Protein 6XTT (pdb70)

Radius of gyration: 22.56 Å; Cα contacts (8 Å, |Δi|>4): 82; chains: 1; bounding box: 80×26×20 Å

Nearest PDB structures (foldseek):
  6xtt-assembly1_B  TM=8.346E-01  e=5.991E-15  Legionella pneumophila
  6xtt-assembly1_B  TM=8.276E-01  e=1.558E-14  Legionella pneumophila
  6xtt-assembly1_B  TM=8.396E-01  e=5.559E-15  Legionella pneumophila
  6xtt-assembly1_B  TM=8.335E-01  e=3.339E-15  Legionella pneumophila
  6xtt-assembly1_B  TM=8.314E-01  e=2.428E-15  Legionella pneumophila

Secondary structure (DSSP, 8-state):
---SS----SS--SSS-----SSEEHHHHHHHHGGGHHHHHHHHHHH-HHHHHHHHHTT--HHHHHHHHHHHHHHHHHHHHTTS-SEE-HHHHHHHHHHHHHHHHHHHIIIIIS--

Foldseek 3Di:
DDDDCPVVCPPVDPPPPPPAPQWAFLVVLLVVLQLVLLQVQVVVLCVDPVSVVLVVVLPHDSVNSSVVSSVLSVVLSVVCSVVDDGIAHPVNSVVSSVVSNVRSNVVSCVVRSDPD

Sequence (116 aa):
MAHHHHHHVDDDDKMEDTANPNEMTKDAWLNSMTPLLPDLICKGFIQDPDLKKRFDEIKMTYEQCVTLIPESTKKCQDELYASMPDKINSETAGTWGRSLGECIGKDFAEKHLIPKMAHHHHHHVDDDDKMEDTANPNEMTKDAWLNSMTPLLPDLICKGFIQDPDLKKRFDEIKMTYEQCVTLIPESTKKCQDELYASMPDKINSETAGTWGRSLGECIGKDFAEKHLIPKMAHHHHHHVDDDDKMEDTANPNEMTKDAWLNSMTPLLPDLICKGFIQDPDLKKRFDEIKMTYEQCVTLIPESTKKCQDELYASMPDKINSETAGTWGRSLGECIGKDFAEKHLIPKMAHHHHHHVDDDDKMEDTANPNEMTKDAWLNSMTPLLPDLICKGFIQDPDLKKRFDEIKMTYEQCVTLIPESTKKCQDELYASMPDKINSETAGTWGRSLGECIGKDFAEKHLIPKMAHHHHHHVDDDDKMEDTANPNEMTKDAWLNSMTPLLPDLICKGFIQDPDLKKRFDEIKMTYEQCVTLIPESTKKCQDELYASMPDKINSETAGTWGRSLGECIGKDFAEKHLIPKMAHHHHHHVDDDDKMEDTANPNEMTKDAWLNSMTPLLPDLICKGFIQDPDLKKRFDEIKMTYEQCVTLIPESTKKCQDELYASMPDKINSETAGTWGRSLGECIGKDFAEKHLIPKMAHHHHHHVDDDDKMEDTANPNEMTKDAWLNSMTPLLPDLICKGFIQDPDLKKRFDEIKMTYEQCVTLIPESTKKCQDELYASMPDKINSETAGTWGRSLGECIGKDFAEKHLIPKMAHHHHHHVDDDDKMEDTANPNEMTKDAWLNSMTPLLPDLICKGFIQDPDLKKRFDEIKMTYEQCVTLIPESTKKCQDELYASMPDKINSETAGTWGRSLGECIGKDFAEKHLIPKMAHHHHHHVDDDDKMEDTANPNEMTKDAWLNSMTPLLPDLICKGFIQDPDLKKRFDEIKMTYEQCVTLIPESTKKCQDELYASMPDKINSETAGTWGRSLGECIGKDFAEKHLIPKMAHHHHHHVDDDDKMEDTANPNEMTKDAWLNSMTPLLPDLICKGFIQDPDLKKRFDEIKMTYEQCVTLIPESTKKCQDELYASMPDKINSETAGTWGRSLGECIGKDFAEKHLIPK

Structure (mmCIF, N/CA/C/O backbone):
data_6XTT
#
_entry.id   6XTT
#
loop_
_atom_site.group_PDB
_atom_site.id
_atom_site.type_symbol
_atom_site.label_atom_id
_atom_site.label_alt_id
_atom_site.label_comp_id
_atom_site.label_asym_id
_atom_site.label_entity_id
_atom_site.label_seq_id
_atom_site.pdbx_PDB_ins_code
_atom_site.Cartn_x
_atom_site.Cartn_y
_atom_site.Cartn_z
_atom_site.occupancy
_atom_site.B_iso_or_equiv
_atom_site.auth_seq_id
_atom_site.auth_comp_id
_atom_site.auth_asym_id
_atom_site.auth_atom_id
_atom_site.pdbx_PDB_model_num
ATOM 1 N N . MET A 1 1 ? 41.145 -8.659 2.207 1.00 0.00 -14 MET B N 1
ATOM 2 C CA . MET A 1 1 ? 41.959 -8.771 3.439 1.00 0.00 -14 MET B CA 1
ATOM 3 C C . MET A 1 1 ? 43.150 -9.692 3.211 1.00 0.00 -14 MET B C 1
ATOM 4 O O . MET A 1 1 ? 43.085 -10.889 3.489 1.00 0.00 -14 MET B O 1
ATOM 20 N N . ALA A 1 2 ? 44.229 -9.127 2.687 1.00 0.00 -13 ALA B N 1
ATOM 21 C CA . ALA A 1 2 ? 45.449 -9.880 2.436 1.00 0.00 -13 ALA B CA 1
ATOM 22 C C . ALA A 1 2 ? 46.672 -8.977 2.563 1.00 0.00 -13 ALA B C 1
ATOM 23 O O . ALA A 1 2 ? 47.780 -9.354 2.184 1.00 0.00 -13 ALA B O 1
ATOM 30 N N . HIS A 1 3 ? 46.457 -7.780 3.093 1.00 0.00 -12 HIS B N 1
ATOM 31 C CA . HIS A 1 3 ? 47.525 -6.802 3.260 1.00 0.00 -12 HIS B CA 1
ATOM 32 C C . HIS A 1 3 ? 47.369 -6.091 4.597 1.00 0.00 -12 HIS B C 1
ATOM 33 O O . HIS A 1 3 ? 46.363 -5.427 4.840 1.00 0.00 -12 HIS B O 1
ATOM 48 N N . HIS A 1 4 ? 48.356 -6.235 5.466 1.00 0.00 -11 HIS B N 1
ATOM 49 C CA . HIS A 1 4 ? 48.290 -5.626 6.791 1.00 0.00 -11 HIS B CA 1
ATOM 50 C C . HIS A 1 4 ? 49.246 -4.447 6.914 1.00 0.00 -11 HIS B C 1
ATOM 51 O O . HIS A 1 4 ? 48.872 -3.382 7.405 1.00 0.00 -11 HIS B O 1
ATOM 66 N N . HIS A 1 5 ? 50.479 -4.634 6.471 1.00 0.00 -10 HIS B N 1
ATOM 67 C CA . HIS A 1 5 ? 51.494 -3.595 6.595 1.00 0.00 -10 HIS B CA 1
ATOM 68 C C . HIS A 1 5 ? 51.608 -2.789 5.303 1.00 0.00 -10 HIS B C 1
ATOM 69 O O . HIS A 1 5 ? 51.843 -1.582 5.328 1.00 0.00 -10 HIS B O 1
ATOM 84 N N . HIS A 1 6 ? 51.435 -3.460 4.177 1.00 0.00 -9 HIS B N 1
ATOM 85 C CA . HIS A 1 6 ? 51.594 -2.826 2.876 1.00 0.00 -9 HIS B CA 1
ATOM 86 C C . HIS A 1 6 ? 50.234 -2.555 2.252 1.00 0.00 -9 HIS B C 1
ATOM 87 O O . HIS A 1 6 ? 49.589 -3.469 1.749 1.00 0.00 -9 HIS B O 1
ATOM 102 N N . HIS A 1 7 ? 49.793 -1.307 2.293 1.00 0.00 -8 HIS B N 1
ATOM 103 C CA . HIS A 1 7 ? 48.517 -0.938 1.697 1.00 0.00 -8 HIS B CA 1
ATOM 104 C C . HIS A 1 7 ? 48.732 -0.085 0.459 1.00 0.00 -8 HIS B C 1
ATOM 105 O O . HIS A 1 7 ? 48.913 1.128 0.547 1.00 0.00 -8 HIS B O 1
ATOM 120 N N . HIS A 1 8 ? 48.722 -0.734 -0.692 1.00 0.00 -7 HIS B N 1
ATOM 121 C CA . HIS A 1 8 ? 48.909 -0.056 -1.967 1.00 0.00 -7 HIS B CA 1
ATOM 122 C C . HIS A 1 8 ? 47.710 -0.318 -2.865 1.00 0.00 -7 HIS B C 1
ATOM 123 O O . HIS A 1 8 ? 47.845 -0.823 -3.981 1.00 0.00 -7 HIS B O 1
ATOM 138 N N . VAL A 1 9 ? 46.535 0.021 -2.369 1.00 0.00 -6 VAL B N 1
ATOM 139 C CA . VAL A 1 9 ? 45.300 -0.252 -3.082 1.00 0.00 -6 VAL B CA 1
ATOM 140 C C . VAL A 1 9 ? 44.813 0.976 -3.847 1.00 0.00 -6 VAL B C 1
ATOM 141 O O . VAL A 1 9 ? 44.172 1.865 -3.288 1.00 0.00 -6 VAL B O 1
ATOM 154 N N . ASP A 1 10 ? 45.131 1.022 -5.134 1.00 0.00 -5 ASP B N 1
ATOM 155 C CA . ASP A 1 10 ? 44.674 2.111 -5.993 1.00 0.00 -5 ASP B CA 1
ATOM 156 C C . ASP A 1 10 ? 43.207 1.915 -6.322 1.00 0.00 -5 ASP B C 1
ATOM 157 O O . ASP A 1 10 ? 42.485 2.869 -6.614 1.00 0.00 -5 ASP B O 1
ATOM 166 N N . ASP A 1 11 ? 42.779 0.664 -6.274 1.00 0.00 -4 ASP B N 1
ATOM 167 C CA . ASP A 1 11 ? 41.397 0.312 -6.539 1.00 0.00 -4 ASP B CA 1
ATOM 168 C C . ASP A 1 11 ? 40.944 -0.770 -5.572 1.00 0.00 -4 ASP B C 1
ATOM 169 O O . ASP A 1 11 ? 41.704 -1.688 -5.254 1.00 0.00 -4 ASP B O 1
ATOM 178 N N . ASP A 1 12 ? 39.722 -0.634 -5.083 1.00 0.00 -3 ASP B N 1
ATOM 179 C CA . ASP A 1 12 ? 39.111 -1.630 -4.208 1.00 0.00 -3 ASP B CA 1
ATOM 180 C C . ASP A 1 12 ? 37.628 -1.311 -4.068 1.00 0.00 -3 ASP B C 1
ATOM 181 O O . ASP A 1 12 ? 37.195 -0.228 -4.469 1.00 0.00 -3 ASP B O 1
ATOM 190 N N . ASP A 1 13 ? 36.860 -2.245 -3.514 1.00 0.00 -2 ASP B N 1
ATOM 191 C CA . ASP A 1 13 ? 35.408 -2.093 -3.388 1.00 0.00 -2 ASP B CA 1
ATOM 192 C C . ASP A 1 13 ? 34.770 -1.862 -4.751 1.00 0.00 -2 ASP B C 1
ATOM 193 O O . ASP A 1 13 ? 33.954 -0.957 -4.929 1.00 0.00 -2 ASP B O 1
ATOM 202 N N . LYS A 1 14 ? 35.146 -2.693 -5.707 1.00 0.00 -1 LYS B N 1
ATOM 203 C CA . LYS A 1 14 ? 34.667 -2.561 -7.072 1.00 0.00 -1 LYS B CA 1
ATOM 204 C C . LYS A 1 14 ? 33.376 -3.345 -7.249 1.00 0.00 -1 LYS B C 1
ATOM 205 O O . LYS A 1 14 ? 32.376 -2.819 -7.724 1.00 0.00 -1 LYS B O 1
ATOM 224 N N . MET A 1 15 ? 33.407 -4.604 -6.846 1.00 0.00 0 MET B N 1
ATOM 225 C CA . MET A 1 15 ? 32.241 -5.471 -6.947 1.00 0.00 0 MET B CA 1
ATOM 226 C C . MET A 1 15 ? 31.571 -5.600 -5.582 1.00 0.00 0 MET B C 1
ATOM 227 O O . MET A 1 15 ? 30.518 -6.223 -5.435 1.00 0.00 0 MET B O 1
ATOM 241 N N . GLU A 1 16 ? 32.180 -4.974 -4.585 1.00 0.00 1 GLU B N 1
ATOM 242 C CA . GLU A 1 16 ? 31.726 -5.090 -3.203 1.00 0.00 1 GLU B CA 1
ATOM 243 C C . GLU A 1 16 ? 30.658 -4.048 -2.871 1.00 0.00 1 GLU B C 1
ATOM 244 O O . GLU A 1 16 ? 30.654 -3.479 -1.780 1.00 0.00 1 GLU B O 1
ATOM 256 N N . ASP A 1 17 ? 29.757 -3.795 -3.812 1.00 0.00 2 ASP B N 1
ATOM 257 C CA . ASP A 1 17 ? 28.673 -2.843 -3.594 1.00 0.00 2 ASP B CA 1
ATOM 258 C C . ASP A 1 17 ? 27.509 -3.114 -4.535 1.00 0.00 2 ASP B C 1
ATOM 259 O O . ASP A 1 17 ? 27.702 -3.324 -5.733 1.00 0.00 2 ASP B O 1
ATOM 268 N N . THR A 1 18 ? 26.308 -3.129 -3.979 1.00 0.00 3 THR B N 1
ATOM 269 C CA . THR A 1 18 ? 25.087 -3.276 -4.757 1.00 0.00 3 THR B CA 1
ATOM 270 C C . THR A 1 18 ? 23.917 -2.680 -3.982 1.00 0.00 3 THR B C 1
ATOM 271 O O . THR A 1 18 ? 23.592 -3.141 -2.889 1.00 0.00 3 THR B O 1
ATOM 282 N N . ALA A 1 19 ? 23.308 -1.641 -4.532 1.00 0.00 4 ALA B N 1
ATOM 283 C CA . ALA A 1 19 ? 22.203 -0.966 -3.868 1.00 0.00 4 ALA B CA 1
ATOM 284 C C . ALA A 1 19 ? 20.896 -1.723 -4.071 1.00 0.00 4 ALA B C 1
ATOM 285 O O . ALA A 1 19 ? 20.267 -1.628 -5.125 1.00 0.00 4 ALA B O 1
ATOM 292 N N . ASN A 1 20 ? 20.502 -2.486 -3.065 1.00 0.00 5 ASN B N 1
ATOM 293 C CA . ASN A 1 20 ? 19.242 -3.211 -3.110 1.00 0.00 5 ASN B CA 1
ATOM 294 C C . ASN A 1 20 ? 18.181 -2.455 -2.328 1.00 0.00 5 ASN B C 1
ATOM 295 O O . ASN A 1 20 ? 18.473 -1.878 -1.280 1.00 0.00 5 ASN B O 1
ATOM 306 N N . PRO A 1 21 ? 16.942 -2.415 -2.839 1.00 0.00 6 PRO B N 1
ATOM 307 C CA . PRO A 1 21 ? 15.823 -1.784 -2.138 1.00 0.00 6 PRO B CA 1
ATOM 308 C C . PRO A 1 21 ? 15.464 -2.537 -0.860 1.00 0.00 6 PRO B C 1
ATOM 309 O O . PRO A 1 21 ? 14.786 -3.569 -0.903 1.00 0.00 6 PRO B O 1
ATOM 320 N N . ASN A 1 22 ? 15.955 -2.033 0.267 1.00 0.00 7 ASN B N 1
ATOM 321 C CA . ASN A 1 22 ? 15.654 -2.609 1.572 1.00 0.00 7 ASN B CA 1
ATOM 322 C C . ASN A 1 22 ? 14.158 -2.511 1.835 1.00 0.00 7 ASN B C 1
ATOM 323 O O . ASN A 1 22 ? 13.493 -3.510 2.108 1.00 0.00 7 ASN B O 1
ATOM 334 N N . GLU A 1 23 ? 13.638 -1.301 1.742 1.00 0.00 8 GLU B N 1
ATOM 335 C CA . GLU A 1 23 ? 12.206 -1.075 1.800 1.00 0.00 8 GLU B CA 1
ATOM 336 C C . GLU A 1 23 ? 11.764 -0.317 0.554 1.00 0.00 8 GLU B C 1
ATOM 337 O O . GLU A 1 23 ? 12.571 -0.046 -0.339 1.00 0.00 8 GLU B O 1
ATOM 349 N N . MET A 1 24 ? 10.495 0.028 0.500 1.00 0.00 9 MET B N 1
ATOM 350 C CA . MET A 1 24 ? 9.931 0.683 -0.667 1.00 0.00 9 MET B CA 1
ATOM 351 C C . MET A 1 24 ? 9.706 2.162 -0.400 1.00 0.00 9 MET B C 1
ATOM 352 O O . MET A 1 24 ? 9.307 2.549 0.695 1.00 0.00 9 MET B O 1
ATOM 366 N N . THR A 1 25 ? 9.992 2.987 -1.398 1.00 0.00 10 THR B N 1
ATOM 367 C CA . THR A 1 25 ? 9.780 4.421 -1.287 1.00 0.00 10 THR B CA 1
ATOM 368 C C . THR A 1 25 ? 8.292 4.731 -1.209 1.00 0.00 10 THR B C 1
ATOM 369 O O . THR A 1 25 ? 7.475 3.863 -1.513 1.00 0.00 10 THR B O 1
ATOM 380 N N . LYS A 1 26 ? 7.932 5.943 -0.812 1.00 0.00 11 LYS B N 1
ATOM 381 C CA . LYS A 1 26 ? 6.524 6.299 -0.676 1.00 0.00 11 LYS B CA 1
ATOM 382 C C . LYS A 1 26 ? 5.768 6.067 -1.986 1.00 0.00 11 LYS B C 1
ATOM 383 O O . LYS A 1 26 ? 4.616 5.636 -1.978 1.00 0.00 11 LYS B O 1
ATOM 402 N N . ASP A 1 27 ? 6.438 6.307 -3.109 1.00 0.00 12 ASP B N 1
ATOM 403 C CA . ASP A 1 27 ? 5.821 6.136 -4.420 1.00 0.00 12 ASP B CA 1
ATOM 404 C C . ASP A 1 27 ? 5.715 4.662 -4.781 1.00 0.00 12 ASP B C 1
ATOM 405 O O . ASP A 1 27 ? 4.660 4.191 -5.212 1.00 0.00 12 ASP B O 1
ATOM 414 N N . ALA A 1 28 ? 6.809 3.937 -4.584 1.00 0.00 13 ALA B N 1
ATOM 415 C CA . ALA A 1 28 ? 6.859 2.519 -4.905 1.00 0.00 13 ALA B CA 1
ATOM 416 C C . ALA A 1 28 ? 5.902 1.734 -4.022 1.00 0.00 13 ALA B C 1
ATOM 417 O O . ALA A 1 28 ? 5.273 0.773 -4.467 1.00 0.00 13 ALA B O 1
ATOM 424 N N . TRP A 1 29 ? 5.795 2.157 -2.770 1.00 0.00 14 TRP B N 1
ATOM 425 C CA . TRP A 1 29 ? 4.876 1.541 -1.834 1.00 0.00 14 TRP B CA 1
ATOM 426 C C . TRP A 1 29 ? 3.454 1.662 -2.342 1.00 0.00 14 TRP B C 1
ATOM 427 O O . TRP A 1 29 ? 2.745 0.667 -2.446 1.00 0.00 14 TRP B O 1
ATOM 448 N N . LEU A 1 30 ? 3.054 2.886 -2.667 1.00 0.00 15 LEU B N 1
ATOM 449 C CA . LEU A 1 30 ? 1.727 3.147 -3.208 1.00 0.00 15 LEU B CA 1
ATOM 450 C C . LEU A 1 30 ? 1.476 2.295 -4.440 1.00 0.00 15 LEU B C 1
ATOM 451 O O . LEU A 1 30 ? 0.417 1.685 -4.582 1.00 0.00 15 LEU B O 1
ATOM 467 N N . ASN A 1 31 ? 2.473 2.244 -5.314 1.00 0.00 16 ASN B N 1
ATOM 468 C CA . ASN A 1 31 ? 2.381 1.492 -6.558 1.00 0.00 16 ASN B CA 1
ATOM 469 C C . ASN A 1 31 ? 2.094 0.016 -6.291 1.00 0.00 16 ASN B C 1
ATOM 470 O O . ASN A 1 31 ? 1.256 -0.592 -6.953 1.00 0.00 16 ASN B O 1
ATOM 481 N N . SER A 1 32 ? 2.780 -0.549 -5.312 1.00 0.00 17 SER B N 1
ATOM 482 C CA . SER A 1 32 ? 2.620 -1.958 -4.984 1.00 0.00 17 SER B CA 1
ATOM 483 C C . SER A 1 32 ? 1.535 -2.186 -3.928 1.00 0.00 17 SER B C 1
ATOM 484 O O . SER A 1 32 ? 1.314 -3.315 -3.496 1.00 0.00 17 SER B O 1
ATOM 492 N N . MET A 1 33 ? 0.854 -1.124 -3.517 1.00 0.00 18 MET B N 1
ATOM 493 C CA . MET A 1 33 ? -0.151 -1.235 -2.463 1.00 0.00 18 MET B CA 1
ATOM 494 C C . MET A 1 33 ? -1.557 -1.009 -3.005 1.00 0.00 18 MET B C 1
ATOM 495 O O . MET A 1 33 ? -2.482 -1.749 -2.671 1.00 0.00 18 MET B O 1
ATOM 509 N N . THR A 1 34 ? -1.704 0.004 -3.853 1.00 0.00 19 THR B N 1
ATOM 510 C CA . THR A 1 34 ? -3.014 0.427 -4.340 1.00 0.00 19 THR B CA 1
ATOM 511 C C . THR A 1 34 ? -3.858 -0.717 -4.927 1.00 0.00 19 THR B C 1
ATOM 512 O O . THR A 1 34 ? -5.007 -0.886 -4.528 1.00 0.00 19 THR B O 1
ATOM 523 N N . PRO A 1 35 ? -3.325 -1.542 -5.852 1.00 0.00 20 PRO B N 1
ATOM 524 C CA . PRO A 1 35 ? -4.132 -2.561 -6.519 1.00 0.00 20 PRO B CA 1
ATOM 525 C C . PRO A 1 35 ? -4.327 -3.816 -5.672 1.00 0.00 20 PRO B C 1
ATOM 526 O O . PRO A 1 35 ? -5.055 -4.731 -6.059 1.00 0.00 20 PRO B O 1
ATOM 537 N N . LEU A 1 36 ? -3.691 -3.852 -4.510 1.00 0.00 21 LEU B N 1
ATOM 538 C CA . LEU A 1 36 ? -3.853 -4.972 -3.593 1.00 0.00 21 LEU B CA 1
ATOM 539 C C . LEU A 1 36 ? -4.917 -4.648 -2.556 1.00 0.00 21 LEU B C 1
ATOM 540 O O . LEU A 1 36 ? -5.406 -5.530 -1.850 1.00 0.00 21 LEU B O 1
ATOM 556 N N . LEU A 1 37 ? -5.286 -3.377 -2.488 1.00 0.00 22 LEU B N 1
ATOM 557 C CA . LEU A 1 37 ? -6.309 -2.924 -1.558 1.00 0.00 22 LEU B CA 1
ATOM 558 C C . LEU A 1 37 ? -7.689 -3.490 -1.914 1.00 0.00 22 LEU B C 1
ATOM 559 O O . LEU A 1 37 ? -8.374 -4.004 -1.035 1.00 0.00 22 LEU B O 1
ATOM 575 N N . PRO A 1 38 ? -8.121 -3.424 -3.201 1.00 0.00 23 PRO B N 1
ATOM 576 C CA . PRO A 1 38 ? -9.419 -3.966 -3.631 1.00 0.00 23 PRO B CA 1
ATOM 577 C C . PRO A 1 38 ? -9.661 -5.387 -3.141 1.00 0.00 23 PRO B C 1
ATOM 578 O O . PRO A 1 38 ? -10.785 -5.753 -2.786 1.00 0.00 23 PRO B O 1
ATOM 589 N N . ASP A 1 39 ? -8.593 -6.170 -3.114 1.00 0.00 24 ASP B N 1
ATOM 590 C CA . ASP A 1 39 ? -8.656 -7.556 -2.679 1.00 0.00 24 ASP B CA 1
ATOM 591 C C . ASP A 1 39 ? -9.082 -7.644 -1.217 1.00 0.00 24 ASP B C 1
ATOM 592 O O . ASP A 1 39 ? -10.015 -8.367 -0.873 1.00 0.00 24 ASP B O 1
ATOM 601 N N . LEU A 1 40 ? -8.419 -6.868 -0.372 1.00 0.00 25 LEU B N 1
ATOM 602 C CA . LEU A 1 40 ? -8.658 -6.916 1.064 1.00 0.00 25 LEU B CA 1
ATOM 603 C C . LEU A 1 40 ? -9.920 -6.151 1.455 1.00 0.00 25 LEU B C 1
ATOM 604 O O . LEU A 1 40 ? -10.633 -6.554 2.375 1.00 0.00 25 LEU B O 1
ATOM 620 N N . ILE A 1 41 ? -10.197 -5.054 0.758 1.00 0.00 26 ILE B N 1
ATOM 621 C CA . ILE A 1 41 ? -11.342 -4.212 1.094 1.00 0.00 26 ILE B CA 1
ATOM 622 C C . ILE A 1 41 ? -12.655 -4.977 0.950 1.00 0.00 26 ILE B C 1
ATOM 623 O O . ILE A 1 41 ? -13.485 -4.955 1.857 1.00 0.00 26 ILE B O 1
ATOM 639 N N . CYS A 1 42 ? -12.837 -5.672 -0.174 1.00 0.00 27 CYS B N 1
ATOM 640 C CA . CYS A 1 42 ? -14.073 -6.420 -0.397 1.00 0.00 27 CYS B CA 1
ATOM 641 C C . CYS A 1 42 ? -14.227 -7.495 0.668 1.00 0.00 27 CYS B C 1
ATOM 642 O O . CYS A 1 42 ? -15.309 -7.689 1.217 1.00 0.00 27 CYS B O 1
ATOM 649 N N . LYS A 1 43 ? -13.122 -8.167 0.980 1.00 0.00 28 LYS B N 1
ATOM 650 C CA . LYS A 1 43 ? -13.122 -9.222 1.982 1.00 0.00 28 LYS B CA 1
ATOM 651 C C . LYS A 1 43 ? -13.506 -8.672 3.349 1.00 0.00 28 LYS B C 1
ATOM 652 O O . LYS A 1 43 ? -14.102 -9.373 4.155 1.00 0.00 28 LYS B O 1
ATOM 671 N N . GLY A 1 44 ? -13.185 -7.406 3.592 1.00 0.00 29 GLY B N 1
ATOM 672 C CA . GLY A 1 44 ? -13.549 -6.773 4.846 1.00 0.00 29 GLY B CA 1
ATOM 673 C C . GLY A 1 44 ? -15.053 -6.697 5.039 1.00 0.00 29 GLY B C 1
ATOM 674 O O . GLY A 1 44 ? -15.549 -6.770 6.162 1.00 0.00 29 GLY B O 1
ATOM 678 N N . PHE A 1 45 ? -15.781 -6.567 3.938 1.00 0.00 30 PHE B N 1
ATOM 679 C CA . PHE A 1 45 ? -17.237 -6.501 3.987 1.00 0.00 30 PHE B CA 1
ATOM 680 C C . PHE A 1 45 ? -17.841 -7.900 3.969 1.00 0.00 30 PHE B C 1
ATOM 681 O O . PHE A 1 45 ? -19.032 -8.078 4.211 1.00 0.00 30 PHE B O 1
ATOM 698 N N . ILE A 1 46 ? -17.013 -8.890 3.677 1.00 0.00 31 ILE B N 1
ATOM 699 C CA . ILE A 1 46 ? -17.466 -10.270 3.606 1.00 0.00 31 ILE B CA 1
ATOM 700 C C . ILE A 1 46 ? -17.150 -11.019 4.903 1.00 0.00 31 ILE B C 1
ATOM 701 O O . ILE A 1 46 ? -17.971 -11.791 5.404 1.00 0.00 31 ILE B O 1
ATOM 717 N N . GLN A 1 47 ? -15.955 -10.790 5.435 1.00 0.00 32 GLN B N 1
ATOM 718 C CA . GLN A 1 47 ? -15.510 -11.447 6.659 1.00 0.00 32 GLN B CA 1
ATOM 719 C C . GLN A 1 47 ? -16.346 -11.023 7.861 1.00 0.00 32 GLN B C 1
ATOM 720 O O . GLN A 1 47 ? -16.695 -11.852 8.704 1.00 0.00 32 GLN B O 1
ATOM 734 N N . ASP A 1 48 ? -16.671 -9.738 7.937 1.00 0.00 33 ASP B N 1
ATOM 735 C CA . ASP A 1 48 ? -17.508 -9.227 9.003 1.00 0.00 33 ASP B CA 1
ATOM 736 C C . ASP A 1 48 ? -18.974 -9.497 8.705 1.00 0.00 33 ASP B C 1
ATOM 737 O O . ASP A 1 48 ? -19.520 -8.971 7.737 1.00 0.00 33 ASP B O 1
ATOM 746 N N . PRO A 1 49 ? -19.635 -10.320 9.539 1.00 0.00 34 PRO B N 1
ATOM 747 C CA . PRO A 1 49 ? -21.060 -10.631 9.379 1.00 0.00 34 PRO B CA 1
ATOM 748 C C . PRO A 1 49 ? -21.914 -9.377 9.487 1.00 0.00 34 PRO B C 1
ATOM 749 O O . PRO A 1 49 ? -22.991 -9.287 8.902 1.00 0.00 34 PRO B O 1
ATOM 760 N N . ASP A 1 50 ? -21.407 -8.414 10.246 1.00 0.00 35 ASP B N 1
ATOM 761 C CA . ASP A 1 50 ? -22.052 -7.117 10.399 1.00 0.00 35 ASP B CA 1
ATOM 762 C C . ASP A 1 50 ? -22.133 -6.415 9.056 1.00 0.00 35 ASP B C 1
ATOM 763 O O . ASP A 1 50 ? -23.193 -5.984 8.617 1.00 0.00 35 ASP B O 1
ATOM 772 N N . LEU A 1 51 ? -20.983 -6.298 8.422 1.00 0.00 36 LEU B N 1
ATOM 773 C CA . LEU A 1 51 ? -20.837 -5.580 7.178 1.00 0.00 36 LEU B CA 1
ATOM 774 C C . LEU A 1 51 ? -21.466 -6.342 6.018 1.00 0.00 36 LEU B C 1
ATOM 775 O O . LEU A 1 51 ? -22.005 -5.741 5.084 1.00 0.00 36 LEU B O 1
ATOM 791 N N . LYS A 1 52 ? -21.397 -7.669 6.093 1.00 0.00 37 LYS B N 1
ATOM 792 C CA . LYS A 1 52 ? -21.949 -8.539 5.059 1.00 0.00 37 LYS B CA 1
ATOM 793 C C . LYS A 1 52 ? -23.433 -8.268 4.866 1.00 0.00 37 LYS B C 1
ATOM 794 O O . LYS A 1 52 ? -23.981 -8.478 3.781 1.00 0.00 37 LYS B O 1
ATOM 813 N N . LYS A 1 53 ? -24.069 -7.790 5.928 1.00 0.00 38 LYS B N 1
ATOM 814 C CA . LYS A 1 53 ? -25.472 -7.423 5.889 1.00 0.00 38 LYS B CA 1
ATOM 815 C C . LYS A 1 53 ? -25.753 -6.480 4.727 1.00 0.00 38 LYS B C 1
ATOM 816 O O . LYS A 1 53 ? -26.591 -6.767 3.875 1.00 0.00 38 LYS B O 1
ATOM 835 N N . ARG A 1 54 ? -25.003 -5.388 4.665 1.00 0.00 39 ARG B N 1
ATOM 836 C CA . ARG A 1 54 ? -25.244 -4.353 3.669 1.00 0.00 39 ARG B CA 1
ATOM 837 C C . ARG A 1 54 ? -24.694 -4.785 2.319 1.00 0.00 39 ARG B C 1
ATOM 838 O O . ARG A 1 54 ? -25.225 -4.420 1.268 1.00 0.00 39 ARG B O 1
ATOM 859 N N . PHE A 1 55 ? -23.638 -5.579 2.366 1.00 0.00 40 PHE B N 1
ATOM 860 C CA . PHE A 1 55 ? -23.011 -6.110 1.167 1.00 0.00 40 PHE B CA 1
ATOM 861 C C . PHE A 1 55 ? -24.027 -6.902 0.344 1.00 0.00 40 PHE B C 1
ATOM 862 O O . PHE A 1 55 ? -24.120 -6.747 -0.877 1.00 0.00 40 PHE B O 1
ATOM 879 N N . ASP A 1 56 ? -24.812 -7.725 1.028 1.00 0.00 41 ASP B N 1
ATOM 880 C CA . ASP A 1 56 ? -25.824 -8.542 0.367 1.00 0.00 41 ASP B CA 1
ATOM 881 C C . ASP A 1 56 ? -27.095 -7.740 0.093 1.00 0.00 41 ASP B C 1
ATOM 882 O O . ASP A 1 56 ? -27.839 -8.048 -0.833 1.00 0.00 41 ASP B O 1
ATOM 891 N N . GLU A 1 57 ? -27.340 -6.703 0.887 1.00 0.00 42 GLU B N 1
ATOM 892 C CA . GLU A 1 57 ? -28.521 -5.862 0.691 1.00 0.00 42 GLU B CA 1
ATOM 893 C C . GLU A 1 57 ? -28.502 -5.186 -0.672 1.00 0.00 42 GLU B C 1
ATOM 894 O O . GLU A 1 57 ? -29.534 -5.074 -1.333 1.00 0.00 42 GLU B O 1
ATOM 906 N N . ILE A 1 58 ? -27.326 -4.747 -1.094 1.00 0.00 43 ILE B N 1
ATOM 907 C CA . ILE A 1 58 ? -27.183 -4.074 -2.378 1.00 0.00 43 ILE B CA 1
ATOM 908 C C . ILE A 1 58 ? -26.864 -5.097 -3.472 1.00 0.00 43 ILE B C 1
ATOM 909 O O . ILE A 1 58 ? -26.676 -4.755 -4.642 1.00 0.00 43 ILE B O 1
ATOM 925 N N . LYS A 1 59 ? -26.831 -6.368 -3.061 1.00 0.00 44 LYS B N 1
ATOM 926 C CA . LYS A 1 59 ? -26.474 -7.486 -3.935 1.00 0.00 44 LYS B CA 1
ATOM 927 C C . LYS A 1 59 ? -25.149 -7.220 -4.627 1.00 0.00 44 LYS B C 1
ATOM 928 O O . LYS A 1 59 ? -25.012 -7.397 -5.838 1.00 0.00 44 LYS B O 1
ATOM 947 N N . MET A 1 60 ? -24.177 -6.791 -3.847 1.00 0.00 45 MET B N 1
ATOM 948 C CA . MET A 1 60 ? -22.880 -6.435 -4.378 1.00 0.00 45 MET B CA 1
ATOM 949 C C . MET A 1 60 ? -21.979 -7.655 -4.384 1.00 0.00 45 MET B C 1
ATOM 950 O O . MET A 1 60 ? -22.105 -8.527 -3.526 1.00 0.00 45 MET B O 1
ATOM 964 N N . THR A 1 61 ? -21.092 -7.734 -5.359 1.00 0.00 46 THR B N 1
ATOM 965 C CA . THR A 1 61 ? -20.244 -8.898 -5.503 1.00 0.00 46 THR B CA 1
ATOM 966 C C . THR A 1 61 ? -18.767 -8.544 -5.396 1.00 0.00 46 THR B C 1
ATOM 967 O O . THR A 1 61 ? -18.393 -7.383 -5.565 1.00 0.00 46 THR B O 1
ATOM 978 N N . TYR A 1 62 ? -17.945 -9.546 -5.117 1.00 0.00 47 TYR B N 1
ATOM 979 C CA . TYR A 1 62 ? -16.497 -9.375 -4.987 1.00 0.00 47 TYR B CA 1
ATOM 980 C C . TYR A 1 62 ? -15.918 -8.612 -6.180 1.00 0.00 47 TYR B C 1
ATOM 981 O O . TYR A 1 62 ? -15.158 -7.650 -6.014 1.00 0.00 47 TYR B O 1
ATOM 999 N N . GLU A 1 63 ? -16.301 -9.034 -7.380 1.00 0.00 48 GLU B N 1
ATOM 1000 C CA . GLU A 1 63 ? -15.805 -8.424 -8.607 1.00 0.00 48 GLU B CA 1
ATOM 1001 C C . GLU A 1 63 ? -16.264 -6.971 -8.716 1.00 0.00 48 GLU B C 1
ATOM 1002 O O . GLU A 1 63 ? -15.522 -6.106 -9.182 1.00 0.00 48 GLU B O 1
ATOM 1014 N N . GLN A 1 64 ? -17.482 -6.708 -8.257 1.00 0.00 49 GLN B N 1
ATOM 1015 C CA . GLN A 1 64 ? -18.029 -5.358 -8.265 1.00 0.00 49 GLN B CA 1
ATOM 1016 C C . GLN A 1 64 ? -17.204 -4.445 -7.360 1.00 0.00 49 GLN B C 1
ATOM 1017 O O . GLN A 1 64 ? -17.026 -3.266 -7.647 1.00 0.00 49 GLN B O 1
ATOM 1031 N N . CYS A 1 65 ? -16.705 -5.003 -6.269 1.00 0.00 50 CYS B N 1
ATOM 1032 C CA . CYS A 1 65 ? -15.868 -4.258 -5.340 1.00 0.00 50 CYS B CA 1
ATOM 1033 C C . CYS A 1 65 ? -14.571 -3.835 -6.011 1.00 0.00 50 CYS B C 1
ATOM 1034 O O . CYS A 1 65 ? -14.251 -2.650 -6.076 1.00 0.00 50 CYS B O 1
ATOM 1041 N N . VAL A 1 66 ? -13.837 -4.813 -6.536 1.00 0.00 51 VAL B N 1
ATOM 1042 C CA . VAL A 1 66 ? -12.489 -4.574 -7.038 1.00 0.00 51 VAL B CA 1
ATOM 1043 C C . VAL A 1 66 ? -12.468 -3.690 -8.278 1.00 0.00 51 VAL B C 1
ATOM 1044 O O . VAL A 1 66 ? -11.407 -3.229 -8.689 1.00 0.00 51 VAL B O 1
ATOM 1057 N N . THR A 1 67 ? -13.621 -3.461 -8.886 1.00 0.00 52 THR B N 1
ATOM 1058 C CA . THR A 1 67 ? -13.690 -2.545 -10.008 1.00 0.00 52 THR B CA 1
ATOM 1059 C C . THR A 1 67 ? -13.995 -1.124 -9.522 1.00 0.00 52 THR B C 1
ATOM 1060 O O . THR A 1 67 ? -13.787 -0.150 -10.245 1.00 0.00 52 THR B O 1
ATOM 1071 N N . LEU A 1 68 ? -14.454 -1.002 -8.276 1.00 0.00 53 LEU B N 1
ATOM 1072 C CA . LEU A 1 68 ? -14.781 0.305 -7.720 1.00 0.00 53 LEU B CA 1
ATOM 1073 C C . LEU A 1 68 ? -13.661 0.811 -6.830 1.00 0.00 53 LEU B C 1
ATOM 1074 O O . LEU A 1 68 ? -13.370 2.002 -6.798 1.00 0.00 53 LEU B O 1
ATOM 1090 N N . ILE A 1 69 ? -13.041 -0.107 -6.102 1.00 0.00 54 ILE B N 1
ATOM 1091 C CA . ILE A 1 69 ? -11.994 0.239 -5.145 1.00 0.00 54 ILE B CA 1
ATOM 1092 C C . ILE A 1 69 ? -10.865 1.088 -5.765 1.00 0.00 54 ILE B C 1
ATOM 1093 O O . ILE A 1 69 ? -10.396 2.028 -5.125 1.00 0.00 54 ILE B O 1
ATOM 1109 N N . PRO A 1 70 ? -10.403 0.778 -7.004 1.00 0.00 55 PRO B N 1
ATOM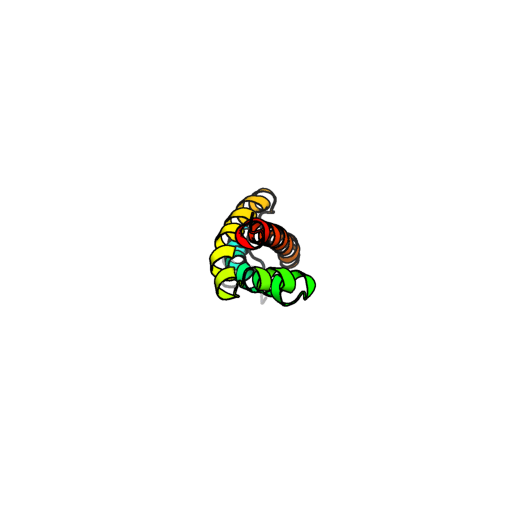 1110 C CA . PRO A 1 70 ? -9.408 1.603 -7.719 1.00 0.00 55 PRO B CA 1
ATOM 1111 C C . PRO A 1 70 ? -9.761 3.097 -7.767 1.00 0.00 55 PRO B C 1
ATOM 1112 O O . PRO A 1 70 ? -8.902 3.937 -8.052 1.00 0.00 55 PRO B O 1
ATOM 1123 N N . GLU A 1 71 ? -11.023 3.427 -7.518 1.00 0.00 56 GLU B N 1
ATOM 1124 C CA . GLU A 1 71 ? -11.441 4.822 -7.436 1.00 0.00 56 GLU B CA 1
ATOM 1125 C C . GLU A 1 71 ? -10.944 5.450 -6.135 1.00 0.00 56 GLU B C 1
ATOM 1126 O O . GLU A 1 71 ? -10.470 6.585 -6.119 1.00 0.00 56 GLU B O 1
ATOM 1138 N N . SER A 1 72 ? -11.044 4.698 -5.048 1.00 0.00 57 SER B N 1
ATOM 1139 C CA . SER A 1 72 ? -10.687 5.207 -3.734 1.00 0.00 57 SER B CA 1
ATOM 1140 C C . SER A 1 72 ? -9.198 5.014 -3.464 1.00 0.00 57 SER B C 1
ATOM 1141 O O . SER A 1 72 ? -8.599 5.773 -2.699 1.00 0.00 57 SER B O 1
ATOM 1149 N N . THR A 1 73 ? -8.603 4.001 -4.090 1.00 0.00 58 THR B N 1
ATOM 1150 C CA . THR A 1 73 ? -7.177 3.739 -3.927 1.00 0.00 58 THR B CA 1
ATOM 1151 C C . THR A 1 73 ? -6.368 4.966 -4.320 1.00 0.00 58 THR B C 1
ATOM 1152 O O . THR A 1 73 ? -5.456 5.381 -3.607 1.00 0.00 58 THR B O 1
ATOM 1163 N N . LYS A 1 74 ? -6.736 5.550 -5.452 1.00 0.00 59 LYS B N 1
ATOM 1164 C CA . LYS A 1 74 ? -6.074 6.738 -5.957 1.00 0.00 59 LYS B CA 1
ATOM 1165 C C . LYS A 1 74 ? -6.421 7.943 -5.086 1.00 0.00 59 LYS B C 1
ATOM 1166 O O . LYS A 1 74 ? -5.585 8.820 -4.858 1.00 0.00 59 LYS B O 1
ATOM 1185 N N . LYS A 1 75 ? -7.655 7.960 -4.587 1.00 0.00 60 LYS B N 1
ATOM 1186 C CA . LYS A 1 75 ? -8.129 9.041 -3.730 1.00 0.00 60 LYS B CA 1
ATOM 1187 C C . LYS A 1 75 ? -7.319 9.117 -2.438 1.00 0.00 60 LYS B C 1
ATOM 1188 O O . LYS A 1 75 ? -6.667 10.127 -2.166 1.00 0.00 60 LYS B O 1
ATOM 1207 N N . CYS A 1 76 ? -7.345 8.043 -1.655 1.00 0.00 61 CYS B N 1
ATOM 1208 C CA . CYS A 1 76 ? -6.675 8.038 -0.362 1.00 0.00 61 CYS B CA 1
ATOM 1209 C C . CYS A 1 76 ? -5.162 8.093 -0.546 1.00 0.00 61 CYS B C 1
ATOM 1210 O O . CYS A 1 76 ? -4.432 8.529 0.347 1.00 0.00 61 CYS B O 1
ATOM 1217 N N . GLN A 1 77 ? -4.697 7.662 -1.718 1.00 0.00 62 GLN B N 1
ATOM 1218 C CA . GLN A 1 77 ? -3.286 7.756 -2.062 1.00 0.00 62 GLN B CA 1
ATOM 1219 C C . GLN A 1 77 ? -2.823 9.201 -1.952 1.00 0.00 62 GLN B C 1
ATOM 1220 O O . GLN A 1 77 ? -1.898 9.504 -1.205 1.00 0.00 62 GLN B O 1
ATOM 1234 N N . ASP A 1 78 ? -3.506 10.090 -2.666 1.00 0.00 63 ASP B N 1
ATOM 1235 C CA . ASP A 1 78 ? -3.133 11.501 -2.697 1.00 0.00 63 ASP B CA 1
ATOM 1236 C C . ASP A 1 78 ? -3.321 12.142 -1.326 1.00 0.00 63 ASP B C 1
ATOM 1237 O O . ASP A 1 78 ? -2.635 13.103 -0.978 1.00 0.00 63 ASP B O 1
ATOM 1246 N N . GLU A 1 79 ? -4.240 11.586 -0.546 1.00 0.00 64 GLU B N 1
ATOM 1247 C CA . GLU A 1 79 ? -4.514 12.083 0.796 1.00 0.00 64 GLU B CA 1
ATOM 1248 C C . GLU A 1 79 ? -3.292 11.947 1.687 1.00 0.00 64 GLU B C 1
ATOM 1249 O O . GLU A 1 79 ? -2.758 12.928 2.205 1.00 0.00 64 GLU B O 1
ATOM 1261 N N . LEU A 1 80 ? -2.858 10.716 1.848 1.00 0.00 65 LEU B N 1
ATOM 1262 C CA . LEU A 1 80 ? -1.797 10.384 2.780 1.00 0.00 65 LEU B CA 1
ATOM 1263 C C . LEU A 1 80 ? -0.418 10.630 2.180 1.00 0.00 65 LEU B C 1
ATOM 1264 O O . LEU A 1 80 ? 0.537 10.871 2.910 1.00 0.00 65 LEU B O 1
ATOM 1280 N N . TYR A 1 81 ? -0.319 10.557 0.855 1.00 0.00 66 TYR B N 1
ATOM 1281 C CA . TYR A 1 81 ? 0.940 10.806 0.140 1.00 0.00 66 TYR B CA 1
ATOM 1282 C C . TYR A 1 81 ? 1.610 12.096 0.608 1.00 0.00 66 TYR B C 1
ATOM 1283 O O . TYR A 1 81 ? 2.835 12.162 0.718 1.00 0.00 66 TYR B O 1
ATOM 1301 N N . ALA A 1 82 ? 0.801 13.102 0.910 1.00 0.00 67 ALA B N 1
ATOM 1302 C CA . ALA A 1 82 ? 1.314 14.397 1.339 1.00 0.00 67 ALA B CA 1
ATOM 1303 C C . ALA A 1 82 ? 1.854 14.344 2.771 1.00 0.00 67 ALA B C 1
ATOM 1304 O O . ALA A 1 82 ? 2.662 15.181 3.169 1.00 0.00 67 ALA B O 1
ATOM 1311 N N . SER A 1 83 ? 1.416 13.353 3.535 1.00 0.00 68 SER B N 1
ATOM 1312 C CA . SER A 1 83 ? 1.808 13.234 4.934 1.00 0.00 68 SER B CA 1
ATOM 1313 C C . SER A 1 83 ? 2.848 12.129 5.128 1.00 0.00 68 SER B C 1
ATOM 1314 O O . SER A 1 83 ? 3.487 12.041 6.178 1.00 0.00 68 SER B O 1
ATOM 1322 N N . MET A 1 84 ? 3.008 11.285 4.115 1.00 0.00 69 MET B N 1
ATOM 1323 C CA . MET A 1 84 ? 3.924 10.156 4.196 1.00 0.00 69 MET B CA 1
ATOM 1324 C C . MET A 1 84 ? 5.373 10.609 4.092 1.00 0.00 69 MET B C 1
ATOM 1325 O O . MET A 1 84 ? 5.680 11.598 3.421 1.00 0.00 69 MET B O 1
ATOM 1339 N N . PRO A 1 85 ? 6.281 9.882 4.762 1.00 0.00 70 PRO B N 1
ATOM 1340 C CA . PRO A 1 85 ? 7.719 10.147 4.697 1.00 0.00 70 PRO B CA 1
ATOM 1341 C C . PRO A 1 85 ? 8.301 9.762 3.341 1.00 0.00 70 PRO B C 1
ATOM 1342 O O . PRO A 1 85 ? 7.586 9.229 2.493 1.00 0.00 70 PRO B O 1
ATOM 1353 N N . ASP A 1 86 ? 9.585 10.022 3.137 1.00 0.00 71 ASP B N 1
ATOM 1354 C CA . ASP A 1 86 ? 10.224 9.732 1.856 1.00 0.00 71 ASP B CA 1
ATOM 1355 C C . ASP A 1 86 ? 10.157 8.244 1.537 1.00 0.00 71 ASP B C 1
ATOM 1356 O O . ASP A 1 86 ? 9.760 7.845 0.438 1.00 0.00 71 ASP B O 1
ATOM 1365 N N . LYS A 1 87 ? 10.528 7.423 2.507 1.00 0.00 72 LYS B N 1
ATOM 1366 C CA . LYS A 1 87 ? 10.564 5.987 2.305 1.00 0.00 72 LYS B CA 1
ATOM 1367 C C . LYS A 1 87 ? 9.651 5.280 3.294 1.00 0.00 72 LYS B C 1
ATOM 1368 O O . LYS A 1 87 ? 9.521 5.697 4.446 1.00 0.00 72 LYS B O 1
ATOM 1387 N N . ILE A 1 88 ? 9.040 4.199 2.845 1.00 0.00 73 ILE B N 1
ATOM 1388 C CA . ILE A 1 88 ? 8.090 3.464 3.660 1.00 0.00 73 ILE B CA 1
ATOM 1389 C C . ILE A 1 88 ? 8.694 2.150 4.144 1.00 0.00 73 ILE B C 1
ATOM 1390 O O . ILE A 1 88 ? 8.905 1.223 3.360 1.00 0.00 73 ILE B O 1
ATOM 1406 N N . ASN A 1 89 ? 8.976 2.082 5.438 1.00 0.00 74 ASN B N 1
ATOM 1407 C CA . AS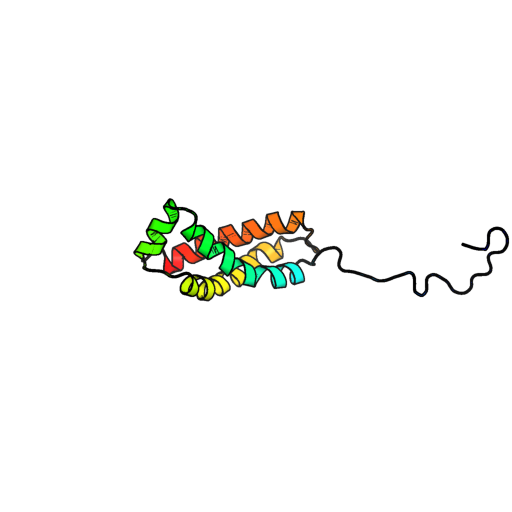N A 1 89 ? 9.483 0.861 6.055 1.00 0.00 74 ASN B CA 1
ATOM 1408 C C . ASN A 1 89 ? 8.354 -0.163 6.171 1.00 0.00 74 ASN B C 1
ATOM 1409 O O . ASN A 1 89 ? 7.187 0.200 6.033 1.00 0.00 74 ASN B O 1
ATOM 1420 N N . SER A 1 90 ? 8.683 -1.427 6.411 1.00 0.00 75 SER B N 1
ATOM 1421 C CA . SER A 1 90 ? 7.664 -2.463 6.549 1.00 0.00 75 SER B CA 1
ATOM 1422 C C . SER A 1 90 ? 6.640 -2.070 7.622 1.00 0.00 75 SER B C 1
ATOM 1423 O O . SER A 1 90 ? 5.432 -2.204 7.417 1.00 0.00 75 SER B O 1
ATOM 1431 N N . GLU A 1 91 ? 7.125 -1.550 8.748 1.00 0.00 76 GLU B N 1
ATOM 1432 C CA . GLU A 1 91 ? 6.249 -1.091 9.822 1.00 0.00 76 GLU B CA 1
ATOM 1433 C C . GLU A 1 91 ? 5.421 0.105 9.358 1.00 0.00 76 GLU B C 1
ATOM 1434 O O . GLU A 1 91 ? 4.219 0.188 9.619 1.00 0.00 76 GLU B O 1
ATOM 1446 N N . THR A 1 92 ? 6.079 1.011 8.647 1.00 0.00 77 THR B N 1
ATOM 1447 C CA . THR A 1 92 ? 5.447 2.220 8.140 1.00 0.00 77 THR B CA 1
ATOM 1448 C C . THR A 1 92 ? 4.316 1.861 7.179 1.00 0.00 77 THR B C 1
ATOM 1449 O O . THR A 1 92 ? 3.264 2.503 7.156 1.00 0.00 77 THR B O 1
ATOM 1460 N N . ALA A 1 93 ? 4.547 0.804 6.414 1.00 0.00 78 ALA B N 1
ATOM 1461 C CA . ALA A 1 93 ? 3.593 0.310 5.436 1.00 0.00 78 ALA B CA 1
ATOM 1462 C C . ALA A 1 93 ? 2.261 -0.042 6.082 1.00 0.00 78 ALA B C 1
ATOM 1463 O O . ALA A 1 93 ? 1.208 0.344 5.586 1.00 0.00 78 ALA B O 1
ATOM 1470 N N . GLY A 1 94 ? 2.315 -0.758 7.196 1.00 0.00 79 GLY B N 1
ATOM 1471 C CA . GLY A 1 94 ? 1.099 -1.160 7.878 1.00 0.00 79 GLY B CA 1
ATOM 1472 C C . GLY A 1 94 ? 0.313 0.029 8.391 1.00 0.00 79 GLY B C 1
ATOM 1473 O O . GLY A 1 94 ? -0.918 0.053 8.319 1.00 0.00 79 GLY B O 1
ATOM 1477 N N . THR A 1 95 ? 1.033 1.026 8.885 1.00 0.00 80 THR B N 1
ATOM 1478 C CA . THR A 1 95 ? 0.421 2.221 9.442 1.00 0.00 80 THR B CA 1
ATOM 1479 C C . THR A 1 95 ? -0.367 2.989 8.380 1.00 0.00 80 THR B C 1
ATOM 1480 O O . THR A 1 95 ? -1.525 3.357 8.588 1.00 0.00 80 THR B O 1
ATOM 1491 N N . TRP A 1 96 ? 0.253 3.208 7.234 1.00 0.00 81 TRP B N 1
ATOM 1492 C CA . TRP A 1 96 ? -0.385 3.960 6.166 1.00 0.00 81 TRP B CA 1
ATOM 1493 C C . TRP A 1 96 ? -1.318 3.068 5.355 1.00 0.00 81 TRP B C 1
ATOM 1494 O O . TRP A 1 96 ? -2.299 3.539 4.780 1.00 0.00 81 TRP B O 1
ATOM 1515 N N . GLY A 1 97 ? -1.020 1.776 5.334 1.00 0.00 82 GLY B N 1
ATOM 1516 C CA . GLY A 1 97 ? -1.861 0.822 4.640 1.00 0.00 82 GLY B CA 1
ATOM 1517 C C . GLY A 1 97 ? -3.249 0.748 5.237 1.00 0.00 82 GLY B C 1
ATOM 1518 O O . GLY A 1 97 ? -4.246 0.780 4.514 1.00 0.00 82 GLY B O 1
ATOM 1522 N N . ARG A 1 98 ? -3.317 0.666 6.563 1.00 0.00 83 ARG B N 1
ATOM 1523 C CA . ARG A 1 98 ? -4.599 0.639 7.255 1.00 0.00 83 ARG B CA 1
ATOM 1524 C C . ARG A 1 98 ? -5.318 1.974 7.078 1.00 0.00 83 ARG B C 1
ATOM 1525 O O . ARG A 1 98 ? -6.548 2.036 7.097 1.00 0.00 83 ARG B O 1
ATOM 1546 N N . SER A 1 99 ? -4.536 3.036 6.893 1.00 0.00 84 SER B N 1
ATOM 1547 C CA . SER A 1 99 ? -5.085 4.363 6.658 1.00 0.00 84 SER B CA 1
ATOM 1548 C C . SER A 1 99 ? -5.810 4.399 5.312 1.00 0.00 84 SER B C 1
ATOM 1549 O O . SER A 1 99 ? -6.929 4.892 5.216 1.00 0.00 84 SER B O 1
ATOM 1557 N N . LEU A 1 100 ? -5.172 3.857 4.279 1.00 0.00 85 LEU B N 1
ATOM 1558 C CA . LEU A 1 100 ? -5.810 3.714 2.975 1.00 0.00 85 LEU B CA 1
ATOM 1559 C C . LEU A 1 100 ? -7.085 2.891 3.107 1.00 0.00 85 LEU B C 1
ATOM 1560 O O . LEU A 1 100 ? -8.133 3.255 2.573 1.00 0.00 85 LEU B O 1
ATOM 1576 N N . GLY A 1 101 ? -6.982 1.791 3.845 1.00 0.00 86 GLY B N 1
ATOM 1577 C CA . GLY A 1 101 ? -8.105 0.892 4.023 1.00 0.00 86 GLY B CA 1
ATOM 1578 C C . GLY A 1 101 ? -9.313 1.556 4.660 1.00 0.00 86 GLY B C 1
ATOM 1579 O O . GLY A 1 101 ? -10.437 1.376 4.189 1.00 0.00 86 GLY B O 1
ATOM 1583 N N . GLU A 1 102 ? -9.094 2.333 5.721 1.00 0.00 87 GLU B N 1
ATOM 1584 C CA . GLU A 1 102 ? -10.202 2.987 6.410 1.00 0.00 87 GLU B CA 1
ATOM 1585 C C . GLU A 1 102 ? -10.872 4.009 5.497 1.00 0.00 87 GLU B C 1
ATOM 1586 O O . GLU A 1 102 ? -12.098 4.110 5.473 1.00 0.00 87 GLU B O 1
ATOM 1598 N N . CYS A 1 103 ? -10.066 4.748 4.735 1.00 0.00 88 CYS B N 1
ATOM 1599 C CA . CYS A 1 103 ? -10.589 5.708 3.769 1.00 0.00 88 CYS B CA 1
ATOM 1600 C C . CYS A 1 103 ? -11.489 5.005 2.770 1.00 0.00 88 CYS B C 1
ATOM 1601 O O . CYS A 1 103 ? -12.663 5.339 2.615 1.00 0.00 88 CYS B O 1
ATOM 1608 N N . ILE A 1 104 ? -10.915 4.011 2.112 1.00 0.00 89 ILE B N 1
ATOM 1609 C CA . ILE A 1 104 ? -11.586 3.287 1.051 1.00 0.00 89 ILE B CA 1
ATOM 1610 C C . ILE A 1 104 ? -12.850 2.599 1.553 1.00 0.00 89 ILE B C 1
ATOM 1611 O O . ILE A 1 104 ? -13.889 2.647 0.898 1.00 0.00 89 ILE B O 1
ATOM 1627 N N . GLY A 1 105 ? -12.761 1.974 2.722 1.00 0.00 90 GLY B N 1
ATOM 1628 C CA . GLY A 1 105 ? -13.913 1.299 3.294 1.00 0.00 90 GLY B CA 1
ATOM 1629 C C . GLY A 1 105 ? -15.068 2.248 3.551 1.00 0.00 90 GLY B C 1
ATOM 1630 O O . GLY A 1 105 ? -16.230 1.843 3.555 1.00 0.00 90 GLY B O 1
ATOM 1634 N N . LYS A 1 106 ? -14.745 3.515 3.760 1.00 0.00 91 LYS B N 1
ATOM 1635 C CA . LYS A 1 106 ? -15.756 4.542 3.966 1.00 0.00 91 LYS B CA 1
ATOM 1636 C C . LYS A 1 106 ? -16.253 5.071 2.627 1.00 0.00 91 LYS B C 1
ATOM 1637 O O . LYS A 1 106 ? -17.452 5.268 2.430 1.00 0.00 91 LYS B O 1
ATOM 1656 N N . ASP A 1 107 ? -15.320 5.261 1.701 1.00 0.00 92 ASP B N 1
ATOM 1657 C CA . ASP A 1 107 ? -15.632 5.805 0.381 1.00 0.00 92 ASP B CA 1
ATOM 1658 C C . ASP A 1 107 ? -16.508 4.835 -0.400 1.00 0.00 92 ASP B C 1
ATOM 1659 O O . ASP A 1 107 ? -17.543 5.211 -0.950 1.00 0.00 92 ASP B O 1
ATOM 1668 N N . PHE A 1 108 ? -16.094 3.576 -0.405 1.00 0.00 93 PHE B N 1
ATOM 1669 C CA . PHE A 1 108 ? -16.809 2.516 -1.104 1.00 0.00 93 PHE B CA 1
ATOM 1670 C C . PHE A 1 108 ? -18.224 2.364 -0.552 1.00 0.00 93 PHE B C 1
ATOM 1671 O O . PHE A 1 108 ? -19.183 2.157 -1.304 1.00 0.00 93 PHE B O 1
ATOM 1688 N N . ALA A 1 109 ? -18.345 2.494 0.763 1.00 0.00 94 ALA B N 1
ATOM 1689 C CA . ALA A 1 109 ? -19.622 2.325 1.436 1.00 0.00 94 ALA B CA 1
ATOM 1690 C C . ALA A 1 109 ? -20.599 3.429 1.057 1.00 0.00 94 ALA B C 1
ATOM 1691 O O . ALA A 1 109 ? -21.697 3.152 0.579 1.00 0.00 94 ALA B O 1
ATOM 1698 N N . GLU A 1 110 ? -20.190 4.676 1.252 1.00 0.00 95 GLU B N 1
ATOM 1699 C CA . GLU A 1 110 ? -21.057 5.819 0.986 1.00 0.00 95 GLU B CA 1
ATOM 1700 C C . GLU A 1 110 ? -21.457 5.898 -0.485 1.00 0.00 95 GLU B C 1
ATOM 1701 O O . GLU A 1 110 ? -22.500 6.460 -0.824 1.00 0.00 95 GLU B O 1
ATOM 1713 N N . LYS A 1 111 ? -20.632 5.330 -1.348 1.00 0.00 96 LYS B N 1
ATOM 1714 C CA . LYS A 1 111 ? -20.905 5.330 -2.775 1.00 0.00 96 LYS B CA 1
ATOM 1715 C C . LYS A 1 111 ? -22.000 4.339 -3.148 1.00 0.00 96 LYS B C 1
ATOM 1716 O O . LYS A 1 111 ? -23.083 4.731 -3.576 1.00 0.00 96 LYS B O 1
ATOM 1735 N N . HIS A 1 112 ? -21.723 3.052 -2.985 1.00 0.00 97 HIS B N 1
ATOM 1736 C CA . HIS A 1 112 ? -22.617 2.028 -3.511 1.00 0.00 97 HIS B CA 1
ATOM 1737 C C . HIS A 1 112 ? -23.354 1.255 -2.423 1.00 0.00 97 HIS B C 1
ATOM 1738 O O . HIS A 1 112 ? -24.450 0.756 -2.661 1.00 0.00 97 HIS B O 1
ATOM 1753 N N . LEU A 1 113 ? -22.768 1.143 -1.237 1.00 0.00 98 LEU B N 1
ATOM 1754 C CA . LEU A 1 113 ? -23.429 0.426 -0.149 1.00 0.00 98 LEU B CA 1
ATOM 1755 C C . LEU A 1 113 ? -24.561 1.267 0.431 1.00 0.00 98 LEU B C 1
ATOM 1756 O O . LEU A 1 113 ? -25.559 0.736 0.921 1.00 0.00 98 LEU B O 1
ATOM 1772 N N . ILE A 1 114 ? -24.398 2.579 0.385 1.00 0.00 99 ILE B N 1
ATOM 1773 C CA . ILE A 1 114 ? -25.472 3.489 0.743 1.00 0.00 99 ILE B CA 1
ATOM 1774 C C . ILE A 1 114 ? -26.288 3.831 -0.503 1.00 0.00 99 ILE B C 1
ATOM 1775 O O . ILE A 1 114 ? -25.783 4.479 -1.421 1.00 0.00 99 ILE B O 1
ATOM 1791 N N . PRO A 1 115 ? -27.556 3.388 -0.557 1.00 0.00 100 PRO B N 1
ATOM 1792 C CA . PRO A 1 115 ? -28.420 3.570 -1.736 1.00 0.00 100 PRO B CA 1
ATOM 1793 C C . PRO A 1 115 ? -28.857 5.019 -1.939 1.00 0.00 100 PRO B C 1
ATOM 1794 O O . PRO A 1 115 ? -29.479 5.358 -2.943 1.00 0.00 100 PRO B O 1
ATOM 1805 N N . LYS A 1 116 ? -28.530 5.865 -0.980 1.00 0.00 101 LYS B N 1
ATOM 1806 C CA . LYS A 1 116 ? -28.893 7.271 -1.041 1.00 0.00 101 LYS B CA 1
ATOM 1807 C C . LYS A 1 116 ? -27.920 8.027 -1.937 1.00 0.00 101 LYS B C 1
ATOM 1808 O O . LYS A 1 116 ? -28.305 8.399 -3.065 1.00 0.00 101 LYS B O 1
ATOM 1828 N N . MET A 1 1 ? 31.959 15.169 7.052 1.00 0.00 -14 MET B N 2
ATOM 1829 C CA . MET A 1 1 ? 33.044 16.094 6.644 1.00 0.00 -14 MET B CA 2
ATOM 1830 C C . MET A 1 1 ? 34.253 15.931 7.557 1.00 0.00 -14 MET B C 2
ATOM 1831 O O . MET A 1 1 ? 34.333 16.563 8.611 1.00 0.00 -14 MET B O 2
ATOM 1847 N N . ALA A 1 2 ? 35.190 15.082 7.157 1.00 0.00 -13 ALA B N 2
ATOM 1848 C CA . ALA A 1 2 ? 36.380 14.830 7.958 1.00 0.00 -13 ALA B CA 2
ATOM 1849 C C . ALA A 1 2 ? 37.557 14.416 7.083 1.00 0.00 -13 ALA B C 2
ATOM 1850 O O . ALA A 1 2 ? 38.305 13.503 7.423 1.00 0.00 -13 ALA B O 2
ATOM 1857 N N . HIS A 1 3 ? 37.721 15.095 5.957 1.00 0.00 -12 HIS B N 2
ATOM 1858 C CA . HIS A 1 3 ? 38.819 14.796 5.044 1.00 0.00 -12 HIS B CA 2
ATOM 1859 C C . HIS A 1 3 ? 40.090 15.519 5.466 1.00 0.00 -12 HIS B C 2
ATOM 1860 O O . HIS A 1 3 ? 40.305 16.676 5.106 1.00 0.00 -12 HIS B O 2
ATOM 1875 N N . HIS A 1 4 ? 40.928 14.837 6.229 1.00 0.00 -11 HIS B N 2
ATOM 1876 C CA . HIS A 1 4 ? 42.200 15.405 6.658 1.00 0.00 -11 HIS B CA 2
ATOM 1877 C C . HIS A 1 4 ? 43.350 14.738 5.917 1.00 0.00 -11 HIS B C 2
ATOM 1878 O O . HIS A 1 4 ? 44.456 14.609 6.440 1.00 0.00 -11 HIS B O 2
ATOM 1893 N N . HIS A 1 5 ? 43.072 14.295 4.700 1.00 0.00 -10 HIS B N 2
ATOM 1894 C CA . HIS A 1 5 ? 44.080 13.670 3.852 1.00 0.00 -10 HIS B CA 2
ATOM 1895 C C . HIS A 1 5 ? 43.954 14.202 2.432 1.00 0.00 -10 HIS B C 2
ATOM 1896 O O . HIS A 1 5 ? 42.854 14.253 1.882 1.00 0.00 -10 HIS B O 2
ATOM 1911 N N . HIS A 1 6 ? 45.070 14.595 1.837 1.00 0.00 -9 HIS B N 2
ATOM 1912 C CA . HIS A 1 6 ? 45.063 15.125 0.475 1.00 0.00 -9 HIS B CA 2
ATOM 1913 C C . HIS A 1 6 ? 45.175 14.007 -0.554 1.00 0.00 -9 HIS B C 2
ATOM 1914 O O . HIS A 1 6 ? 45.979 14.077 -1.484 1.00 0.00 -9 HIS B O 2
ATOM 1929 N N . HIS A 1 7 ? 44.369 12.976 -0.378 1.00 0.00 -8 HIS B N 2
ATOM 1930 C CA . HIS A 1 7 ? 44.316 11.867 -1.318 1.00 0.00 -8 HIS B CA 2
ATOM 1931 C C . HIS A 1 7 ? 42.886 11.377 -1.450 1.00 0.00 -8 HIS B C 2
ATOM 1932 O O . HIS A 1 7 ? 42.094 11.491 -0.513 1.00 0.00 -8 HIS B O 2
ATOM 1947 N N . HIS A 1 8 ? 42.552 10.853 -2.617 1.00 0.00 -7 HIS B N 2
ATOM 1948 C CA . HIS A 1 8 ? 41.222 10.316 -2.862 1.00 0.00 -7 HIS B CA 2
ATOM 1949 C C . HIS A 1 8 ? 41.319 9.004 -3.617 1.00 0.00 -7 HIS B C 2
ATOM 1950 O O . HIS A 1 8 ? 42.210 8.821 -4.444 1.00 0.00 -7 HIS B O 2
ATOM 1965 N N . VAL A 1 9 ? 40.396 8.100 -3.334 1.00 0.00 -6 VAL B N 2
ATOM 1966 C CA . VAL A 1 9 ? 40.312 6.833 -4.049 1.00 0.00 -6 VAL B CA 2
ATOM 1967 C C . VAL A 1 9 ? 39.627 7.025 -5.403 1.00 0.00 -6 VAL B C 2
ATOM 1968 O O . VAL A 1 9 ? 38.682 6.309 -5.745 1.00 0.00 -6 VAL B O 2
ATOM 1981 N N . ASP A 1 10 ? 40.138 7.998 -6.163 1.00 0.00 -5 ASP B N 2
ATOM 1982 C CA . ASP A 1 10 ? 39.565 8.427 -7.443 1.00 0.00 -5 ASP B CA 2
ATOM 1983 C C . ASP A 1 10 ? 38.200 9.082 -7.241 1.00 0.00 -5 ASP B C 2
ATOM 1984 O O . ASP A 1 10 ? 38.065 10.300 -7.355 1.00 0.00 -5 ASP B O 2
ATOM 1993 N N . ASP A 1 11 ? 37.198 8.278 -6.928 1.00 0.00 -4 ASP B N 2
ATOM 1994 C CA . ASP A 1 11 ? 35.865 8.792 -6.648 1.00 0.00 -4 ASP B CA 2
ATOM 1995 C C . ASP A 1 11 ? 35.571 8.659 -5.161 1.00 0.00 -4 ASP B C 2
ATOM 1996 O O . ASP A 1 11 ? 35.490 7.552 -4.635 1.00 0.00 -4 ASP B O 2
ATOM 2005 N N . ASP A 1 12 ? 35.436 9.788 -4.482 1.00 0.00 -3 ASP B N 2
ATOM 2006 C CA . ASP A 1 12 ? 35.245 9.788 -3.037 1.00 0.00 -3 ASP B CA 2
ATOM 2007 C C . ASP A 1 12 ? 33.777 9.607 -2.677 1.00 0.00 -3 ASP B C 2
ATOM 2008 O O . ASP A 1 12 ? 32.906 10.310 -3.196 1.00 0.00 -3 ASP B O 2
ATOM 2017 N N . ASP A 1 13 ? 33.512 8.654 -1.796 1.00 0.00 -2 ASP B N 2
ATOM 2018 C CA . ASP A 1 13 ? 32.159 8.400 -1.323 1.00 0.00 -2 ASP B CA 2
ATOM 2019 C C . ASP A 1 13 ? 32.164 8.220 0.191 1.00 0.00 -2 ASP B C 2
ATOM 2020 O O . ASP A 1 13 ? 33.223 8.044 0.799 1.00 0.00 -2 ASP B O 2
ATOM 2029 N N . LYS A 1 14 ? 30.989 8.296 0.792 1.00 0.00 -1 LYS B N 2
ATOM 2030 C CA . LYS A 1 14 ? 30.836 8.077 2.223 1.00 0.00 -1 LYS B CA 2
ATOM 2031 C C . LYS A 1 14 ? 29.427 7.587 2.527 1.00 0.00 -1 LYS B C 2
ATOM 2032 O O . LYS A 1 14 ? 28.885 7.819 3.609 1.00 0.00 -1 LYS B O 2
ATOM 2051 N N . MET A 1 15 ? 28.840 6.905 1.555 1.00 0.00 0 MET B N 2
ATOM 2052 C CA . MET A 1 15 ? 27.496 6.370 1.698 1.00 0.00 0 MET B CA 2
ATOM 2053 C C . MET A 1 15 ? 27.549 4.938 2.205 1.00 0.00 0 MET B C 2
ATOM 2054 O O . MET A 1 15 ? 27.374 3.983 1.443 1.00 0.00 0 MET B O 2
ATOM 2068 N N . GLU A 1 16 ? 27.812 4.795 3.492 1.00 0.00 1 GLU B N 2
ATOM 2069 C CA . GLU A 1 16 ? 27.853 3.487 4.119 1.00 0.00 1 GLU B CA 2
ATOM 2070 C C . GLU A 1 16 ? 26.451 3.060 4.518 1.00 0.00 1 GLU B C 2
ATOM 2071 O O . GLU A 1 16 ? 26.106 1.880 4.460 1.00 0.00 1 GLU B O 2
ATOM 2083 N N . ASP A 1 17 ? 25.643 4.031 4.910 1.00 0.00 2 ASP B N 2
ATOM 2084 C CA . ASP A 1 17 ? 24.267 3.773 5.299 1.00 0.00 2 ASP B CA 2
ATOM 2085 C C . ASP A 1 17 ? 23.322 4.489 4.345 1.00 0.00 2 ASP B C 2
ATOM 2086 O O . ASP A 1 17 ? 23.679 5.521 3.775 1.00 0.00 2 ASP B O 2
ATOM 2095 N N . THR A 1 18 ? 22.123 3.931 4.181 1.00 0.00 3 THR B N 2
ATOM 2096 C CA . THR A 1 18 ? 21.085 4.494 3.308 1.00 0.00 3 THR B CA 2
ATOM 2097 C C . THR A 1 18 ? 21.611 4.799 1.901 1.00 0.00 3 THR B C 2
ATOM 2098 O O . THR A 1 18 ? 21.292 5.831 1.310 1.00 0.00 3 THR B O 2
ATOM 2109 N N . ALA A 1 19 ? 22.419 3.889 1.376 1.00 0.00 4 ALA B N 2
ATOM 2110 C CA . ALA A 1 19 ? 22.948 4.019 0.028 1.00 0.00 4 ALA B CA 2
ATOM 2111 C C . ALA A 1 19 ? 22.020 3.335 -0.963 1.00 0.00 4 ALA B C 2
ATOM 2112 O O . ALA A 1 19 ? 21.876 3.768 -2.108 1.00 0.00 4 ALA B O 2
ATOM 2119 N N . ASN A 1 20 ? 21.387 2.267 -0.507 1.00 0.00 5 ASN B N 2
ATOM 2120 C CA . ASN A 1 20 ? 20.440 1.525 -1.325 1.00 0.00 5 ASN B CA 2
ATOM 2121 C C . ASN A 1 20 ? 19.077 1.515 -0.648 1.00 0.00 5 ASN B C 2
ATOM 2122 O O . ASN A 1 20 ? 18.991 1.441 0.577 1.00 0.00 5 ASN B O 2
ATOM 2133 N N . PRO A 1 21 ? 17.995 1.630 -1.428 1.00 0.00 6 PRO B N 2
ATOM 2134 C CA . PRO A 1 21 ? 16.638 1.532 -0.896 1.00 0.00 6 PRO B CA 2
ATOM 2135 C C . PRO A 1 21 ? 16.328 0.120 -0.410 1.00 0.00 6 PRO B C 2
ATOM 2136 O O . PRO A 1 21 ? 15.943 -0.752 -1.192 1.00 0.00 6 PRO B O 2
ATOM 2147 N N . ASN A 1 22 ? 16.537 -0.109 0.881 1.00 0.00 7 ASN B N 2
ATOM 2148 C CA . ASN A 1 22 ? 16.216 -1.392 1.492 1.00 0.00 7 ASN B CA 2
ATOM 2149 C C . ASN A 1 22 ? 14.717 -1.614 1.443 1.00 0.00 7 ASN B C 2
ATOM 2150 O O . ASN A 1 22 ? 14.235 -2.711 1.150 1.00 0.00 7 ASN B O 2
ATOM 2161 N N . GLU A 1 23 ? 13.992 -0.549 1.711 1.00 0.00 8 GLU B N 2
ATOM 2162 C CA . GLU A 1 23 ? 12.548 -0.574 1.719 1.00 0.00 8 GLU B CA 2
ATOM 2163 C C . GLU A 1 23 ? 12.016 0.011 0.416 1.00 0.00 8 GLU B C 2
ATOM 2164 O O . GLU A 1 23 ? 12.785 0.323 -0.495 1.00 0.00 8 GLU B O 2
ATOM 2176 N N . MET A 1 24 ? 10.709 0.161 0.333 1.00 0.00 9 MET B N 2
ATOM 2177 C CA . MET A 1 24 ? 10.078 0.684 -0.866 1.00 0.00 9 MET B CA 2
ATOM 2178 C C . MET A 1 24 ? 9.728 2.143 -0.667 1.00 0.00 9 MET B C 2
ATOM 2179 O O . MET A 1 24 ? 9.245 2.531 0.395 1.00 0.00 9 MET B O 2
ATOM 2193 N N . THR A 1 25 ? 9.994 2.956 -1.672 1.00 0.00 10 THR B N 2
ATOM 2194 C CA . THR A 1 25 ? 9.696 4.372 -1.590 1.00 0.00 10 THR B CA 2
ATOM 2195 C C . THR A 1 25 ? 8.198 4.603 -1.527 1.00 0.00 10 THR B C 2
ATOM 2196 O O . THR A 1 25 ? 7.425 3.726 -1.914 1.00 0.00 10 THR B O 2
ATOM 2207 N N . LYS A 1 26 ? 7.788 5.766 -1.045 1.00 0.00 11 LYS B N 2
ATOM 2208 C CA . LYS A 1 26 ? 6.369 6.080 -0.919 1.00 0.00 11 LYS B CA 2
ATOM 2209 C C . LYS A 1 26 ? 5.635 5.848 -2.241 1.00 0.00 11 LYS B C 2
ATOM 2210 O O . LYS A 1 26 ? 4.512 5.346 -2.259 1.00 0.00 11 LYS B O 2
ATOM 2229 N N . ASP A 1 27 ? 6.303 6.159 -3.346 1.00 0.00 12 ASP B N 2
ATOM 2230 C CA . ASP A 1 27 ? 5.703 6.038 -4.667 1.00 0.00 12 ASP B CA 2
ATOM 2231 C C . ASP A 1 27 ? 5.567 4.577 -5.069 1.00 0.00 12 ASP B C 2
ATOM 2232 O O . ASP A 1 27 ? 4.496 4.138 -5.497 1.00 0.00 12 ASP B O 2
ATOM 2241 N N . ALA A 1 28 ? 6.649 3.823 -4.909 1.00 0.00 13 ALA B N 2
ATOM 2242 C CA . ALA A 1 28 ? 6.667 2.415 -5.275 1.00 0.00 13 ALA B CA 2
ATOM 2243 C C . ALA A 1 28 ? 5.737 1.620 -4.375 1.00 0.00 13 ALA B C 2
ATOM 2244 O O . ALA A 1 28 ? 5.098 0.656 -4.810 1.00 0.00 13 ALA B O 2
ATOM 2251 N N . TRP A 1 29 ? 5.666 2.033 -3.118 1.00 0.00 14 TRP B N 2
ATOM 2252 C CA . TRP A 1 29 ? 4.760 1.426 -2.167 1.00 0.00 14 TRP B CA 2
ATOM 2253 C C . TRP A 1 29 ? 3.326 1.634 -2.616 1.00 0.00 14 TRP B C 2
ATOM 2254 O O . TRP A 1 29 ? 2.578 0.676 -2.757 1.00 0.00 14 TRP B O 2
ATOM 2275 N N . LEU A 1 30 ? 2.957 2.886 -2.873 1.00 0.00 15 LEU B N 2
ATOM 2276 C CA . LEU A 1 30 ? 1.618 3.208 -3.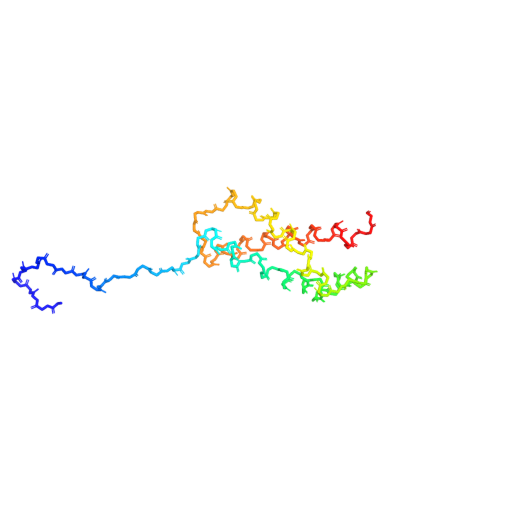356 1.00 0.00 15 LEU B CA 2
ATOM 2277 C C . LEU A 1 30 ? 1.306 2.425 -4.623 1.00 0.00 15 LEU B C 2
ATOM 2278 O O . LEU A 1 30 ? 0.228 1.852 -4.759 1.00 0.00 15 LEU B O 2
ATOM 2294 N N . ASN A 1 31 ? 2.271 2.393 -5.535 1.00 0.00 16 ASN B N 2
ATOM 2295 C CA . ASN A 1 31 ? 2.114 1.711 -6.816 1.00 0.00 16 ASN B CA 2
ATOM 2296 C C . ASN A 1 31 ? 1.797 0.231 -6.621 1.00 0.00 16 ASN B C 2
ATOM 2297 O O . ASN A 1 31 ? 0.981 -0.342 -7.341 1.00 0.00 16 ASN B O 2
ATOM 2308 N N . SER A 1 32 ? 2.427 -0.372 -5.630 1.00 0.00 17 SER B N 2
ATOM 2309 C CA . SER A 1 32 ? 2.263 -1.794 -5.370 1.00 0.00 17 SER B CA 2
ATOM 2310 C C . SER A 1 32 ? 1.082 -2.054 -4.429 1.00 0.00 17 SER B C 2
ATOM 2311 O O . SER A 1 32 ? 0.437 -3.100 -4.498 1.00 0.00 17 SER B O 2
ATOM 2319 N N . MET A 1 33 ? 0.790 -1.077 -3.582 1.00 0.00 18 MET B N 2
ATOM 2320 C CA . MET A 1 33 ? -0.189 -1.237 -2.512 1.00 0.00 18 MET B CA 2
ATOM 2321 C C . MET A 1 33 ? -1.607 -0.961 -2.997 1.00 0.00 18 MET B C 2
ATOM 2322 O O . MET A 1 33 ? -2.548 -1.643 -2.591 1.00 0.00 18 MET B O 2
ATOM 2336 N N . THR A 1 34 ? -1.751 0.036 -3.865 1.00 0.00 19 THR B N 2
ATOM 2337 C CA . THR A 1 34 ? -3.067 0.472 -4.331 1.00 0.00 19 THR B CA 2
ATOM 2338 C C . THR A 1 34 ? -3.956 -0.679 -4.824 1.00 0.00 19 THR B C 2
ATOM 2339 O O . THR A 1 34 ? -5.100 -0.789 -4.387 1.00 0.00 19 THR B O 2
ATOM 2350 N N . PRO A 1 35 ? -3.469 -1.572 -5.712 1.00 0.00 20 PRO B N 2
ATOM 2351 C CA . PRO A 1 35 ? -4.303 -2.638 -6.261 1.00 0.00 20 PRO B CA 2
ATOM 2352 C C . PRO A 1 35 ? -4.454 -3.829 -5.315 1.00 0.00 20 PRO B C 2
ATOM 2353 O O . PRO A 1 35 ? -5.230 -4.747 -5.583 1.00 0.00 20 PRO B O 2
ATOM 2364 N N . LEU A 1 36 ? -3.730 -3.802 -4.202 1.00 0.00 21 LEU B N 2
ATOM 2365 C CA . LEU A 1 36 ? -3.852 -4.843 -3.186 1.00 0.00 21 LEU B CA 2
ATOM 2366 C C . LEU A 1 36 ? -4.954 -4.483 -2.201 1.00 0.00 21 LEU B C 2
ATOM 2367 O O . LEU A 1 36 ? -5.451 -5.331 -1.462 1.00 0.00 21 LEU B O 2
ATOM 2383 N N . LEU A 1 37 ? -5.337 -3.215 -2.212 1.00 0.00 22 LEU B N 2
ATOM 2384 C CA . LEU A 1 37 ? -6.351 -2.717 -1.300 1.00 0.00 22 LEU B CA 2
ATOM 2385 C C . LEU A 1 37 ? -7.740 -3.278 -1.636 1.00 0.00 22 LEU B C 2
ATOM 2386 O O . LEU A 1 37 ? -8.408 -3.797 -0.747 1.00 0.00 22 LEU B O 2
ATOM 2402 N N . PRO A 1 38 ? -8.193 -3.216 -2.916 1.00 0.00 23 PRO B N 2
ATOM 2403 C CA . PRO A 1 38 ? -9.492 -3.775 -3.321 1.00 0.00 23 PRO B CA 2
ATOM 2404 C C . PRO A 1 38 ? -9.701 -5.204 -2.834 1.00 0.00 23 PRO B C 2
ATOM 2405 O O . PRO A 1 38 ? -10.814 -5.597 -2.472 1.00 0.00 23 PRO B O 2
ATOM 2416 N N . ASP A 1 39 ? -8.614 -5.960 -2.822 1.00 0.00 24 ASP B N 2
ATOM 2417 C CA . ASP A 1 39 ? -8.625 -7.348 -2.385 1.00 0.00 24 ASP B CA 2
ATOM 2418 C C . ASP A 1 39 ? -9.034 -7.445 -0.916 1.00 0.00 24 ASP B C 2
ATOM 2419 O O . ASP A 1 39 ? -9.999 -8.126 -0.570 1.00 0.00 24 ASP B O 2
ATOM 2428 N N . LEU A 1 40 ? -8.319 -6.717 -0.068 1.00 0.00 25 LEU B N 2
ATOM 2429 C CA . LEU A 1 40 ? -8.528 -6.785 1.372 1.00 0.00 25 LEU B CA 2
ATOM 2430 C C . LEU A 1 40 ? -9.822 -6.084 1.781 1.00 0.00 25 LEU B C 2
ATOM 2431 O O . LEU A 1 40 ? -10.516 -6.528 2.700 1.00 0.00 25 LEU B O 2
ATOM 2447 N N . ILE A 1 41 ? -10.142 -4.994 1.091 1.00 0.00 26 ILE B N 2
ATOM 2448 C CA . ILE A 1 41 ? -11.317 -4.195 1.422 1.00 0.00 26 ILE B CA 2
ATOM 2449 C C . ILE A 1 41 ? -12.601 -5.003 1.278 1.00 0.00 26 ILE B C 2
ATOM 2450 O O . ILE A 1 41 ? -13.391 -5.085 2.216 1.00 0.00 26 ILE B O 2
ATOM 2466 N N . CYS A 1 42 ? -12.796 -5.620 0.116 1.00 0.00 27 CYS B N 2
ATOM 2467 C CA . CYS A 1 42 ? -14.031 -6.353 -0.147 1.00 0.00 27 CYS B CA 2
ATOM 2468 C C . CYS A 1 42 ? -14.192 -7.508 0.834 1.00 0.00 27 CYS B C 2
ATOM 2469 O O . CYS A 1 42 ? -15.291 -7.773 1.321 1.00 0.00 27 CYS B O 2
ATOM 2476 N N . LYS A 1 43 ? -13.085 -8.178 1.137 1.00 0.00 28 LYS B N 2
ATOM 2477 C CA . LYS A 1 43 ? -13.102 -9.304 2.058 1.00 0.00 28 LYS B CA 2
ATOM 2478 C C . LYS A 1 43 ? -13.581 -8.871 3.438 1.00 0.00 28 LYS B C 2
ATOM 2479 O O . LYS A 1 43 ? -14.282 -9.614 4.115 1.00 0.00 28 LYS B O 2
ATOM 2498 N N . GLY A 1 44 ? -13.219 -7.656 3.832 1.00 0.00 29 GLY B N 2
ATOM 2499 C CA . GLY A 1 44 ? -13.622 -7.135 5.124 1.00 0.00 29 GLY B CA 2
ATOM 2500 C C . GLY A 1 44 ? -15.129 -7.049 5.272 1.00 0.00 29 GLY B C 2
ATOM 2501 O O . GLY A 1 44 ? -15.666 -7.291 6.352 1.00 0.00 29 GLY B O 2
ATOM 2505 N N . PHE A 1 45 ? -15.811 -6.724 4.178 1.00 0.00 30 PHE B N 2
ATOM 2506 C CA . PHE A 1 45 ? -17.265 -6.596 4.189 1.00 0.00 30 PHE B CA 2
ATOM 2507 C C . PHE A 1 45 ? -17.939 -7.961 4.079 1.00 0.00 30 PHE B C 2
ATOM 2508 O O . PHE A 1 45 ? -19.097 -8.122 4.454 1.00 0.00 30 PHE B O 2
ATOM 2525 N N . ILE A 1 46 ? -17.212 -8.940 3.561 1.00 0.00 31 ILE B N 2
ATOM 2526 C CA . ILE A 1 46 ? -17.758 -10.281 3.384 1.00 0.00 31 ILE B CA 2
ATOM 2527 C C . ILE A 1 46 ? -17.536 -11.130 4.633 1.00 0.00 31 ILE B C 2
ATOM 2528 O O . ILE A 1 46 ? -18.425 -11.864 5.066 1.00 0.00 31 ILE B O 2
ATOM 2544 N N . GLN A 1 47 ? -16.345 -11.017 5.208 1.00 0.00 32 GLN B N 2
ATOM 2545 C CA . GLN A 1 47 ? -15.974 -11.781 6.394 1.00 0.00 32 GLN B CA 2
ATOM 2546 C C . GLN A 1 47 ? -16.749 -11.319 7.625 1.00 0.00 32 GLN B C 2
ATOM 2547 O O . GLN A 1 47 ? -16.951 -12.085 8.569 1.00 0.00 32 GLN B O 2
ATOM 2561 N N . ASP A 1 48 ? -17.180 -10.067 7.609 1.00 0.00 33 ASP B N 2
ATOM 2562 C CA . ASP A 1 48 ? -17.923 -9.501 8.730 1.00 0.00 33 ASP B CA 2
ATOM 2563 C C . ASP A 1 48 ? -19.426 -9.630 8.497 1.00 0.00 33 ASP B C 2
ATOM 2564 O O . ASP A 1 48 ? -19.955 -9.099 7.525 1.00 0.00 33 ASP B O 2
ATOM 2573 N N . PRO A 1 49 ? -20.132 -10.341 9.396 1.00 0.00 34 PRO B N 2
ATOM 2574 C CA . PRO A 1 49 ? -21.581 -10.560 9.281 1.00 0.00 34 PRO B CA 2
ATOM 2575 C C . PRO A 1 49 ? -22.377 -9.260 9.316 1.00 0.00 34 PRO B C 2
ATOM 2576 O O . PRO A 1 49 ? -23.401 -9.135 8.645 1.00 0.00 34 PRO B O 2
ATOM 2587 N N . ASP A 1 50 ? -21.900 -8.300 10.102 1.00 0.00 35 ASP B N 2
ATOM 2588 C CA . ASP A 1 50 ? -22.554 -6.998 10.220 1.00 0.00 35 ASP B CA 2
ATOM 2589 C C . ASP A 1 50 ? -22.468 -6.235 8.908 1.00 0.00 35 ASP B C 2
ATOM 2590 O O . ASP A 1 50 ? -23.439 -5.623 8.463 1.00 0.00 35 ASP B O 2
ATOM 2599 N N . LEU A 1 51 ? -21.298 -6.276 8.298 1.00 0.00 36 LEU B N 2
ATOM 2600 C CA . LEU A 1 51 ? -21.061 -5.577 7.046 1.00 0.00 36 LEU B CA 2
ATOM 2601 C C . LEU A 1 51 ? -21.688 -6.322 5.876 1.00 0.00 36 LEU B C 2
ATOM 2602 O O . LEU A 1 51 ? -22.172 -5.706 4.921 1.00 0.00 36 LEU B O 2
ATOM 2618 N N . LYS A 1 52 ? -21.693 -7.646 5.965 1.00 0.00 37 LYS B N 2
ATOM 2619 C CA . LYS A 1 52 ? -22.253 -8.483 4.912 1.00 0.00 37 LYS B CA 2
ATOM 2620 C C . LYS A 1 52 ? -23.731 -8.182 4.718 1.00 0.00 37 LYS B C 2
ATOM 2621 O O . LYS A 1 52 ? -24.283 -8.402 3.641 1.00 0.00 37 LYS B O 2
ATOM 2640 N N . LYS A 1 53 ? -24.359 -7.661 5.763 1.00 0.00 38 LYS B N 2
ATOM 2641 C CA . LYS A 1 53 ? -25.758 -7.275 5.702 1.00 0.00 38 LYS B CA 2
ATOM 2642 C C . LYS A 1 53 ? -25.996 -6.300 4.559 1.00 0.00 38 LYS B C 2
ATOM 2643 O O . LYS A 1 53 ? -26.843 -6.532 3.700 1.00 0.00 38 LYS B O 2
ATOM 2662 N N . ARG A 1 54 ? -25.203 -5.238 4.524 1.00 0.00 39 ARG B N 2
ATOM 2663 C CA . ARG A 1 54 ? -25.379 -4.192 3.530 1.00 0.00 39 ARG B CA 2
ATOM 2664 C C . ARG A 1 54 ? -24.815 -4.644 2.191 1.00 0.00 39 ARG B C 2
ATOM 2665 O O . ARG A 1 54 ? -25.326 -4.287 1.127 1.00 0.00 39 ARG B O 2
ATOM 2686 N N . PHE A 1 55 ? -23.767 -5.450 2.261 1.00 0.00 40 PHE B N 2
ATOM 2687 C CA . PHE A 1 55 ? -23.129 -6.001 1.077 1.00 0.00 40 PHE B CA 2
ATOM 2688 C C . PHE A 1 55 ? -24.125 -6.856 0.293 1.00 0.00 40 PHE B C 2
ATOM 2689 O O . PHE A 1 55 ? -24.145 -6.844 -0.940 1.00 0.00 40 PHE B O 2
ATOM 2706 N N . ASP A 1 56 ? -24.970 -7.576 1.025 1.00 0.00 41 ASP B N 2
ATOM 2707 C CA . ASP A 1 56 ? -25.983 -8.429 0.415 1.00 0.00 41 ASP B CA 2
ATOM 2708 C C . ASP A 1 56 ? -27.188 -7.612 -0.046 1.00 0.00 41 ASP B C 2
ATOM 2709 O O . ASP A 1 56 ? -27.831 -7.954 -1.038 1.00 0.00 41 ASP B O 2
ATOM 2718 N N . GLU A 1 57 ? -27.490 -6.528 0.668 1.00 0.00 42 GLU B N 2
ATOM 2719 C CA . GLU A 1 57 ? -28.600 -5.648 0.300 1.00 0.00 42 GLU B CA 2
ATOM 2720 C C . GLU A 1 57 ? -28.412 -5.095 -1.107 1.00 0.00 42 GLU B C 2
ATOM 2721 O O . GLU A 1 57 ? -29.365 -4.979 -1.880 1.00 0.00 42 GLU B O 2
ATOM 2733 N N . ILE A 1 58 ? -27.175 -4.752 -1.431 1.00 0.00 43 ILE B N 2
ATOM 2734 C CA . ILE A 1 58 ? -26.849 -4.210 -2.742 1.00 0.00 43 ILE B CA 2
ATOM 2735 C C . ILE A 1 58 ? -26.551 -5.351 -3.717 1.00 0.00 43 ILE B C 2
ATOM 2736 O O . ILE A 1 58 ? -26.382 -5.148 -4.920 1.00 0.00 43 ILE B O 2
ATOM 2752 N N . LYS A 1 59 ? -26.522 -6.562 -3.155 1.00 0.00 44 LYS B N 2
ATOM 2753 C CA . LYS A 1 59 ? -26.207 -7.785 -3.889 1.00 0.00 44 LYS B CA 2
ATOM 2754 C C . LYS A 1 59 ? -24.887 -7.628 -4.634 1.00 0.00 44 LYS B C 2
ATOM 2755 O O . LYS A 1 59 ? -24.756 -8.004 -5.798 1.00 0.00 44 LYS B O 2
ATOM 2774 N N . MET A 1 60 ? -23.907 -7.072 -3.941 1.00 0.00 45 MET B N 2
ATOM 2775 C CA . MET A 1 60 ? -22.611 -6.797 -4.536 1.00 0.00 45 MET B CA 2
ATOM 2776 C C . MET A 1 60 ? -21.723 -8.031 -4.444 1.00 0.00 45 MET B C 2
ATOM 2777 O O . MET A 1 60 ? -21.920 -8.879 -3.573 1.00 0.00 45 MET B O 2
ATOM 2791 N N . THR A 1 61 ? -20.775 -8.145 -5.359 1.00 0.00 46 THR B N 2
ATOM 2792 C CA . THR A 1 61 ? -19.864 -9.273 -5.369 1.00 0.00 46 THR B CA 2
ATOM 2793 C C . THR A 1 61 ? -18.418 -8.808 -5.222 1.00 0.00 46 THR B C 2
ATOM 2794 O O . THR A 1 61 ? -18.127 -7.621 -5.403 1.00 0.00 46 THR B O 2
ATOM 2805 N N . TYR A 1 62 ? -17.517 -9.729 -4.906 1.00 0.00 47 TYR B N 2
ATOM 2806 C CA . TYR A 1 62 ? -16.102 -9.399 -4.727 1.00 0.00 47 TYR B CA 2
ATOM 2807 C C . TYR A 1 62 ? -15.531 -8.742 -5.984 1.00 0.00 47 TYR B C 2
ATOM 2808 O O . TYR A 1 62 ? -14.841 -7.718 -5.908 1.00 0.00 47 TYR B O 2
ATOM 2826 N N . GLU A 1 63 ? -15.841 -9.327 -7.137 1.00 0.00 48 GLU B N 2
ATOM 2827 C CA . GLU A 1 63 ? -15.351 -8.822 -8.415 1.00 0.00 48 GLU B CA 2
ATOM 2828 C C . GLU A 1 63 ? -15.892 -7.426 -8.703 1.00 0.00 48 GLU B C 2
ATOM 2829 O O . GLU A 1 63 ? -15.299 -6.664 -9.467 1.00 0.00 48 GLU B O 2
ATOM 2841 N N . GLN A 1 64 ? -17.016 -7.092 -8.090 1.00 0.00 49 GLN B N 2
ATOM 2842 C CA . GLN A 1 64 ? -17.600 -5.773 -8.251 1.00 0.00 49 GLN B CA 2
ATOM 2843 C C . GLN A 1 64 ? -16.814 -4.756 -7.431 1.00 0.00 49 GLN B C 2
ATOM 2844 O O . GLN A 1 64 ? -16.501 -3.671 -7.906 1.00 0.00 49 GLN B O 2
ATOM 2858 N N . CYS A 1 65 ? -16.489 -5.130 -6.203 1.00 0.00 50 CYS B N 2
ATOM 2859 C CA . CYS A 1 65 ? -15.735 -4.266 -5.305 1.00 0.00 50 CYS B CA 2
ATOM 2860 C C . CYS A 1 65 ? -14.432 -3.806 -5.946 1.00 0.00 50 CYS B C 2
ATOM 2861 O O . CYS A 1 65 ? -14.110 -2.622 -5.934 1.00 0.00 50 CYS B O 2
ATOM 2868 N N . VAL A 1 66 ? -13.695 -4.744 -6.530 1.00 0.00 51 VAL B N 2
ATOM 2869 C CA . VAL A 1 66 ? -12.357 -4.454 -7.028 1.00 0.00 51 VAL B CA 2
ATOM 2870 C C . VAL A 1 66 ? -12.367 -3.538 -8.246 1.00 0.00 51 VAL B C 2
ATOM 2871 O O . VAL A 1 66 ? -11.326 -3.025 -8.638 1.00 0.00 51 VAL B O 2
ATOM 2884 N N . THR A 1 67 ? -13.527 -3.339 -8.854 1.00 0.00 52 THR B N 2
ATOM 2885 C CA . THR A 1 67 ? -13.638 -2.391 -9.951 1.00 0.00 52 THR B CA 2
ATOM 2886 C C . THR A 1 67 ? -14.045 -1.009 -9.422 1.00 0.00 52 THR B C 2
ATOM 2887 O O . THR A 1 67 ? -13.945 -0.001 -10.127 1.00 0.00 52 THR B O 2
ATOM 2898 N N . LEU A 1 68 ? -14.490 -0.972 -8.165 1.00 0.00 53 LEU B N 2
ATOM 2899 C CA . LEU A 1 68 ? -14.953 0.268 -7.545 1.00 0.00 53 LEU B CA 2
ATOM 2900 C C . LEU A 1 68 ? -13.878 0.862 -6.640 1.00 0.00 53 LEU B C 2
ATOM 2901 O O . LEU A 1 68 ? -13.675 2.074 -6.610 1.00 0.00 53 LEU B O 2
ATOM 2917 N N . ILE A 1 69 ? -13.194 -0.010 -5.906 1.00 0.00 54 ILE B N 2
ATOM 2918 C CA . ILE A 1 69 ? -12.163 0.399 -4.949 1.00 0.00 54 ILE B CA 2
ATOM 2919 C C . ILE A 1 69 ? -11.063 1.281 -5.577 1.00 0.00 54 ILE B C 2
ATOM 2920 O O . ILE A 1 69 ? -10.627 2.243 -4.941 1.00 0.00 54 ILE B O 2
ATOM 2936 N N . PRO A 1 70 ? -10.583 0.970 -6.811 1.00 0.00 55 PRO B N 2
ATOM 2937 C CA . PRO A 1 70 ? -9.594 1.801 -7.529 1.00 0.00 55 PRO B CA 2
ATOM 2938 C C . PRO A 1 70 ? -9.923 3.299 -7.541 1.00 0.00 55 PRO B C 2
ATOM 2939 O O . PRO A 1 70 ? -9.050 4.129 -7.801 1.00 0.00 55 PRO B O 2
ATOM 2950 N N . GLU A 1 71 ? -11.173 3.645 -7.280 1.00 0.00 56 GLU B N 2
ATOM 2951 C CA . GLU A 1 71 ? -11.555 5.044 -7.170 1.00 0.00 56 GLU B CA 2
ATOM 2952 C C . GLU A 1 71 ? -10.983 5.644 -5.889 1.00 0.00 56 GLU B C 2
ATOM 2953 O O . GLU A 1 71 ? -10.301 6.670 -5.915 1.00 0.00 56 GLU B O 2
ATOM 2965 N N . SER A 1 72 ? -11.230 4.971 -4.775 1.00 0.00 57 SER B N 2
ATOM 2966 C CA . SER A 1 72 ? -10.825 5.476 -3.474 1.00 0.00 57 SER B CA 2
ATOM 2967 C C . SER A 1 72 ? -9.331 5.277 -3.251 1.00 0.00 57 SER B C 2
ATOM 2968 O O . SER A 1 72 ? -8.709 6.041 -2.515 1.00 0.00 57 SER B O 2
ATOM 2976 N N . THR A 1 73 ? -8.754 4.259 -3.882 1.00 0.00 58 THR B N 2
ATOM 2977 C CA . THR A 1 73 ? -7.324 3.996 -3.748 1.00 0.00 58 THR B CA 2
ATOM 2978 C C . THR A 1 73 ? -6.516 5.226 -4.144 1.00 0.00 58 THR B C 2
ATOM 2979 O O . THR A 1 73 ? -5.597 5.636 -3.438 1.00 0.00 58 THR B O 2
ATOM 2990 N N . LYS A 1 74 ? -6.891 5.822 -5.269 1.00 0.00 59 LYS B N 2
ATOM 2991 C CA . LYS A 1 74 ? -6.200 6.991 -5.786 1.00 0.00 59 LYS B CA 2
ATOM 2992 C C . LYS A 1 74 ? -6.485 8.209 -4.908 1.00 0.00 59 LYS B C 2
ATOM 2993 O O . LYS A 1 74 ? -5.606 9.041 -4.674 1.00 0.00 59 LYS B O 2
ATOM 3012 N N . LYS A 1 75 ? -7.718 8.289 -4.415 1.00 0.00 60 LYS B N 2
ATOM 3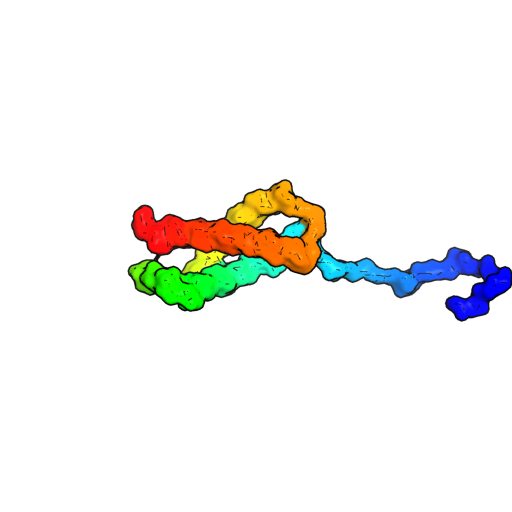013 C CA . LYS A 1 75 ? -8.132 9.371 -3.528 1.00 0.00 60 LYS B CA 2
ATOM 3014 C C . LYS A 1 75 ? -7.341 9.336 -2.226 1.00 0.00 60 LYS B C 2
ATOM 3015 O O . LYS A 1 75 ? -6.686 10.309 -1.858 1.00 0.00 60 LYS B O 2
ATOM 3034 N N . CYS A 1 76 ? -7.398 8.201 -1.546 1.00 0.00 61 CYS B N 2
ATOM 3035 C CA . CYS A 1 76 ? -6.730 8.033 -0.266 1.00 0.00 61 CYS B CA 2
ATOM 3036 C C . CYS A 1 76 ? -5.217 8.125 -0.429 1.00 0.00 61 CYS B C 2
ATOM 3037 O O . CYS A 1 76 ? -4.502 8.500 0.503 1.00 0.00 61 CYS B O 2
ATOM 3044 N N . GLN A 1 77 ? -4.739 7.788 -1.620 1.00 0.00 62 GLN B N 2
ATOM 3045 C CA . GLN A 1 77 ? -3.338 7.966 -1.962 1.00 0.00 62 GLN B CA 2
ATOM 3046 C C . GLN A 1 77 ? -2.968 9.438 -1.839 1.00 0.00 62 GLN B C 2
ATOM 3047 O O . GLN A 1 77 ? -2.057 9.796 -1.100 1.00 0.00 62 GLN B O 2
ATOM 3061 N N . ASP A 1 78 ? -3.719 10.282 -2.538 1.00 0.00 63 ASP B N 2
ATOM 3062 C CA . ASP A 1 78 ? -3.482 11.725 -2.543 1.00 0.00 63 ASP B CA 2
ATOM 3063 C C . ASP A 1 78 ? -3.580 12.299 -1.133 1.00 0.00 63 ASP B C 2
ATOM 3064 O O . ASP A 1 78 ? -2.867 13.241 -0.779 1.00 0.00 63 ASP B O 2
ATOM 3073 N N . GLU A 1 79 ? -4.461 11.712 -0.335 1.00 0.00 64 GLU B N 2
ATOM 3074 C CA . GLU A 1 79 ? -4.676 12.145 1.038 1.00 0.00 64 GLU B CA 2
ATOM 3075 C C . GLU A 1 79 ? -3.405 12.036 1.864 1.00 0.00 64 GLU B C 2
ATOM 3076 O O . GLU A 1 79 ? -2.927 13.016 2.440 1.00 0.00 64 GLU B O 2
ATOM 3088 N N . LEU A 1 80 ? -2.871 10.834 1.909 1.00 0.00 65 LEU B N 2
ATOM 3089 C CA . LEU A 1 80 ? -1.780 10.502 2.808 1.00 0.00 65 LEU B CA 2
ATOM 3090 C C . LEU A 1 80 ? -0.412 10.750 2.174 1.00 0.00 65 LEU B C 2
ATOM 3091 O O . LEU A 1 80 ? 0.560 10.985 2.884 1.00 0.00 65 LEU B O 2
ATOM 3107 N N . TYR A 1 81 ? -0.343 10.678 0.843 1.00 0.00 66 TYR B N 2
ATOM 3108 C CA . TYR A 1 81 ? 0.912 10.875 0.098 1.00 0.00 66 TYR B CA 2
ATOM 3109 C C . TYR A 1 81 ? 1.703 12.082 0.601 1.00 0.00 66 TYR B C 2
ATOM 3110 O O . TYR A 1 81 ? 2.918 12.000 0.790 1.00 0.00 66 TYR B O 2
ATOM 3128 N N . ALA A 1 82 ? 1.011 13.187 0.834 1.00 0.00 67 ALA B N 2
ATOM 3129 C CA . ALA A 1 82 ? 1.661 14.422 1.254 1.00 0.00 67 ALA B CA 2
ATOM 3130 C C . ALA A 1 82 ? 2.224 14.313 2.671 1.00 0.00 67 ALA B C 2
ATOM 3131 O O . ALA A 1 82 ? 3.152 15.035 3.039 1.00 0.00 67 ALA B O 2
ATOM 3138 N N . SER A 1 83 ? 1.672 13.402 3.456 1.00 0.00 68 SER B N 2
ATOM 3139 C CA . SER A 1 83 ? 2.069 13.246 4.847 1.00 0.00 68 SER B CA 2
ATOM 3140 C C . SER A 1 83 ? 3.063 12.097 5.018 1.00 0.00 68 SER B C 2
ATOM 3141 O O . SER A 1 83 ? 3.740 11.997 6.042 1.00 0.00 68 SER B O 2
ATOM 3149 N N . MET A 1 84 ? 3.139 11.229 4.017 1.00 0.00 69 MET B N 2
ATOM 3150 C CA . MET A 1 84 ? 4.016 10.068 4.069 1.00 0.00 69 MET B CA 2
ATOM 3151 C C . MET A 1 84 ? 5.472 10.468 3.874 1.00 0.00 69 MET B C 2
ATOM 3152 O O . MET A 1 84 ? 5.775 11.412 3.140 1.00 0.00 69 MET B O 2
ATOM 3166 N N . PRO A 1 85 ? 6.390 9.742 4.531 1.00 0.00 70 PRO B N 2
ATOM 3167 C CA . PRO A 1 85 ? 7.830 9.990 4.420 1.00 0.00 70 PRO B CA 2
ATOM 3168 C C . PRO A 1 85 ? 8.384 9.600 3.054 1.00 0.00 70 PRO B C 2
ATOM 3169 O O . PRO A 1 85 ? 7.644 9.105 2.203 1.00 0.00 70 PRO B O 2
ATOM 3180 N N . ASP A 1 86 ? 9.678 9.817 2.852 1.00 0.00 71 ASP B N 2
ATOM 3181 C CA . ASP A 1 86 ? 10.322 9.487 1.582 1.00 0.00 71 ASP B CA 2
ATOM 3182 C C . ASP A 1 86 ? 10.152 8.008 1.264 1.00 0.00 71 ASP B C 2
ATOM 3183 O O . ASP A 1 86 ? 9.714 7.635 0.169 1.00 0.00 71 ASP B O 2
ATOM 3192 N N . LYS A 1 87 ? 10.478 7.170 2.237 1.00 0.00 72 LYS B N 2
ATOM 3193 C CA . LYS A 1 87 ? 10.449 5.737 2.036 1.00 0.00 72 LYS B CA 2
ATOM 3194 C C . LYS A 1 87 ? 9.552 5.064 3.057 1.00 0.00 72 LYS B C 2
ATOM 3195 O O . LYS A 1 87 ? 9.374 5.556 4.172 1.00 0.00 72 LYS B O 2
ATOM 3214 N N . ILE A 1 88 ? 8.988 3.940 2.659 1.00 0.00 73 ILE B N 2
ATOM 3215 C CA . ILE A 1 88 ? 8.022 3.230 3.471 1.00 0.00 73 ILE B CA 2
ATOM 3216 C C . ILE A 1 88 ? 8.594 1.893 3.936 1.00 0.00 73 ILE B C 2
ATOM 3217 O O . ILE A 1 88 ? 8.775 0.969 3.138 1.00 0.00 73 ILE B O 2
ATOM 3233 N N . ASN A 1 89 ? 8.877 1.798 5.226 1.00 0.00 74 ASN B N 2
ATOM 3234 C CA . ASN A 1 89 ? 9.441 0.587 5.803 1.00 0.00 74 ASN B CA 2
ATOM 3235 C C . ASN A 1 89 ? 8.333 -0.397 6.154 1.00 0.00 74 ASN B C 2
ATOM 3236 O O . ASN A 1 89 ? 7.156 -0.098 5.950 1.00 0.00 74 ASN B O 2
ATOM 3247 N N . SER A 1 90 ? 8.698 -1.562 6.678 1.00 0.00 75 SER B N 2
ATOM 3248 C CA . SER A 1 90 ? 7.723 -2.605 6.988 1.00 0.00 75 SER B CA 2
ATOM 3249 C C . SER A 1 90 ? 6.649 -2.098 7.954 1.00 0.00 75 SER B C 2
ATOM 3250 O O . SER A 1 90 ? 5.450 -2.265 7.712 1.00 0.00 75 SER B O 2
ATOM 3258 N N . GLU A 1 91 ? 7.082 -1.461 9.037 1.00 0.00 76 GLU B N 2
ATOM 3259 C CA . GLU A 1 91 ? 6.158 -0.894 10.014 1.00 0.00 76 GLU B CA 2
ATOM 3260 C C . GLU A 1 91 ? 5.363 0.250 9.396 1.00 0.00 76 GLU B C 2
ATOM 3261 O O . GLU A 1 91 ? 4.158 0.383 9.622 1.00 0.00 76 GLU B O 2
ATOM 3273 N N . THR A 1 92 ? 6.042 1.052 8.588 1.00 0.00 77 THR B N 2
ATOM 3274 C CA . THR A 1 92 ? 5.440 2.222 7.974 1.00 0.00 77 THR B CA 2
ATOM 3275 C C . THR A 1 92 ? 4.318 1.802 7.028 1.00 0.00 77 THR B C 2
ATOM 3276 O O . THR A 1 92 ? 3.268 2.443 6.953 1.00 0.00 77 THR B O 2
ATOM 3287 N N . ALA A 1 93 ? 4.553 0.694 6.335 1.00 0.00 78 ALA B N 2
ATOM 3288 C CA . ALA A 1 93 ? 3.599 0.139 5.388 1.00 0.00 78 ALA B CA 2
ATOM 3289 C C . ALA A 1 93 ? 2.281 -0.215 6.065 1.00 0.00 78 ALA B C 2
ATOM 3290 O O . ALA A 1 93 ? 1.211 0.137 5.576 1.00 0.00 78 ALA B O 2
ATOM 3297 N N . GLY A 1 94 ? 2.366 -0.897 7.197 1.00 0.00 79 GLY B N 2
ATOM 3298 C CA . GLY A 1 94 ? 1.168 -1.304 7.905 1.00 0.00 79 GLY B CA 2
ATOM 3299 C C . GLY A 1 94 ? 0.411 -0.125 8.484 1.00 0.00 79 GLY B C 2
ATOM 3300 O O . GLY A 1 94 ? -0.810 -0.176 8.643 1.00 0.00 79 GLY B O 2
ATOM 3304 N N . THR A 1 95 ? 1.137 0.941 8.789 1.00 0.00 80 THR B N 2
ATOM 3305 C CA . THR A 1 95 ? 0.543 2.130 9.375 1.00 0.00 80 THR B CA 2
ATOM 3306 C C . THR A 1 95 ? -0.260 2.919 8.338 1.00 0.00 80 THR B C 2
ATOM 3307 O O . THR A 1 95 ? -1.431 3.219 8.549 1.00 0.00 80 THR B O 2
ATOM 3318 N N . TRP A 1 96 ? 0.363 3.234 7.213 1.00 0.00 81 TRP B N 2
ATOM 3319 C CA . TRP A 1 96 ? -0.307 4.008 6.175 1.00 0.00 81 TRP B CA 2
ATOM 3320 C C . TRP A 1 96 ? -1.243 3.128 5.362 1.00 0.00 81 TRP B C 2
ATOM 3321 O O . TRP A 1 96 ? -2.242 3.600 4.813 1.00 0.00 81 TRP B O 2
ATOM 3342 N N . GLY A 1 97 ? -0.925 1.842 5.304 1.00 0.00 82 GLY B N 2
ATOM 3343 C CA . GLY A 1 97 ? -1.765 0.899 4.601 1.00 0.00 82 GLY B CA 2
ATOM 3344 C C . GLY A 1 97 ? -3.138 0.779 5.225 1.00 0.00 82 GLY B C 2
ATOM 3345 O O . GLY A 1 97 ? -4.138 0.644 4.518 1.00 0.00 82 GLY B O 2
ATOM 3349 N N . ARG A 1 98 ? -3.197 0.836 6.552 1.00 0.00 83 ARG B N 2
ATOM 3350 C CA . ARG A 1 98 ? -4.470 0.751 7.247 1.00 0.00 83 ARG B CA 2
ATOM 3351 C C . ARG A 1 98 ? -5.228 2.068 7.116 1.00 0.00 83 ARG B C 2
ATOM 3352 O O . ARG A 1 98 ? -6.458 2.087 7.107 1.00 0.00 83 ARG B O 2
ATOM 3373 N N . SER A 1 99 ? -4.484 3.166 6.996 1.00 0.00 84 SER B N 2
ATOM 3374 C CA . SER A 1 99 ? -5.079 4.472 6.763 1.00 0.00 84 SER B CA 2
ATOM 3375 C C . SER A 1 99 ? -5.795 4.480 5.417 1.00 0.00 84 SER B C 2
ATOM 3376 O O . SER A 1 99 ? -6.919 4.965 5.301 1.00 0.00 84 SER B O 2
ATOM 3384 N N . LEU A 1 100 ? -5.135 3.925 4.403 1.00 0.00 85 LEU B N 2
ATOM 3385 C CA . LEU A 1 100 ? -5.752 3.754 3.095 1.00 0.00 85 LEU B CA 2
ATOM 3386 C C . LEU A 1 100 ? -6.994 2.883 3.217 1.00 0.00 85 LEU B C 2
ATOM 3387 O O . LEU A 1 100 ? -8.058 3.230 2.710 1.00 0.00 85 LEU B O 2
ATOM 3403 N N . GLY A 1 101 ? -6.847 1.764 3.919 1.00 0.00 86 GLY B N 2
ATOM 3404 C CA . GLY A 1 101 ? -7.934 0.813 4.060 1.00 0.00 86 GLY B CA 2
ATOM 3405 C C . GLY A 1 101 ? -9.186 1.414 4.671 1.00 0.00 86 GLY B C 2
ATOM 3406 O O . GLY A 1 101 ? -10.273 1.305 4.099 1.00 0.00 86 GLY B O 2
ATOM 3410 N N . GLU A 1 102 ? -9.038 2.057 5.823 1.00 0.00 87 GLU B N 2
ATOM 3411 C CA . GLU A 1 102 ? -10.178 2.649 6.513 1.00 0.00 87 GLU B CA 2
ATOM 3412 C C . GLU A 1 102 ? -10.796 3.768 5.680 1.00 0.00 87 GLU B C 2
ATOM 3413 O O . GLU A 1 102 ? -12.018 3.893 5.601 1.00 0.00 87 GLU B O 2
ATOM 3425 N N . CYS A 1 103 ? -9.942 4.561 5.044 1.00 0.00 88 CYS B N 2
ATOM 3426 C CA . CYS A 1 103 ? -10.381 5.656 4.189 1.00 0.00 88 CYS B CA 2
ATOM 3427 C C . CYS A 1 103 ? -11.204 5.131 3.020 1.00 0.00 88 CYS B C 2
ATOM 3428 O O . CYS A 1 103 ? -12.293 5.633 2.731 1.00 0.00 88 CYS B O 2
ATOM 3435 N N . ILE A 1 104 ? -10.676 4.110 2.363 1.00 0.00 89 ILE B N 2
ATOM 3436 C CA . ILE A 1 104 ? -11.333 3.494 1.222 1.00 0.00 89 ILE B CA 2
ATOM 3437 C C . ILE A 1 104 ? -12.667 2.882 1.621 1.00 0.00 89 ILE B C 2
ATOM 3438 O O . ILE A 1 104 ? -13.666 3.054 0.926 1.00 0.00 89 ILE B O 2
ATOM 3454 N N . GLY A 1 105 ? -12.681 2.178 2.747 1.00 0.00 90 GLY B N 2
ATOM 3455 C CA . GLY A 1 105 ? -13.911 1.583 3.230 1.00 0.00 90 GLY B CA 2
ATOM 3456 C C . GLY A 1 105 ? -14.990 2.622 3.465 1.00 0.00 90 GLY B C 2
ATOM 3457 O O . GLY A 1 105 ? -16.178 2.344 3.302 1.00 0.00 90 GLY B O 2
ATOM 3461 N N . LYS A 1 106 ? -14.568 3.826 3.837 1.00 0.00 91 LYS B N 2
ATOM 3462 C CA . LYS A 1 106 ? -15.490 4.928 4.077 1.00 0.00 91 LYS B CA 2
ATOM 3463 C C . LYS A 1 106 ? -16.077 5.439 2.767 1.00 0.00 91 LYS B C 2
ATOM 3464 O O . LYS A 1 106 ? -17.266 5.749 2.685 1.00 0.00 91 LYS B O 2
ATOM 3483 N N . ASP A 1 107 ? -15.241 5.521 1.740 1.00 0.00 92 ASP B N 2
ATOM 3484 C CA . ASP A 1 107 ? -15.676 6.039 0.449 1.00 0.00 92 ASP B CA 2
ATOM 3485 C C . ASP A 1 107 ? -16.488 4.989 -0.291 1.00 0.00 92 ASP B C 2
ATOM 3486 O O . ASP A 1 107 ? -17.545 5.282 -0.846 1.00 0.00 92 ASP B O 2
ATOM 3495 N N . PHE A 1 108 ? -15.994 3.759 -0.260 1.00 0.00 93 PHE B N 2
ATOM 3496 C CA . PHE A 1 108 ? -16.649 2.630 -0.911 1.00 0.00 93 PHE B CA 2
ATOM 3497 C C . PHE A 1 108 ? -18.069 2.436 -0.388 1.00 0.00 93 PHE B C 2
ATOM 3498 O O . PHE A 1 108 ? -19.004 2.216 -1.166 1.00 0.00 93 PHE B O 2
ATOM 3515 N N . ALA A 1 109 ? -18.224 2.525 0.928 1.00 0.00 94 ALA B N 2
ATOM 3516 C CA . ALA A 1 109 ? -19.522 2.332 1.554 1.00 0.00 94 ALA B CA 2
ATOM 3517 C C . ALA A 1 109 ? -20.516 3.381 1.082 1.00 0.00 94 ALA B C 2
ATOM 3518 O O . ALA A 1 109 ? -21.587 3.049 0.577 1.00 0.00 94 ALA B O 2
ATOM 3525 N N . GLU A 1 110 ? -20.146 4.647 1.218 1.00 0.00 95 GLU B N 2
ATOM 3526 C CA . GLU A 1 110 ? -21.046 5.731 0.858 1.00 0.00 95 GLU B CA 2
ATOM 3527 C C . GLU A 1 110 ? -21.234 5.820 -0.655 1.00 0.00 95 GLU B C 2
ATOM 3528 O O . GLU A 1 110 ? -22.192 6.425 -1.132 1.00 0.00 95 GLU B O 2
ATOM 3540 N N . LYS A 1 111 ? -20.320 5.208 -1.402 1.00 0.00 96 LYS B N 2
ATOM 3541 C CA . LYS A 1 111 ? -20.450 5.129 -2.852 1.00 0.00 96 LYS B CA 2
ATOM 3542 C C . LYS A 1 111 ? -21.607 4.224 -3.251 1.00 0.00 96 LYS B C 2
ATOM 3543 O O . LYS A 1 111 ? -22.638 4.684 -3.737 1.00 0.00 96 LYS B O 2
ATOM 3562 N N . HIS A 1 112 ? -21.422 2.927 -3.041 1.00 0.00 97 HIS B N 2
ATOM 3563 C CA . HIS A 1 112 ? -22.346 1.939 -3.574 1.00 0.00 97 HIS B CA 2
ATOM 3564 C C . HIS A 1 112 ? -23.137 1.224 -2.487 1.00 0.00 97 HIS B C 2
ATOM 3565 O O . HIS A 1 112 ? -24.289 0.861 -2.707 1.00 0.00 97 HIS B O 2
ATOM 3580 N N . LEU A 1 113 ? -22.531 1.012 -1.322 1.00 0.00 98 LEU B N 2
ATOM 3581 C CA . LEU A 1 113 ? -23.209 0.282 -0.253 1.00 0.00 98 LEU B CA 2
ATOM 3582 C C . LEU A 1 113 ? -24.410 1.065 0.259 1.00 0.00 98 LEU B C 2
ATOM 3583 O O . LEU A 1 113 ? -25.414 0.482 0.653 1.00 0.00 98 LEU B O 2
ATOM 3599 N N . ILE A 1 114 ? -24.314 2.386 0.235 1.00 0.00 99 ILE B N 2
ATOM 3600 C CA . ILE A 1 114 ? -25.460 3.222 0.553 1.00 0.00 99 ILE B CA 2
ATOM 3601 C C . ILE A 1 114 ? -26.247 3.525 -0.721 1.00 0.00 99 ILE B C 2
ATOM 3602 O O . ILE A 1 114 ? -25.790 4.284 -1.578 1.00 0.00 99 ILE B O 2
ATOM 3618 N N . PRO A 1 115 ? -27.444 2.935 -0.858 1.00 0.00 100 PRO B N 2
ATOM 3619 C CA . PRO A 1 115 ? -28.264 3.066 -2.063 1.00 0.00 100 PRO B CA 2
ATOM 3620 C C . PRO A 1 115 ? -29.100 4.340 -2.071 1.00 0.00 100 PRO B C 2
ATOM 3621 O O . PRO A 1 115 ? -29.851 4.596 -3.011 1.00 0.00 100 PRO B O 2
ATOM 3632 N N . LYS A 1 116 ? -28.964 5.127 -1.017 1.00 0.00 101 LYS B N 2
ATOM 3633 C CA . LYS A 1 116 ? -29.722 6.360 -0.875 1.00 0.00 101 LYS B CA 2
ATOM 3634 C C . LYS A 1 116 ? -28.933 7.533 -1.435 1.00 0.00 101 LYS B C 2
ATOM 3635 O O . LYS A 1 116 ? -29.326 8.062 -2.494 1.00 0.00 101 LYS B O 2
ATOM 3655 N N . MET A 1 1 ? 34.580 -25.783 27.890 1.00 0.00 -14 MET B N 3
ATOM 3656 C CA . MET A 1 1 ? 34.583 -24.304 27.878 1.00 0.00 -14 MET B CA 3
ATOM 3657 C C . MET A 1 1 ? 34.194 -23.764 29.246 1.00 0.00 -14 MET B C 3
ATOM 3658 O O . MET A 1 1 ? 33.420 -24.390 29.974 1.00 0.00 -14 MET B O 3
ATOM 3674 N N . ALA A 1 2 ? 34.730 -22.606 29.592 1.00 0.00 -13 ALA B N 3
ATOM 3675 C CA . ALA A 1 2 ? 34.449 -21.987 30.873 1.00 0.00 -13 ALA B CA 3
ATOM 3676 C C . ALA A 1 2 ? 34.164 -20.504 30.692 1.00 0.00 -13 ALA B C 3
ATOM 3677 O O . ALA A 1 2 ? 35.013 -19.765 30.192 1.00 0.00 -13 ALA B O 3
ATOM 3684 N N . HIS A 1 3 ? 32.964 -20.083 31.085 1.00 0.00 -12 HIS B N 3
ATOM 3685 C CA . HIS A 1 3 ? 32.532 -18.689 30.947 1.00 0.00 -12 HIS B CA 3
ATOM 3686 C C . HIS A 1 3 ? 32.643 -18.213 29.502 1.00 0.00 -12 HIS B C 3
ATOM 3687 O O . HIS A 1 3 ? 33.065 -17.086 29.235 1.00 0.00 -12 HIS B O 3
ATOM 3702 N N . HIS A 1 4 ? 32.269 -19.080 28.573 1.00 0.00 -11 HIS B N 3
ATOM 3703 C CA . HIS A 1 4 ? 32.300 -18.737 27.160 1.00 0.00 -11 HIS B CA 3
ATOM 3704 C C . HIS A 1 4 ? 31.095 -17.870 26.815 1.00 0.00 -11 HIS B C 3
ATOM 3705 O O . HIS A 1 4 ? 31.250 -16.738 26.358 1.00 0.00 -11 HIS B O 3
ATOM 3720 N N . HIS A 1 5 ? 29.902 -18.414 27.052 1.00 0.00 -10 HIS B N 3
ATOM 3721 C CA . HIS A 1 5 ? 28.645 -17.687 26.872 1.00 0.00 -10 HIS B CA 3
ATOM 3722 C C . HIS A 1 5 ? 28.537 -17.093 25.466 1.00 0.00 -10 HIS B C 3
ATOM 3723 O O . HIS A 1 5 ? 28.732 -15.892 25.266 1.00 0.00 -10 HIS B O 3
ATOM 3738 N N . HIS A 1 6 ? 28.238 -17.940 24.494 1.00 0.00 -9 HIS B N 3
ATOM 3739 C CA . HIS A 1 6 ? 28.026 -17.494 23.126 1.00 0.00 -9 HIS B CA 3
ATOM 3740 C C . HIS A 1 6 ? 27.163 -18.495 22.373 1.00 0.00 -9 HIS B C 3
ATOM 3741 O O . HIS A 1 6 ? 27.417 -19.697 22.409 1.00 0.00 -9 HIS B O 3
ATOM 3756 N N . HIS A 1 7 ? 26.138 -17.999 21.702 1.00 0.00 -8 HIS B N 3
ATOM 3757 C CA . HIS A 1 7 ? 25.278 -18.841 20.882 1.00 0.00 -8 HIS B CA 3
ATOM 3758 C C . HIS A 1 7 ? 25.191 -18.272 19.478 1.00 0.00 -8 HIS B C 3
ATOM 3759 O O . HIS A 1 7 ? 25.632 -17.151 19.233 1.00 0.00 -8 HIS B O 3
ATOM 3774 N N . HIS A 1 8 ? 24.627 -19.041 18.558 1.00 0.00 -7 HIS B N 3
ATOM 3775 C CA . HIS A 1 8 ? 24.475 -18.598 17.177 1.00 0.00 -7 HIS B CA 3
ATOM 3776 C C . HIS A 1 8 ? 23.221 -17.748 17.024 1.00 0.00 -7 HIS B C 3
ATOM 3777 O O . HIS A 1 8 ? 22.315 -18.088 16.262 1.00 0.00 -7 HIS B O 3
ATOM 3792 N N . VAL A 1 9 ? 23.176 -16.649 17.760 1.00 0.00 -6 VAL B N 3
ATOM 3793 C CA . VAL A 1 9 ? 22.056 -15.727 17.690 1.00 0.00 -6 VAL B CA 3
ATOM 3794 C C . VAL A 1 9 ? 22.220 -14.820 16.480 1.00 0.00 -6 VAL B C 3
ATOM 3795 O O . VAL A 1 9 ? 21.354 -14.764 15.603 1.00 0.00 -6 VAL B O 3
ATOM 3808 N N . ASP A 1 10 ? 23.357 -14.143 16.422 1.00 0.00 -5 ASP B N 3
ATOM 3809 C CA . ASP A 1 10 ? 23.702 -13.295 15.286 1.00 0.00 -5 ASP B CA 3
ATOM 3810 C C . ASP A 1 10 ? 24.284 -14.163 14.172 1.00 0.00 -5 ASP B C 3
ATOM 3811 O O . ASP A 1 10 ? 25.420 -13.979 13.733 1.00 0.00 -5 ASP B O 3
ATOM 3820 N N . ASP A 1 11 ? 23.496 -15.135 13.736 1.00 0.00 -4 ASP B N 3
ATOM 3821 C CA . ASP A 1 11 ? 23.954 -16.110 12.759 1.00 0.00 -4 ASP B CA 3
ATOM 3822 C C . ASP A 1 11 ? 23.205 -15.944 11.441 1.00 0.00 -4 ASP B C 3
ATOM 3823 O O . ASP A 1 11 ? 23.391 -16.718 10.501 1.00 0.00 -4 ASP B O 3
ATOM 3832 N N . ASP A 1 12 ? 22.366 -14.919 11.367 1.00 0.00 -3 ASP B N 3
ATOM 3833 C CA . ASP A 1 12 ? 21.641 -14.626 10.138 1.00 0.00 -3 ASP B CA 3
ATOM 3834 C C . ASP A 1 12 ? 22.518 -13.796 9.214 1.00 0.00 -3 ASP B C 3
ATOM 3835 O O . ASP A 1 12 ? 23.242 -14.338 8.381 1.00 0.00 -3 ASP B O 3
ATOM 3844 N N . ASP A 1 13 ? 22.481 -12.485 9.393 1.00 0.00 -2 ASP B N 3
ATOM 3845 C CA . ASP A 1 13 ? 23.325 -11.589 8.620 1.00 0.00 -2 ASP B CA 3
ATOM 3846 C C . ASP A 1 13 ? 24.672 -11.454 9.311 1.00 0.00 -2 ASP B C 3
ATOM 3847 O O . ASP A 1 13 ? 24.850 -10.596 10.172 1.00 0.00 -2 ASP B O 3
ATOM 3856 N N . LYS A 1 14 ? 25.611 -12.317 8.954 1.00 0.00 -1 LYS B N 3
ATOM 3857 C CA . LYS A 1 14 ? 26.896 -12.347 9.634 1.00 0.00 -1 LYS B CA 3
ATOM 3858 C C . LYS A 1 14 ? 27.999 -11.774 8.753 1.00 0.00 -1 LYS B C 3
ATOM 3859 O O . LYS A 1 14 ? 29.107 -11.515 9.224 1.00 0.00 -1 LYS B O 3
ATOM 3878 N N . MET A 1 15 ? 27.700 -11.571 7.478 1.00 0.00 0 MET B N 3
ATOM 3879 C CA . MET A 1 15 ? 28.713 -11.102 6.540 1.00 0.00 0 MET B CA 3
ATOM 3880 C C . MET A 1 15 ? 28.202 -9.959 5.670 1.00 0.00 0 MET B C 3
ATOM 3881 O O . MET A 1 15 ? 28.994 -9.215 5.096 1.00 0.00 0 MET B O 3
ATOM 3895 N N . GLU A 1 16 ? 26.886 -9.824 5.566 1.00 0.00 1 GLU B N 3
ATOM 3896 C CA . GLU A 1 16 ? 26.301 -8.803 4.708 1.00 0.00 1 GLU B CA 3
ATOM 3897 C C . GLU A 1 16 ? 24.925 -8.387 5.221 1.00 0.00 1 GLU B C 3
ATOM 3898 O O . GLU A 1 16 ? 23.899 -8.876 4.745 1.00 0.00 1 GLU B O 3
ATOM 3910 N N . ASP A 1 17 ? 24.905 -7.499 6.203 1.00 0.00 2 ASP B N 3
ATOM 3911 C CA . ASP A 1 17 ? 23.646 -6.966 6.713 1.00 0.00 2 ASP B CA 3
ATOM 3912 C C . ASP A 1 17 ? 23.099 -5.933 5.736 1.00 0.00 2 ASP B C 3
ATOM 3913 O O . ASP A 1 17 ? 23.869 -5.283 5.024 1.00 0.00 2 ASP B O 3
ATOM 3922 N N . THR A 1 18 ? 21.773 -5.784 5.714 1.00 0.00 3 THR B N 3
ATOM 3923 C CA . THR A 1 18 ? 21.080 -4.952 4.726 1.00 0.00 3 THR B CA 3
ATOM 3924 C C . THR A 1 18 ? 21.594 -5.232 3.314 1.00 0.00 3 THR B C 3
ATOM 3925 O O . THR A 1 18 ? 21.954 -4.312 2.577 1.00 0.00 3 THR B O 3
ATOM 3936 N N . ALA A 1 19 ? 21.635 -6.513 2.956 1.00 0.00 4 ALA B N 3
ATOM 3937 C CA . ALA A 1 19 ? 22.132 -6.935 1.652 1.00 0.00 4 ALA B CA 3
ATOM 3938 C C . ALA A 1 19 ? 21.268 -6.373 0.531 1.00 0.00 4 ALA B C 3
ATOM 3939 O O . ALA A 1 19 ? 21.778 -5.905 -0.486 1.00 0.00 4 ALA B O 3
ATOM 3946 N N . ASN A 1 20 ? 19.959 -6.420 0.723 1.00 0.00 5 ASN B N 3
ATOM 3947 C CA . ASN A 1 20 ? 19.024 -5.866 -0.245 1.00 0.00 5 ASN B CA 3
ATOM 3948 C C . ASN A 1 20 ? 18.124 -4.842 0.426 1.00 0.00 5 ASN B C 3
ATOM 3949 O O . ASN A 1 20 ? 17.692 -5.045 1.561 1.00 0.00 5 ASN B O 3
ATOM 3960 N N . PRO A 1 21 ? 17.843 -3.718 -0.251 1.00 0.00 6 PRO B N 3
ATOM 3961 C CA . PRO A 1 21 ? 16.949 -2.687 0.273 1.00 0.00 6 PRO B CA 3
ATOM 3962 C C . PRO A 1 21 ? 15.497 -3.152 0.269 1.00 0.00 6 PRO B C 3
ATOM 3963 O O . PRO A 1 21 ? 14.796 -3.028 -0.737 1.00 0.00 6 PRO B O 3
ATOM 3974 N N . ASN A 1 22 ? 15.059 -3.711 1.389 1.00 0.00 7 ASN B N 3
ATOM 3975 C CA . ASN A 1 22 ? 13.685 -4.187 1.518 1.00 0.00 7 ASN B CA 3
ATOM 3976 C C . ASN A 1 22 ? 12.723 -3.022 1.660 1.00 0.00 7 ASN B C 3
ATOM 3977 O O . ASN A 1 22 ? 11.539 -3.146 1.347 1.00 0.00 7 ASN B O 3
ATOM 3988 N N . GLU A 1 23 ? 13.236 -1.888 2.121 1.00 0.00 8 GLU B N 3
ATOM 3989 C CA . GLU A 1 23 ? 12.419 -0.699 2.267 1.00 0.00 8 GLU B CA 3
ATOM 3990 C C . GLU A 1 23 ? 12.130 -0.096 0.901 1.00 0.00 8 GLU B C 3
ATOM 3991 O O . GLU A 1 23 ? 13.037 0.125 0.095 1.00 0.00 8 GLU B O 3
ATOM 4003 N N . MET A 1 24 ? 10.863 0.156 0.652 1.00 0.00 9 MET B N 3
ATOM 4004 C CA . MET A 1 24 ? 10.419 0.716 -0.609 1.00 0.00 9 MET B CA 3
ATOM 4005 C C . MET A 1 24 ? 10.156 2.203 -0.451 1.00 0.00 9 MET B C 3
ATOM 4006 O O . MET A 1 24 ? 9.973 2.689 0.661 1.00 0.00 9 MET B O 3
ATOM 4020 N N . THR A 1 25 ? 10.156 2.928 -1.556 1.00 0.00 10 THR B N 3
ATOM 4021 C CA . THR A 1 25 ? 9.852 4.345 -1.522 1.00 0.00 10 THR B CA 3
ATOM 4022 C C . THR A 1 25 ? 8.353 4.567 -1.400 1.00 0.00 10 THR B C 3
ATOM 4023 O O . THR A 1 25 ? 7.572 3.651 -1.664 1.00 0.00 10 THR B O 3
ATOM 4034 N N . LYS A 1 26 ? 7.954 5.766 -1.004 1.00 0.00 11 LYS B N 3
ATOM 4035 C CA . LYS A 1 26 ? 6.540 6.079 -0.832 1.00 0.00 11 LYS B CA 3
ATOM 4036 C C . LYS A 1 26 ? 5.752 5.790 -2.112 1.00 0.00 11 LYS B C 3
ATOM 4037 O O . LYS A 1 26 ? 4.675 5.193 -2.065 1.00 0.00 11 LYS B O 3
ATOM 4056 N N . ASP A 1 27 ? 6.321 6.164 -3.255 1.00 0.00 12 ASP B N 3
ATOM 4057 C CA . ASP A 1 27 ? 5.640 6.011 -4.534 1.00 0.00 12 ASP B CA 3
ATOM 4058 C C . ASP A 1 27 ? 5.563 4.546 -4.928 1.00 0.00 12 ASP B C 3
ATOM 4059 O O . ASP A 1 27 ? 4.512 4.058 -5.336 1.00 0.00 12 ASP B O 3
ATOM 4068 N N . ALA A 1 28 ? 6.678 3.845 -4.775 1.00 0.00 13 ALA B N 3
ATOM 4069 C CA . ALA A 1 28 ? 6.759 2.441 -5.142 1.00 0.00 13 ALA B CA 3
ATOM 4070 C C . ALA A 1 28 ? 5.841 1.602 -4.267 1.00 0.00 13 ALA B C 3
ATOM 4071 O O . ALA A 1 28 ? 5.227 0.639 -4.735 1.00 0.00 13 ALA B O 3
ATOM 4078 N N . TRP A 1 29 ? 5.754 1.973 -2.996 1.00 0.00 14 TRP B N 3
ATOM 4079 C CA . TRP A 1 29 ? 4.857 1.310 -2.070 1.00 0.00 14 TRP B CA 3
ATOM 4080 C C . TRP A 1 29 ? 3.418 1.501 -2.521 1.00 0.00 14 TRP B C 3
ATOM 4081 O O . TRP A 1 29 ? 2.701 0.533 -2.740 1.00 0.00 14 TRP B O 3
ATOM 4102 N N . LEU A 1 30 ? 3.019 2.759 -2.684 1.00 0.00 15 LEU B N 3
ATOM 4103 C CA . LEU A 1 30 ? 1.675 3.097 -3.145 1.00 0.00 15 LEU B CA 3
ATOM 4104 C C . LEU A 1 30 ? 1.352 2.384 -4.449 1.00 0.00 15 LEU B C 3
ATOM 4105 O O . LEU A 1 30 ? 0.263 1.840 -4.621 1.00 0.00 15 LEU B O 3
ATOM 4121 N N . ASN A 1 31 ? 2.318 2.392 -5.352 1.00 0.00 16 ASN B N 3
ATOM 4122 C CA . ASN A 1 31 ? 2.178 1.769 -6.661 1.00 0.00 16 ASN B CA 3
ATOM 4123 C C . ASN A 1 31 ? 1.872 0.279 -6.539 1.00 0.00 16 ASN B C 3
ATOM 4124 O O . ASN A 1 31 ? 1.073 -0.269 -7.295 1.00 0.00 16 ASN B O 3
ATOM 4135 N N . SER A 1 32 ? 2.500 -0.365 -5.572 1.00 0.00 17 SER B N 3
ATOM 4136 C CA . SER A 1 32 ? 2.365 -1.802 -5.390 1.00 0.00 17 SER B CA 3
ATOM 4137 C C . SER A 1 32 ? 1.210 -2.146 -4.445 1.00 0.00 17 SER B C 3
ATOM 4138 O O . SER A 1 32 ? 0.667 -3.250 -4.488 1.00 0.00 17 SER B O 3
ATOM 4146 N N . MET A 1 33 ? 0.830 -1.184 -3.618 1.00 0.00 18 MET B N 3
ATOM 4147 C CA . MET A 1 33 ? -0.134 -1.416 -2.546 1.00 0.00 18 MET B CA 3
ATOM 4148 C C . MET A 1 33 ? -1.562 -1.116 -2.988 1.00 0.00 18 MET B C 3
ATOM 4149 O O . MET A 1 33 ? -2.502 -1.775 -2.547 1.00 0.00 18 MET B O 3
ATOM 4163 N N . THR A 1 34 ? -1.720 -0.126 -3.862 1.00 0.00 19 THR B N 3
ATOM 4164 C CA . THR A 1 34 ? -3.044 0.328 -4.284 1.00 0.00 19 THR B CA 3
ATOM 4165 C C . THR A 1 34 ? -3.955 -0.811 -4.770 1.00 0.00 19 THR B C 3
ATOM 4166 O O . THR A 1 34 ? -5.088 -0.920 -4.305 1.00 0.00 19 THR B O 3
ATOM 4177 N N . PRO A 1 35 ? -3.496 -1.689 -5.686 1.00 0.00 20 PRO B N 3
ATOM 4178 C CA . PRO A 1 35 ? -4.347 -2.752 -6.224 1.00 0.00 20 PRO B CA 3
ATOM 4179 C C . PRO A 1 35 ? -4.490 -3.945 -5.275 1.00 0.00 20 PRO B C 3
ATOM 4180 O O . PRO A 1 35 ? -5.232 -4.886 -5.553 1.00 0.00 20 PRO B O 3
ATOM 4191 N N . LEU A 1 36 ? -3.789 -3.891 -4.150 1.00 0.00 21 LEU B N 3
ATOM 4192 C CA . LEU A 1 36 ? -3.914 -4.916 -3.120 1.00 0.00 21 LEU B CA 3
ATOM 4193 C C . LEU A 1 36 ? -5.031 -4.544 -2.161 1.00 0.00 21 LEU B C 3
ATOM 4194 O O . LEU A 1 36 ? -5.593 -5.396 -1.473 1.00 0.00 21 LEU B O 3
ATOM 4210 N N . LEU A 1 37 ? -5.357 -3.259 -2.141 1.00 0.00 22 LEU B N 3
ATOM 4211 C CA . LEU A 1 37 ? -6.358 -2.732 -1.228 1.00 0.00 22 LEU B CA 3
ATOM 4212 C C . LEU A 1 37 ? -7.755 -3.290 -1.520 1.00 0.00 22 LEU B C 3
ATOM 4213 O O . LEU A 1 37 ? -8.436 -3.712 -0.592 1.00 0.00 22 LEU B O 3
ATOM 4229 N N . PRO A 1 38 ? -8.209 -3.318 -2.797 1.00 0.00 23 PRO B N 3
ATOM 4230 C CA . PRO A 1 38 ? -9.517 -3.882 -3.151 1.00 0.00 23 PRO B CA 3
ATOM 4231 C C . PRO A 1 38 ? -9.741 -5.270 -2.563 1.00 0.00 23 PRO B C 3
ATOM 4232 O O . PRO A 1 38 ? -10.795 -5.543 -1.997 1.00 0.00 23 PRO B O 3
ATOM 4243 N N . ASP A 1 39 ? -8.738 -6.132 -2.667 1.00 0.00 24 ASP B N 3
ATOM 4244 C CA . ASP A 1 39 ? -8.858 -7.491 -2.152 1.00 0.00 24 ASP B CA 3
ATOM 4245 C C . ASP A 1 39 ? -9.109 -7.469 -0.648 1.00 0.00 24 ASP B C 3
ATOM 4246 O O . ASP A 1 39 ? -9.947 -8.206 -0.138 1.00 0.00 24 ASP B O 3
ATOM 4255 N N . LEU A 1 40 ? -8.407 -6.587 0.049 1.00 0.00 25 LEU B N 3
ATOM 4256 C CA . LEU A 1 40 ? -8.532 -6.475 1.493 1.00 0.00 25 LEU B CA 3
ATOM 4257 C C . LEU A 1 40 ? -9.873 -5.848 1.867 1.00 0.00 25 LEU B C 3
ATOM 4258 O O . LEU A 1 40 ? -10.583 -6.344 2.746 1.00 0.00 25 LEU B O 3
ATOM 4274 N N . ILE A 1 41 ? -10.212 -4.767 1.179 1.00 0.00 26 ILE B N 3
ATOM 4275 C CA . ILE A 1 41 ? -11.422 -4.005 1.463 1.00 0.00 26 ILE B CA 3
ATOM 4276 C C . ILE A 1 41 ? -12.674 -4.821 1.178 1.00 0.00 26 ILE B C 3
ATOM 4277 O O . ILE A 1 41 ? -13.551 -4.951 2.033 1.00 0.00 26 ILE B O 3
ATOM 4293 N N . CYS A 1 42 ? -12.738 -5.382 -0.019 1.00 0.00 27 CYS B N 3
ATOM 4294 C CA . CYS A 1 42 ? -13.911 -6.119 -0.461 1.00 0.00 27 CYS B CA 3
ATOM 4295 C C . CYS A 1 42 ? -14.133 -7.361 0.387 1.00 0.00 27 CYS B C 3
ATOM 4296 O O . CYS A 1 42 ? -15.267 -7.675 0.748 1.00 0.00 27 CYS B O 3
ATOM 4303 N N . LYS A 1 43 ? -13.053 -8.058 0.727 1.00 0.00 28 LYS B N 3
ATOM 4304 C CA . LYS A 1 43 ? -13.163 -9.225 1.588 1.00 0.00 28 LYS B CA 3
ATOM 4305 C C . LYS A 1 43 ? -13.572 -8.809 2.990 1.00 0.00 28 LYS B C 3
ATOM 4306 O O . LYS A 1 43 ? -14.291 -9.532 3.665 1.00 0.00 28 LYS B O 3
ATOM 4325 N N . GLY A 1 44 ? -13.128 -7.631 3.414 1.00 0.00 29 GLY B N 3
ATOM 4326 C CA . GLY A 1 44 ? -13.475 -7.134 4.732 1.00 0.00 29 GLY B CA 3
ATOM 4327 C C . GLY A 1 44 ? -14.974 -7.055 4.944 1.00 0.00 29 GLY B C 3
ATOM 4328 O O . GLY A 1 44 ? -15.472 -7.373 6.025 1.00 0.00 29 GLY B O 3
ATOM 4332 N N . PHE A 1 45 ? -15.696 -6.657 3.901 1.00 0.00 30 PHE B N 3
ATOM 4333 C CA . PHE A 1 45 ? -17.147 -6.548 3.972 1.00 0.00 30 PHE B CA 3
ATOM 4334 C C . PHE A 1 45 ? -17.797 -7.926 3.942 1.00 0.00 30 PHE B C 3
ATOM 4335 O O . PHE A 1 45 ? -18.860 -8.133 4.517 1.00 0.00 30 PHE B O 3
ATOM 4352 N N . ILE A 1 46 ? -17.151 -8.865 3.269 1.00 0.00 31 ILE B N 3
ATOM 4353 C CA . ILE A 1 46 ? -17.689 -10.213 3.139 1.00 0.00 31 ILE B CA 3
ATOM 4354 C C . ILE A 1 46 ? -17.414 -11.032 4.398 1.00 0.00 31 ILE B C 3
ATOM 4355 O O . ILE A 1 46 ? -18.278 -11.766 4.883 1.00 0.00 31 ILE B O 3
ATOM 4371 N N . GLN A 1 47 ? -16.206 -10.889 4.922 1.00 0.00 32 GLN B N 3
ATOM 4372 C CA . GLN A 1 47 ? -15.760 -11.650 6.081 1.00 0.00 32 GLN B CA 3
ATOM 4373 C C . GLN A 1 47 ? -16.408 -11.148 7.366 1.00 0.00 32 GLN B C 3
ATOM 4374 O O . GLN A 1 47 ? -16.496 -11.885 8.351 1.00 0.00 32 GLN B O 3
ATOM 4388 N N . ASP A 1 48 ? -16.853 -9.900 7.363 1.00 0.00 33 ASP B N 3
ATOM 4389 C CA . ASP A 1 48 ? -17.547 -9.345 8.520 1.00 0.00 33 ASP B CA 3
ATOM 4390 C C . ASP A 1 48 ? -19.047 -9.556 8.370 1.00 0.00 33 ASP B C 3
ATOM 4391 O O . ASP A 1 48 ? -19.665 -9.023 7.451 1.00 0.00 33 ASP B O 3
ATOM 4400 N N . PRO A 1 49 ? -19.649 -10.342 9.279 1.00 0.00 34 PRO B N 3
ATOM 4401 C CA . PRO A 1 49 ? -21.081 -10.654 9.246 1.00 0.00 34 PRO B CA 3
ATOM 4402 C C . PRO A 1 49 ? -21.961 -9.411 9.214 1.00 0.00 34 PRO B C 3
ATOM 4403 O O . PRO A 1 49 ? -23.021 -9.416 8.594 1.00 0.00 34 PRO B O 3
ATOM 4414 N N . ASP A 1 50 ? -21.519 -8.352 9.885 1.00 0.00 35 ASP B N 3
ATOM 4415 C CA . ASP A 1 50 ? -22.268 -7.097 9.914 1.00 0.00 35 ASP B CA 3
ATOM 4416 C C . ASP A 1 50 ? -22.360 -6.508 8.525 1.00 0.00 35 ASP B C 3
ATOM 4417 O O . ASP A 1 50 ? -23.432 -6.183 8.028 1.00 0.00 35 ASP B O 3
ATOM 4426 N N . LEU A 1 51 ? -21.208 -6.363 7.923 1.00 0.00 36 LEU B N 3
ATOM 4427 C CA . LEU A 1 51 ? -21.063 -5.707 6.658 1.00 0.00 36 LEU B CA 3
ATOM 4428 C C . LEU A 1 51 ? -21.588 -6.580 5.526 1.00 0.00 36 LEU B C 3
ATOM 4429 O O . LEU A 1 51 ? -22.057 -6.077 4.503 1.00 0.00 36 LEU B O 3
ATOM 4445 N N . LYS A 1 52 ? -21.514 -7.892 5.729 1.00 0.00 37 LYS B N 3
ATOM 4446 C CA . LYS A 1 52 ? -21.995 -8.853 4.747 1.00 0.00 37 LYS B CA 3
ATOM 4447 C C . LYS A 1 52 ? -23.494 -8.682 4.535 1.00 0.00 37 LYS B C 3
ATOM 4448 O O . LYS A 1 52 ? -24.025 -9.007 3.471 1.00 0.00 37 LYS B O 3
ATOM 4467 N N . LYS A 1 53 ? -24.161 -8.153 5.552 1.00 0.00 38 LYS B N 3
ATOM 4468 C CA . LYS A 1 53 ? -25.580 -7.855 5.467 1.00 0.00 38 LYS B CA 3
ATOM 4469 C C . LYS A 1 53 ? -25.832 -6.836 4.362 1.00 0.00 38 LYS B C 3
ATOM 4470 O O . LYS A 1 53 ? -26.666 -7.044 3.484 1.00 0.00 38 LYS B O 3
ATOM 4489 N N . ARG A 1 54 ? -25.058 -5.757 4.386 1.00 0.00 39 ARG B N 3
ATOM 4490 C CA . ARG A 1 54 ? -25.232 -4.665 3.440 1.00 0.00 39 ARG B CA 3
ATOM 4491 C C . ARG A 1 54 ? -24.755 -5.091 2.059 1.00 0.00 39 ARG B C 3
ATOM 4492 O O . ARG A 1 54 ? -25.332 -4.710 1.041 1.00 0.00 39 ARG B O 3
ATOM 4513 N N . PHE A 1 55 ? -23.703 -5.898 2.048 1.00 0.00 40 PHE B N 3
ATOM 4514 C CA . PHE A 1 55 ? -23.149 -6.455 0.821 1.00 0.00 40 PHE B CA 3
ATOM 4515 C C . PHE A 1 55 ? -24.217 -7.244 0.061 1.00 0.00 40 PHE B C 3
ATOM 4516 O O . PHE A 1 55 ? -24.315 -7.162 -1.166 1.00 0.00 40 PHE B O 3
ATOM 4533 N N . ASP A 1 56 ? -25.031 -7.986 0.805 1.00 0.00 41 ASP B N 3
ATOM 4534 C CA . ASP A 1 56 ? -26.123 -8.761 0.221 1.00 0.00 41 ASP B CA 3
ATOM 4535 C C . ASP A 1 56 ? -27.283 -7.851 -0.184 1.00 0.00 41 ASP B C 3
ATOM 4536 O O . ASP A 1 56 ? -27.899 -8.049 -1.231 1.00 0.00 41 ASP B O 3
ATOM 4545 N N . GLU A 1 57 ? -27.562 -6.843 0.641 1.00 0.00 42 GLU B N 3
ATOM 4546 C CA . GLU A 1 57 ? -28.645 -5.891 0.372 1.00 0.00 42 GLU B CA 3
ATOM 4547 C C . GLU A 1 57 ? -28.439 -5.164 -0.954 1.00 0.00 42 GLU B C 3
ATOM 4548 O O . GLU A 1 57 ? -29.399 -4.842 -1.655 1.00 0.00 42 GLU B O 3
ATOM 4560 N N . ILE A 1 58 ? -27.184 -4.900 -1.293 1.00 0.00 43 ILE B N 3
ATOM 4561 C CA . ILE A 1 58 ? -26.865 -4.192 -2.526 1.00 0.00 43 ILE B CA 3
ATOM 4562 C C . ILE A 1 58 ? -26.606 -5.194 -3.659 1.00 0.00 43 ILE B C 3
ATOM 4563 O O . ILE A 1 58 ? -26.346 -4.815 -4.805 1.00 0.00 43 ILE B O 3
ATOM 4579 N N . LYS A 1 59 ? -26.712 -6.484 -3.318 1.00 0.00 44 LYS B N 3
ATOM 4580 C CA . LYS A 1 59 ? -26.445 -7.583 -4.255 1.00 0.00 44 LYS B CA 3
ATOM 4581 C C . LYS A 1 59 ? -25.064 -7.435 -4.867 1.00 0.00 44 LYS B C 3
ATOM 4582 O O . LYS A 1 59 ? -24.855 -7.692 -6.054 1.00 0.00 44 LYS B O 3
ATOM 4601 N N . MET A 1 60 ? -24.123 -7.036 -4.036 1.00 0.00 45 MET B N 3
ATOM 4602 C CA . MET A 1 60 ? -22.784 -6.720 -4.484 1.00 0.00 45 MET B CA 3
ATOM 4603 C C . MET A 1 60 ? -21.933 -7.980 -4.554 1.00 0.00 45 MET B C 3
ATOM 4604 O O . MET A 1 60 ? -22.161 -8.930 -3.809 1.00 0.00 45 MET B O 3
ATOM 4618 N N . THR A 1 61 ? -20.970 -7.996 -5.463 1.00 0.00 46 THR B N 3
ATOM 4619 C CA . THR A 1 61 ? -20.041 -9.106 -5.567 1.00 0.00 46 THR B CA 3
ATOM 4620 C C . THR A 1 61 ? -18.611 -8.625 -5.361 1.00 0.00 46 THR B C 3
ATOM 4621 O O . THR A 1 61 ? -18.344 -7.422 -5.451 1.00 0.00 46 THR B O 3
ATOM 4632 N N . TYR A 1 62 ? -17.702 -9.547 -5.077 1.00 0.00 47 TYR B N 3
ATOM 4633 C CA . TYR A 1 62 ? -16.289 -9.215 -4.950 1.00 0.00 47 TYR B CA 3
ATOM 4634 C C . TYR A 1 62 ? -15.805 -8.522 -6.220 1.00 0.00 47 TYR B C 3
ATOM 4635 O O . TYR A 1 62 ? -15.166 -7.470 -6.163 1.00 0.00 47 TYR B O 3
ATOM 4653 N N . GLU A 1 63 ? -16.158 -9.110 -7.361 1.00 0.00 48 GLU B N 3
ATOM 4654 C CA . GLU A 1 63 ? -15.775 -8.585 -8.668 1.00 0.00 48 GLU B CA 3
ATOM 4655 C C . GLU A 1 63 ? -16.252 -7.147 -8.850 1.00 0.00 48 GLU B C 3
ATOM 4656 O O . GLU A 1 63 ? -15.508 -6.289 -9.328 1.00 0.00 48 GLU B O 3
ATOM 4668 N N . GLN A 1 64 ? -17.499 -6.898 -8.474 1.00 0.00 49 GLN B N 3
ATOM 4669 C CA . GLN A 1 64 ? -18.074 -5.566 -8.569 1.00 0.00 49 GLN B CA 3
ATOM 4670 C C . GLN A 1 64 ? -17.309 -4.585 -7.689 1.00 0.00 49 GLN B C 3
ATOM 4671 O O . GLN A 1 64 ? -16.994 -3.478 -8.100 1.00 0.00 49 GLN B O 3
ATOM 4685 N N . CYS A 1 65 ? -17.000 -5.013 -6.485 1.00 0.00 50 CYS B N 3
ATOM 4686 C CA . CYS A 1 65 ? -16.343 -4.156 -5.517 1.00 0.00 50 CYS B CA 3
ATOM 4687 C C . CYS A 1 65 ? -14.910 -3.813 -5.937 1.00 0.00 50 CYS B C 3
ATOM 4688 O O . CYS A 1 65 ? -14.520 -2.645 -5.907 1.00 0.00 50 CYS B O 3
ATOM 4695 N N . VAL A 1 66 ? -14.133 -4.808 -6.366 1.00 0.00 51 VAL B N 3
ATOM 4696 C CA . VAL A 1 66 ? -12.719 -4.578 -6.681 1.00 0.00 51 VAL B CA 3
ATOM 4697 C C . VAL A 1 66 ? -12.520 -3.714 -7.921 1.00 0.00 51 VAL B C 3
ATOM 4698 O O . VAL A 1 66 ? -11.412 -3.250 -8.173 1.00 0.00 51 VAL B O 3
ATOM 4711 N N . THR A 1 67 ? -13.570 -3.504 -8.705 1.00 0.00 52 THR B N 3
ATOM 4712 C CA . THR A 1 67 ? -13.467 -2.616 -9.851 1.00 0.00 52 THR B CA 3
ATOM 4713 C C . THR A 1 67 ? -13.843 -1.196 -9.442 1.00 0.00 52 THR B C 3
ATOM 4714 O O . THR A 1 67 ? -13.615 -0.240 -10.184 1.00 0.00 52 THR B O 3
ATOM 4725 N N . LEU A 1 68 ? -14.410 -1.067 -8.249 1.00 0.00 53 LEU B N 3
ATOM 4726 C CA . LEU A 1 68 ? -14.835 0.228 -7.742 1.00 0.00 53 LEU B CA 3
ATOM 4727 C C . LEU A 1 68 ? -13.811 0.791 -6.774 1.00 0.00 53 LEU B C 3
ATOM 4728 O O . LEU A 1 68 ? -13.590 1.997 -6.720 1.00 0.00 53 LEU B O 3
ATOM 4744 N N . ILE A 1 69 ? -13.195 -0.096 -6.003 1.00 0.00 54 ILE B N 3
ATOM 4745 C CA . ILE A 1 69 ? -12.201 0.300 -5.011 1.00 0.00 54 ILE B CA 3
ATOM 4746 C C . ILE A 1 69 ? -11.068 1.167 -5.604 1.00 0.00 54 ILE B C 3
ATOM 4747 O O . ILE A 1 69 ? -10.627 2.113 -4.955 1.00 0.00 54 ILE B O 3
ATOM 4763 N N . PRO A 1 70 ? -10.562 0.859 -6.827 1.00 0.00 55 PRO B N 3
ATOM 4764 C CA . PRO A 1 70 ? -9.556 1.695 -7.514 1.00 0.00 55 PRO B CA 3
ATOM 4765 C C . PRO A 1 70 ? -9.933 3.182 -7.594 1.00 0.00 55 PRO B C 3
ATOM 4766 O O . PRO A 1 70 ? -9.074 4.036 -7.827 1.00 0.00 55 PRO B O 3
ATOM 4777 N N . GLU A 1 71 ? -11.211 3.489 -7.412 1.00 0.00 56 GLU B N 3
ATOM 4778 C CA . GLU A 1 71 ? -11.663 4.874 -7.385 1.00 0.00 56 GLU B CA 3
ATOM 4779 C C . GLU A 1 71 ? -11.266 5.527 -6.068 1.00 0.00 56 GLU B C 3
ATOM 4780 O O . GLU A 1 71 ? -10.980 6.724 -6.007 1.00 0.00 56 GLU B O 3
ATOM 4792 N N . SER A 1 72 ? -11.249 4.730 -5.016 1.00 0.00 57 SER B N 3
ATOM 4793 C CA . SER A 1 72 ? -10.930 5.213 -3.690 1.00 0.00 57 SER B CA 3
ATOM 4794 C C . SER A 1 72 ? -9.428 5.111 -3.420 1.00 0.00 57 SER B C 3
ATOM 4795 O O . SER A 1 72 ? -8.870 5.915 -2.668 1.00 0.00 57 SER B O 3
ATOM 4803 N N . THR A 1 73 ? -8.783 4.126 -4.041 1.00 0.00 58 THR B N 3
ATOM 4804 C CA . THR A 1 73 ? -7.354 3.893 -3.845 1.00 0.00 58 THR B CA 3
ATOM 4805 C C . THR A 1 73 ? -6.533 5.114 -4.243 1.00 0.00 58 THR B C 3
ATOM 4806 O O . THR A 1 73 ? -5.788 5.659 -3.431 1.00 0.00 58 THR B O 3
ATOM 4817 N N . LYS A 1 74 ? -6.694 5.547 -5.489 1.00 0.00 59 LYS B N 3
ATOM 4818 C CA . LYS A 1 74 ? -5.941 6.680 -6.017 1.00 0.00 59 LYS B CA 3
ATOM 4819 C C . LYS A 1 74 ? -6.271 7.953 -5.239 1.00 0.00 59 LYS B C 3
ATOM 4820 O O . LYS A 1 74 ? -5.419 8.823 -5.049 1.00 0.00 59 LYS B O 3
ATOM 4839 N N . LYS A 1 75 ? -7.514 8.035 -4.787 1.00 0.00 60 LYS B N 3
ATOM 4840 C CA . LYS A 1 75 ? -7.990 9.158 -3.988 1.00 0.00 60 LYS B CA 3
ATOM 4841 C C . LYS A 1 75 ? -7.234 9.241 -2.664 1.00 0.00 60 LYS B C 3
ATOM 4842 O O . LYS A 1 75 ? -6.502 10.197 -2.408 1.00 0.00 60 LYS B O 3
ATOM 4861 N N . CYS A 1 76 ? -7.413 8.219 -1.836 1.00 0.00 61 CYS B N 3
ATOM 4862 C CA . CYS A 1 76 ? -6.769 8.155 -0.527 1.00 0.00 61 CYS B CA 3
ATOM 4863 C C . CYS A 1 76 ? -5.250 8.124 -0.652 1.00 0.00 61 CYS B C 3
ATOM 4864 O O . CYS A 1 76 ? -4.538 8.528 0.267 1.00 0.00 61 CYS B O 3
ATOM 4871 N N . GLN A 1 77 ? -4.757 7.639 -1.786 1.00 0.00 62 GLN B N 3
ATOM 4872 C CA . GLN A 1 77 ? -3.329 7.647 -2.060 1.00 0.00 62 GLN B CA 3
ATOM 4873 C C . GLN A 1 77 ? -2.785 9.064 -1.987 1.00 0.00 62 GLN B C 3
ATOM 4874 O O . GLN A 1 77 ? -1.945 9.364 -1.148 1.00 0.00 62 GLN B O 3
ATOM 4888 N N . ASP A 1 78 ? -3.295 9.935 -2.854 1.00 0.00 63 ASP B N 3
ATOM 4889 C CA . ASP A 1 78 ? -2.833 11.319 -2.916 1.00 0.00 63 ASP B CA 3
ATOM 4890 C C . ASP A 1 78 ? -3.066 12.027 -1.588 1.00 0.00 63 ASP B C 3
ATOM 4891 O O . ASP A 1 78 ? -2.277 12.887 -1.183 1.00 0.00 63 ASP B O 3
ATOM 4900 N N . GLU A 1 79 ? -4.145 11.641 -0.913 1.00 0.00 64 GLU B N 3
ATOM 4901 C CA . GLU A 1 79 ? -4.500 12.175 0.370 1.00 0.00 64 GLU B CA 3
ATOM 4902 C C . GLU A 1 79 ? -3.351 12.038 1.356 1.00 0.00 64 GLU B C 3
ATOM 4903 O O . GLU A 1 79 ? -2.879 13.014 1.939 1.00 0.00 64 GLU B O 3
ATOM 4915 N N . LEU A 1 80 ? -2.897 10.816 1.519 1.00 0.00 65 LEU B N 3
ATOM 4916 C CA . LEU A 1 80 ? -1.922 10.490 2.538 1.00 0.00 65 LEU B CA 3
ATOM 4917 C C . LEU A 1 80 ? -0.495 10.613 2.012 1.00 0.00 65 LEU B C 3
ATOM 4918 O O . LEU A 1 80 ? 0.424 10.882 2.778 1.00 0.00 65 LEU B O 3
ATOM 4934 N N . TYR A 1 81 ? -0.325 10.421 0.703 1.00 0.00 66 TYR B N 3
ATOM 4935 C CA . TYR A 1 81 ? 0.974 10.575 0.032 1.00 0.00 66 TYR B CA 3
ATOM 4936 C C . TYR A 1 81 ? 1.671 11.868 0.451 1.00 0.00 66 TYR B C 3
ATOM 4937 O O . TYR A 1 81 ? 2.889 11.892 0.645 1.00 0.00 66 TYR B O 3
ATOM 4955 N N . ALA A 1 82 ? 0.894 12.929 0.612 1.00 0.00 67 ALA B N 3
ATOM 4956 C CA . ALA A 1 82 ? 1.437 14.228 0.989 1.00 0.00 67 ALA B CA 3
ATOM 4957 C C . ALA A 1 82 ? 2.036 14.198 2.396 1.00 0.00 67 ALA B C 3
ATOM 4958 O O . ALA A 1 82 ? 2.976 14.930 2.694 1.00 0.00 67 ALA B O 3
ATOM 4965 N N . SER A 1 83 ? 1.503 13.335 3.248 1.00 0.00 68 SER B N 3
ATOM 4966 C CA . SER A 1 83 ? 1.952 13.251 4.629 1.00 0.00 68 SER B CA 3
ATOM 4967 C C . SER A 1 83 ? 2.912 12.071 4.810 1.00 0.00 68 SER B C 3
ATOM 4968 O O . SER A 1 83 ? 3.519 11.902 5.871 1.00 0.00 68 SER B O 3
ATOM 4976 N N . MET A 1 84 ? 3.046 11.262 3.769 1.00 0.00 69 MET B N 3
ATOM 4977 C CA . MET A 1 84 ? 3.929 10.106 3.801 1.00 0.00 69 MET B CA 3
ATOM 4978 C C . MET A 1 84 ? 5.386 10.540 3.697 1.00 0.00 69 MET B C 3
ATOM 4979 O O . MET A 1 84 ? 5.706 11.506 2.999 1.00 0.00 69 MET B O 3
ATOM 4993 N N . PRO A 1 85 ? 6.282 9.833 4.401 1.00 0.00 70 PRO B N 3
ATOM 4994 C CA . PRO A 1 85 ? 7.722 10.096 4.348 1.00 0.00 70 PRO B CA 3
ATOM 4995 C C . PRO A 1 85 ? 8.328 9.670 3.014 1.00 0.00 70 PRO B C 3
ATOM 4996 O O . PRO A 1 85 ? 7.620 9.140 2.156 1.00 0.00 70 PRO B O 3
ATOM 5007 N N . ASP A 1 86 ? 9.626 9.887 2.841 1.00 0.00 71 ASP B N 3
ATOM 5008 C CA . ASP A 1 86 ? 10.289 9.574 1.577 1.00 0.00 71 ASP B CA 3
ATOM 5009 C C . ASP A 1 86 ? 10.202 8.084 1.278 1.00 0.00 71 ASP B C 3
ATOM 5010 O O . ASP A 1 86 ? 9.795 7.673 0.187 1.00 0.00 71 ASP B O 3
ATOM 5019 N N . LYS A 1 87 ? 10.564 7.280 2.264 1.00 0.00 72 LYS B N 3
ATOM 5020 C CA . LYS A 1 87 ? 10.579 5.842 2.101 1.00 0.00 72 LYS B CA 3
ATOM 5021 C C . LYS A 1 87 ? 9.678 5.185 3.133 1.00 0.00 72 LYS B C 3
ATOM 5022 O O . LYS A 1 87 ? 9.340 5.789 4.151 1.00 0.00 72 LYS B O 3
ATOM 5041 N N . ILE A 1 88 ? 9.305 3.944 2.871 1.00 0.00 73 ILE B N 3
ATOM 5042 C CA . ILE A 1 88 ? 8.323 3.240 3.676 1.00 0.00 73 ILE B CA 3
ATOM 5043 C C . ILE A 1 88 ? 8.855 1.877 4.118 1.00 0.00 73 ILE B C 3
ATOM 5044 O O . ILE A 1 88 ? 9.047 0.982 3.294 1.00 0.00 73 ILE B O 3
ATOM 5060 N N . ASN A 1 89 ? 9.112 1.727 5.413 1.00 0.00 74 ASN B N 3
ATOM 5061 C CA . ASN A 1 89 ? 9.549 0.446 5.958 1.00 0.00 74 ASN B CA 3
ATOM 5062 C C . ASN A 1 89 ? 8.343 -0.399 6.362 1.00 0.00 74 ASN B C 3
ATOM 5063 O O . ASN A 1 89 ? 7.202 0.045 6.229 1.00 0.00 74 ASN B O 3
ATOM 5074 N N . SER A 1 90 ? 8.606 -1.600 6.876 1.00 0.00 75 SER B N 3
ATOM 5075 C CA . SER A 1 90 ? 7.555 -2.558 7.211 1.00 0.00 75 SER B CA 3
ATOM 5076 C C . SER A 1 90 ? 6.494 -1.954 8.139 1.00 0.00 75 SER B C 3
ATOM 5077 O O . SER A 1 90 ? 5.293 -2.072 7.880 1.00 0.00 75 SER B O 3
ATOM 5085 N N . GLU A 1 91 ? 6.938 -1.290 9.199 1.00 0.00 76 GLU B N 3
ATOM 5086 C CA . GLU A 1 91 ? 6.018 -0.730 10.182 1.00 0.00 76 GLU B CA 3
ATOM 5087 C C . GLU A 1 91 ? 5.245 0.446 9.595 1.00 0.00 76 GLU B C 3
ATOM 5088 O O . GLU A 1 91 ? 4.029 0.550 9.770 1.00 0.00 76 GLU B O 3
ATOM 5100 N N . THR A 1 92 ? 5.949 1.313 8.882 1.00 0.00 77 THR B N 3
ATOM 5101 C CA . THR A 1 92 ? 5.335 2.493 8.292 1.00 0.00 77 THR B CA 3
ATOM 5102 C C . THR A 1 92 ? 4.326 2.082 7.219 1.00 0.00 77 THR B C 3
ATOM 5103 O O . THR A 1 92 ? 3.329 2.770 6.983 1.00 0.00 77 THR B O 3
ATOM 5114 N N . ALA A 1 93 ? 4.585 0.940 6.594 1.00 0.00 78 ALA B N 3
ATOM 5115 C CA . ALA A 1 93 ? 3.679 0.372 5.610 1.00 0.00 78 ALA B CA 3
ATOM 5116 C C . ALA A 1 93 ? 2.314 0.095 6.229 1.00 0.00 78 ALA B C 3
ATOM 5117 O O . ALA A 1 93 ? 1.286 0.478 5.677 1.00 0.00 78 ALA B O 3
ATOM 5124 N N . GLY A 1 94 ? 2.317 -0.553 7.390 1.00 0.00 79 GLY B N 3
ATOM 5125 C CA . GLY A 1 94 ? 1.074 -0.843 8.081 1.00 0.00 79 GLY B CA 3
ATOM 5126 C C . GLY A 1 94 ? 0.345 0.419 8.492 1.00 0.00 79 GLY B C 3
ATOM 5127 O O . GLY A 1 94 ? -0.883 0.492 8.407 1.00 0.00 79 GLY B O 3
ATOM 5131 N N . THR A 1 95 ? 1.111 1.418 8.921 1.00 0.00 80 THR B N 3
ATOM 5132 C CA . THR A 1 95 ? 0.558 2.700 9.336 1.00 0.00 80 THR B CA 3
ATOM 5133 C C . THR A 1 95 ? -0.311 3.316 8.236 1.00 0.00 80 THR B C 3
ATOM 5134 O O . THR A 1 95 ? -1.491 3.608 8.448 1.00 0.00 80 THR B O 3
ATOM 5145 N N . TRP A 1 96 ? 0.263 3.487 7.054 1.00 0.00 81 TRP B N 3
ATOM 5146 C CA . TRP A 1 96 ? -0.454 4.116 5.955 1.00 0.00 81 TRP B CA 3
ATOM 5147 C C . TRP A 1 96 ? -1.389 3.126 5.278 1.00 0.00 81 TRP B C 3
ATOM 5148 O O . TRP A 1 96 ? -2.417 3.516 4.725 1.00 0.00 81 TRP B O 3
ATOM 5169 N N . GLY A 1 97 ? -1.040 1.848 5.343 1.00 0.00 82 GLY B N 3
ATOM 5170 C CA . GLY A 1 97 ? -1.881 0.816 4.774 1.00 0.00 82 GLY B CA 3
ATOM 5171 C C . GLY A 1 97 ? -3.255 0.788 5.406 1.00 0.00 82 GLY B C 3
ATOM 5172 O O . GLY A 1 97 ? -4.267 0.796 4.706 1.00 0.00 82 GLY B O 3
ATOM 5176 N N . ARG A 1 98 ? -3.295 0.781 6.735 1.00 0.00 83 ARG B N 3
ATOM 5177 C CA . ARG A 1 98 ? -4.567 0.784 7.445 1.00 0.00 83 ARG B CA 3
ATOM 5178 C C . ARG A 1 98 ? -5.285 2.117 7.243 1.00 0.00 83 ARG B C 3
ATOM 5179 O O . ARG A 1 98 ? -6.515 2.170 7.213 1.00 0.00 83 ARG B O 3
ATOM 5200 N N . SER A 1 99 ? -4.508 3.188 7.090 1.00 0.00 84 SER B N 3
ATOM 5201 C CA . SER A 1 99 ? -5.070 4.512 6.855 1.00 0.00 84 SER B CA 3
ATOM 5202 C C . SER A 1 99 ? -5.783 4.552 5.505 1.00 0.00 84 SER B C 3
ATOM 5203 O O . SER A 1 99 ? -6.896 5.066 5.395 1.00 0.00 84 SER B O 3
ATOM 5211 N N . LEU A 1 100 ? -5.137 3.994 4.483 1.00 0.00 85 LEU B N 3
ATOM 5212 C CA . LEU A 1 100 ? -5.755 3.862 3.170 1.00 0.00 85 LEU B CA 3
ATOM 5213 C C . LEU A 1 100 ? -6.995 2.989 3.270 1.00 0.00 85 LEU B C 3
ATOM 5214 O O . LEU A 1 100 ? -8.051 3.328 2.738 1.00 0.00 85 LEU B O 3
ATOM 5230 N N . GLY A 1 101 ? -6.851 1.875 3.979 1.00 0.00 86 GLY B N 3
ATOM 5231 C CA . GLY A 1 101 ? -7.928 0.918 4.113 1.00 0.00 86 GLY B CA 3
ATOM 5232 C C . GLY A 1 101 ? -9.198 1.517 4.686 1.00 0.00 86 GLY B C 3
ATOM 5233 O O . GLY A 1 101 ? -10.263 1.418 4.074 1.00 0.00 86 GLY B O 3
ATOM 5237 N N . GLU A 1 102 ? -9.096 2.149 5.852 1.00 0.00 87 GLU B N 3
ATOM 5238 C CA . GLU A 1 102 ? -10.269 2.723 6.502 1.00 0.00 87 GLU B CA 3
ATOM 5239 C C . GLU A 1 102 ? -10.876 3.829 5.644 1.00 0.00 87 GLU B C 3
ATOM 5240 O O . GLU A 1 102 ? -12.096 3.906 5.497 1.00 0.00 87 GLU B O 3
ATOM 5252 N N . CYS A 1 103 ? -10.015 4.658 5.063 1.00 0.00 88 CYS B N 3
ATOM 5253 C CA . CYS A 1 103 ? -10.450 5.748 4.201 1.00 0.00 88 CYS B CA 3
ATOM 5254 C C . CYS A 1 103 ? -11.278 5.212 3.039 1.00 0.00 88 CYS B C 3
ATOM 5255 O O . CYS A 1 103 ? -12.364 5.717 2.746 1.00 0.00 88 CYS B O 3
ATOM 5262 N N . ILE A 1 104 ? -10.764 4.171 2.399 1.00 0.00 89 ILE B N 3
ATOM 5263 C CA . ILE A 1 104 ? -11.447 3.540 1.282 1.00 0.00 89 ILE B CA 3
ATOM 5264 C C . ILE A 1 104 ? -12.741 2.881 1.736 1.00 0.00 89 ILE B C 3
ATOM 5265 O O . ILE A 1 104 ? -13.781 3.033 1.097 1.00 0.00 89 ILE B O 3
ATOM 5281 N N . GLY A 1 105 ? -12.668 2.162 2.851 1.00 0.00 90 GLY B N 3
ATOM 5282 C CA . GLY A 1 105 ? -13.836 1.496 3.390 1.00 0.00 90 GLY B CA 3
ATOM 5283 C C . GLY A 1 105 ? -14.970 2.458 3.683 1.00 0.00 90 GLY B C 3
ATOM 5284 O O . GLY A 1 105 ? -16.140 2.087 3.626 1.00 0.00 90 GLY B O 3
ATOM 5288 N N . LYS A 1 106 ? -14.621 3.697 4.002 1.00 0.00 91 LYS B N 3
ATOM 5289 C CA . LYS A 1 106 ? -15.617 4.732 4.247 1.00 0.00 91 LYS B CA 3
ATOM 5290 C C . LYS A 1 106 ? -16.161 5.270 2.932 1.00 0.00 91 LYS B C 3
ATOM 5291 O O . LYS A 1 106 ? -17.368 5.451 2.774 1.00 0.00 91 LYS B O 3
ATOM 5310 N N . ASP A 1 107 ? -15.262 5.491 1.981 1.00 0.00 92 ASP B N 3
ATOM 5311 C CA . ASP A 1 107 ? -15.629 6.082 0.699 1.00 0.00 92 ASP B CA 3
ATOM 5312 C C . ASP A 1 107 ? -16.501 5.130 -0.096 1.00 0.00 92 ASP B C 3
ATOM 5313 O O . ASP A 1 107 ? -17.530 5.519 -0.642 1.00 0.00 92 ASP B O 3
ATOM 5322 N N . PHE A 1 108 ? -16.087 3.872 -0.139 1.00 0.00 93 PHE B N 3
ATOM 5323 C CA . PHE A 1 108 ? -16.823 2.847 -0.857 1.00 0.00 93 PHE B CA 3
ATOM 5324 C C . PHE A 1 108 ? -18.181 2.601 -0.204 1.00 0.00 93 PHE B C 3
ATOM 5325 O O . PHE A 1 108 ? -19.180 2.351 -0.889 1.00 0.00 93 PHE B O 3
ATOM 5342 N N . ALA A 1 109 ? -18.211 2.679 1.121 1.00 0.00 94 ALA B N 3
ATOM 5343 C CA . ALA A 1 109 ? -19.443 2.491 1.868 1.00 0.00 94 ALA B CA 3
ATOM 5344 C C . ALA A 1 109 ? -20.461 3.552 1.490 1.00 0.00 94 ALA B C 3
ATOM 5345 O O . ALA A 1 109 ? -21.584 3.233 1.105 1.00 0.00 94 ALA B O 3
ATOM 5352 N N . GLU A 1 110 ? -20.058 4.811 1.571 1.00 0.00 95 GLU B N 3
ATOM 5353 C CA . GLU A 1 110 ? -20.947 5.910 1.234 1.00 0.00 95 GLU B CA 3
ATOM 5354 C C . GLU A 1 110 ? -21.276 5.911 -0.255 1.00 0.00 95 GLU B C 3
ATOM 5355 O O . GLU A 1 110 ? -22.334 6.389 -0.664 1.00 0.00 95 GLU B O 3
ATOM 5367 N N . LYS A 1 111 ? -20.365 5.371 -1.058 1.00 0.00 96 LYS B N 3
ATOM 5368 C CA . LYS A 1 111 ? -20.578 5.251 -2.496 1.00 0.00 96 LYS B CA 3
ATOM 5369 C C . LYS A 1 111 ? -21.719 4.293 -2.825 1.00 0.00 96 LYS B C 3
ATOM 5370 O O . LYS A 1 111 ? -22.758 4.706 -3.338 1.00 0.00 96 LYS B O 3
ATOM 5389 N N . HIS A 1 112 ? -21.514 3.009 -2.550 1.00 0.00 97 HIS B N 3
ATOM 5390 C CA . HIS A 1 112 ? -22.446 1.985 -3.014 1.00 0.00 97 HIS B CA 3
ATOM 5391 C C . HIS A 1 112 ? -23.225 1.317 -1.887 1.00 0.00 97 HIS B C 3
ATOM 5392 O O . HIS A 1 112 ? -24.370 0.917 -2.085 1.00 0.00 97 HIS B O 3
ATOM 5407 N N . LEU A 1 113 ? -22.620 1.184 -0.714 1.00 0.00 98 LEU B N 3
ATOM 5408 C CA . LEU A 1 113 ? -23.282 0.487 0.385 1.00 0.00 98 LEU B CA 3
ATOM 5409 C C . LEU A 1 113 ? -24.418 1.330 0.959 1.00 0.00 98 LEU B C 3
ATOM 5410 O O . LEU A 1 113 ? -25.419 0.792 1.430 1.00 0.00 98 LEU B O 3
ATOM 5426 N N . ILE A 1 114 ? -24.257 2.645 0.933 1.00 0.00 99 ILE B N 3
ATOM 5427 C CA . ILE A 1 114 ? -25.351 3.541 1.270 1.00 0.00 99 ILE B CA 3
ATOM 5428 C C . ILE A 1 114 ? -26.102 3.942 0.001 1.00 0.00 99 ILE B C 3
ATOM 5429 O O . ILE A 1 114 ? -25.593 4.721 -0.807 1.00 0.00 99 ILE B O 3
ATOM 5445 N N . PRO A 1 115 ? -27.321 3.420 -0.196 1.00 0.00 100 PRO B N 3
ATOM 5446 C CA . PRO A 1 115 ? -28.135 3.744 -1.366 1.00 0.00 100 PRO B CA 3
ATOM 5447 C C . PRO A 1 115 ? -28.900 5.053 -1.194 1.00 0.00 100 PRO B C 3
ATOM 5448 O O . PRO A 1 115 ? -29.342 5.664 -2.167 1.00 0.00 100 PRO B O 3
ATOM 5459 N N . LYS A 1 116 ? -29.043 5.477 0.049 1.00 0.00 101 LYS B N 3
ATOM 5460 C CA . LYS A 1 116 ? -29.762 6.694 0.371 1.00 0.00 101 LYS B CA 3
ATOM 5461 C C . LYS A 1 116 ? -28.796 7.774 0.851 1.00 0.00 101 LYS B C 3
ATOM 5462 O O . LYS A 1 116 ? -28.821 8.123 2.050 1.00 0.00 101 LYS B O 3
ATOM 5482 N N . MET A 1 1 ? -5.838 5.512 -20.302 1.00 0.00 -14 MET B N 4
ATOM 5483 C CA . MET A 1 1 ? -5.665 6.574 -21.318 1.00 0.00 -14 MET B CA 4
ATOM 5484 C C . MET A 1 1 ? -4.246 7.138 -21.294 1.00 0.00 -14 MET B C 4
ATOM 5485 O O . MET A 1 1 ? -3.547 7.115 -22.307 1.00 0.00 -14 MET B O 4
ATOM 5501 N N . ALA A 1 2 ? -3.814 7.636 -20.142 1.00 0.00 -13 ALA B N 4
ATOM 5502 C CA . ALA A 1 2 ? -2.495 8.251 -20.031 1.00 0.00 -13 ALA B CA 4
ATOM 5503 C C . ALA A 1 2 ? -1.397 7.207 -19.858 1.00 0.00 -13 ALA B C 4
ATOM 5504 O O . ALA A 1 2 ? -0.279 7.383 -20.341 1.00 0.00 -13 ALA B O 4
ATOM 5511 N N . HIS A 1 3 ? -1.715 6.114 -19.182 1.00 0.00 -12 HIS B N 4
ATOM 5512 C CA . HIS A 1 3 ? -0.721 5.089 -18.890 1.00 0.00 -12 HIS B CA 4
ATOM 5513 C C . HIS A 1 3 ? -0.702 4.011 -19.969 1.00 0.00 -12 HIS B C 4
ATOM 5514 O O . HIS A 1 3 ? -1.013 2.852 -19.702 1.00 0.00 -12 HIS B O 4
ATOM 5529 N N . HIS A 1 4 ? -0.339 4.385 -21.187 1.00 0.00 -11 HIS B N 4
ATOM 5530 C CA . HIS A 1 4 ? -0.236 3.411 -22.269 1.00 0.00 -11 HIS B CA 4
ATOM 5531 C C . HIS A 1 4 ? 1.107 2.704 -22.213 1.00 0.00 -11 HIS B C 4
ATOM 5532 O O . HIS A 1 4 ? 1.181 1.476 -22.267 1.00 0.00 -11 HIS B O 4
ATOM 5547 N N . HIS A 1 5 ? 2.164 3.486 -22.084 1.00 0.00 -10 HIS B N 4
ATOM 5548 C CA . HIS A 1 5 ? 3.506 2.943 -21.973 1.00 0.00 -10 HIS B CA 4
ATOM 5549 C C . HIS A 1 5 ? 3.841 2.718 -20.505 1.00 0.00 -10 HIS B C 4
ATOM 5550 O O . HIS A 1 5 ? 4.385 3.598 -19.840 1.00 0.00 -10 HIS B O 4
ATOM 5565 N N . HIS A 1 6 ? 3.494 1.541 -19.999 1.00 0.00 -9 HIS B N 4
ATOM 5566 C CA . HIS A 1 6 ? 3.746 1.204 -18.604 1.00 0.00 -9 HIS B CA 4
ATOM 5567 C C . HIS A 1 6 ? 5.234 0.952 -18.383 1.00 0.00 -9 HIS B C 4
ATOM 5568 O O . HIS A 1 6 ? 5.942 1.794 -17.834 1.00 0.00 -9 HIS B O 4
ATOM 5583 N N . HIS A 1 7 ? 5.701 -0.210 -18.822 1.00 0.00 -8 HIS B N 4
ATOM 5584 C CA . HIS A 1 7 ? 7.102 -0.591 -18.676 1.00 0.00 -8 HIS B CA 4
ATOM 5585 C C . HIS A 1 7 ? 7.537 -1.463 -19.850 1.00 0.00 -8 HIS B C 4
ATOM 5586 O O . HIS A 1 7 ? 8.116 -0.965 -20.814 1.00 0.00 -8 HIS B O 4
ATOM 5601 N N . HIS A 1 8 ? 7.243 -2.764 -19.760 1.00 0.00 -7 HIS B N 4
ATOM 5602 C CA . HIS A 1 8 ? 7.657 -3.748 -20.773 1.00 0.00 -7 HIS B CA 4
ATOM 5603 C C . HIS A 1 8 ? 9.182 -3.838 -20.877 1.00 0.00 -7 HIS B C 4
ATOM 5604 O O . HIS A 1 8 ? 9.723 -4.396 -21.834 1.00 0.00 -7 HIS B O 4
ATOM 5619 N N . VAL A 1 9 ? 9.862 -3.285 -19.885 1.00 0.00 -6 VAL B N 4
ATOM 5620 C CA . VAL A 1 9 ? 11.312 -3.344 -19.804 1.00 0.00 -6 VAL B CA 4
ATOM 5621 C C . VAL A 1 9 ? 11.725 -3.591 -18.362 1.00 0.00 -6 VAL B C 4
ATOM 5622 O O . VAL A 1 9 ? 11.096 -3.075 -17.433 1.00 0.00 -6 VAL B O 4
ATOM 5635 N N . ASP A 1 10 ? 12.759 -4.389 -18.172 1.00 0.00 -5 ASP B N 4
ATOM 5636 C CA . ASP A 1 10 ? 13.208 -4.731 -16.834 1.00 0.00 -5 ASP B CA 4
ATOM 5637 C C . ASP A 1 10 ? 14.725 -4.776 -16.781 1.00 0.00 -5 ASP B C 4
ATOM 5638 O O . ASP A 1 10 ? 15.355 -5.618 -17.422 1.00 0.00 -5 ASP B O 4
ATOM 5647 N N . ASP A 1 11 ? 15.306 -3.852 -16.033 1.00 0.00 -4 ASP B N 4
ATOM 5648 C CA . ASP A 1 11 ? 16.753 -3.763 -15.916 1.00 0.00 -4 ASP B CA 4
ATOM 5649 C C . ASP A 1 11 ? 17.278 -4.779 -14.915 1.00 0.00 -4 ASP B C 4
ATOM 5650 O O . ASP A 1 11 ? 16.985 -4.704 -13.718 1.00 0.00 -4 ASP B O 4
ATOM 5659 N N . ASP A 1 12 ? 18.049 -5.729 -15.416 1.00 0.00 -3 ASP B N 4
ATOM 5660 C CA . ASP A 1 12 ? 18.596 -6.800 -14.597 1.00 0.00 -3 ASP B CA 4
ATOM 5661 C C . ASP A 1 12 ? 20.027 -7.102 -15.015 1.00 0.00 -3 ASP B C 4
ATOM 5662 O O . ASP A 1 12 ? 20.370 -6.987 -16.194 1.00 0.00 -3 ASP B O 4
ATOM 5671 N N . ASP A 1 13 ? 20.864 -7.458 -14.050 1.00 0.00 -2 ASP B N 4
ATOM 5672 C CA . ASP A 1 13 ? 22.237 -7.866 -14.332 1.00 0.00 -2 ASP B CA 4
ATOM 5673 C C . ASP A 1 13 ? 22.822 -8.578 -13.121 1.00 0.00 -2 ASP B C 4
ATOM 5674 O O . ASP A 1 13 ? 22.572 -8.187 -11.980 1.00 0.00 -2 ASP B O 4
ATOM 5683 N N . LYS A 1 14 ? 23.586 -9.631 -13.368 1.00 0.00 -1 LYS B N 4
ATOM 5684 C CA . LYS A 1 14 ? 24.122 -10.452 -12.291 1.00 0.00 -1 LYS B CA 4
ATOM 5685 C C . LYS A 1 14 ? 25.483 -9.949 -11.816 1.00 0.00 -1 LYS B C 4
ATOM 5686 O O . LYS A 1 14 ? 25.942 -10.317 -10.737 1.00 0.00 -1 LYS B O 4
ATOM 5705 N N . MET A 1 15 ? 26.125 -9.107 -12.610 1.00 0.00 0 MET B N 4
ATOM 5706 C CA . MET A 1 15 ? 27.442 -8.603 -12.249 1.00 0.00 0 MET B CA 4
ATOM 5707 C C . MET A 1 15 ? 27.325 -7.218 -11.627 1.00 0.00 0 MET B C 4
ATOM 5708 O O . MET A 1 15 ? 27.804 -6.980 -10.518 1.00 0.00 0 MET B O 4
ATOM 5722 N N . GLU A 1 16 ? 26.675 -6.313 -12.339 1.00 0.00 1 GLU B N 4
ATOM 5723 C CA . GLU A 1 16 ? 26.463 -4.965 -11.845 1.00 0.00 1 GLU B CA 4
ATOM 5724 C C . GLU A 1 16 ? 24.980 -4.726 -11.615 1.00 0.00 1 GLU B C 4
ATOM 5725 O O . GLU A 1 16 ? 24.203 -4.605 -12.563 1.00 0.00 1 GLU B O 4
ATOM 5737 N N . ASP A 1 17 ? 24.594 -4.672 -10.356 1.00 0.00 2 ASP B N 4
ATOM 5738 C CA . ASP A 1 17 ? 23.203 -4.462 -9.992 1.00 0.00 2 ASP B CA 4
ATOM 5739 C C . ASP A 1 17 ? 23.031 -3.098 -9.350 1.00 0.00 2 ASP B C 4
ATOM 5740 O O . ASP A 1 17 ? 23.980 -2.527 -8.813 1.00 0.00 2 ASP B O 4
ATOM 5749 N N . THR A 1 18 ? 21.819 -2.579 -9.410 1.00 0.00 3 THR B N 4
ATOM 5750 C CA . THR A 1 18 ? 21.506 -1.290 -8.822 1.00 0.00 3 THR B CA 4
ATOM 5751 C C . THR A 1 18 ? 20.943 -1.458 -7.417 1.00 0.00 3 THR B C 4
ATOM 5752 O O . THR A 1 18 ? 20.026 -0.734 -7.011 1.00 0.00 3 THR B O 4
ATOM 5763 N N . ALA A 1 19 ? 21.495 -2.434 -6.689 1.00 0.00 4 ALA B N 4
ATOM 5764 C CA . ALA A 1 19 ? 21.082 -2.740 -5.323 1.00 0.00 4 ALA B CA 4
ATOM 5765 C C . ALA A 1 19 ? 19.669 -3.313 -5.288 1.00 0.00 4 ALA B C 4
ATOM 5766 O O . ALA A 1 19 ? 18.973 -3.363 -6.306 1.00 0.00 4 ALA B O 4
ATOM 5773 N N . ASN A 1 20 ? 19.259 -3.772 -4.118 1.00 0.00 5 ASN B N 4
ATOM 5774 C CA . ASN A 1 20 ? 17.907 -4.266 -3.925 1.00 0.00 5 ASN B CA 4
ATOM 5775 C C . ASN A 1 20 ? 17.225 -3.421 -2.860 1.00 0.00 5 ASN B C 4
ATOM 5776 O O . ASN A 1 20 ? 17.816 -3.128 -1.820 1.00 0.00 5 ASN B O 4
ATOM 5787 N N . PRO A 1 21 ? 15.990 -2.981 -3.117 1.00 0.00 6 PRO B N 4
ATOM 5788 C CA . PRO A 1 21 ? 15.259 -2.121 -2.189 1.00 0.00 6 PRO B CA 4
ATOM 5789 C C . PRO A 1 21 ? 14.889 -2.847 -0.900 1.00 0.00 6 PRO B C 4
ATOM 5790 O O . PRO A 1 21 ? 14.030 -3.732 -0.897 1.00 0.00 6 PRO B O 4
ATOM 5801 N N . ASN A 1 22 ? 15.556 -2.483 0.194 1.00 0.00 7 ASN B N 4
ATOM 5802 C CA . ASN A 1 22 ? 15.241 -3.046 1.505 1.00 0.00 7 ASN B CA 4
ATOM 5803 C C . ASN A 1 22 ? 13.833 -2.634 1.903 1.00 0.00 7 ASN B C 4
ATOM 5804 O O . ASN A 1 22 ? 13.111 -3.376 2.571 1.00 0.00 7 ASN B O 4
ATOM 5815 N N . GLU A 1 23 ? 13.451 -1.443 1.471 1.00 0.00 8 GLU B N 4
ATOM 5816 C CA . GLU A 1 23 ? 12.104 -0.945 1.654 1.00 0.00 8 GLU B CA 4
ATOM 5817 C C . GLU A 1 23 ? 11.707 -0.176 0.401 1.00 0.00 8 GLU B C 4
ATOM 5818 O O . GLU A 1 23 ? 12.550 0.101 -0.457 1.00 0.00 8 GLU B O 4
ATOM 5830 N N . MET A 1 24 ? 10.443 0.165 0.296 1.00 0.00 9 MET B N 4
ATOM 5831 C CA . MET A 1 24 ? 9.926 0.819 -0.895 1.00 0.00 9 MET B CA 4
ATOM 5832 C C . MET A 1 24 ? 9.662 2.288 -0.621 1.00 0.00 9 MET B C 4
ATOM 5833 O O . MET A 1 24 ? 9.406 2.671 0.513 1.00 0.00 9 MET B O 4
ATOM 5847 N N . THR A 1 25 ? 9.747 3.109 -1.657 1.00 0.00 10 THR B N 4
ATOM 5848 C CA . THR A 1 25 ? 9.513 4.537 -1.512 1.00 0.00 10 THR B CA 4
ATOM 5849 C C . THR A 1 25 ? 8.028 4.817 -1.344 1.00 0.00 10 THR B C 4
ATOM 5850 O O . THR A 1 25 ? 7.210 3.922 -1.560 1.00 0.00 10 THR B O 4
ATOM 5861 N N . LYS A 1 26 ? 7.669 6.038 -0.969 1.00 0.00 11 LYS B N 4
ATOM 5862 C CA . LYS A 1 26 ? 6.263 6.385 -0.800 1.00 0.00 11 LYS B CA 4
ATOM 5863 C C . LYS A 1 26 ? 5.486 6.119 -2.089 1.00 0.00 11 LYS B C 4
ATOM 5864 O O . LYS A 1 26 ? 4.334 5.690 -2.055 1.00 0.00 11 LYS B O 4
ATOM 5883 N N . ASP A 1 27 ? 6.143 6.325 -3.224 1.00 0.00 12 ASP B N 4
ATOM 5884 C CA . ASP A 1 27 ? 5.511 6.120 -4.520 1.00 0.00 12 ASP B CA 4
ATOM 5885 C C . ASP A 1 27 ? 5.468 4.640 -4.879 1.00 0.00 12 ASP B C 4
ATOM 5886 O O . ASP A 1 27 ? 4.428 4.124 -5.287 1.00 0.00 12 ASP B O 4
ATOM 5895 N N . ALA A 1 28 ? 6.598 3.962 -4.710 1.00 0.00 13 ALA B N 4
ATOM 5896 C CA . ALA A 1 28 ? 6.701 2.547 -5.047 1.00 0.00 13 ALA B CA 4
ATOM 5897 C C . ALA A 1 28 ? 5.782 1.705 -4.173 1.00 0.00 13 ALA B C 4
ATOM 5898 O O . ALA A 1 28 ? 5.192 0.727 -4.640 1.00 0.00 13 ALA B O 4
ATOM 5905 N N . TRP A 1 29 ? 5.662 2.088 -2.910 1.00 0.00 14 TRP B N 4
ATOM 5906 C CA . TRP A 1 29 ? 4.766 1.403 -1.993 1.00 0.00 14 TRP B CA 4
ATOM 5907 C C . TRP A 1 29 ? 3.337 1.503 -2.496 1.00 0.00 14 TRP B C 4
ATOM 5908 O O . TRP A 1 29 ? 2.665 0.492 -2.677 1.00 0.00 14 TRP B O 4
ATOM 5929 N N . LEU A 1 30 ? 2.892 2.728 -2.749 1.00 0.00 15 LEU B N 4
ATOM 5930 C CA . LEU A 1 30 ? 1.553 2.967 -3.268 1.00 0.00 15 LEU B CA 4
ATOM 5931 C C . LEU A 1 30 ? 1.331 2.196 -4.559 1.00 0.00 15 LEU B C 4
ATOM 5932 O O . LEU A 1 30 ? 0.273 1.610 -4.765 1.00 0.00 15 LEU B O 4
ATOM 5948 N N . ASN A 1 31 ? 2.350 2.187 -5.412 1.00 0.00 16 ASN B N 4
ATOM 5949 C CA . ASN A 1 31 ? 2.270 1.533 -6.715 1.00 0.00 16 ASN B CA 4
ATOM 5950 C C . ASN A 1 31 ? 1.907 0.057 -6.570 1.00 0.00 16 ASN B C 4
ATOM 5951 O O . ASN A 1 31 ? 1.102 -0.473 -7.337 1.00 0.00 16 ASN B O 4
ATOM 5962 N N . SER A 1 32 ? 2.483 -0.590 -5.569 1.00 0.00 17 SER B N 4
ATOM 5963 C CA . SER A 1 32 ? 2.269 -2.013 -5.354 1.00 0.00 17 SER B CA 4
ATOM 5964 C C . SER A 1 32 ? 1.071 -2.255 -4.435 1.00 0.00 17 SER B C 4
ATOM 5965 O O . SER A 1 32 ? 0.370 -3.258 -4.566 1.00 0.00 17 SER B O 4
ATOM 5973 N N . MET A 1 33 ? 0.823 -1.312 -3.538 1.00 0.00 18 MET B N 4
ATOM 5974 C CA . MET A 1 33 ? -0.160 -1.493 -2.474 1.00 0.00 18 MET B CA 4
ATOM 5975 C C . MET A 1 33 ? -1.578 -1.208 -2.955 1.00 0.00 18 MET B C 4
ATOM 5976 O O . MET A 1 33 ? -2.521 -1.886 -2.551 1.00 0.00 18 MET B O 4
ATOM 5990 N N . THR A 1 34 ? -1.722 -0.213 -3.823 1.00 0.00 19 THR B N 4
ATOM 5991 C CA . THR A 1 34 ? -3.040 0.232 -4.275 1.00 0.00 19 THR B CA 4
ATOM 5992 C C . THR A 1 34 ? -3.919 -0.900 -4.824 1.00 0.00 19 THR B C 4
ATOM 5993 O O . THR A 1 34 ? -5.067 -1.030 -4.409 1.00 0.00 19 THR B O 4
ATOM 6004 N N . PRO A 1 35 ? -3.418 -1.746 -5.748 1.00 0.00 20 PRO B N 4
ATOM 6005 C CA . PRO A 1 35 ? -4.239 -2.791 -6.357 1.00 0.00 20 PRO B CA 4
ATOM 6006 C C . PRO A 1 35 ? -4.387 -4.020 -5.463 1.00 0.00 20 PRO B C 4
ATOM 6007 O O . PRO A 1 35 ? -5.148 -4.938 -5.773 1.00 0.00 20 PRO B O 4
ATOM 6018 N N . LEU A 1 36 ? -3.667 -4.028 -4.349 1.00 0.00 21 LEU B N 4
ATOM 6019 C CA . LEU A 1 36 ? -3.794 -5.093 -3.364 1.00 0.00 21 LEU B CA 4
ATOM 6020 C C . LEU A 1 36 ? -4.937 -4.776 -2.413 1.00 0.00 21 LEU B C 4
ATOM 6021 O O . LEU A 1 36 ? -5.483 -5.663 -1.755 1.00 0.00 21 LEU B O 4
ATOM 6037 N N . LEU A 1 37 ? -5.300 -3.502 -2.363 1.00 0.00 22 LEU B N 4
ATOM 6038 C CA . LEU A 1 37 ? -6.342 -3.036 -1.464 1.00 0.00 22 LEU B CA 4
ATOM 6039 C C . LEU A 1 37 ? -7.713 -3.611 -1.837 1.00 0.00 22 LEU B C 4
ATOM 6040 O O . LEU A 1 37 ? -8.384 -4.161 -0.972 1.00 0.00 22 LEU B O 4
ATOM 6056 N N . PRO A 1 38 ? -8.150 -3.520 -3.118 1.00 0.00 23 PRO B N 4
ATOM 6057 C CA . PRO A 1 38 ? -9.458 -4.037 -3.549 1.00 0.00 23 PRO B CA 4
ATOM 6058 C C . PRO A 1 38 ? -9.739 -5.453 -3.063 1.00 0.00 23 PRO B C 4
ATOM 6059 O O . PRO A 1 38 ? -10.865 -5.771 -2.670 1.00 0.00 23 PRO B O 4
ATOM 6070 N N . ASP A 1 39 ? -8.711 -6.289 -3.080 1.00 0.00 24 ASP B N 4
ATOM 6071 C CA . ASP A 1 39 ? -8.833 -7.668 -2.637 1.00 0.00 24 ASP B CA 4
ATOM 6072 C C . ASP A 1 39 ? -9.198 -7.719 -1.159 1.00 0.00 24 ASP B C 4
ATOM 6073 O O . ASP A 1 39 ? -10.189 -8.335 -0.771 1.00 0.00 24 ASP B O 4
ATOM 6082 N N . LEU A 1 40 ? -8.410 -7.028 -0.346 1.00 0.00 25 LEU B N 4
ATOM 6083 C CA . LEU A 1 40 ? -8.595 -7.025 1.09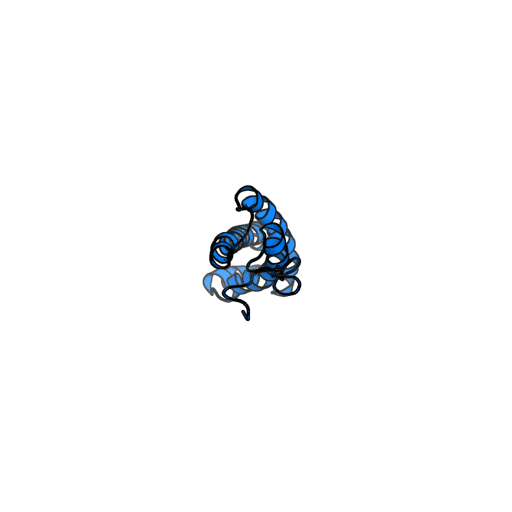6 1.00 0.00 25 LEU B CA 4
ATOM 6084 C C . LEU A 1 40 ? -9.876 -6.294 1.486 1.00 0.00 25 LEU B C 4
ATOM 6085 O O . LEU A 1 40 ? -10.632 -6.757 2.345 1.00 0.00 25 LEU B O 4
ATOM 6101 N N . ILE A 1 41 ? -10.115 -5.159 0.839 1.00 0.00 26 ILE B N 4
ATOM 6102 C CA . ILE A 1 41 ? -11.247 -4.303 1.168 1.00 0.00 26 ILE B CA 4
ATOM 6103 C C . ILE A 1 41 ? -12.574 -5.025 0.962 1.00 0.00 26 ILE B C 4
ATOM 6104 O O . ILE A 1 41 ? -13.411 -5.053 1.863 1.00 0.00 26 ILE B O 4
ATOM 6120 N N . CYS A 1 42 ? -12.760 -5.624 -0.211 1.00 0.00 27 CYS B N 4
ATOM 6121 C CA . CYS A 1 42 ? -14.018 -6.292 -0.516 1.00 0.00 27 CYS B CA 4
ATOM 6122 C C . CYS A 1 42 ? -14.238 -7.464 0.424 1.00 0.00 27 CYS B C 4
ATOM 6123 O O . CYS A 1 42 ? -15.344 -7.677 0.915 1.00 0.00 27 CYS B O 4
ATOM 6130 N N . LYS A 1 43 ? -13.169 -8.209 0.695 1.00 0.00 28 LYS B N 4
ATOM 6131 C CA . LYS A 1 43 ? -13.244 -9.336 1.609 1.00 0.00 28 LYS B CA 4
ATOM 6132 C C . LYS A 1 43 ? -13.673 -8.871 2.998 1.00 0.00 28 LYS B C 4
ATOM 6133 O O . LYS A 1 43 ? -14.368 -9.586 3.712 1.00 0.00 28 LYS B O 4
ATOM 6152 N N . GLY A 1 44 ? -13.269 -7.657 3.360 1.00 0.00 29 GLY B N 4
ATOM 6153 C CA . GLY A 1 44 ? -13.612 -7.104 4.658 1.00 0.00 29 GLY B CA 4
ATOM 6154 C C . GLY A 1 44 ? -15.101 -6.870 4.816 1.00 0.00 29 GLY B C 4
ATOM 6155 O O . GLY A 1 44 ? -15.628 -6.910 5.926 1.00 0.00 29 GLY B O 4
ATOM 6159 N N . PHE A 1 45 ? -15.784 -6.637 3.703 1.00 0.00 30 PHE B N 4
ATOM 6160 C CA . PHE A 1 45 ? -17.228 -6.440 3.724 1.00 0.00 30 PHE B CA 4
ATOM 6161 C C . PHE A 1 45 ? -17.947 -7.782 3.744 1.00 0.00 30 PHE B C 4
ATOM 6162 O O . PHE A 1 45 ? -19.148 -7.852 3.975 1.00 0.00 30 PHE B O 4
ATOM 6179 N N . ILE A 1 46 ? -17.199 -8.844 3.496 1.00 0.00 31 ILE B N 4
ATOM 6180 C CA . ILE A 1 46 ? -17.756 -10.185 3.477 1.00 0.00 31 ILE B CA 4
ATOM 6181 C C . ILE A 1 46 ? -17.485 -10.898 4.799 1.00 0.00 31 ILE B C 4
ATOM 6182 O O . ILE A 1 46 ? -18.363 -11.548 5.366 1.00 0.00 31 ILE B O 4
ATOM 6198 N N . GLN A 1 47 ? -16.260 -10.761 5.281 1.00 0.00 32 GLN B N 4
ATOM 6199 C CA . GLN A 1 47 ? -15.822 -11.430 6.496 1.00 0.00 32 GLN B CA 4
ATOM 6200 C C . GLN A 1 47 ? -16.475 -10.833 7.737 1.00 0.00 32 GLN B C 4
ATOM 6201 O O . GLN A 1 47 ? -16.671 -11.526 8.738 1.00 0.00 32 GLN B O 4
ATOM 6215 N N . ASP A 1 48 ? -16.799 -9.553 7.678 1.00 0.00 33 ASP B N 4
ATOM 6216 C CA . ASP A 1 48 ? -17.510 -8.897 8.754 1.00 0.00 33 ASP B CA 4
ATOM 6217 C C . ASP A 1 48 ? -19.008 -9.044 8.555 1.00 0.00 33 ASP B C 4
ATOM 6218 O O . ASP A 1 48 ? -19.567 -8.477 7.621 1.00 0.00 33 ASP B O 4
ATOM 6227 N N . PRO A 1 49 ? -19.685 -9.805 9.435 1.00 0.00 34 PRO B N 4
ATOM 6228 C CA . PRO A 1 49 ? -21.132 -10.031 9.335 1.00 0.00 34 PRO B CA 4
ATOM 6229 C C . PRO A 1 49 ? -21.911 -8.725 9.400 1.00 0.00 34 PRO B C 4
ATOM 6230 O O . PRO A 1 49 ? -22.992 -8.602 8.825 1.00 0.00 34 PRO B O 4
ATOM 6241 N N . ASP A 1 50 ? -21.347 -7.756 10.110 1.00 0.00 35 ASP B N 4
ATOM 6242 C CA . ASP A 1 50 ? -21.925 -6.419 10.198 1.00 0.00 35 ASP B CA 4
ATOM 6243 C C . ASP A 1 50 ? -21.980 -5.783 8.822 1.00 0.00 35 ASP B C 4
ATOM 6244 O O . ASP A 1 50 ? -23.013 -5.290 8.377 1.00 0.00 35 ASP B O 4
ATOM 6253 N N . LEU A 1 51 ? -20.838 -5.783 8.170 1.00 0.00 36 LEU B N 4
ATOM 6254 C CA . LEU A 1 51 ? -20.664 -5.147 6.890 1.00 0.00 36 LEU B CA 4
ATOM 6255 C C . LEU A 1 51 ? -21.328 -5.957 5.782 1.00 0.00 36 LEU B C 4
ATOM 6256 O O . LEU A 1 51 ? -21.837 -5.396 4.808 1.00 0.00 36 LEU B O 4
ATOM 6272 N N . LYS A 1 52 ? -21.330 -7.277 5.952 1.00 0.00 37 LYS B N 4
ATOM 6273 C CA . LYS A 1 52 ? -21.935 -8.190 4.984 1.00 0.00 37 LYS B CA 4
ATOM 6274 C C . LYS A 1 52 ? -23.406 -7.857 4.780 1.00 0.00 37 LYS B C 4
ATOM 6275 O O . LYS A 1 52 ? -23.964 -8.094 3.709 1.00 0.00 37 LYS B O 4
ATOM 6294 N N . LYS A 1 53 ? -24.014 -7.293 5.815 1.00 0.00 38 LYS B N 4
ATOM 6295 C CA . LYS A 1 53 ? -25.394 -6.843 5.749 1.00 0.00 38 LYS B CA 4
ATOM 6296 C C . LYS A 1 53 ? -25.602 -5.925 4.554 1.00 0.00 38 LYS B C 4
ATOM 6297 O O . LYS A 1 53 ? -26.459 -6.168 3.710 1.00 0.00 38 LYS B O 4
ATOM 6316 N N . ARG A 1 54 ? -24.766 -4.898 4.467 1.00 0.00 39 ARG B N 4
ATOM 6317 C CA . ARG A 1 54 ? -24.919 -3.868 3.453 1.00 0.00 39 ARG B CA 4
ATOM 6318 C C . ARG A 1 54 ? -24.363 -4.358 2.122 1.00 0.00 39 ARG B C 4
ATOM 6319 O O . ARG A 1 54 ? -24.794 -3.928 1.053 1.00 0.00 39 ARG B O 4
ATOM 6340 N N . PHE A 1 55 ? -23.412 -5.274 2.208 1.00 0.00 40 PHE B N 4
ATOM 6341 C CA . PHE A 1 55 ? -22.803 -5.876 1.036 1.00 0.00 40 PHE B CA 4
ATOM 6342 C C . PHE A 1 55 ? -23.837 -6.695 0.265 1.00 0.00 40 PHE B C 4
ATOM 6343 O O . PHE A 1 55 ? -23.921 -6.616 -0.964 1.00 0.00 40 PHE B O 4
ATOM 6360 N N . ASP A 1 56 ? -24.640 -7.457 0.999 1.00 0.00 41 ASP B N 4
ATOM 6361 C CA . ASP A 1 56 ? -25.679 -8.283 0.393 1.00 0.00 41 ASP B CA 4
ATOM 6362 C C . ASP A 1 56 ? -26.883 -7.432 -0.006 1.00 0.00 41 ASP B C 4
ATOM 6363 O O . ASP A 1 56 ? -27.605 -7.766 -0.945 1.00 0.00 41 ASP B O 4
ATOM 6372 N N . GLU A 1 57 ? -27.089 -6.326 0.704 1.00 0.00 42 GLU B N 4
ATOM 6373 C CA . GLU A 1 57 ? -28.168 -5.393 0.382 1.00 0.00 42 GLU B CA 4
ATOM 6374 C C . GLU A 1 57 ? -28.030 -4.859 -1.039 1.00 0.00 42 GLU B C 4
ATOM 6375 O O . GLU A 1 57 ? -29.009 -4.764 -1.776 1.00 0.00 42 GLU B O 4
ATOM 6387 N N . ILE A 1 58 ? -26.809 -4.516 -1.418 1.00 0.00 43 ILE B N 4
ATOM 6388 C CA . ILE A 1 58 ? -26.552 -3.951 -2.736 1.00 0.00 43 ILE B CA 4
ATOM 6389 C C . ILE A 1 58 ? -26.310 -5.071 -3.753 1.00 0.00 43 ILE B C 4
ATOM 6390 O O . ILE A 1 58 ? -26.097 -4.826 -4.947 1.00 0.00 43 ILE B O 4
ATOM 6406 N N . LYS A 1 59 ? -26.368 -6.312 -3.255 1.00 0.00 44 LYS B N 4
ATOM 6407 C CA . LYS A 1 59 ? -26.176 -7.508 -4.075 1.00 0.00 44 LYS B CA 4
ATOM 6408 C C . LYS A 1 59 ? -24.844 -7.451 -4.805 1.00 0.00 44 LYS B C 4
ATOM 6409 O O . LYS A 1 59 ? -24.717 -7.898 -5.946 1.00 0.00 44 LYS B O 4
ATOM 6428 N N . MET A 1 60 ? -23.849 -6.903 -4.128 1.00 0.00 45 MET B N 4
ATOM 6429 C CA . MET A 1 60 ? -22.546 -6.687 -4.722 1.00 0.00 45 MET B CA 4
ATOM 6430 C C . MET A 1 60 ? -21.645 -7.883 -4.459 1.00 0.00 45 MET B C 4
ATOM 6431 O O . MET A 1 60 ? -21.782 -8.556 -3.441 1.00 0.00 45 MET B O 4
ATOM 6445 N N . THR A 1 61 ? -20.754 -8.165 -5.395 1.00 0.00 46 THR B N 4
ATOM 6446 C CA . THR A 1 61 ? -19.843 -9.287 -5.265 1.00 0.00 46 THR B CA 4
ATOM 6447 C C . THR A 1 61 ? -18.394 -8.815 -5.276 1.00 0.00 46 THR B C 4
ATOM 6448 O O . THR A 1 61 ? -18.122 -7.662 -5.616 1.00 0.00 46 THR B O 4
ATOM 6459 N N . TYR A 1 62 ? -17.480 -9.708 -4.916 1.00 0.00 47 TYR B N 4
ATOM 6460 C CA . TYR A 1 62 ? -16.055 -9.390 -4.845 1.00 0.00 47 TYR B CA 4
ATOM 6461 C C . TYR A 1 62 ? -15.565 -8.708 -6.124 1.00 0.00 47 TYR B C 4
ATOM 6462 O O . TYR A 1 62 ? -14.937 -7.645 -6.075 1.00 0.00 47 TYR B O 4
ATOM 6480 N N . GLU A 1 63 ? -15.877 -9.311 -7.263 1.00 0.00 48 GLU B N 4
ATOM 6481 C CA . GLU A 1 63 ? -15.396 -8.816 -8.547 1.00 0.00 48 GLU B CA 4
ATOM 6482 C C . GLU A 1 63 ? -16.005 -7.460 -8.890 1.00 0.00 48 GLU B C 4
ATOM 6483 O O . GLU A 1 63 ? -15.438 -6.696 -9.671 1.00 0.00 48 GLU B O 4
ATOM 6495 N N . GLN A 1 64 ? -17.153 -7.162 -8.302 1.00 0.00 49 GLN B N 4
ATOM 6496 C CA . GLN A 1 64 ? -17.796 -5.874 -8.503 1.00 0.00 49 GLN B CA 4
ATOM 6497 C C . GLN A 1 64 ? -17.074 -4.797 -7.700 1.00 0.00 49 GLN B C 4
ATOM 6498 O O . GLN A 1 64 ? -16.950 -3.656 -8.143 1.00 0.00 49 GLN B O 4
ATOM 6512 N N . CYS A 1 65 ? -16.594 -5.166 -6.519 1.00 0.00 50 CYS B N 4
ATOM 6513 C CA . CYS A 1 65 ? -15.900 -4.222 -5.655 1.00 0.00 50 CYS B CA 4
ATOM 6514 C C . CYS A 1 65 ? -14.567 -3.816 -6.257 1.00 0.00 50 CYS B C 4
ATOM 6515 O O . CYS A 1 65 ? -14.228 -2.640 -6.292 1.00 0.00 50 CYS B O 4
ATOM 6522 N N . VAL A 1 66 ? -13.817 -4.797 -6.745 1.00 0.00 51 VAL B N 4
ATOM 6523 C CA . VAL A 1 66 ? -12.434 -4.566 -7.148 1.00 0.00 51 VAL B CA 4
ATOM 6524 C C . VAL A 1 66 ? -12.304 -3.659 -8.365 1.00 0.00 51 VAL B C 4
ATOM 6525 O O . VAL A 1 66 ? -11.213 -3.189 -8.665 1.00 0.00 51 VAL B O 4
ATOM 6538 N N . THR A 1 67 ? -13.396 -3.420 -9.074 1.00 0.00 52 THR B N 4
ATOM 6539 C CA . THR A 1 67 ? -13.366 -2.462 -10.169 1.00 0.00 52 THR B CA 4
ATOM 6540 C C . THR A 1 67 ? -13.774 -1.068 -9.674 1.00 0.00 52 THR B C 4
ATOM 6541 O O . THR A 1 67 ? -13.561 -0.061 -10.349 1.00 0.00 52 THR B O 4
ATOM 6552 N N . LEU A 1 68 ? -14.339 -1.021 -8.470 1.00 0.00 53 LEU B N 4
ATOM 6553 C CA . LEU A 1 68 ? -14.790 0.233 -7.866 1.00 0.00 53 LEU B CA 4
ATOM 6554 C C . LEU A 1 68 ? -13.778 0.751 -6.848 1.00 0.00 53 LEU B C 4
ATOM 6555 O O . LEU A 1 68 ? -13.619 1.956 -6.681 1.00 0.00 53 LEU B O 4
ATOM 6571 N N . ILE A 1 69 ? -13.105 -0.167 -6.164 1.00 0.00 54 ILE B N 4
ATOM 6572 C CA . ILE A 1 69 ? -12.093 0.194 -5.169 1.00 0.00 54 ILE B CA 4
ATOM 6573 C C . ILE A 1 69 ? -10.978 1.084 -5.754 1.00 0.00 54 ILE B C 4
ATOM 6574 O O . ILE A 1 69 ? -10.555 2.036 -5.100 1.00 0.00 54 ILE B O 4
ATOM 6590 N N . PRO A 1 70 ? -10.468 0.792 -6.980 1.00 0.00 55 PRO B N 4
ATOM 6591 C CA . PRO A 1 70 ? -9.469 1.644 -7.658 1.00 0.00 55 PRO B CA 4
ATOM 6592 C C . PRO A 1 70 ? -9.870 3.120 -7.726 1.00 0.00 55 PRO B C 4
ATOM 6593 O O . PRO A 1 70 ? -9.027 3.993 -7.940 1.00 0.00 55 PRO B O 4
ATOM 6604 N N . GLU A 1 71 ? -11.155 3.399 -7.550 1.00 0.00 56 GLU B N 4
ATOM 6605 C CA . GLU A 1 71 ? -11.636 4.772 -7.533 1.00 0.00 56 GLU B CA 4
ATOM 6606 C C . GLU A 1 71 ? -11.270 5.434 -6.209 1.00 0.00 56 GLU B C 4
ATOM 6607 O O . GLU A 1 71 ? -10.902 6.609 -6.161 1.00 0.00 56 GLU B O 4
ATOM 6619 N N . SER A 1 72 ? -11.349 4.660 -5.138 1.00 0.00 57 SER B N 4
ATOM 6620 C CA . SER A 1 72 ? -11.090 5.167 -3.804 1.00 0.00 57 SER B CA 4
ATOM 6621 C C . SER A 1 72 ? -9.613 5.027 -3.433 1.00 0.00 57 SER B C 4
ATOM 6622 O O . SER A 1 72 ? -9.109 5.783 -2.599 1.00 0.00 57 SER B O 4
ATOM 6630 N N . THR A 1 73 ? -8.920 4.071 -4.054 1.00 0.00 58 THR B N 4
ATOM 6631 C CA . THR A 1 73 ? -7.492 3.877 -3.806 1.00 0.00 58 THR B CA 4
ATOM 6632 C C . THR A 1 73 ? -6.722 5.151 -4.123 1.00 0.00 58 THR B C 4
ATOM 6633 O O . THR A 1 73 ? -6.020 5.693 -3.273 1.00 0.00 58 THR B O 4
ATOM 6644 N N . LYS A 1 74 ? -6.887 5.631 -5.349 1.00 0.00 59 LYS B N 4
ATOM 6645 C CA . LYS A 1 74 ? -6.235 6.850 -5.804 1.00 0.00 59 LYS B CA 4
ATOM 6646 C C . LYS A 1 74 ? -6.713 8.051 -4.993 1.00 0.00 59 LYS B C 4
ATOM 6647 O O . LYS A 1 74 ? -5.937 8.955 -4.679 1.00 0.00 59 LYS B O 4
ATOM 6666 N N . LYS A 1 75 ? -7.990 8.037 -4.641 1.00 0.00 60 LYS B N 4
ATOM 6667 C CA . LYS A 1 75 ? -8.585 9.115 -3.868 1.00 0.00 60 LYS B CA 4
ATOM 6668 C C . LYS A 1 75 ? -7.910 9.239 -2.504 1.00 0.00 60 LYS B C 4
ATOM 6669 O O . LYS A 1 75 ? -7.401 10.301 -2.149 1.00 0.00 60 LYS B O 4
ATOM 6688 N N . CYS A 1 76 ? -7.890 8.143 -1.756 1.00 0.00 61 CYS B N 4
ATOM 6689 C CA . CYS A 1 76 ? -7.306 8.138 -0.422 1.00 0.00 61 CYS B CA 4
ATOM 6690 C C . CYS A 1 76 ? -5.783 8.170 -0.481 1.00 0.00 61 CYS B C 4
ATOM 6691 O O . CYS A 1 76 ? -5.124 8.515 0.501 1.00 0.00 61 CYS B O 4
ATOM 6698 N N . GLN A 1 77 ? -5.230 7.813 -1.634 1.00 0.00 62 GLN B N 4
ATOM 6699 C CA . GLN A 1 77 ? -3.793 7.871 -1.842 1.00 0.00 62 GLN B CA 4
ATOM 6700 C C . GLN A 1 77 ? -3.290 9.299 -1.679 1.00 0.00 62 GLN B C 4
ATOM 6701 O O . GLN A 1 77 ? -2.477 9.576 -0.802 1.00 0.00 62 GLN B O 4
ATOM 6715 N N . ASP A 1 78 ? -3.811 10.206 -2.500 1.00 0.00 63 ASP B N 4
ATOM 6716 C CA . ASP A 1 78 ? -3.376 11.604 -2.479 1.00 0.00 63 ASP B CA 4
ATOM 6717 C C . ASP A 1 78 ? -3.704 12.275 -1.148 1.00 0.00 63 ASP B C 4
ATOM 6718 O O . ASP A 1 78 ? -3.142 13.321 -0.818 1.00 0.00 63 ASP B O 4
ATOM 6727 N N . GLU A 1 79 ? -4.610 11.670 -0.388 1.00 0.00 64 GLU B N 4
ATOM 6728 C CA . GLU A 1 79 ? -4.923 12.143 0.955 1.00 0.00 64 GLU B CA 4
ATOM 6729 C C . GLU A 1 79 ? -3.705 12.013 1.858 1.00 0.00 64 GLU B C 4
ATOM 6730 O O . GLU A 1 79 ? -3.144 13.002 2.329 1.00 0.00 64 GLU B O 4
ATOM 6742 N N . LEU A 1 80 ? -3.291 10.777 2.063 1.00 0.00 65 LEU B N 4
ATOM 6743 C CA . LEU A 1 80 ? -2.241 10.453 3.015 1.00 0.00 65 LEU B CA 4
ATOM 6744 C C . LEU A 1 80 ? -0.850 10.650 2.416 1.00 0.00 65 LEU B C 4
ATOM 6745 O O . LEU A 1 80 ? 0.107 10.893 3.148 1.00 0.00 65 LEU B O 4
ATOM 6761 N N . TYR A 1 81 ? -0.747 10.529 1.091 1.00 0.00 66 TYR B N 4
ATOM 6762 C CA . TYR A 1 81 ? 0.517 10.727 0.366 1.00 0.00 66 TYR B CA 4
ATOM 6763 C C . TYR A 1 81 ? 1.232 12.003 0.814 1.00 0.00 66 TYR B C 4
ATOM 6764 O O . TYR A 1 81 ? 2.461 12.034 0.907 1.00 0.00 66 TYR B O 4
ATOM 6782 N N . ALA A 1 82 ? 0.456 13.038 1.108 1.00 0.00 67 ALA B N 4
ATOM 6783 C CA . ALA A 1 82 ? 1.007 14.315 1.548 1.00 0.00 67 ALA B CA 4
ATOM 6784 C C . ALA A 1 82 ? 1.745 14.179 2.878 1.00 0.00 67 ALA B C 4
ATOM 6785 O O . ALA A 1 82 ? 2.759 14.834 3.109 1.00 0.00 67 ALA B O 4
ATOM 6792 N N . SER A 1 83 ? 1.238 13.313 3.741 1.00 0.00 68 SER B N 4
ATOM 6793 C CA . SER A 1 83 ? 1.806 13.124 5.067 1.00 0.00 68 SER B CA 4
ATOM 6794 C C . SER A 1 83 ? 2.869 12.021 5.057 1.00 0.00 68 SER B C 4
ATOM 6795 O O . SER A 1 83 ? 3.732 11.970 5.934 1.00 0.00 68 SER B O 4
ATOM 6803 N N . MET A 1 84 ? 2.793 11.147 4.057 1.00 0.00 69 MET B N 4
ATOM 6804 C CA . MET A 1 84 ? 3.721 10.027 3.921 1.00 0.00 69 MET B CA 4
ATOM 6805 C C . MET A 1 84 ? 5.160 10.507 3.762 1.00 0.00 69 MET B C 4
ATOM 6806 O O . MET A 1 84 ? 5.425 11.493 3.066 1.00 0.00 69 MET B O 4
ATOM 6820 N N . PRO A 1 85 ? 6.104 9.812 4.418 1.00 0.00 70 PRO B N 4
ATOM 6821 C CA . PRO A 1 85 ? 7.536 10.121 4.336 1.00 0.00 70 PRO B CA 4
ATOM 6822 C C . PRO A 1 85 ? 8.139 9.704 2.997 1.00 0.00 70 PRO B C 4
ATOM 6823 O O . PRO A 1 85 ? 7.433 9.165 2.145 1.00 0.00 70 PRO B O 4
ATOM 6834 N N . ASP A 1 86 ? 9.432 9.950 2.814 1.00 0.00 71 ASP B N 4
ATOM 6835 C CA . ASP A 1 86 ? 10.106 9.626 1.554 1.00 0.00 71 ASP B CA 4
ATOM 6836 C C . ASP A 1 86 ? 10.014 8.139 1.254 1.00 0.00 71 ASP B C 4
ATOM 6837 O O . ASP A 1 86 ? 9.553 7.733 0.184 1.00 0.00 71 ASP B O 4
ATOM 6846 N N . LYS A 1 87 ? 10.451 7.329 2.204 1.00 0.00 72 LYS B N 4
ATOM 6847 C CA . LYS A 1 87 ? 10.407 5.892 2.038 1.00 0.00 72 LYS B CA 4
ATOM 6848 C C . LYS A 1 87 ? 9.412 5.274 3.002 1.00 0.00 72 LYS B C 4
ATOM 6849 O O . LYS A 1 87 ? 9.067 5.867 4.024 1.00 0.00 72 LYS B O 4
ATOM 6868 N N . ILE A 1 88 ? 8.970 4.077 2.673 1.00 0.00 73 ILE B N 4
ATOM 6869 C CA . ILE A 1 88 ? 8.001 3.360 3.475 1.00 0.00 73 ILE B CA 4
ATOM 6870 C C . ILE A 1 88 ? 8.592 2.033 3.941 1.00 0.00 73 ILE B C 4
ATOM 6871 O O . ILE A 1 88 ? 8.805 1.120 3.140 1.00 0.00 73 ILE B O 4
ATOM 6887 N N . ASN A 1 89 ? 8.864 1.940 5.232 1.00 0.00 74 ASN B N 4
ATOM 6888 C CA . ASN A 1 89 ? 9.436 0.735 5.809 1.00 0.00 74 ASN B CA 4
ATOM 6889 C C . ASN A 1 89 ? 8.318 -0.237 6.187 1.00 0.00 74 ASN B C 4
ATOM 6890 O O . ASN A 1 89 ? 7.144 0.078 6.001 1.00 0.00 74 ASN B O 4
ATOM 6901 N N . SER A 1 90 ? 8.668 -1.400 6.723 1.00 0.00 75 SER B N 4
ATOM 6902 C CA . SER A 1 90 ? 7.675 -2.414 7.072 1.00 0.00 75 SER B CA 4
ATOM 6903 C C . SER A 1 90 ? 6.641 -1.862 8.056 1.00 0.00 75 SER B C 4
ATOM 6904 O O . SER A 1 90 ? 5.433 -1.993 7.845 1.00 0.00 75 SER B O 4
ATOM 6912 N N . GLU A 1 91 ? 7.126 -1.225 9.117 1.00 0.00 76 GLU B N 4
ATOM 6913 C CA . GLU A 1 91 ? 6.254 -0.605 10.111 1.00 0.00 76 GLU B CA 4
ATOM 6914 C C . GLU A 1 91 ? 5.435 0.514 9.473 1.00 0.00 76 GLU B C 4
ATOM 6915 O O . GLU A 1 91 ? 4.239 0.654 9.731 1.00 0.00 76 GLU B O 4
ATOM 6927 N N . THR A 1 92 ? 6.090 1.284 8.617 1.00 0.00 77 THR B N 4
ATOM 6928 C CA . THR A 1 92 ? 5.472 2.424 7.963 1.00 0.00 77 THR B CA 4
ATOM 6929 C C . THR A 1 92 ? 4.342 1.961 7.048 1.00 0.00 77 THR B C 4
ATOM 6930 O O . THR A 1 92 ? 3.295 2.602 6.951 1.00 0.00 77 THR B O 4
ATOM 6941 N N . ALA A 1 93 ? 4.575 0.830 6.395 1.00 0.00 78 ALA B N 4
ATOM 6942 C CA . ALA A 1 93 ? 3.595 0.219 5.513 1.00 0.00 78 ALA B CA 4
ATOM 6943 C C . ALA A 1 93 ? 2.306 -0.080 6.262 1.00 0.00 78 ALA B C 4
ATOM 6944 O O . ALA A 1 93 ? 1.214 0.179 5.761 1.00 0.00 78 ALA B O 4
ATOM 6951 N N . GLY A 1 94 ? 2.444 -0.607 7.473 1.00 0.00 79 GLY B N 4
ATOM 6952 C CA . GLY A 1 94 ? 1.284 -0.907 8.287 1.00 0.00 79 GLY B CA 4
ATOM 6953 C C . GLY A 1 94 ? 0.526 0.346 8.669 1.00 0.00 79 GLY B C 4
ATOM 6954 O O . GLY A 1 94 ? -0.703 0.376 8.618 1.00 0.00 79 GLY B O 4
ATOM 6958 N N . THR A 1 95 ? 1.271 1.389 9.026 1.00 0.00 80 THR B N 4
ATOM 6959 C CA . THR A 1 95 ? 0.691 2.659 9.444 1.00 0.00 80 THR B CA 4
ATOM 6960 C C . THR A 1 95 ? -0.220 3.250 8.364 1.00 0.00 80 THR B C 4
ATOM 6961 O O . THR A 1 95 ? -1.364 3.624 8.634 1.00 0.00 80 THR B O 4
ATOM 6972 N N . TRP A 1 96 ? 0.279 3.323 7.138 1.00 0.00 81 TRP B N 4
ATOM 6973 C CA . TRP A 1 96 ? -0.475 3.949 6.061 1.00 0.00 81 TRP B CA 4
ATOM 6974 C C . TRP A 1 96 ? -1.417 2.957 5.392 1.00 0.00 81 TRP B C 4
ATOM 6975 O O . TRP A 1 96 ? -2.457 3.344 4.861 1.00 0.00 81 TRP B O 4
ATOM 6996 N N . GLY A 1 97 ? -1.061 1.677 5.437 1.00 0.00 82 GLY B N 4
ATOM 6997 C CA . GLY A 1 97 ? -1.899 0.651 4.848 1.00 0.00 82 GLY B CA 4
ATOM 6998 C C . GLY A 1 97 ? -3.266 0.592 5.494 1.00 0.00 82 GLY B C 4
ATOM 6999 O O . GLY A 1 97 ? -4.286 0.595 4.805 1.00 0.00 82 GLY B O 4
ATOM 7003 N N . ARG A 1 98 ? -3.285 0.557 6.824 1.00 0.00 83 ARG B N 4
ATOM 7004 C CA . ARG A 1 98 ? -4.542 0.556 7.565 1.00 0.00 83 ARG B CA 4
ATOM 7005 C C . ARG A 1 98 ? -5.310 1.849 7.311 1.00 0.00 83 ARG B C 4
ATOM 7006 O O . ARG A 1 98 ? -6.534 1.839 7.207 1.00 0.00 83 ARG B O 4
ATOM 7027 N N . SER A 1 99 ? -4.575 2.952 7.193 1.00 0.00 84 SER B N 4
ATOM 7028 C CA . SER A 1 99 ? -5.175 4.258 6.962 1.00 0.00 84 SER B CA 4
ATOM 7029 C C . SER A 1 99 ? -5.873 4.300 5.603 1.00 0.00 84 SER B C 4
ATOM 7030 O O . SER A 1 99 ? -6.980 4.824 5.482 1.00 0.00 84 SER B O 4
ATOM 7038 N N . LEU A 1 100 ? -5.229 3.736 4.586 1.00 0.00 85 LEU B N 4
ATOM 7039 C CA . LEU A 1 100 ? -5.848 3.609 3.273 1.00 0.00 85 LEU B CA 4
ATOM 7040 C C . LEU A 1 100 ? -7.073 2.715 3.366 1.00 0.00 85 LEU B C 4
ATOM 7041 O O . LEU A 1 100 ? -8.148 3.066 2.886 1.00 0.00 85 LEU B O 4
ATOM 7057 N N . GLY A 1 101 ? -6.899 1.571 4.018 1.00 0.00 86 GLY B N 4
ATOM 7058 C CA . GLY A 1 101 ? -7.966 0.599 4.131 1.00 0.00 86 GLY B CA 4
ATOM 7059 C C . GLY A 1 101 ? -9.217 1.152 4.787 1.00 0.00 86 GLY B C 4
ATOM 7060 O O . GLY A 1 101 ? -10.314 1.004 4.253 1.00 0.00 86 GLY B O 4
ATOM 7064 N N . GLU A 1 102 ? -9.056 1.797 5.938 1.00 0.00 87 GLU B N 4
ATOM 7065 C CA . GLU A 1 102 ? -10.195 2.338 6.672 1.00 0.00 87 GLU B CA 4
ATOM 7066 C C . GLU A 1 102 ? -10.846 3.487 5.902 1.00 0.00 87 GLU B C 4
ATOM 7067 O O . GLU A 1 102 ? -12.070 3.609 5.872 1.00 0.00 87 GLU B O 4
ATOM 7079 N N . CYS A 1 103 ? -10.024 4.312 5.265 1.00 0.00 88 CYS B N 4
ATOM 7080 C CA . CYS A 1 103 ? -10.521 5.423 4.464 1.00 0.00 88 CYS B CA 4
ATOM 7081 C C . CYS A 1 103 ? -11.335 4.903 3.286 1.00 0.00 88 CYS B C 4
ATOM 7082 O O . CYS A 1 103 ? -12.472 5.324 3.066 1.00 0.00 88 CYS B O 4
ATOM 7089 N N . ILE A 1 104 ? -10.753 3.967 2.547 1.00 0.00 89 ILE B N 4
ATOM 7090 C CA . ILE A 1 104 ? -11.412 3.381 1.390 1.00 0.00 89 ILE B CA 4
ATOM 7091 C C . ILE A 1 104 ? -12.653 2.606 1.811 1.00 0.00 89 ILE B C 4
ATOM 7092 O O . ILE A 1 104 ? -13.694 2.689 1.163 1.00 0.00 89 ILE B O 4
ATOM 7108 N N . GLY A 1 105 ? -12.537 1.870 2.909 1.00 0.00 90 GLY B N 4
ATOM 7109 C CA . GLY A 1 105 ? -13.659 1.113 3.426 1.00 0.00 90 GLY B CA 4
ATOM 7110 C C . GLY A 1 105 ? -14.863 1.989 3.701 1.00 0.00 90 GLY B C 4
ATOM 7111 O O . GLY A 1 105 ? -16.007 1.551 3.581 1.00 0.00 90 GLY B O 4
ATOM 7115 N N . LYS A 1 106 ? -14.602 3.234 4.063 1.00 0.00 91 LYS B N 4
ATOM 7116 C CA . LYS A 1 106 ? -15.667 4.191 4.313 1.00 0.00 91 LYS B CA 4
ATOM 7117 C C . LYS A 1 106 ? -16.135 4.822 3.012 1.00 0.00 91 LYS B C 4
ATOM 7118 O O . LYS A 1 106 ? -17.333 4.940 2.765 1.00 0.00 91 LYS B O 4
ATOM 7137 N N . ASP A 1 107 ? -15.183 5.201 2.170 1.00 0.00 92 ASP B N 4
ATOM 7138 C CA . ASP A 1 107 ? -15.498 5.913 0.935 1.00 0.00 92 ASP B CA 4
ATOM 7139 C C . ASP A 1 107 ? -16.253 5.015 -0.032 1.00 0.00 92 ASP B C 4
ATOM 7140 O O . ASP A 1 107 ? -17.229 5.435 -0.655 1.00 0.00 92 ASP B O 4
ATOM 7149 N N . PHE A 1 108 ? -15.802 3.774 -0.141 1.00 0.00 93 PHE B N 4
ATOM 7150 C CA . PHE A 1 108 ? -16.464 2.788 -0.977 1.00 0.00 93 PHE B CA 4
ATOM 7151 C C . PHE A 1 108 ? -17.862 2.507 -0.446 1.00 0.00 93 PHE B C 4
ATOM 7152 O O . PHE A 1 108 ? -18.807 2.302 -1.214 1.00 0.00 93 PHE B O 4
ATOM 7169 N N . ALA A 1 109 ? -17.990 2.514 0.872 1.00 0.00 94 ALA B N 4
ATOM 7170 C CA . ALA A 1 109 ? -19.276 2.320 1.507 1.00 0.00 94 ALA B CA 4
ATOM 7171 C C . ALA A 1 109 ? -20.218 3.455 1.142 1.00 0.00 94 ALA B C 4
ATOM 7172 O O . ALA A 1 109 ? -21.313 3.224 0.638 1.00 0.00 94 ALA B O 4
ATOM 7179 N N . GLU A 1 110 ? -19.761 4.682 1.354 1.00 0.00 95 GLU B N 4
ATOM 7180 C CA . GLU A 1 110 ? -20.573 5.865 1.092 1.00 0.00 95 GLU B CA 4
ATOM 7181 C C . GLU A 1 110 ? -20.897 6.009 -0.393 1.00 0.00 95 GLU B C 4
ATOM 7182 O O . GLU A 1 110 ? -21.829 6.725 -0.765 1.00 0.00 95 GLU B O 4
ATOM 7194 N N . LYS A 1 111 ? -20.129 5.336 -1.244 1.00 0.00 96 LYS B N 4
ATOM 7195 C CA . LYS A 1 111 ? -20.331 5.451 -2.675 1.00 0.00 96 LYS B CA 4
ATOM 7196 C C . LYS A 1 111 ? -21.318 4.407 -3.178 1.00 0.00 96 LYS B C 4
ATOM 7197 O O . LYS A 1 111 ? -22.305 4.744 -3.828 1.00 0.00 96 LYS B O 4
ATOM 7216 N N . HIS A 1 112 ? -21.064 3.145 -2.875 1.00 0.00 97 HIS B N 4
ATOM 7217 C CA . HIS A 1 112 ? -21.873 2.083 -3.444 1.00 0.00 97 HIS B CA 4
ATOM 7218 C C . HIS A 1 112 ? -22.731 1.364 -2.404 1.00 0.00 97 HIS B C 4
ATOM 7219 O O . HIS A 1 112 ? -23.876 1.018 -2.686 1.00 0.00 97 HIS B O 4
ATOM 7234 N N . LEU A 1 113 ? -22.179 1.124 -1.217 1.00 0.00 98 LEU B N 4
ATOM 7235 C CA . LEU A 1 113 ? -22.914 0.401 -0.177 1.00 0.00 98 LEU B CA 4
ATOM 7236 C C . LEU A 1 113 ? -24.092 1.219 0.329 1.00 0.00 98 LEU B C 4
ATOM 7237 O O . LEU A 1 113 ? -25.116 0.666 0.718 1.00 0.00 98 LEU B O 4
ATOM 7253 N N . ILE A 1 114 ? -23.940 2.531 0.322 1.00 0.00 99 ILE B N 4
ATOM 7254 C CA . ILE A 1 114 ? -25.005 3.417 0.743 1.00 0.00 99 ILE B CA 4
ATOM 7255 C C . ILE A 1 114 ? -26.026 3.582 -0.380 1.00 0.00 99 ILE B C 4
ATOM 7256 O O . ILE A 1 114 ? -25.730 4.161 -1.426 1.00 0.00 99 ILE B O 4
ATOM 7272 N N . PRO A 1 115 ? -27.241 3.054 -0.174 1.00 0.00 100 PRO B N 4
ATOM 7273 C CA . PRO A 1 115 ? -28.320 3.107 -1.169 1.00 0.00 100 PRO B CA 4
ATOM 7274 C C . PRO A 1 115 ? -28.972 4.481 -1.232 1.00 0.00 100 PRO B C 4
ATOM 7275 O O . PRO A 1 115 ? -29.896 4.716 -2.009 1.00 0.00 100 PRO B O 4
ATOM 7286 N N . LYS A 1 116 ? -28.488 5.376 -0.389 1.00 0.00 101 LYS B N 4
ATOM 7287 C CA . LYS A 1 116 ? -29.023 6.718 -0.295 1.00 0.00 101 LYS B CA 4
ATOM 7288 C C . LYS A 1 116 ? -28.151 7.678 -1.090 1.00 0.00 101 LYS B C 4
ATOM 7289 O O . LYS A 1 116 ? -28.498 7.972 -2.252 1.00 0.00 101 LYS B O 4
ATOM 7309 N N . MET A 1 1 ? 7.765 1.436 -25.464 1.00 0.00 -14 MET B N 5
ATOM 7310 C CA . MET A 1 1 ? 9.015 0.892 -24.883 1.00 0.00 -14 MET B CA 5
ATOM 7311 C C . MET A 1 1 ? 8.797 0.459 -23.436 1.00 0.00 -14 MET B C 5
ATOM 7312 O O . MET A 1 1 ? 9.509 0.896 -22.531 1.00 0.00 -14 MET B O 5
ATOM 7328 N N . ALA A 1 2 ? 7.807 -0.396 -23.220 1.00 0.00 -13 ALA B N 5
ATOM 7329 C CA . ALA A 1 2 ? 7.539 -0.929 -21.897 1.00 0.00 -13 ALA B CA 5
ATOM 7330 C C . ALA A 1 2 ? 8.368 -2.181 -21.667 1.00 0.00 -13 ALA B C 5
ATOM 7331 O O . ALA A 1 2 ? 8.535 -2.998 -22.574 1.00 0.00 -13 ALA B O 5
ATOM 7338 N N . HIS A 1 3 ? 8.896 -2.325 -20.464 1.00 0.00 -12 HIS B N 5
ATOM 7339 C CA . HIS A 1 3 ? 9.761 -3.449 -20.146 1.00 0.00 -12 HIS B CA 5
ATOM 7340 C C . HIS A 1 3 ? 9.703 -3.766 -18.658 1.00 0.00 -12 HIS B C 5
ATOM 7341 O O . HIS A 1 3 ? 9.683 -2.865 -17.822 1.00 0.00 -12 HIS B O 5
ATOM 7356 N N . HIS A 1 4 ? 9.674 -5.046 -18.337 1.00 0.00 -11 HIS B N 5
ATOM 7357 C CA . HIS A 1 4 ? 9.632 -5.486 -16.953 1.00 0.00 -11 HIS B CA 5
ATOM 7358 C C . HIS A 1 4 ? 10.600 -6.646 -16.756 1.00 0.00 -11 HIS B C 5
ATOM 7359 O O . HIS A 1 4 ? 10.194 -7.801 -16.639 1.00 0.00 -11 HIS B O 5
ATOM 7374 N N . HIS A 1 5 ? 11.886 -6.328 -16.730 1.00 0.00 -10 HIS B N 5
ATOM 7375 C CA . HIS A 1 5 ? 12.929 -7.335 -16.585 1.00 0.00 -10 HIS B CA 5
ATOM 7376 C C . HIS A 1 5 ? 13.033 -7.792 -15.132 1.00 0.00 -10 HIS B C 5
ATOM 7377 O O . HIS A 1 5 ? 13.986 -7.467 -14.432 1.00 0.00 -10 HIS B O 5
ATOM 7392 N N . HIS A 1 6 ? 12.036 -8.533 -14.679 1.00 0.00 -9 HIS B N 5
ATOM 7393 C CA . HIS A 1 6 ? 12.025 -9.053 -13.321 1.00 0.00 -9 HIS B CA 5
ATOM 7394 C C . HIS A 1 6 ? 11.537 -10.491 -13.305 1.00 0.00 -9 HIS B C 5
ATOM 7395 O O . HIS A 1 6 ? 10.399 -10.772 -12.939 1.00 0.00 -9 HIS B O 5
ATOM 7410 N N . HIS A 1 7 ? 12.406 -11.397 -13.721 1.00 0.00 -8 HIS B N 5
ATOM 7411 C CA . HIS A 1 7 ? 12.100 -12.819 -13.697 1.00 0.00 -8 HIS B CA 5
ATOM 7412 C C . HIS A 1 7 ? 12.738 -13.463 -12.477 1.00 0.00 -8 HIS B C 5
ATOM 7413 O O . HIS A 1 7 ? 13.649 -12.888 -11.877 1.00 0.00 -8 HIS B O 5
ATOM 7428 N N . HIS A 1 8 ? 12.262 -14.655 -12.126 1.00 0.00 -7 HIS B N 5
ATOM 7429 C CA . HIS A 1 8 ? 12.769 -15.399 -10.969 1.00 0.00 -7 HIS B CA 5
ATOM 7430 C C . HIS A 1 8 ? 12.517 -14.620 -9.683 1.00 0.00 -7 HIS B C 5
ATOM 7431 O O . HIS A 1 8 ? 13.279 -14.722 -8.723 1.00 0.00 -7 HIS B O 5
ATOM 7446 N N . VAL A 1 9 ? 11.441 -13.847 -9.672 1.00 0.00 -6 VAL B N 5
ATOM 7447 C CA . VAL A 1 9 ? 11.106 -13.021 -8.524 1.00 0.00 -6 VAL B CA 5
ATOM 7448 C C . VAL A 1 9 ? 10.054 -13.702 -7.661 1.00 0.00 -6 VAL B C 5
ATOM 7449 O O . VAL A 1 9 ? 9.385 -14.637 -8.107 1.00 0.00 -6 VAL B O 5
ATOM 7462 N N . ASP A 1 10 ? 9.918 -13.242 -6.425 1.00 0.00 -5 ASP B N 5
ATOM 7463 C CA . ASP A 1 10 ? 8.990 -13.851 -5.481 1.00 0.00 -5 ASP B CA 5
ATOM 7464 C C . ASP A 1 10 ? 8.131 -12.780 -4.826 1.00 0.00 -5 ASP B C 5
ATOM 7465 O O . ASP A 1 10 ? 8.645 -11.898 -4.139 1.00 0.00 -5 ASP B O 5
ATOM 7474 N N . ASP A 1 11 ? 6.825 -12.866 -5.032 1.00 0.00 -4 ASP B N 5
ATOM 7475 C CA . ASP A 1 11 ? 5.895 -11.872 -4.498 1.00 0.00 -4 ASP B CA 5
ATOM 7476 C C . ASP A 1 11 ? 5.646 -12.094 -3.010 1.00 0.00 -4 ASP B C 5
ATOM 7477 O O . ASP A 1 11 ? 5.392 -11.147 -2.272 1.00 0.00 -4 ASP B O 5
ATOM 7486 N N . ASP A 1 12 ? 5.714 -13.344 -2.568 1.00 0.00 -3 ASP B N 5
ATOM 7487 C CA . ASP A 1 12 ? 5.538 -13.645 -1.151 1.00 0.00 -3 ASP B CA 5
ATOM 7488 C C . ASP A 1 12 ? 6.877 -13.981 -0.513 1.00 0.00 -3 ASP B C 5
ATOM 7489 O O . ASP A 1 12 ? 6.950 -14.298 0.674 1.00 0.00 -3 ASP B O 5
ATOM 7498 N N . ASP A 1 13 ? 7.931 -13.880 -1.328 1.00 0.00 -2 ASP B N 5
ATOM 7499 C CA . ASP A 1 13 ? 9.307 -14.155 -0.906 1.00 0.00 -2 ASP B CA 5
ATOM 7500 C C . ASP A 1 13 ? 9.507 -15.619 -0.540 1.00 0.00 -2 ASP B C 5
ATOM 7501 O O . ASP A 1 13 ? 9.058 -16.082 0.503 1.00 0.00 -2 ASP B O 5
ATOM 7510 N N . LYS A 1 14 ? 10.207 -16.340 -1.405 1.00 0.00 -1 LYS B N 5
ATOM 7511 C CA . LYS A 1 14 ? 10.441 -17.764 -1.203 1.00 0.00 -1 LYS B CA 5
ATOM 7512 C C . LYS A 1 14 ? 11.851 -17.991 -0.658 1.00 0.00 -1 LYS B C 5
ATOM 7513 O O . LYS A 1 14 ? 12.420 -19.075 -0.779 1.00 0.00 -1 LYS B O 5
ATOM 7532 N N . MET A 1 15 ? 12.409 -16.953 -0.056 1.00 0.00 0 MET B N 5
ATOM 7533 C CA . MET A 1 15 ? 13.742 -17.023 0.530 1.00 0.00 0 MET B CA 5
ATOM 7534 C C . MET A 1 15 ? 13.769 -16.281 1.856 1.00 0.00 0 MET B C 5
ATOM 7535 O O . MET A 1 15 ? 12.868 -15.499 2.155 1.00 0.00 0 MET B O 5
ATOM 7549 N N . GLU A 1 16 ? 14.800 -16.532 2.649 1.00 0.00 1 GLU B N 5
ATOM 7550 C CA . GLU A 1 16 ? 15.010 -15.790 3.883 1.00 0.00 1 GLU B CA 5
ATOM 7551 C C . GLU A 1 16 ? 16.036 -14.692 3.636 1.00 0.00 1 GLU B C 5
ATOM 7552 O O . GLU A 1 16 ? 16.977 -14.509 4.411 1.00 0.00 1 GLU B O 5
ATOM 7564 N N . ASP A 1 17 ? 15.839 -13.962 2.548 1.00 0.00 2 ASP B N 5
ATOM 7565 C CA . ASP A 1 17 ? 16.808 -12.972 2.103 1.00 0.00 2 ASP B CA 5
ATOM 7566 C C . ASP A 1 17 ? 16.744 -11.726 2.971 1.00 0.00 2 ASP B C 5
ATOM 7567 O O . ASP A 1 17 ? 15.662 -11.246 3.308 1.00 0.00 2 ASP B O 5
ATOM 7576 N N . THR A 1 18 ? 17.904 -11.226 3.353 1.00 0.00 3 THR B N 5
ATOM 7577 C CA . THR A 1 18 ? 17.987 -10.014 4.147 1.00 0.00 3 THR B CA 5
ATOM 7578 C C . THR A 1 18 ? 19.035 -9.076 3.546 1.00 0.00 3 THR B C 5
ATOM 7579 O O . THR A 1 18 ? 19.719 -8.337 4.253 1.00 0.00 3 THR B O 5
ATOM 7590 N N . ALA A 1 19 ? 19.155 -9.115 2.226 1.00 0.00 4 ALA B N 5
ATOM 7591 C CA . ALA A 1 19 ? 20.132 -8.302 1.525 1.00 0.00 4 ALA B CA 5
ATOM 7592 C C . ALA A 1 19 ? 19.440 -7.271 0.650 1.00 0.00 4 ALA B C 5
ATOM 7593 O O . ALA A 1 19 ? 18.304 -7.485 0.217 1.00 0.00 4 ALA B O 5
ATOM 7600 N N . ASN A 1 20 ? 20.128 -6.152 0.402 1.00 0.00 5 ASN B N 5
ATOM 7601 C CA . ASN A 1 20 ? 19.595 -5.057 -0.414 1.00 0.00 5 ASN B CA 5
ATOM 7602 C C . ASN A 1 20 ? 18.460 -4.342 0.312 1.00 0.00 5 ASN B C 5
ATOM 7603 O O . ASN A 1 20 ? 17.776 -4.927 1.150 1.00 0.00 5 ASN B O 5
ATOM 7614 N N . PRO A 1 21 ? 18.266 -3.047 0.021 1.00 0.00 6 PRO B N 5
ATOM 7615 C CA . PRO A 1 21 ? 17.210 -2.245 0.648 1.00 0.00 6 PRO B CA 5
ATOM 7616 C C . PRO A 1 21 ? 15.816 -2.801 0.368 1.00 0.00 6 PRO B C 5
ATOM 7617 O O . PRO A 1 21 ? 15.250 -2.576 -0.702 1.00 0.00 6 PRO B O 5
ATOM 7628 N N . ASN A 1 22 ? 15.268 -3.525 1.338 1.00 0.00 7 ASN B N 5
ATOM 7629 C CA . ASN A 1 22 ? 13.924 -4.085 1.223 1.00 0.00 7 ASN B CA 5
ATOM 7630 C C . ASN A 1 22 ? 12.888 -2.992 1.415 1.00 0.00 7 ASN B C 5
ATOM 7631 O O . ASN A 1 22 ? 11.719 -3.150 1.053 1.00 0.00 7 ASN B O 5
ATOM 7642 N N . GLU A 1 23 ? 13.339 -1.879 1.977 1.00 0.00 8 GLU B N 5
ATOM 7643 C CA . GLU A 1 23 ? 12.479 -0.740 2.225 1.00 0.00 8 GLU B CA 5
ATOM 7644 C C . GLU A 1 23 ? 12.151 -0.046 0.911 1.00 0.00 8 GLU B C 5
ATOM 7645 O O . GLU A 1 23 ? 13.043 0.298 0.130 1.00 0.00 8 GLU B O 5
ATOM 7657 N N . MET A 1 24 ? 10.871 0.156 0.684 1.00 0.00 9 MET B N 5
ATOM 7658 C CA . MET A 1 24 ? 10.382 0.709 -0.567 1.00 0.00 9 MET B CA 5
ATOM 7659 C C . MET A 1 24 ? 10.064 2.181 -0.391 1.00 0.00 9 MET B C 5
ATOM 7660 O O . MET A 1 24 ? 9.893 2.645 0.729 1.00 0.00 9 MET B O 5
ATOM 7674 N N . THR A 1 25 ? 10.009 2.919 -1.484 1.00 0.00 10 THR B N 5
ATOM 7675 C CA . THR A 1 25 ? 9.702 4.334 -1.410 1.00 0.00 10 THR B CA 5
ATOM 7676 C C . THR A 1 25 ? 8.204 4.545 -1.272 1.00 0.00 10 THR B C 5
ATOM 7677 O O . THR A 1 25 ? 7.426 3.635 -1.569 1.00 0.00 10 THR B O 5
ATOM 7688 N N . LYS A 1 26 ? 7.798 5.724 -0.823 1.00 0.00 11 LYS B N 5
ATOM 7689 C CA . LYS A 1 26 ? 6.381 6.033 -0.674 1.00 0.00 11 LYS B CA 5
ATOM 7690 C C . LYS A 1 26 ? 5.638 5.793 -1.986 1.00 0.00 11 LYS B C 5
ATOM 7691 O O . LYS A 1 26 ? 4.551 5.220 -2.002 1.00 0.00 11 LYS B O 5
ATOM 7710 N N . ASP A 1 27 ? 6.269 6.179 -3.086 1.00 0.00 12 ASP B N 5
ATOM 7711 C CA . ASP A 1 27 ? 5.654 6.090 -4.399 1.00 0.00 12 ASP B CA 5
ATOM 7712 C C . ASP A 1 27 ? 5.540 4.644 -4.855 1.00 0.00 12 ASP B C 5
ATOM 7713 O O . ASP A 1 27 ? 4.481 4.207 -5.305 1.00 0.00 12 ASP B O 5
ATOM 7722 N N . ALA A 1 28 ? 6.627 3.902 -4.716 1.00 0.00 13 ALA B N 5
ATOM 7723 C CA . ALA A 1 28 ? 6.662 2.517 -5.150 1.00 0.00 13 ALA B CA 5
ATOM 7724 C C . ALA A 1 28 ? 5.733 1.665 -4.302 1.00 0.00 13 ALA B C 5
ATOM 7725 O O . ALA A 1 28 ? 5.081 0.752 -4.809 1.00 0.00 13 ALA B O 5
ATOM 7732 N N . TRP A 1 29 ? 5.670 1.969 -3.011 1.00 0.00 14 TRP B N 5
ATOM 7733 C CA . TRP A 1 29 ? 4.759 1.275 -2.121 1.00 0.00 14 TRP B CA 5
ATOM 7734 C C . TRP A 1 29 ? 3.326 1.527 -2.554 1.00 0.00 14 TRP B C 5
ATOM 7735 O O . TRP A 1 29 ? 2.553 0.592 -2.715 1.00 0.00 14 TRP B O 5
ATOM 7756 N N . LEU A 1 30 ? 2.988 2.794 -2.768 1.00 0.00 15 LEU B N 5
ATOM 7757 C CA . LEU A 1 30 ? 1.658 3.166 -3.238 1.00 0.00 15 LEU B CA 5
ATOM 7758 C C . LEU A 1 30 ? 1.328 2.446 -4.537 1.00 0.00 15 LEU B C 5
ATOM 7759 O O . LEU A 1 30 ? 0.237 1.902 -4.695 1.00 0.00 15 LEU B O 5
ATOM 7775 N N . ASN A 1 31 ? 2.289 2.431 -5.449 1.00 0.00 16 ASN B N 5
ATOM 7776 C CA . ASN A 1 31 ? 2.112 1.811 -6.759 1.00 0.00 16 ASN B CA 5
ATOM 7777 C C . ASN A 1 31 ? 1.853 0.313 -6.626 1.00 0.00 16 ASN B C 5
ATOM 7778 O O . ASN A 1 31 ? 1.070 -0.265 -7.379 1.00 0.00 16 ASN B O 5
ATOM 7789 N N . SER A 1 32 ? 2.502 -0.307 -5.654 1.00 0.00 17 SER B N 5
ATOM 7790 C CA . SER A 1 32 ? 2.363 -1.738 -5.431 1.00 0.00 17 SER B CA 5
ATOM 7791 C C . SER A 1 32 ? 1.147 -2.055 -4.560 1.00 0.00 17 SER B C 5
ATOM 7792 O O . SER A 1 32 ? 0.589 -3.148 -4.628 1.00 0.00 17 SER B O 5
ATOM 7800 N N . MET A 1 33 ? 0.728 -1.081 -3.768 1.00 0.00 18 MET B N 5
ATOM 7801 C CA . MET A 1 33 ? -0.301 -1.294 -2.757 1.00 0.00 18 MET B CA 5
ATOM 7802 C C . MET A 1 33 ? -1.690 -0.996 -3.303 1.00 0.00 18 MET B C 5
ATOM 7803 O O . MET A 1 33 ? -2.660 -1.656 -2.939 1.00 0.00 18 MET B O 5
ATOM 7817 N N . THR A 1 34 ? -1.774 -0.006 -4.184 1.00 0.00 19 THR B N 5
ATOM 7818 C CA . THR A 1 34 ? -3.058 0.464 -4.698 1.00 0.00 19 THR B CA 5
ATOM 7819 C C . THR A 1 34 ? -3.936 -0.657 -5.275 1.00 0.00 19 THR B C 5
ATOM 7820 O O . THR A 1 34 ? -5.098 -0.771 -4.893 1.00 0.00 19 THR B O 5
ATOM 7831 N N . PRO A 1 35 ? -3.422 -1.510 -6.181 1.00 0.00 20 PRO B N 5
ATOM 7832 C CA . PRO A 1 35 ? -4.234 -2.562 -6.790 1.00 0.00 20 PRO B CA 5
ATOM 7833 C C . PRO A 1 35 ? -4.406 -3.780 -5.882 1.00 0.00 20 PRO B C 5
ATOM 7834 O O . PRO A 1 35 ? -5.153 -4.710 -6.197 1.00 0.00 20 PRO B O 5
ATOM 7845 N N . LEU A 1 36 ? -3.721 -3.762 -4.746 1.00 0.00 21 LEU B N 5
ATOM 7846 C CA . LEU A 1 36 ? -3.863 -4.815 -3.749 1.00 0.00 21 LEU B CA 5
ATOM 7847 C C . LEU A 1 36 ? -4.932 -4.430 -2.739 1.00 0.00 21 LEU B C 5
ATOM 7848 O O . LEU A 1 36 ? -5.491 -5.282 -2.051 1.00 0.00 21 LEU B O 5
ATOM 7864 N N . LEU A 1 37 ? -5.225 -3.135 -2.679 1.00 0.00 22 LEU B N 5
ATOM 7865 C CA . LEU A 1 37 ? -6.207 -2.609 -1.742 1.00 0.00 22 LEU B CA 5
ATOM 7866 C C . LEU A 1 37 ? -7.590 -3.223 -1.963 1.00 0.00 22 LEU B C 5
ATOM 7867 O O . LEU A 1 37 ? -8.213 -3.662 -1.001 1.00 0.00 22 LEU B O 5
ATOM 7883 N N . PRO A 1 38 ? -8.093 -3.288 -3.223 1.00 0.00 23 PRO B N 5
ATOM 7884 C CA . PRO A 1 38 ? -9.403 -3.882 -3.520 1.00 0.00 23 PRO B CA 5
ATOM 7885 C C . PRO A 1 38 ? -9.601 -5.242 -2.862 1.00 0.00 23 PRO B C 5
ATOM 7886 O O . PRO A 1 38 ? -10.685 -5.546 -2.369 1.00 0.00 23 PRO B O 5
ATOM 7897 N N . ASP A 1 39 ? -8.546 -6.040 -2.824 1.00 0.00 24 ASP B N 5
ATOM 7898 C CA . ASP A 1 39 ? -8.628 -7.367 -2.234 1.00 0.00 24 ASP B CA 5
ATOM 7899 C C . ASP A 1 39 ? -8.898 -7.273 -0.735 1.00 0.00 24 ASP B C 5
ATOM 7900 O O . ASP A 1 39 ? -9.791 -7.937 -0.217 1.00 0.00 24 ASP B O 5
ATOM 7909 N N . LEU A 1 40 ? -8.149 -6.416 -0.051 1.00 0.00 25 LEU B N 5
ATOM 7910 C CA . LEU A 1 40 ? -8.283 -6.268 1.395 1.00 0.00 25 LEU B CA 5
ATOM 7911 C C . LEU A 1 40 ? -9.572 -5.535 1.760 1.00 0.00 25 LEU B C 5
ATOM 7912 O O . LEU A 1 40 ? -10.234 -5.877 2.744 1.00 0.00 25 LEU B O 5
ATOM 7928 N N . ILE A 1 41 ? -9.925 -4.533 0.964 1.00 0.00 26 ILE B N 5
ATOM 7929 C CA . ILE A 1 41 ? -11.105 -3.721 1.236 1.00 0.00 26 ILE B CA 5
ATOM 7930 C C . ILE A 1 41 ? -12.377 -4.551 1.117 1.00 0.00 26 ILE B C 5
ATOM 7931 O O . ILE A 1 41 ? -13.161 -4.641 2.061 1.00 0.00 26 ILE B O 5
ATOM 7947 N N . CYS A 1 42 ? -12.562 -5.173 -0.041 1.00 0.00 27 CYS B N 5
ATOM 7948 C CA . CYS A 1 42 ? -13.767 -5.939 -0.312 1.00 0.00 27 CYS B CA 5
ATOM 7949 C C . CYS A 1 42 ? -13.909 -7.103 0.658 1.00 0.00 27 CYS B C 5
ATOM 7950 O O . CYS A 1 42 ? -15.008 -7.400 1.123 1.00 0.00 27 CYS B O 5
ATOM 7957 N N . LYS A 1 43 ? -12.794 -7.746 0.986 1.00 0.00 28 LYS B N 5
ATOM 7958 C CA . LYS A 1 43 ? -12.814 -8.857 1.928 1.00 0.00 28 LYS B CA 5
ATOM 7959 C C . LYS A 1 43 ? -13.193 -8.388 3.324 1.00 0.00 28 LYS B C 5
ATOM 7960 O O . LYS A 1 43 ? -13.780 -9.141 4.089 1.00 0.00 28 LYS B O 5
ATOM 7979 N N . GLY A 1 44 ? -12.867 -7.141 3.646 1.00 0.00 29 GLY B N 5
ATOM 7980 C CA . GLY A 1 44 ? -13.229 -6.589 4.938 1.00 0.00 29 GLY B CA 5
ATOM 7981 C C . GLY A 1 44 ? -14.729 -6.583 5.149 1.00 0.00 29 GLY B C 5
ATOM 7982 O O . GLY A 1 44 ? -15.220 -6.977 6.209 1.00 0.00 29 GLY B O 5
ATOM 7986 N N . PHE A 1 45 ? -15.459 -6.167 4.119 1.00 0.00 30 PHE B N 5
ATOM 7987 C CA . PHE A 1 45 ? -16.917 -6.131 4.174 1.00 0.00 30 PHE B CA 5
ATOM 7988 C C . PHE A 1 45 ? -17.493 -7.538 4.227 1.00 0.00 30 PHE B C 5
ATOM 7989 O O . PHE A 1 45 ? -18.604 -7.747 4.707 1.00 0.00 30 PHE B O 5
ATOM 8006 N N . ILE A 1 46 ? -16.734 -8.498 3.725 1.00 0.00 31 ILE B N 5
ATOM 8007 C CA . ILE A 1 46 ? -17.181 -9.879 3.693 1.00 0.00 31 ILE B CA 5
ATOM 8008 C C . ILE A 1 46 ? -16.886 -10.573 5.023 1.00 0.00 31 ILE B C 5
ATOM 8009 O O . ILE A 1 46 ? -17.711 -11.335 5.534 1.00 0.00 31 ILE B O 5
ATOM 8025 N N . GLN A 1 47 ? -15.710 -10.294 5.578 1.00 0.00 32 GLN B N 5
ATOM 8026 C CA . GLN A 1 47 ? -15.295 -10.871 6.850 1.00 0.00 32 GLN B CA 5
ATOM 8027 C C . GLN A 1 47 ? -16.224 -10.449 7.980 1.00 0.00 32 GLN B C 5
ATOM 8028 O O . GLN A 1 47 ? -16.569 -11.258 8.845 1.00 0.00 32 GLN B O 5
ATOM 8042 N N . ASP A 1 48 ? -16.626 -9.184 7.976 1.00 0.00 33 ASP B N 5
ATOM 8043 C CA . ASP A 1 48 ? -17.528 -8.669 8.978 1.00 0.00 33 ASP B CA 5
ATOM 8044 C C . ASP A 1 48 ? -18.964 -9.037 8.640 1.00 0.00 33 ASP B C 5
ATOM 8045 O O . ASP A 1 48 ? -19.511 -8.571 7.643 1.00 0.00 33 ASP B O 5
ATOM 8054 N N . PRO A 1 49 ? -19.597 -9.878 9.475 1.00 0.00 34 PRO B N 5
ATOM 8055 C CA . PRO A 1 49 ? -20.978 -10.316 9.256 1.00 0.00 34 PRO B CA 5
ATOM 8056 C C . PRO A 1 49 ? -21.936 -9.136 9.228 1.00 0.00 34 PRO B C 5
ATOM 8057 O O . PRO A 1 49 ? -22.940 -9.147 8.519 1.00 0.00 34 PRO B O 5
ATOM 8068 N N . ASP A 1 50 ? -21.598 -8.116 10.006 1.00 0.00 35 ASP B N 5
ATOM 8069 C CA . ASP A 1 50 ? -22.370 -6.883 10.061 1.00 0.00 35 ASP B CA 5
ATOM 8070 C C . ASP A 1 50 ? -22.370 -6.199 8.707 1.00 0.00 35 ASP B C 5
ATOM 8071 O O . ASP A 1 50 ? -23.406 -5.796 8.189 1.00 0.00 35 ASP B O 5
ATOM 8080 N N . LEU A 1 51 ? -21.182 -6.054 8.158 1.00 0.00 36 LEU B N 5
ATOM 8081 C CA . LEU A 1 51 ? -20.973 -5.350 6.916 1.00 0.00 36 LEU B CA 5
ATOM 8082 C C . LEU A 1 51 ? -21.468 -6.166 5.729 1.00 0.00 36 LEU B C 5
ATOM 8083 O O . LEU A 1 51 ? -21.964 -5.611 4.746 1.00 0.00 36 LEU B O 5
ATOM 8099 N N . LYS A 1 52 ? -21.340 -7.486 5.835 1.00 0.00 37 LYS B N 5
ATOM 8100 C CA . LYS A 1 52 ? -21.786 -8.391 4.783 1.00 0.00 37 LYS B CA 5
ATOM 8101 C C . LYS A 1 52 ? -23.283 -8.231 4.548 1.00 0.00 37 LYS B C 5
ATOM 8102 O O . LYS A 1 52 ? -23.783 -8.503 3.456 1.00 0.00 37 LYS B O 5
ATOM 8121 N N . LYS A 1 53 ? -23.988 -7.770 5.577 1.00 0.00 38 LYS B N 5
ATOM 8122 C CA . LYS A 1 53 ? -25.412 -7.492 5.472 1.00 0.00 38 LYS B CA 5
ATOM 8123 C C . LYS A 1 53 ? -25.676 -6.497 4.353 1.00 0.00 38 LYS B C 5
ATOM 8124 O O . LYS A 1 53 ? -26.473 -6.754 3.454 1.00 0.00 38 LYS B O 5
ATOM 8143 N N . ARG A 1 54 ? -24.960 -5.379 4.394 1.00 0.00 39 ARG B N 5
ATOM 8144 C CA . ARG A 1 54 ? -25.171 -4.298 3.444 1.00 0.00 39 ARG B CA 5
ATOM 8145 C C . ARG A 1 54 ? -24.555 -4.661 2.099 1.00 0.00 39 ARG B C 5
ATOM 8146 O O . ARG A 1 54 ? -25.020 -4.228 1.044 1.00 0.00 39 ARG B O 5
ATOM 8167 N N . PHE A 1 55 ? -23.514 -5.477 2.158 1.00 0.00 40 PHE B N 5
ATOM 8168 C CA . PHE A 1 55 ? -22.858 -5.991 0.965 1.00 0.00 40 PHE B CA 5
ATOM 8169 C C . PHE A 1 55 ? -23.843 -6.842 0.160 1.00 0.00 40 PHE B C 5
ATOM 8170 O O . PHE A 1 55 ? -23.858 -6.800 -1.072 1.00 0.00 40 PHE B O 5
ATOM 8187 N N . ASP A 1 56 ? -24.685 -7.590 0.870 1.00 0.00 41 ASP B N 5
ATOM 8188 C CA . ASP A 1 56 ? -25.716 -8.401 0.229 1.00 0.00 41 ASP B CA 5
ATOM 8189 C C . ASP A 1 56 ? -26.934 -7.556 -0.132 1.00 0.00 41 ASP B C 5
ATOM 8190 O O . ASP A 1 56 ? -27.618 -7.840 -1.107 1.00 0.00 41 ASP B O 5
ATOM 8199 N N . GLU A 1 57 ? -27.200 -6.514 0.651 1.00 0.00 42 GLU B N 5
ATOM 8200 C CA . GLU A 1 57 ? -28.332 -5.629 0.383 1.00 0.00 42 GLU B CA 5
ATOM 8201 C C . GLU A 1 57 ? -28.245 -5.031 -1.014 1.00 0.00 42 GLU B C 5
ATOM 8202 O O . GLU A 1 57 ? -29.251 -4.915 -1.714 1.00 0.00 42 GLU B O 5
ATOM 8214 N N . ILE A 1 58 ? -27.039 -4.660 -1.419 1.00 0.00 43 ILE B N 5
ATOM 8215 C CA . ILE A 1 58 ? -26.830 -4.076 -2.735 1.00 0.00 43 ILE B CA 5
ATOM 8216 C C . ILE A 1 58 ? -26.555 -5.181 -3.758 1.00 0.00 43 ILE B C 5
ATOM 8217 O O . ILE A 1 58 ? -26.408 -4.930 -4.953 1.00 0.00 43 ILE B O 5
ATOM 8233 N N . LYS A 1 59 ? -26.521 -6.419 -3.254 1.00 0.00 44 LYS B N 5
ATOM 8234 C CA . LYS A 1 59 ? -26.261 -7.609 -4.064 1.00 0.00 44 LYS B CA 5
ATOM 8235 C C . LYS A 1 59 ? -24.940 -7.473 -4.810 1.00 0.00 44 LYS B C 5
ATOM 8236 O O . LYS A 1 59 ? -24.850 -7.752 -6.005 1.00 0.00 44 LYS B O 5
ATOM 8255 N N . MET A 1 60 ? -23.914 -7.050 -4.092 1.00 0.00 45 MET B N 5
ATOM 8256 C CA . MET A 1 60 ? -22.617 -6.809 -4.693 1.00 0.00 45 MET B CA 5
ATOM 8257 C C . MET A 1 60 ? -21.659 -7.951 -4.379 1.00 0.00 45 MET B C 5
ATOM 8258 O O . MET A 1 60 ? -21.681 -8.509 -3.283 1.00 0.00 45 MET B O 5
ATOM 8272 N N . THR A 1 61 ? -20.837 -8.306 -5.356 1.00 0.00 46 THR B N 5
ATOM 8273 C CA . THR A 1 61 ? -19.873 -9.380 -5.193 1.00 0.00 46 THR B CA 5
ATOM 8274 C C . THR A 1 61 ? -18.457 -8.828 -5.069 1.00 0.00 46 THR B C 5
ATOM 8275 O O . THR A 1 61 ? -18.231 -7.636 -5.295 1.00 0.00 46 THR B O 5
ATOM 8286 N N . TYR A 1 62 ? -17.510 -9.687 -4.711 1.00 0.00 47 TYR B N 5
ATOM 8287 C CA . TYR A 1 62 ? -16.106 -9.298 -4.643 1.00 0.00 47 TYR B CA 5
ATOM 8288 C C . TYR A 1 62 ? -15.649 -8.735 -5.988 1.00 0.00 47 TYR B C 5
ATOM 8289 O O . TYR A 1 62 ? -15.047 -7.663 -6.049 1.00 0.00 47 TYR B O 5
ATOM 8307 N N . GLU A 1 63 ? -15.980 -9.452 -7.062 1.00 0.00 48 GLU B N 5
ATOM 8308 C CA . GLU A 1 63 ? -15.592 -9.058 -8.414 1.00 0.00 48 GLU B CA 5
ATOM 8309 C C . GLU A 1 63 ? -16.145 -7.681 -8.781 1.00 0.00 48 GLU B C 5
ATOM 8310 O O . GLU A 1 63 ? -15.475 -6.886 -9.444 1.00 0.00 48 GLU B O 5
ATOM 8322 N N . GLN A 1 64 ? -17.368 -7.399 -8.355 1.00 0.00 49 GLN B N 5
ATOM 8323 C CA . GLN A 1 64 ? -17.989 -6.115 -8.644 1.00 0.00 49 GLN B CA 5
ATOM 8324 C C . GLN A 1 64 ? -17.375 -5.012 -7.787 1.00 0.00 49 GLN B C 5
ATOM 8325 O O . GLN A 1 64 ? -17.290 -3.862 -8.200 1.00 0.00 49 GLN B O 5
ATOM 8339 N N . CYS A 1 65 ? -16.941 -5.378 -6.599 1.00 0.00 50 CYS B N 5
ATOM 8340 C CA . CYS A 1 65 ? -16.378 -4.423 -5.659 1.00 0.00 50 CYS B CA 5
ATOM 8341 C C . CYS A 1 65 ? -14.961 -4.011 -6.062 1.00 0.00 50 CYS B C 5
ATOM 8342 O O . CYS A 1 65 ? -14.634 -2.823 -6.070 1.00 0.00 50 CYS B O 5
ATOM 8349 N N . VAL A 1 66 ? -14.132 -4.984 -6.431 1.00 0.00 51 VAL B N 5
ATOM 8350 C CA . VAL A 1 66 ? -12.724 -4.716 -6.730 1.00 0.00 51 VAL B CA 5
ATOM 8351 C C . VAL A 1 66 ? -12.528 -3.865 -7.980 1.00 0.00 51 VAL B C 5
ATOM 8352 O O . VAL A 1 66 ? -11.420 -3.399 -8.239 1.00 0.00 51 VAL B O 5
ATOM 8365 N N . THR A 1 67 ? -13.577 -3.672 -8.767 1.00 0.00 52 THR B N 5
ATOM 8366 C CA . THR A 1 67 ? -13.474 -2.808 -9.931 1.00 0.00 52 THR B CA 5
ATOM 8367 C C . THR A 1 67 ? -13.844 -1.374 -9.554 1.00 0.00 52 THR B C 5
ATOM 8368 O O . THR A 1 67 ? -13.584 -0.431 -10.302 1.00 0.00 52 THR B O 5
ATOM 8379 N N . LEU A 1 68 ? -14.422 -1.211 -8.370 1.00 0.00 53 LEU B N 5
ATOM 8380 C CA . LEU A 1 68 ? -14.858 0.099 -7.907 1.00 0.00 53 LEU B CA 5
ATOM 8381 C C . LEU A 1 68 ? -13.820 0.704 -6.970 1.00 0.00 53 LEU B C 5
ATOM 8382 O O . LEU A 1 68 ? -13.621 1.917 -6.940 1.00 0.00 53 LEU B O 5
ATOM 8398 N N . ILE A 1 69 ? -13.158 -0.166 -6.213 1.00 0.00 54 ILE B N 5
ATOM 8399 C CA . ILE A 1 69 ? -12.133 0.242 -5.249 1.00 0.00 54 ILE B CA 5
ATOM 8400 C C . ILE A 1 69 ? -11.009 1.096 -5.876 1.00 0.00 54 ILE B C 5
ATOM 8401 O O . ILE A 1 69 ? -10.583 2.071 -5.263 1.00 0.00 54 ILE B O 5
ATOM 8417 N N . PRO A 1 70 ? -10.498 0.744 -7.085 1.00 0.00 55 PRO B N 5
ATOM 8418 C CA . PRO A 1 70 ? -9.454 1.531 -7.779 1.00 0.00 55 PRO B CA 5
ATOM 8419 C C . PRO A 1 70 ? -9.778 3.028 -7.897 1.00 0.00 55 PRO B C 5
ATOM 8420 O O . PRO A 1 70 ? -8.895 3.845 -8.163 1.00 0.00 55 PRO B O 5
ATOM 8431 N N . GLU A 1 71 ? -11.044 3.379 -7.722 1.00 0.00 56 GLU B N 5
ATOM 8432 C CA . GLU A 1 71 ? -11.455 4.777 -7.698 1.00 0.00 56 GLU B CA 5
ATOM 8433 C C . GLU A 1 71 ? -11.046 5.418 -6.370 1.00 0.00 56 GLU B C 5
ATOM 8434 O O . GLU A 1 71 ? -10.454 6.496 -6.336 1.00 0.00 56 GLU B O 5
ATOM 8446 N N . SER A 1 72 ? -11.332 4.724 -5.281 1.00 0.00 57 SER B N 5
ATOM 8447 C CA . SER A 1 72 ? -11.061 5.239 -3.951 1.00 0.00 57 SER B CA 5
ATOM 8448 C C . SER A 1 72 ? -9.593 5.048 -3.565 1.00 0.00 57 SER B C 5
ATOM 8449 O O . SER A 1 72 ? -9.080 5.763 -2.701 1.00 0.00 57 SER B O 5
ATOM 8457 N N . THR A 1 73 ? -8.917 4.095 -4.209 1.00 0.00 58 THR B N 5
ATOM 8458 C CA . THR A 1 73 ? -7.499 3.852 -3.947 1.00 0.00 58 THR B CA 5
ATOM 8459 C C . THR A 1 73 ? -6.683 5.122 -4.174 1.00 0.00 58 THR B C 5
ATOM 8460 O O . THR A 1 73 ? -5.959 5.575 -3.288 1.00 0.00 58 THR B O 5
ATOM 8471 N N . LYS A 1 74 ? -6.825 5.696 -5.365 1.00 0.00 59 LYS B N 5
ATOM 8472 C CA . LYS A 1 74 ? -6.109 6.910 -5.726 1.00 0.00 59 LYS B CA 5
ATOM 8473 C C . LYS A 1 74 ? -6.556 8.072 -4.846 1.00 0.00 59 LYS B C 5
ATOM 8474 O O . LYS A 1 74 ? -5.737 8.881 -4.408 1.00 0.00 59 LYS B O 5
ATOM 8493 N N . LYS A 1 75 ? -7.857 8.128 -4.577 1.00 0.00 60 LYS B N 5
ATOM 8494 C CA . LYS A 1 75 ? -8.425 9.150 -3.707 1.00 0.00 60 LYS B CA 5
ATOM 8495 C C . LYS A 1 75 ? -7.692 9.191 -2.370 1.00 0.00 60 LYS B C 5
ATOM 8496 O O . LYS A 1 75 ? -7.165 10.230 -1.970 1.00 0.00 60 LYS B O 5
ATOM 8515 N N . CYS A 1 76 ? -7.640 8.053 -1.701 1.00 0.00 61 CYS B N 5
ATOM 8516 C CA . CYS A 1 76 ? -7.035 7.978 -0.384 1.00 0.00 61 CYS B CA 5
ATOM 8517 C C . CYS A 1 76 ? -5.513 8.005 -0.473 1.00 0.00 61 CYS B C 5
ATOM 8518 O O . CYS A 1 76 ? -4.829 8.307 0.507 1.00 0.00 61 CYS B O 5
ATOM 8525 N N . GLN A 1 77 ? -4.982 7.702 -1.652 1.00 0.00 62 GLN B N 5
ATOM 8526 C CA . GLN A 1 77 ? -3.550 7.790 -1.883 1.00 0.00 62 GLN B CA 5
ATOM 8527 C C . GLN A 1 77 ? -3.104 9.245 -1.809 1.00 0.00 62 GLN B C 5
ATOM 8528 O O . GLN A 1 77 ? -2.159 9.577 -1.097 1.00 0.00 62 GLN B O 5
ATOM 8542 N N . ASP A 1 78 ? -3.802 10.113 -2.535 1.00 0.00 63 ASP B N 5
ATOM 8543 C CA . ASP A 1 78 ? -3.498 11.545 -2.524 1.00 0.00 63 ASP B CA 5
ATOM 8544 C C . ASP A 1 78 ? -3.786 12.159 -1.159 1.00 0.00 63 ASP B C 5
ATOM 8545 O O . ASP A 1 78 ? -3.280 13.231 -0.831 1.00 0.00 63 ASP B O 5
ATOM 8554 N N . GLU A 1 79 ? -4.611 11.485 -0.370 1.00 0.00 64 GLU B N 5
ATOM 8555 C CA . GLU A 1 79 ? -4.874 11.907 0.999 1.00 0.00 64 GLU B CA 5
ATOM 8556 C C . GLU A 1 79 ? -3.612 11.834 1.846 1.00 0.00 64 GLU B C 5
ATOM 8557 O O . GLU A 1 79 ? -3.140 12.833 2.389 1.00 0.00 64 GLU B O 5
ATOM 8569 N N . LEU A 1 80 ? -3.072 10.636 1.929 1.00 0.00 65 LEU B N 5
ATOM 8570 C CA . LEU A 1 80 ? -1.997 10.327 2.856 1.00 0.00 65 LEU B CA 5
ATOM 8571 C C . LEU A 1 80 ? -0.620 10.646 2.282 1.00 0.00 65 LEU B C 5
ATOM 8572 O O . LEU A 1 80 ? 0.311 10.922 3.036 1.00 0.00 65 LEU B O 5
ATOM 8588 N N . TYR A 1 81 ? -0.498 10.599 0.953 1.00 0.00 66 TYR B N 5
ATOM 8589 C CA . TYR A 1 81 ? 0.781 10.822 0.256 1.00 0.00 66 TYR B CA 5
ATOM 8590 C C . TYR A 1 81 ? 1.550 12.027 0.809 1.00 0.00 66 TYR B C 5
ATOM 8591 O O . TYR A 1 81 ? 2.767 11.960 0.988 1.00 0.00 66 TYR B O 5
ATOM 8609 N N . ALA A 1 82 ? 0.840 13.113 1.084 1.00 0.00 67 ALA B N 5
ATOM 8610 C CA . ALA A 1 82 ? 1.464 14.335 1.584 1.00 0.00 67 ALA B CA 5
ATOM 8611 C C . ALA A 1 82 ? 2.096 14.129 2.960 1.00 0.00 67 ALA B C 5
ATOM 8612 O O . ALA A 1 82 ? 3.135 14.712 3.268 1.00 0.00 67 ALA B O 5
ATOM 8619 N N . SER A 1 83 ? 1.475 13.294 3.778 1.00 0.00 68 SER B N 5
ATOM 8620 C CA . SER A 1 83 ? 1.947 13.056 5.135 1.00 0.00 68 SER B CA 5
ATOM 8621 C C . SER A 1 83 ? 2.943 11.897 5.173 1.00 0.00 68 SER B C 5
ATOM 8622 O O . SER A 1 83 ? 3.706 11.744 6.131 1.00 0.00 68 SER B O 5
ATOM 8630 N N . MET A 1 84 ? 2.928 11.089 4.122 1.00 0.00 69 MET B N 5
ATOM 8631 C CA . MET A 1 84 ? 3.805 9.931 4.023 1.00 0.00 69 MET B CA 5
ATOM 8632 C C . MET A 1 84 ? 5.261 10.355 3.879 1.00 0.00 69 MET B C 5
ATOM 8633 O O . MET A 1 84 ? 5.573 11.305 3.160 1.00 0.00 69 MET B O 5
ATOM 8647 N N . PRO A 1 85 ? 6.169 9.649 4.567 1.00 0.00 70 PRO B N 5
ATOM 8648 C CA . PRO A 1 85 ? 7.606 9.907 4.476 1.00 0.00 70 PRO B CA 5
ATOM 8649 C C . PRO A 1 85 ? 8.177 9.467 3.133 1.00 0.00 70 PRO B C 5
ATOM 8650 O O . PRO A 1 85 ? 7.477 8.825 2.351 1.00 0.00 70 PRO B O 5
ATOM 8661 N N . ASP A 1 86 ? 9.433 9.801 2.871 1.00 0.00 71 ASP B N 5
ATOM 8662 C CA . ASP A 1 86 ? 10.058 9.471 1.591 1.00 0.00 71 ASP B CA 5
ATOM 8663 C C . ASP A 1 86 ? 10.031 7.969 1.338 1.00 0.00 71 ASP B C 5
ATOM 8664 O O . ASP A 1 86 ? 9.627 7.514 0.264 1.00 0.00 71 ASP B O 5
ATOM 8673 N N . LYS A 1 87 ? 10.441 7.199 2.335 1.00 0.00 72 LYS B N 5
ATOM 8674 C CA . LYS A 1 87 ? 10.471 5.754 2.199 1.00 0.00 72 LYS B CA 5
ATOM 8675 C C . LYS A 1 87 ? 9.564 5.083 3.221 1.00 0.00 72 LYS B C 5
ATOM 8676 O O . LYS A 1 87 ? 9.231 5.660 4.258 1.00 0.00 72 LYS B O 5
ATOM 8695 N N . ILE A 1 88 ? 9.187 3.850 2.919 1.00 0.00 73 ILE B N 5
ATOM 8696 C CA . ILE A 1 88 ? 8.186 3.124 3.681 1.00 0.00 73 ILE B CA 5
ATOM 8697 C C . ILE A 1 88 ? 8.733 1.765 4.105 1.00 0.00 73 ILE B C 5
ATOM 8698 O O . ILE A 1 88 ? 9.062 0.929 3.261 1.00 0.00 73 ILE B O 5
ATOM 8714 N N . ASN A 1 89 ? 8.838 1.552 5.408 1.00 0.00 74 ASN B N 5
ATOM 8715 C CA . ASN A 1 89 ? 9.339 0.289 5.934 1.00 0.00 74 ASN B CA 5
ATOM 8716 C C . ASN A 1 89 ? 8.165 -0.638 6.248 1.00 0.00 74 ASN B C 5
ATOM 8717 O O . ASN A 1 89 ? 7.013 -0.250 6.069 1.00 0.00 74 ASN B O 5
ATOM 8728 N N . SER A 1 90 ? 8.451 -1.845 6.721 1.00 0.00 75 SER B N 5
ATOM 8729 C CA . SER A 1 90 ? 7.415 -2.842 6.987 1.00 0.00 75 SER B CA 5
ATOM 8730 C C . SER A 1 90 ? 6.337 -2.303 7.936 1.00 0.00 75 SER B C 5
ATOM 8731 O O . SER A 1 90 ? 5.139 -2.439 7.671 1.00 0.00 75 SER B O 5
ATOM 8739 N N . GLU A 1 91 ? 6.760 -1.677 9.029 1.00 0.00 76 GLU B N 5
ATOM 8740 C CA . GLU A 1 91 ? 5.820 -1.105 9.987 1.00 0.00 76 GLU B CA 5
ATOM 8741 C C . GLU A 1 91 ? 5.091 0.083 9.369 1.00 0.00 76 GLU B C 5
AT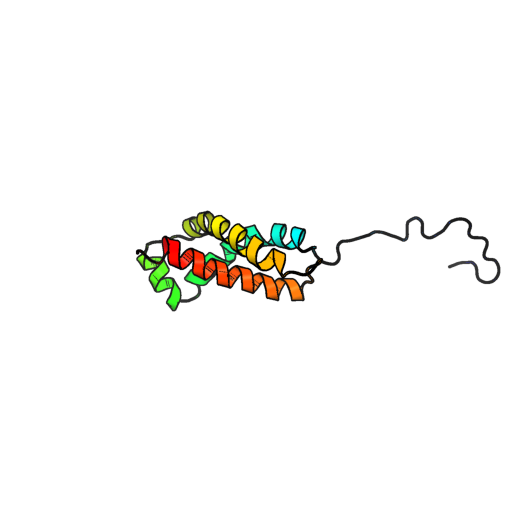OM 8742 O O . GLU A 1 91 ? 3.886 0.263 9.560 1.00 0.00 76 GLU B O 5
ATOM 8754 N N . THR A 1 92 ? 5.831 0.875 8.604 1.00 0.00 77 THR B N 5
ATOM 8755 C CA . THR A 1 92 ? 5.288 2.068 7.980 1.00 0.00 77 THR B CA 5
ATOM 8756 C C . THR A 1 92 ? 4.209 1.683 6.968 1.00 0.00 77 THR B C 5
ATOM 8757 O O . THR A 1 92 ? 3.187 2.358 6.840 1.00 0.00 77 THR B O 5
ATOM 8768 N N . ALA A 1 93 ? 4.451 0.575 6.277 1.00 0.00 78 ALA B N 5
ATOM 8769 C CA . ALA A 1 93 ? 3.522 0.041 5.291 1.00 0.00 78 ALA B CA 5
ATOM 8770 C C . ALA A 1 93 ? 2.153 -0.206 5.905 1.00 0.00 78 ALA B C 5
ATOM 8771 O O . ALA A 1 93 ? 1.145 0.288 5.408 1.00 0.00 78 ALA B O 5
ATOM 8778 N N . GLY A 1 94 ? 2.127 -0.954 7.002 1.00 0.00 79 GLY B N 5
ATOM 8779 C CA . GLY A 1 94 ? 0.876 -1.233 7.679 1.00 0.00 79 GLY B CA 5
ATOM 8780 C C . GLY A 1 94 ? 0.224 0.028 8.208 1.00 0.00 79 GLY B C 5
ATOM 8781 O O . GLY A 1 94 ? -1.000 0.167 8.169 1.00 0.00 79 GLY B O 5
ATOM 8785 N N . THR A 1 95 ? 1.053 0.954 8.673 1.00 0.00 80 THR B N 5
ATOM 8786 C CA . THR A 1 95 ? 0.580 2.211 9.238 1.00 0.00 80 THR B CA 5
ATOM 8787 C C . THR A 1 95 ? -0.230 3.018 8.218 1.00 0.00 80 THR B C 5
ATOM 8788 O O . THR A 1 95 ? -1.282 3.565 8.546 1.00 0.00 80 THR B O 5
ATOM 8799 N N . TRP A 1 96 ? 0.243 3.076 6.981 1.00 0.00 81 TRP B N 5
ATOM 8800 C CA . TRP A 1 96 ? -0.460 3.825 5.946 1.00 0.00 81 TRP B CA 5
ATOM 8801 C C . TRP A 1 96 ? -1.467 2.943 5.219 1.00 0.00 81 TRP B C 5
ATOM 8802 O O . TRP A 1 96 ? -2.492 3.428 4.736 1.00 0.00 81 TRP B O 5
ATOM 8823 N N . GLY A 1 97 ? -1.181 1.649 5.157 1.00 0.00 82 GLY B N 5
ATOM 8824 C CA . GLY A 1 97 ? -2.101 0.710 4.547 1.00 0.00 82 GLY B CA 5
ATOM 8825 C C . GLY A 1 97 ? -3.441 0.693 5.250 1.00 0.00 82 GLY B C 5
ATOM 8826 O O . GLY A 1 97 ? -4.490 0.673 4.606 1.00 0.00 82 GLY B O 5
ATOM 8830 N N . ARG A 1 98 ? -3.404 0.723 6.578 1.00 0.00 83 ARG B N 5
ATOM 8831 C CA . ARG A 1 98 ? -4.624 0.755 7.372 1.00 0.00 83 ARG B CA 5
ATOM 8832 C C . ARG A 1 98 ? -5.356 2.081 7.172 1.00 0.00 83 ARG B C 5
ATOM 8833 O O . ARG A 1 98 ? -6.583 2.120 7.156 1.00 0.00 83 ARG B O 5
ATOM 8854 N N . SER A 1 99 ? -4.593 3.160 7.001 1.00 0.00 84 SER B N 5
ATOM 8855 C CA . SER A 1 99 ? -5.167 4.473 6.754 1.00 0.00 84 SER B CA 5
ATOM 8856 C C . SER A 1 99 ? -5.902 4.480 5.419 1.00 0.00 84 SER B C 5
ATOM 8857 O O . SER A 1 99 ? -6.967 5.083 5.284 1.00 0.00 84 SER B O 5
ATOM 8865 N N . LEU A 1 100 ? -5.328 3.799 4.435 1.00 0.00 85 LEU B N 5
ATOM 8866 C CA . LEU A 1 100 ? -5.987 3.622 3.152 1.00 0.00 85 LEU B CA 5
ATOM 8867 C C . LEU A 1 100 ? -7.264 2.816 3.337 1.00 0.00 85 LEU B C 5
ATOM 8868 O O . LEU A 1 100 ? -8.328 3.214 2.878 1.00 0.00 85 LEU B O 5
ATOM 8884 N N . GLY A 1 101 ? -7.147 1.695 4.042 1.00 0.00 86 GLY B N 5
ATOM 8885 C CA . GLY A 1 101 ? -8.283 0.820 4.266 1.00 0.00 86 GLY B CA 5
ATOM 8886 C C . GLY A 1 101 ? -9.459 1.514 4.930 1.00 0.00 86 GLY B C 5
ATOM 8887 O O . GLY A 1 101 ? -10.582 1.461 4.422 1.00 0.00 86 GLY B O 5
ATOM 8891 N N . GLU A 1 102 ? -9.206 2.179 6.053 1.00 0.00 87 GLU B N 5
ATOM 8892 C CA . GLU A 1 102 ? -10.267 2.845 6.805 1.00 0.00 87 GLU B CA 5
ATOM 8893 C C . GLU A 1 102 ? -10.898 3.977 5.993 1.00 0.00 87 GLU B C 5
ATOM 8894 O O . GLU A 1 102 ? -12.063 4.316 6.186 1.00 0.00 87 GLU B O 5
ATOM 8906 N N . CYS A 1 103 ? -10.120 4.556 5.091 1.00 0.00 88 CYS B N 5
ATOM 8907 C CA . CYS A 1 103 ? -10.603 5.635 4.242 1.00 0.00 88 CYS B CA 5
ATOM 8908 C C . CYS A 1 103 ? -11.389 5.081 3.056 1.00 0.00 88 CYS B C 5
ATOM 8909 O O . CYS A 1 103 ? -12.500 5.531 2.766 1.00 0.00 88 CYS B O 5
ATOM 8916 N N . ILE A 1 104 ? -10.816 4.087 2.390 1.00 0.00 89 ILE B N 5
ATOM 8917 C CA . ILE A 1 104 ? -11.416 3.503 1.198 1.00 0.00 89 ILE B CA 5
ATOM 8918 C C . ILE A 1 104 ? -12.701 2.757 1.525 1.00 0.00 89 ILE B C 5
ATOM 8919 O O . ILE A 1 104 ? -13.699 2.902 0.825 1.00 0.00 89 ILE B O 5
ATOM 8935 N N . GLY A 1 105 ? -12.678 1.973 2.596 1.00 0.00 90 GLY B N 5
ATOM 8936 C CA . GLY A 1 105 ? -13.845 1.194 2.964 1.00 0.00 90 GLY B CA 5
ATOM 8937 C C . GLY A 1 105 ? -15.002 2.093 3.309 1.00 0.00 90 GLY B C 5
ATOM 8938 O O . GLY A 1 105 ? -16.157 1.782 3.035 1.00 0.00 90 GLY B O 5
ATOM 8942 N N . LYS A 1 106 ? -14.664 3.233 3.874 1.00 0.00 91 LYS B N 5
ATOM 8943 C CA . LYS A 1 106 ? -15.605 4.230 4.247 1.00 0.00 91 LYS B CA 5
ATOM 8944 C C . LYS A 1 106 ? -16.176 4.915 3.007 1.00 0.00 91 LYS B C 5
ATOM 8945 O O . LYS A 1 106 ? -17.382 5.136 2.903 1.00 0.00 91 LYS B O 5
ATOM 8964 N N . ASP A 1 107 ? -15.299 5.220 2.056 1.00 0.00 92 ASP B N 5
ATOM 8965 C CA . ASP A 1 107 ? -15.704 5.903 0.834 1.00 0.00 92 ASP B CA 5
ATOM 8966 C C . ASP A 1 107 ? -16.510 4.971 -0.059 1.00 0.00 92 ASP B C 5
ATOM 8967 O O . ASP A 1 107 ? -17.537 5.362 -0.617 1.00 0.00 92 ASP B O 5
ATOM 8976 N N . PHE A 1 108 ? -16.040 3.736 -0.181 1.00 0.00 93 PHE B N 5
ATOM 8977 C CA . PHE A 1 108 ? -16.730 2.717 -0.958 1.00 0.00 93 PHE B CA 5
ATOM 8978 C C . PHE A 1 108 ? -18.104 2.440 -0.367 1.00 0.00 93 PHE B C 5
ATOM 8979 O O . PHE A 1 108 ? -19.084 2.256 -1.098 1.00 0.00 93 PHE B O 5
ATOM 8996 N N . ALA A 1 109 ? -18.167 2.407 0.960 1.00 0.00 94 ALA B N 5
ATOM 8997 C CA . ALA A 1 109 ? -19.426 2.228 1.656 1.00 0.00 94 ALA B CA 5
ATOM 8998 C C . ALA A 1 109 ? -20.405 3.314 1.242 1.00 0.00 94 ALA B C 5
ATOM 8999 O O . ALA A 1 109 ? -21.517 3.023 0.818 1.00 0.00 94 ALA B O 5
ATOM 9006 N N . GLU A 1 110 ? -19.966 4.564 1.324 1.00 0.00 95 GLU B N 5
ATOM 9007 C CA . GLU A 1 110 ? -20.803 5.692 0.944 1.00 0.00 95 GLU B CA 5
ATOM 9008 C C . GLU A 1 110 ? -21.145 5.665 -0.542 1.00 0.00 95 GLU B C 5
ATOM 9009 O O . GLU A 1 110 ? -22.197 6.160 -0.950 1.00 0.00 95 GLU B O 5
ATOM 9021 N N . LYS A 1 111 ? -20.251 5.095 -1.345 1.00 0.00 96 LYS B N 5
ATOM 9022 C CA . LYS A 1 111 ? -20.480 4.976 -2.778 1.00 0.00 96 LYS B CA 5
ATOM 9023 C C . LYS A 1 111 ? -21.679 4.089 -3.079 1.00 0.00 96 LYS B C 5
ATOM 9024 O O . LYS A 1 111 ? -22.708 4.564 -3.548 1.00 0.00 96 LYS B O 5
ATOM 9043 N N . HIS A 1 112 ? -21.541 2.796 -2.812 1.00 0.00 97 HIS B N 5
ATOM 9044 C CA . HIS A 1 112 ? -22.538 1.831 -3.257 1.00 0.00 97 HIS B CA 5
ATOM 9045 C C . HIS A 1 112 ? -23.339 1.222 -2.113 1.00 0.00 97 HIS B C 5
ATOM 9046 O O . HIS A 1 112 ? -24.539 0.998 -2.258 1.00 0.00 97 HIS B O 5
ATOM 9061 N N . LEU A 1 113 ? -22.691 0.946 -0.988 1.00 0.00 98 LEU B N 5
ATOM 9062 C CA . LEU A 1 113 ? -23.373 0.271 0.113 1.00 0.00 98 LEU B CA 5
ATOM 9063 C C . LEU A 1 113 ? -24.400 1.194 0.758 1.00 0.00 98 LEU B C 5
ATOM 9064 O O . LEU A 1 113 ? -25.455 0.750 1.208 1.00 0.00 98 LEU B O 5
ATOM 9080 N N . ILE A 1 114 ? -24.089 2.479 0.789 1.00 0.00 99 ILE B N 5
ATOM 9081 C CA . ILE A 1 114 ? -25.049 3.484 1.191 1.00 0.00 99 ILE B CA 5
ATOM 9082 C C . ILE A 1 114 ? -25.763 4.020 -0.045 1.00 0.00 99 ILE B C 5
ATOM 9083 O O . ILE A 1 114 ? -25.151 4.706 -0.866 1.00 0.00 99 ILE B O 5
ATOM 9099 N N . PRO A 1 115 ? -27.055 3.697 -0.218 1.00 0.00 100 PRO B N 5
ATOM 9100 C CA . PRO A 1 115 ? -27.839 4.178 -1.361 1.00 0.00 100 PRO B CA 5
ATOM 9101 C C . PRO A 1 115 ? -27.978 5.696 -1.357 1.00 0.00 100 PRO B C 5
ATOM 9102 O O . PRO A 1 115 ? -28.278 6.312 -2.381 1.00 0.00 100 PRO B O 5
ATOM 9113 N N . LYS A 1 116 ? -27.752 6.291 -0.196 1.00 0.00 101 LYS B N 5
ATOM 9114 C CA . LYS A 1 116 ? -27.831 7.731 -0.040 1.00 0.00 101 LYS B CA 5
ATOM 9115 C C . LYS A 1 116 ? -26.459 8.351 -0.277 1.00 0.00 101 LYS B C 5
ATOM 9116 O O . LYS A 1 116 ? -26.092 8.546 -1.452 1.00 0.00 101 LYS B O 5
ATOM 9136 N N . MET A 1 1 ? 27.976 -15.027 11.443 1.00 0.00 -14 MET B N 6
ATOM 9137 C CA . MET A 1 1 ? 27.787 -13.707 10.798 1.00 0.00 -14 MET B CA 6
ATOM 9138 C C . MET A 1 1 ? 28.711 -12.668 11.420 1.00 0.00 -14 MET B C 6
ATOM 9139 O O . MET A 1 1 ? 28.291 -11.859 12.250 1.00 0.00 -14 MET B O 6
ATOM 9155 N N . ALA A 1 2 ? 29.972 -12.703 11.021 1.00 0.00 -13 ALA B N 6
ATOM 9156 C CA . ALA A 1 2 ? 30.954 -11.742 11.491 1.00 0.00 -13 ALA B CA 6
ATOM 9157 C C . ALA A 1 2 ? 31.791 -11.247 10.322 1.00 0.00 -13 ALA B C 6
ATOM 9158 O O . ALA A 1 2 ? 32.535 -12.017 9.718 1.00 0.00 -13 ALA B O 6
ATOM 9165 N N . HIS A 1 3 ? 31.653 -9.966 10.000 1.00 0.00 -12 HIS B N 6
ATOM 9166 C CA . HIS A 1 3 ? 32.368 -9.374 8.871 1.00 0.00 -12 HIS B CA 6
ATOM 9167 C C . HIS A 1 3 ? 33.871 -9.393 9.106 1.00 0.00 -12 HIS B C 6
ATOM 9168 O O . HIS A 1 3 ? 34.653 -9.454 8.161 1.00 0.00 -12 HIS B O 6
ATOM 9183 N N . HIS A 1 4 ? 34.260 -9.341 10.370 1.00 0.00 -11 HIS B N 6
ATOM 9184 C CA . HIS A 1 4 ? 35.666 -9.327 10.753 1.00 0.00 -11 HIS B CA 6
ATOM 9185 C C . HIS A 1 4 ? 36.306 -10.699 10.521 1.00 0.00 -11 HIS B C 6
ATOM 9186 O O . HIS A 1 4 ? 36.448 -11.498 11.450 1.00 0.00 -11 HIS B O 6
ATOM 9201 N N . HIS A 1 5 ? 36.672 -10.974 9.275 1.00 0.00 -10 HIS B N 6
ATOM 9202 C CA . HIS A 1 5 ? 37.334 -12.226 8.926 1.00 0.00 -10 HIS B CA 6
ATOM 9203 C C . HIS A 1 5 ? 38.839 -12.023 8.802 1.00 0.00 -10 HIS B C 6
ATOM 9204 O O . HIS A 1 5 ? 39.590 -12.322 9.727 1.00 0.00 -10 HIS B O 6
ATOM 9219 N N . HIS A 1 6 ? 39.274 -11.505 7.660 1.00 0.00 -9 HIS B N 6
ATOM 9220 C CA . HIS A 1 6 ? 40.695 -11.278 7.426 1.00 0.00 -9 HIS B CA 6
ATOM 9221 C C . HIS A 1 6 ? 41.057 -9.836 7.749 1.00 0.00 -9 HIS B C 6
ATOM 9222 O O . HIS A 1 6 ? 42.194 -9.539 8.120 1.00 0.00 -9 HIS B O 6
ATOM 9237 N N . HIS A 1 7 ? 40.085 -8.945 7.606 1.00 0.00 -8 HIS B N 6
ATOM 9238 C CA . HIS A 1 7 ? 40.302 -7.532 7.883 1.00 0.00 -8 HIS B CA 6
ATOM 9239 C C . HIS A 1 7 ? 40.441 -7.313 9.381 1.00 0.00 -8 HIS B C 6
ATOM 9240 O O . HIS A 1 7 ? 39.463 -7.389 10.120 1.00 0.00 -8 HIS B O 6
ATOM 9255 N N . HIS A 1 8 ? 41.664 -7.054 9.821 1.00 0.00 -7 HIS B N 6
ATOM 9256 C CA . HIS A 1 8 ? 41.941 -6.878 11.240 1.00 0.00 -7 HIS B CA 6
ATOM 9257 C C . HIS A 1 8 ? 41.793 -5.414 11.641 1.00 0.00 -7 HIS B C 6
ATOM 9258 O O . HIS A 1 8 ? 41.700 -5.089 12.824 1.00 0.00 -7 HIS B O 6
ATOM 9273 N N . VAL A 1 9 ? 41.772 -4.536 10.647 1.00 0.00 -6 VAL B N 6
ATOM 9274 C CA . VAL A 1 9 ? 41.578 -3.110 10.882 1.00 0.00 -6 VAL B CA 6
ATOM 9275 C C . VAL A 1 9 ? 40.531 -2.544 9.935 1.00 0.00 -6 VAL B C 6
ATOM 9276 O O . VAL A 1 9 ? 40.075 -3.234 9.018 1.00 0.00 -6 VAL B O 6
ATOM 9289 N N . ASP A 1 10 ? 40.160 -1.288 10.173 1.00 0.00 -5 ASP B N 6
ATOM 9290 C CA . ASP A 1 10 ? 39.175 -0.579 9.356 1.00 0.00 -5 ASP B CA 6
ATOM 9291 C C . ASP A 1 10 ? 37.810 -1.247 9.433 1.00 0.00 -5 ASP B C 6
ATOM 9292 O O . ASP A 1 10 ? 37.098 -1.348 8.433 1.00 0.00 -5 ASP B O 6
ATOM 9301 N N . ASP A 1 11 ? 37.448 -1.709 10.620 1.00 0.00 -4 ASP B N 6
ATOM 9302 C CA . ASP A 1 11 ? 36.130 -2.295 10.835 1.00 0.00 -4 ASP B CA 6
ATOM 9303 C C . ASP A 1 11 ? 35.080 -1.200 10.897 1.00 0.00 -4 ASP B C 6
ATOM 9304 O O . ASP A 1 11 ? 34.022 -1.298 10.277 1.00 0.00 -4 ASP B O 6
ATOM 9313 N N . ASP A 1 12 ? 35.392 -0.150 11.640 1.00 0.00 -3 ASP B N 6
ATOM 9314 C CA . ASP A 1 12 ? 34.461 0.951 11.850 1.00 0.00 -3 ASP B CA 6
ATOM 9315 C C . ASP A 1 12 ? 34.329 1.791 10.590 1.00 0.00 -3 ASP B C 6
ATOM 9316 O O . ASP A 1 12 ? 35.328 2.118 9.944 1.00 0.00 -3 ASP B O 6
ATOM 9325 N N . ASP A 1 13 ? 33.100 2.133 10.236 1.00 0.00 -2 ASP B N 6
ATOM 9326 C CA . ASP A 1 13 ? 32.847 2.979 9.075 1.00 0.00 -2 ASP B CA 6
ATOM 9327 C C . ASP A 1 13 ? 31.655 3.884 9.344 1.00 0.00 -2 ASP B C 6
ATOM 9328 O O . ASP A 1 13 ? 30.837 3.602 10.218 1.00 0.00 -2 ASP B O 6
ATOM 9337 N N . LYS A 1 14 ? 31.563 4.971 8.599 1.00 0.00 -1 LYS B N 6
ATOM 9338 C CA . LYS A 1 14 ? 30.475 5.922 8.764 1.00 0.00 -1 LYS B CA 6
ATOM 9339 C C . LYS A 1 14 ? 29.670 6.026 7.476 1.00 0.00 -1 LYS B C 6
ATOM 9340 O O . LYS A 1 14 ? 29.024 7.038 7.204 1.00 0.00 -1 LYS B O 6
ATOM 9359 N N . MET A 1 15 ? 29.707 4.961 6.689 1.00 0.00 0 MET B N 6
ATOM 9360 C CA . MET A 1 15 ? 29.025 4.937 5.403 1.00 0.00 0 MET B CA 6
ATOM 9361 C C . MET A 1 15 ? 27.600 4.428 5.570 1.00 0.00 0 MET B C 6
ATOM 9362 O O . MET A 1 15 ? 27.273 3.319 5.147 1.00 0.00 0 MET B O 6
ATOM 9376 N N . GLU A 1 16 ? 26.756 5.240 6.190 1.00 0.00 1 GLU B N 6
ATOM 9377 C CA . GLU A 1 16 ? 25.371 4.864 6.432 1.00 0.00 1 GLU B CA 6
ATOM 9378 C C . GLU A 1 16 ? 24.468 5.434 5.343 1.00 0.00 1 GLU B C 6
ATOM 9379 O O . GLU A 1 16 ? 23.414 6.008 5.627 1.00 0.00 1 GLU B O 6
ATOM 9391 N N . ASP A 1 17 ? 24.894 5.277 4.100 1.00 0.00 2 ASP B N 6
ATOM 9392 C CA . ASP A 1 17 ? 24.135 5.771 2.959 1.00 0.00 2 ASP B CA 6
ATOM 9393 C C . ASP A 1 17 ? 23.059 4.770 2.563 1.00 0.00 2 ASP B C 6
ATOM 9394 O O . ASP A 1 17 ? 22.929 3.709 3.177 1.00 0.00 2 ASP B O 6
ATOM 9403 N N . THR A 1 18 ? 22.281 5.113 1.552 1.00 0.00 3 THR B N 6
ATOM 9404 C CA . THR A 1 18 ? 21.236 4.234 1.063 1.00 0.00 3 THR B CA 6
ATOM 9405 C C . THR A 1 18 ? 21.085 4.370 -0.450 1.00 0.00 3 THR B C 6
ATOM 9406 O O . THR A 1 18 ? 20.126 4.965 -0.945 1.00 0.00 3 THR B O 6
ATOM 9417 N N . ALA A 1 19 ? 22.053 3.844 -1.183 1.00 0.00 4 ALA B N 6
ATOM 9418 C CA . ALA A 1 19 ? 21.954 3.796 -2.632 1.00 0.00 4 ALA B CA 6
ATOM 9419 C C . ALA A 1 19 ? 20.953 2.723 -3.026 1.00 0.00 4 ALA B C 6
ATOM 9420 O O . ALA A 1 19 ? 20.106 2.924 -3.899 1.00 0.00 4 ALA B O 6
ATOM 9427 N N . ASN A 1 20 ? 21.051 1.586 -2.359 1.00 0.00 5 ASN B N 6
ATOM 9428 C CA . ASN A 1 20 ? 20.107 0.504 -2.556 1.00 0.00 5 ASN B CA 6
ATOM 9429 C C . ASN A 1 20 ? 19.195 0.410 -1.345 1.00 0.00 5 ASN B C 6
ATOM 9430 O O . ASN A 1 20 ? 19.650 0.118 -0.238 1.00 0.00 5 ASN B O 6
ATOM 9441 N N . PRO A 1 21 ? 17.902 0.679 -1.539 1.00 0.00 6 PRO B N 6
ATOM 9442 C CA . PRO A 1 21 ? 16.918 0.683 -0.457 1.00 0.00 6 PRO B CA 6
ATOM 9443 C C . PRO A 1 21 ? 16.569 -0.726 0.012 1.00 0.00 6 PRO B C 6
ATOM 9444 O O . PRO A 1 21 ? 16.428 -1.647 -0.795 1.00 0.00 6 PRO B O 6
ATOM 9455 N N . ASN A 1 22 ? 16.450 -0.891 1.320 1.00 0.00 7 ASN B N 6
ATOM 9456 C CA . ASN A 1 22 ? 16.096 -2.181 1.900 1.00 0.00 7 ASN B CA 6
ATOM 9457 C C . ASN A 1 22 ? 14.584 -2.364 1.864 1.00 0.00 7 ASN B C 6
ATOM 9458 O O . ASN A 1 22 ? 14.072 -3.485 1.886 1.00 0.00 7 ASN B O 6
ATOM 9469 N N . GLU A 1 23 ? 13.881 -1.248 1.788 1.00 0.00 8 GLU B N 6
ATOM 9470 C CA . GLU A 1 23 ? 12.431 -1.244 1.735 1.00 0.00 8 GLU B CA 6
ATOM 9471 C C . GLU A 1 23 ? 11.957 -0.603 0.432 1.00 0.00 8 GLU B C 6
ATOM 9472 O O . GLU A 1 23 ? 12.756 -0.340 -0.469 1.00 0.00 8 GLU B O 6
ATOM 9484 N N . MET A 1 24 ? 10.660 -0.359 0.333 1.00 0.00 9 MET B N 6
ATOM 9485 C CA . MET A 1 24 ? 10.095 0.301 -0.831 1.00 0.00 9 MET B CA 6
ATOM 9486 C C . MET A 1 24 ? 9.869 1.771 -0.512 1.00 0.00 9 MET B C 6
ATOM 9487 O O . MET A 1 24 ? 9.706 2.138 0.647 1.00 0.00 9 MET B O 6
ATOM 9501 N N . THR A 1 25 ? 9.880 2.615 -1.528 1.00 0.00 10 THR B N 6
ATOM 9502 C CA . THR A 1 25 ? 9.670 4.036 -1.314 1.00 0.00 10 THR B CA 6
ATOM 9503 C C . THR A 1 25 ? 8.186 4.335 -1.159 1.00 0.00 10 THR B C 6
ATOM 9504 O O . THR A 1 25 ? 7.350 3.505 -1.527 1.00 0.00 10 THR B O 6
ATOM 9515 N N . LYS A 1 26 ? 7.858 5.501 -0.614 1.00 0.00 11 LYS B N 6
ATOM 9516 C CA . LYS A 1 26 ? 6.465 5.881 -0.399 1.00 0.00 11 LYS B CA 6
ATOM 9517 C C . LYS A 1 26 ? 5.656 5.758 -1.686 1.00 0.00 11 LYS B C 6
ATOM 9518 O O . LYS A 1 26 ? 4.571 5.178 -1.696 1.00 0.00 11 LYS B O 6
ATOM 9537 N N . ASP A 1 27 ? 6.221 6.254 -2.774 1.00 0.00 12 ASP B N 6
ATOM 9538 C CA . ASP A 1 27 ? 5.510 6.339 -4.037 1.00 0.00 12 ASP B CA 6
ATOM 9539 C C . ASP A 1 27 ? 5.376 4.961 -4.670 1.00 0.00 12 ASP B C 6
ATOM 9540 O O . ASP A 1 27 ? 4.319 4.605 -5.193 1.00 0.00 12 ASP B O 6
ATOM 9549 N N . ALA A 1 28 ? 6.446 4.177 -4.599 1.00 0.00 13 ALA B N 6
ATOM 9550 C CA . ALA A 1 28 ? 6.446 2.836 -5.161 1.00 0.00 13 ALA B CA 6
ATOM 9551 C C . ALA A 1 28 ? 5.499 1.924 -4.396 1.00 0.00 13 ALA B C 6
ATOM 9552 O O . ALA A 1 28 ? 4.761 1.138 -4.994 1.00 0.00 13 ALA B O 6
ATOM 9559 N N . TRP A 1 29 ? 5.519 2.038 -3.070 1.00 0.00 14 TRP B N 6
ATOM 9560 C CA . TRP A 1 29 ? 4.606 1.283 -2.229 1.00 0.00 14 TRP B CA 6
ATOM 9561 C C . TRP A 1 29 ? 3.175 1.573 -2.642 1.00 0.00 14 TRP B C 6
ATOM 9562 O O . TRP A 1 29 ? 2.410 0.660 -2.920 1.00 0.00 14 TRP B O 6
ATOM 9583 N N . LEU A 1 30 ? 2.840 2.854 -2.717 1.00 0.00 15 LEU B N 6
ATOM 9584 C CA . LEU A 1 30 ? 1.508 3.280 -3.122 1.00 0.00 15 LEU B CA 6
ATOM 9585 C C . LEU A 1 30 ? 1.147 2.721 -4.492 1.00 0.00 15 LEU B C 6
ATOM 9586 O O . LEU A 1 30 ? 0.032 2.252 -4.703 1.00 0.00 15 LEU B O 6
ATOM 9602 N N . ASN A 1 31 ? 2.107 2.754 -5.408 1.00 0.00 16 ASN B N 6
ATOM 9603 C CA . ASN A 1 31 ? 1.882 2.304 -6.779 1.00 0.00 16 ASN B CA 6
ATOM 9604 C C . ASN A 1 31 ? 1.518 0.823 -6.823 1.00 0.00 16 ASN B C 6
ATOM 9605 O O . ASN A 1 31 ? 0.662 0.407 -7.602 1.00 0.00 16 ASN B O 6
ATOM 9616 N N . SER A 1 32 ? 2.159 0.035 -5.976 1.00 0.00 17 SER B N 6
ATOM 9617 C CA . SER A 1 32 ? 1.939 -1.402 -5.961 1.00 0.00 17 SER B CA 6
ATOM 9618 C C . SER A 1 32 ? 0.794 -1.774 -5.018 1.00 0.00 17 SER B C 6
ATOM 9619 O O . SER A 1 32 ? 0.108 -2.774 -5.222 1.00 0.00 17 SER B O 6
ATOM 9627 N N . MET A 1 33 ? 0.579 -0.944 -4.008 1.00 0.00 18 MET B N 6
ATOM 9628 C CA . MET A 1 33 ? -0.380 -1.239 -2.949 1.00 0.00 18 MET B CA 6
ATOM 9629 C C . MET A 1 33 ? -1.798 -0.883 -3.369 1.00 0.00 18 MET B C 6
ATOM 9630 O O . MET A 1 33 ? -2.752 -1.559 -2.989 1.00 0.00 18 MET B O 6
ATOM 9644 N N . THR A 1 34 ? -1.926 0.177 -4.156 1.00 0.00 19 THR B N 6
ATOM 9645 C CA . THR A 1 34 ? -3.233 0.681 -4.558 1.00 0.00 19 THR B CA 6
ATOM 9646 C C . THR A 1 34 ? -4.121 -0.385 -5.211 1.00 0.00 19 THR B C 6
ATOM 9647 O O . THR A 1 34 ? -5.263 -0.560 -4.796 1.00 0.00 19 THR B O 6
ATOM 9658 N N . PRO A 1 35 ? -3.631 -1.142 -6.211 1.00 0.00 20 PRO B N 6
ATOM 9659 C CA . PRO A 1 35 ? -4.460 -2.136 -6.887 1.00 0.00 20 PRO B CA 6
ATOM 9660 C C . PRO A 1 35 ? -4.621 -3.411 -6.059 1.00 0.00 20 PRO B C 6
ATOM 9661 O O . PRO A 1 35 ? -5.371 -4.315 -6.427 1.00 0.00 20 PRO B O 6
ATOM 9672 N N . LEU A 1 36 ? -3.922 -3.463 -4.930 1.00 0.00 21 LEU B N 6
ATOM 9673 C CA . LEU A 1 36 ? -4.035 -4.576 -3.997 1.00 0.00 21 LEU B CA 6
ATOM 9674 C C . LEU A 1 36 ? -5.084 -4.266 -2.940 1.00 0.00 21 LEU B C 6
ATOM 9675 O O . LEU A 1 36 ? -5.567 -5.156 -2.238 1.00 0.00 21 LEU B O 6
ATOM 9691 N N . LEU A 1 37 ? -5.427 -2.989 -2.833 1.00 0.00 22 LEU B N 6
ATOM 9692 C CA . LEU A 1 37 ? -6.402 -2.531 -1.855 1.00 0.00 22 LEU B CA 6
ATOM 9693 C C . LEU A 1 37 ? -7.799 -3.101 -2.122 1.00 0.00 22 LEU B C 6
ATOM 9694 O O . LEU A 1 37 ? -8.444 -3.553 -1.186 1.00 0.00 22 LEU B O 6
ATOM 9710 N N . PRO A 1 38 ? -8.293 -3.104 -3.387 1.00 0.00 23 PRO B N 6
ATOM 9711 C CA . PRO A 1 38 ? -9.606 -3.680 -3.719 1.00 0.00 23 PRO B CA 6
ATOM 9712 C C . PRO A 1 38 ? -9.817 -5.061 -3.109 1.00 0.00 23 PRO B C 6
ATOM 9713 O O . PRO A 1 38 ? -10.910 -5.386 -2.635 1.00 0.00 23 PRO B O 6
ATOM 9724 N N . ASP A 1 39 ? -8.755 -5.854 -3.115 1.00 0.00 24 ASP B N 6
ATOM 9725 C CA . ASP A 1 39 ? -8.773 -7.183 -2.524 1.00 0.00 24 ASP B CA 6
ATOM 9726 C C . ASP A 1 39 ? -9.030 -7.106 -1.023 1.00 0.00 24 ASP B C 6
ATOM 9727 O O . ASP A 1 39 ? -9.918 -7.773 -0.501 1.00 0.00 24 ASP B O 6
ATOM 9736 N N . LEU A 1 40 ? -8.268 -6.256 -0.347 1.00 0.00 25 LEU B N 6
ATOM 9737 C CA . LEU A 1 40 ? -8.352 -6.122 1.103 1.00 0.00 25 LEU B CA 6
ATOM 9738 C C . LEU A 1 40 ? -9.671 -5.482 1.512 1.00 0.00 25 LEU B C 6
ATOM 9739 O O . LEU A 1 40 ? -10.328 -5.927 2.455 1.00 0.00 25 LEU B O 6
ATOM 9755 N N . ILE A 1 41 ? -10.049 -4.441 0.785 1.00 0.00 26 ILE B N 6
ATOM 9756 C CA . ILE A 1 41 ? -11.231 -3.657 1.108 1.00 0.00 26 ILE B CA 6
ATOM 9757 C C . ILE A 1 41 ? -12.496 -4.502 1.045 1.00 0.00 26 ILE B C 6
ATOM 9758 O O . ILE A 1 41 ? -13.236 -4.583 2.021 1.00 0.00 26 ILE B O 6
ATOM 9774 N N . CYS A 1 42 ? -12.727 -5.154 -0.090 1.00 0.00 27 CYS B N 6
ATOM 9775 C CA . CYS A 1 42 ? -13.961 -5.905 -0.283 1.00 0.00 27 CYS B CA 6
ATOM 9776 C C . CYS A 1 42 ? -14.070 -7.033 0.731 1.00 0.00 27 CYS B C 6
ATOM 9777 O O . CYS A 1 42 ? -15.140 -7.283 1.278 1.00 0.00 27 CYS B O 6
ATOM 9784 N N . LYS A 1 43 ? -12.949 -7.700 0.994 1.00 0.00 28 LYS B N 6
ATOM 9785 C CA . LYS A 1 43 ? -12.926 -8.788 1.960 1.00 0.00 28 LYS B CA 6
ATOM 9786 C C . LYS A 1 43 ? -13.275 -8.281 3.353 1.00 0.00 28 LYS B C 6
ATOM 9787 O O . LYS A 1 43 ? -13.904 -8.987 4.138 1.00 0.00 28 LYS B O 6
ATOM 9806 N N . GLY A 1 44 ? -12.890 -7.042 3.643 1.00 0.00 29 GLY B N 6
ATOM 9807 C CA . GLY A 1 44 ? -13.220 -6.436 4.919 1.00 0.00 29 GLY B CA 6
ATOM 9808 C C . GLY A 1 44 ? -14.716 -6.251 5.091 1.00 0.00 29 GLY B C 6
ATOM 9809 O O . GLY A 1 44 ? -15.219 -6.192 6.213 1.00 0.00 29 GLY B O 6
ATOM 9813 N N . PHE A 1 45 ? -15.426 -6.160 3.972 1.00 0.00 30 PHE B N 6
ATOM 9814 C CA . PHE A 1 45 ? -16.878 -6.029 3.994 1.00 0.00 30 PHE B CA 6
ATOM 9815 C C . PHE A 1 45 ? -17.556 -7.395 3.962 1.00 0.00 30 PHE B C 6
ATOM 9816 O O . PHE A 1 45 ? -18.753 -7.507 4.202 1.00 0.00 30 PHE B O 6
ATOM 9833 N N . ILE A 1 46 ? -16.789 -8.428 3.654 1.00 0.00 31 ILE B N 6
ATOM 9834 C CA . ILE A 1 46 ? -17.324 -9.779 3.603 1.00 0.00 31 ILE B CA 6
ATOM 9835 C C . ILE A 1 46 ? -17.085 -10.504 4.925 1.00 0.00 31 ILE B C 6
ATOM 9836 O O . ILE A 1 46 ? -17.980 -11.168 5.453 1.00 0.00 31 ILE B O 6
ATOM 9852 N N . GLN A 1 47 ? -15.878 -10.362 5.455 1.00 0.00 32 GLN B N 6
ATOM 9853 C CA . GLN A 1 47 ? -15.484 -11.044 6.680 1.00 0.00 32 GLN B CA 6
ATOM 9854 C C . GLN A 1 47 ? -16.261 -10.527 7.887 1.00 0.00 32 GLN B C 6
ATOM 9855 O O . GLN A 1 47 ? -16.679 -11.308 8.741 1.00 0.00 32 GLN B O 6
ATOM 9869 N N . ASP A 1 48 ? -16.468 -9.218 7.947 1.00 0.00 33 ASP B N 6
ATOM 9870 C CA . ASP A 1 48 ? -17.169 -8.615 9.076 1.00 0.00 33 ASP B CA 6
ATOM 9871 C C . ASP A 1 48 ? -18.674 -8.780 8.908 1.00 0.00 33 ASP B C 6
ATOM 9872 O O . ASP A 1 48 ? -19.234 -8.387 7.887 1.00 0.00 33 ASP B O 6
ATOM 9881 N N . PRO A 1 49 ? -19.350 -9.360 9.916 1.00 0.00 34 PRO B N 6
ATOM 9882 C CA . PRO A 1 49 ? -20.796 -9.611 9.870 1.00 0.00 34 PRO B CA 6
ATOM 9883 C C . PRO A 1 49 ? -21.610 -8.324 9.761 1.00 0.00 34 PRO B C 6
ATOM 9884 O O . PRO A 1 49 ? -22.669 -8.298 9.133 1.00 0.00 34 PRO B O 6
ATOM 9895 N N . ASP A 1 50 ? -21.103 -7.261 10.373 1.00 0.00 35 ASP B N 6
ATOM 9896 C CA . ASP A 1 50 ? -21.766 -5.956 10.352 1.00 0.00 35 ASP B CA 6
ATOM 9897 C C . ASP A 1 50 ? -21.749 -5.374 8.960 1.00 0.00 35 ASP B C 6
ATOM 9898 O O . ASP A 1 50 ? -22.648 -4.646 8.548 1.00 0.00 35 ASP B O 6
ATOM 9907 N N . LEU A 1 51 ? -20.681 -5.665 8.267 1.00 0.00 36 LEU B N 6
ATOM 9908 C CA . LEU A 1 51 ? -20.429 -5.129 6.962 1.00 0.00 36 LEU B CA 6
ATOM 9909 C C . LEU A 1 51 ? -21.103 -6.002 5.910 1.00 0.00 36 LEU B C 6
ATOM 9910 O O . LEU A 1 51 ? -21.739 -5.508 4.974 1.00 0.00 36 LEU B O 6
ATOM 9926 N N . LYS A 1 52 ? -20.984 -7.311 6.110 1.00 0.00 37 LYS B N 6
ATOM 9927 C CA . LYS A 1 52 ? -21.539 -8.309 5.204 1.00 0.00 37 LYS B CA 6
ATOM 9928 C C . LYS A 1 52 ? -23.052 -8.179 5.100 1.00 0.00 37 LYS B C 6
ATOM 9929 O O . LYS A 1 52 ? -23.636 -8.434 4.045 1.00 0.00 37 LYS B O 6
ATOM 9948 N N . LYS A 1 53 ? -23.679 -7.767 6.193 1.00 0.00 38 LYS B N 6
ATOM 9949 C CA . LYS A 1 53 ? -25.128 -7.652 6.238 1.00 0.00 38 LYS B CA 6
ATOM 9950 C C . LYS A 1 53 ? -25.630 -6.631 5.218 1.00 0.00 38 LYS B C 6
ATOM 9951 O O . LYS A 1 53 ? -26.714 -6.783 4.669 1.00 0.00 38 LYS B O 6
ATOM 9970 N N . ARG A 1 54 ? -24.824 -5.606 4.947 1.00 0.00 39 ARG B N 6
ATOM 9971 C CA . ARG A 1 54 ? -25.184 -4.589 3.964 1.00 0.00 39 ARG B CA 6
ATOM 9972 C C . ARG A 1 54 ? -24.670 -4.990 2.584 1.00 0.00 39 ARG B C 6
ATOM 9973 O O . ARG A 1 54 ? -25.303 -4.712 1.564 1.00 0.00 39 ARG B O 6
ATOM 9994 N N . PHE A 1 55 ? -23.521 -5.654 2.573 1.00 0.00 40 PHE B N 6
ATOM 9995 C CA . PHE A 1 55 ? -22.928 -6.194 1.352 1.00 0.00 40 PHE B CA 6
ATOM 9996 C C . PHE A 1 55 ? -23.925 -7.107 0.636 1.00 0.00 40 PHE B C 6
ATOM 9997 O O . PHE A 1 55 ? -24.055 -7.070 -0.590 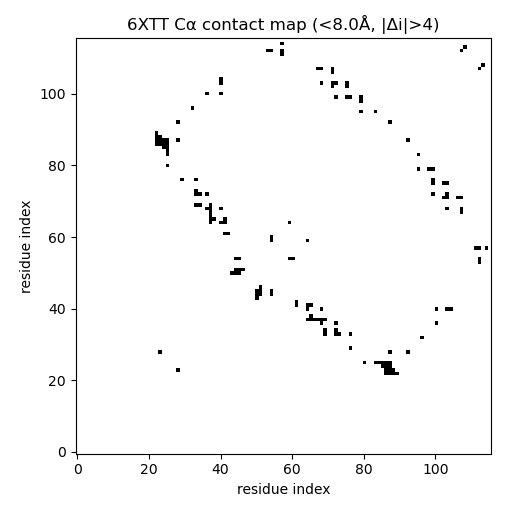1.00 0.00 40 PHE B O 6
ATOM 10014 N N . ASP A 1 56 ? -24.648 -7.898 1.419 1.00 0.00 41 ASP B N 6
ATOM 10015 C CA . ASP A 1 56 ? -25.627 -8.835 0.876 1.00 0.00 41 ASP B CA 6
ATOM 10016 C C . ASP A 1 56 ? -26.890 -8.115 0.408 1.00 0.00 41 ASP B C 6
ATOM 10017 O O . ASP A 1 56 ? -27.500 -8.504 -0.588 1.00 0.00 41 ASP B O 6
ATOM 10026 N N . GLU A 1 57 ? -27.264 -7.053 1.117 1.00 0.00 42 GLU B N 6
ATOM 10027 C CA . GLU A 1 57 ? -28.471 -6.295 0.799 1.00 0.00 42 GLU B CA 6
ATOM 10028 C C . GLU A 1 57 ? -28.415 -5.710 -0.605 1.00 0.00 42 GLU B C 6
ATOM 10029 O O . GLU A 1 57 ? -29.421 -5.672 -1.317 1.00 0.00 42 GLU B O 6
ATOM 10041 N N . ILE A 1 58 ? -27.234 -5.260 -1.002 1.00 0.00 43 ILE B N 6
ATOM 10042 C CA . ILE A 1 58 ? -27.067 -4.621 -2.296 1.00 0.00 43 ILE B CA 6
ATOM 10043 C C . ILE A 1 58 ? -26.738 -5.666 -3.362 1.00 0.00 43 ILE B C 6
ATOM 10044 O O . ILE A 1 58 ? -26.642 -5.359 -4.552 1.00 0.00 43 ILE B O 6
ATOM 10060 N N . LYS A 1 59 ? -26.585 -6.915 -2.910 1.00 0.00 44 LYS B N 6
ATOM 10061 C CA . LYS A 1 59 ? -26.270 -8.044 -3.788 1.00 0.00 44 LYS B CA 6
ATOM 10062 C C . LYS A 1 59 ? -24.967 -7.808 -4.532 1.00 0.00 44 LYS B C 6
ATOM 10063 O O . LYS A 1 59 ? -24.823 -8.186 -5.693 1.00 0.00 44 LYS B O 6
ATOM 10082 N N . MET A 1 60 ? -24.017 -7.194 -3.851 1.00 0.00 45 MET B N 6
ATOM 10083 C CA . MET A 1 60 ? -22.747 -6.858 -4.462 1.00 0.00 45 MET B CA 6
ATOM 10084 C C . MET A 1 60 ? -21.763 -8.008 -4.300 1.00 0.00 45 MET B C 6
ATOM 10085 O O . MET A 1 60 ? -21.860 -8.782 -3.349 1.00 0.00 45 MET B O 6
ATOM 10099 N N . THR A 1 61 ? -20.839 -8.133 -5.240 1.00 0.00 46 THR B N 6
ATOM 10100 C CA . THR A 1 61 ? -19.853 -9.197 -5.203 1.00 0.00 46 THR B CA 6
ATOM 10101 C C . THR A 1 61 ? -18.437 -8.637 -5.094 1.00 0.00 46 THR B C 6
ATOM 10102 O O . THR A 1 61 ? -18.211 -7.454 -5.360 1.00 0.00 46 THR B O 6
ATOM 10113 N N . TYR A 1 62 ? -17.490 -9.490 -4.720 1.00 0.00 47 TYR B N 6
ATOM 10114 C CA . TYR A 1 62 ? -16.080 -9.113 -4.659 1.00 0.00 47 TYR B CA 6
ATOM 10115 C C . TYR A 1 62 ? -15.618 -8.591 -6.017 1.00 0.00 47 TYR B C 6
ATOM 10116 O O . TYR A 1 62 ? -14.889 -7.597 -6.112 1.00 0.00 47 TYR B O 6
ATOM 10134 N N . GLU A 1 63 ? -16.087 -9.256 -7.065 1.00 0.00 48 GLU B N 6
ATOM 10135 C CA . GLU A 1 63 ? -15.733 -8.914 -8.435 1.00 0.00 48 GLU B CA 6
ATOM 10136 C C . GLU A 1 63 ? -16.252 -7.528 -8.812 1.00 0.00 48 GLU B C 6
ATOM 10137 O O . GLU A 1 63 ? -15.726 -6.881 -9.718 1.00 0.00 48 GLU B O 6
ATOM 10149 N N . GLN A 1 64 ? -17.286 -7.077 -8.119 1.00 0.00 49 GLN B N 6
ATOM 10150 C CA . GLN A 1 64 ? -17.819 -5.742 -8.337 1.00 0.00 49 GLN B CA 6
ATOM 10151 C C . GLN A 1 64 ? -16.961 -4.718 -7.610 1.00 0.00 49 GLN B C 6
ATOM 10152 O O . GLN A 1 64 ? -16.572 -3.702 -8.177 1.00 0.00 49 GLN B O 6
ATOM 10166 N N . CYS A 1 65 ? -16.652 -5.008 -6.353 1.00 0.00 50 CYS B N 6
ATOM 10167 C CA . CYS A 1 65 ? -15.850 -4.116 -5.522 1.00 0.00 50 CYS B CA 6
ATOM 10168 C C . CYS A 1 65 ? -14.544 -3.735 -6.207 1.00 0.00 50 CYS B C 6
ATOM 10169 O O . CYS A 1 65 ? -14.145 -2.572 -6.201 1.00 0.00 50 CYS B O 6
ATOM 10176 N N . VAL A 1 66 ? -13.885 -4.715 -6.810 1.00 0.00 51 VAL B N 6
ATOM 10177 C CA . VAL A 1 66 ? -12.554 -4.502 -7.360 1.00 0.00 51 VAL B CA 6
ATOM 10178 C C . VAL A 1 66 ? -12.562 -3.623 -8.605 1.00 0.00 51 VAL B C 6
ATOM 10179 O O . VAL A 1 66 ? -11.510 -3.174 -9.047 1.00 0.00 51 VAL B O 6
ATOM 10192 N N . THR A 1 67 ? -13.730 -3.388 -9.183 1.00 0.00 52 THR B N 6
ATOM 10193 C CA . THR A 1 67 ? -13.830 -2.464 -10.299 1.00 0.00 52 THR B CA 6
ATOM 10194 C C . THR A 1 67 ? -14.163 -1.059 -9.791 1.00 0.00 52 THR B C 6
ATOM 10195 O O . THR A 1 67 ? -14.062 -0.077 -10.524 1.00 0.00 52 THR B O 6
ATOM 10206 N N . LEU A 1 68 ? -14.545 -0.981 -8.519 1.00 0.00 53 LEU B N 6
ATOM 10207 C CA . LEU A 1 68 ? -14.974 0.275 -7.915 1.00 0.00 53 LEU B CA 6
ATOM 10208 C C . LEU A 1 68 ? -13.851 0.899 -7.095 1.00 0.00 53 LEU B C 6
ATOM 10209 O O . LEU A 1 68 ? -13.582 2.096 -7.193 1.00 0.00 53 LEU B O 6
ATOM 10225 N N . ILE A 1 69 ? -13.198 0.066 -6.292 1.00 0.00 54 ILE B N 6
ATOM 10226 C CA . ILE A 1 69 ? -12.146 0.506 -5.376 1.00 0.00 54 ILE B CA 6
ATOM 10227 C C . ILE A 1 69 ? -11.003 1.288 -6.060 1.00 0.00 54 ILE B C 6
ATOM 10228 O O . ILE A 1 69 ? -10.542 2.285 -5.508 1.00 0.00 54 ILE B O 6
ATOM 10244 N N . PRO A 1 70 ? -10.509 0.846 -7.242 1.00 0.00 55 PRO B N 6
ATOM 10245 C CA . PRO A 1 70 ? -9.398 1.509 -7.956 1.00 0.00 55 PRO B CA 6
ATOM 10246 C C . PRO A 1 70 ? -9.525 3.032 -8.112 1.00 0.00 55 PRO B C 6
ATOM 10247 O O . PRO A 1 70 ? -8.530 3.703 -8.381 1.00 0.00 55 PRO B O 6
ATOM 10258 N N . GLU A 1 71 ? -10.720 3.590 -7.969 1.00 0.00 56 GLU B N 6
ATOM 10259 C CA . GLU A 1 71 ? -10.861 5.037 -8.090 1.00 0.00 56 GLU B CA 6
ATOM 10260 C C . GLU A 1 71 ? -10.701 5.710 -6.729 1.00 0.00 56 GLU B C 6
ATOM 10261 O O . GLU A 1 71 ? -10.282 6.866 -6.637 1.00 0.00 56 GLU B O 6
ATOM 10273 N N . SER A 1 72 ? -11.014 4.970 -5.677 1.00 0.00 57 SER B N 6
ATOM 10274 C CA . SER A 1 72 ? -10.881 5.466 -4.320 1.00 0.00 57 SER B CA 6
ATOM 10275 C C . SER A 1 72 ? -9.430 5.351 -3.860 1.00 0.00 57 SER B C 6
ATOM 10276 O O . SER A 1 72 ? -8.961 6.136 -3.033 1.00 0.00 57 SER B O 6
ATOM 10284 N N . THR A 1 73 ? -8.724 4.373 -4.421 1.00 0.00 58 THR B N 6
ATOM 10285 C CA . THR A 1 73 ? -7.332 4.116 -4.071 1.00 0.00 58 THR B CA 6
ATOM 10286 C C . THR A 1 73 ? -6.449 5.326 -4.362 1.00 0.00 58 THR B C 6
ATOM 10287 O O . THR A 1 73 ? -5.771 5.839 -3.471 1.00 0.00 58 THR B O 6
ATOM 10298 N N . LYS A 1 74 ? -6.472 5.777 -5.614 1.00 0.00 59 LYS B N 6
ATOM 10299 C CA . LYS A 1 74 ? -5.660 6.908 -6.048 1.00 0.00 59 LYS B CA 6
ATOM 10300 C C . LYS A 1 74 ? -6.000 8.154 -5.233 1.00 0.00 59 LYS B C 6
ATOM 10301 O O . LYS A 1 74 ? -5.119 8.945 -4.891 1.00 0.00 59 LYS B O 6
ATOM 10320 N N . LYS A 1 75 ? -7.279 8.296 -4.904 1.00 0.00 60 LYS B N 6
ATOM 10321 C CA . LYS A 1 75 ? -7.754 9.413 -4.098 1.00 0.00 60 LYS B CA 6
ATOM 10322 C C . LYS A 1 75 ? -7.133 9.385 -2.702 1.00 0.00 60 LYS B C 6
ATOM 10323 O O . LYS A 1 75 ? -6.473 10.338 -2.289 1.00 0.00 60 LYS B O 6
ATOM 10342 N N . CYS A 1 76 ? -7.335 8.284 -1.989 1.00 0.00 61 CYS B N 6
ATOM 10343 C CA . CYS A 1 76 ? -6.842 8.159 -0.622 1.00 0.00 61 CYS B CA 6
ATOM 10344 C C . CYS A 1 76 ? -5.321 8.102 -0.582 1.00 0.00 61 CYS B C 6
ATOM 10345 O O . CYS A 1 76 ? -4.706 8.384 0.448 1.00 0.00 61 CYS B O 6
ATOM 10352 N N . GLN A 1 77 ? -4.718 7.737 -1.703 1.00 0.00 62 GLN B N 6
ATOM 10353 C CA . GLN A 1 77 ? -3.276 7.788 -1.837 1.00 0.00 62 GLN B CA 6
ATOM 10354 C C . GLN A 1 77 ? -2.801 9.223 -1.660 1.00 0.00 62 GLN B C 6
ATOM 10355 O O . GLN A 1 77 ? -1.937 9.499 -0.833 1.00 0.00 62 GLN B O 6
ATOM 10369 N N . ASP A 1 78 ? -3.411 10.131 -2.413 1.00 0.00 63 ASP B N 6
ATOM 10370 C CA . ASP A 1 78 ? -3.062 11.549 -2.360 1.00 0.00 63 ASP B CA 6
ATOM 10371 C C . ASP A 1 78 ? -3.313 12.121 -0.970 1.00 0.00 63 ASP B C 6
ATOM 10372 O O . ASP A 1 78 ? -2.627 13.044 -0.534 1.00 0.00 63 ASP B O 6
ATOM 10381 N N . GLU A 1 79 ? -4.289 11.547 -0.280 1.00 0.00 64 GLU B N 6
ATOM 10382 C CA . GLU A 1 79 ? -4.653 11.975 1.064 1.00 0.00 64 GLU B CA 6
ATOM 10383 C C . GLU A 1 79 ? -3.468 11.866 2.017 1.00 0.00 64 GLU B C 6
ATOM 10384 O O . GLU A 1 79 ? -3.055 12.844 2.643 1.00 0.00 64 GLU B O 6
ATOM 10396 N N . LEU A 1 80 ? -2.924 10.670 2.098 1.00 0.00 65 LEU B N 6
ATOM 10397 C CA . LEU A 1 80 ? -1.881 10.352 3.059 1.00 0.00 65 LEU B CA 6
ATOM 10398 C C . LEU A 1 80 ? -0.480 10.619 2.500 1.00 0.00 65 LEU B C 6
ATOM 10399 O O . LEU A 1 80 ? 0.445 10.898 3.259 1.00 0.00 65 LEU B O 6
ATOM 10415 N N . TYR A 1 81 ? -0.343 10.530 1.178 1.00 0.00 66 TYR B N 6
ATOM 10416 C CA . TYR A 1 81 ? 0.947 10.675 0.480 1.00 0.00 66 TYR B CA 6
ATOM 10417 C C . TYR A 1 81 ? 1.793 11.836 1.011 1.00 0.00 66 TYR B C 6
ATOM 10418 O O . TYR A 1 81 ? 3.007 11.698 1.175 1.00 0.00 66 TYR B O 6
ATOM 10436 N N . ALA A 1 82 ? 1.160 12.964 1.294 1.00 0.00 67 ALA B N 6
ATOM 10437 C CA . ALA A 1 82 ? 1.887 14.151 1.731 1.00 0.00 67 ALA B CA 6
ATOM 10438 C C . ALA A 1 82 ? 2.448 13.989 3.147 1.00 0.00 67 ALA B C 6
ATOM 10439 O O . ALA A 1 82 ? 3.477 14.578 3.490 1.00 0.00 67 ALA B O 6
ATOM 10446 N N . SER A 1 83 ? 1.778 13.184 3.959 1.00 0.00 68 SER B N 6
ATOM 10447 C CA . SER A 1 83 ? 2.188 12.972 5.341 1.00 0.00 68 SER B CA 6
ATOM 10448 C C . SER A 1 83 ? 3.115 11.762 5.453 1.00 0.00 68 SER B C 6
ATOM 10449 O O . SER A 1 83 ? 3.841 11.607 6.436 1.00 0.00 68 SER B O 6
ATOM 10457 N N . MET A 1 84 ? 3.081 10.913 4.434 1.00 0.00 69 MET B N 6
ATOM 10458 C CA . MET A 1 84 ? 3.890 9.701 4.403 1.00 0.00 69 MET B CA 6
ATOM 10459 C C . MET A 1 84 ? 5.377 10.031 4.347 1.00 0.00 69 MET B C 6
ATOM 10460 O O . MET A 1 84 ? 5.776 11.029 3.741 1.00 0.00 69 MET B O 6
ATOM 10474 N N . PRO A 1 85 ? 6.214 9.194 4.982 1.00 0.00 70 PRO B N 6
ATOM 10475 C CA . PRO A 1 85 ? 7.671 9.361 4.969 1.00 0.00 70 PRO B CA 6
ATOM 10476 C C . PRO A 1 85 ? 8.273 9.008 3.615 1.00 0.00 70 PRO B C 6
ATOM 10477 O O . PRO A 1 85 ? 7.560 8.534 2.733 1.00 0.00 70 PRO B O 6
ATOM 10488 N N . ASP A 1 86 ? 9.572 9.219 3.453 1.00 0.00 71 ASP B N 6
ATOM 10489 C CA . ASP A 1 86 ? 10.229 8.970 2.170 1.00 0.00 71 ASP B CA 6
ATOM 10490 C C . ASP A 1 86 ? 10.120 7.505 1.771 1.00 0.00 71 ASP B C 6
ATOM 10491 O O . ASP A 1 86 ? 9.757 7.178 0.637 1.00 0.00 71 ASP B O 6
ATOM 10500 N N . LYS A 1 87 ? 10.414 6.628 2.714 1.00 0.00 72 LYS B N 6
ATOM 10501 C CA . LYS A 1 87 ? 10.425 5.202 2.441 1.00 0.00 72 LYS B CA 6
ATOM 10502 C C . LYS A 1 87 ? 9.469 4.468 3.372 1.00 0.00 72 LYS B C 6
ATOM 10503 O O . LYS A 1 87 ? 9.162 4.941 4.470 1.00 0.00 72 LYS B O 6
ATOM 10522 N N . ILE A 1 88 ? 9.008 3.312 2.923 1.00 0.00 73 ILE B N 6
ATOM 10523 C CA . ILE A 1 88 ? 7.980 2.561 3.620 1.00 0.00 73 ILE B CA 6
ATOM 10524 C C . ILE A 1 88 ? 8.474 1.163 3.975 1.00 0.00 73 ILE B C 6
ATOM 10525 O O . ILE A 1 88 ? 8.755 0.353 3.093 1.00 0.00 73 ILE B O 6
ATOM 10541 N N . ASN A 1 89 ? 8.583 0.885 5.266 1.00 0.00 74 ASN B N 6
ATOM 10542 C CA . ASN A 1 89 ? 8.953 -0.444 5.730 1.00 0.00 74 ASN B CA 6
ATOM 10543 C C . ASN A 1 89 ? 7.695 -1.260 5.988 1.00 0.00 74 ASN B C 6
ATOM 10544 O O . ASN A 1 89 ? 6.591 -0.760 5.790 1.00 0.00 74 ASN B O 6
ATOM 10555 N N . SER A 1 90 ? 7.845 -2.500 6.431 1.00 0.00 75 SER B N 6
ATOM 10556 C CA . SER A 1 90 ? 6.690 -3.353 6.685 1.00 0.00 75 SER B CA 6
ATOM 10557 C C . SER A 1 90 ? 5.799 -2.753 7.775 1.00 0.00 75 SER B C 6
ATOM 10558 O O . SER A 1 90 ? 4.569 -2.756 7.662 1.00 0.00 75 SER B O 6
ATOM 10566 N N . GLU A 1 91 ? 6.429 -2.213 8.814 1.00 0.00 76 GLU B N 6
ATOM 10567 C CA . GLU A 1 91 ? 5.713 -1.517 9.877 1.00 0.00 76 GLU B CA 6
ATOM 10568 C C . GLU A 1 91 ? 4.998 -0.296 9.309 1.00 0.00 76 GLU B C 6
ATOM 10569 O O . GLU A 1 91 ? 3.841 -0.019 9.632 1.00 0.00 76 GLU B O 6
ATOM 10581 N N . THR A 1 92 ? 5.697 0.413 8.437 1.00 0.00 77 THR B N 6
ATOM 10582 C CA . THR A 1 92 ? 5.189 1.638 7.855 1.00 0.00 77 THR B CA 6
ATOM 10583 C C . THR A 1 92 ? 4.010 1.338 6.934 1.00 0.00 77 THR B C 6
ATOM 10584 O O . THR A 1 92 ? 3.011 2.059 6.924 1.00 0.00 77 THR B O 6
ATOM 10595 N N . ALA A 1 93 ? 4.138 0.252 6.183 1.00 0.00 78 ALA B N 6
ATOM 10596 C CA . ALA A 1 93 ? 3.109 -0.190 5.255 1.00 0.00 78 ALA B CA 6
ATOM 10597 C C . ALA A 1 93 ? 1.784 -0.405 5.968 1.00 0.00 78 ALA B C 6
ATOM 10598 O O . ALA A 1 93 ? 0.752 0.109 5.543 1.00 0.00 78 ALA B O 6
ATOM 10605 N N . GLY A 1 94 ? 1.826 -1.147 7.067 1.00 0.00 79 GLY B N 6
ATOM 10606 C CA . GLY A 1 94 ? 0.623 -1.408 7.832 1.00 0.00 79 GLY B CA 6
ATOM 10607 C C . GLY A 1 94 ? 0.043 -0.142 8.431 1.00 0.00 79 GLY B C 6
ATOM 10608 O O . GLY A 1 94 ? -1.175 0.021 8.492 1.00 0.00 79 GLY B O 6
ATOM 10612 N N . THR A 1 95 ? 0.922 0.761 8.848 1.00 0.00 80 THR B N 6
ATOM 10613 C CA . THR A 1 95 ? 0.510 2.009 9.476 1.00 0.00 80 THR B CA 6
ATOM 10614 C C . THR A 1 95 ? -0.302 2.879 8.512 1.00 0.00 80 THR B C 6
ATOM 10615 O O . THR A 1 95 ? -1.301 3.485 8.900 1.00 0.00 80 THR B O 6
ATOM 10626 N N . TRP A 1 96 ? 0.123 2.943 7.259 1.00 0.00 81 TRP B N 6
ATOM 10627 C CA . TRP A 1 96 ? -0.562 3.774 6.277 1.00 0.00 81 TRP B CA 6
ATOM 10628 C C . TRP A 1 96 ? -1.648 3.008 5.541 1.00 0.00 81 TRP B C 6
ATOM 10629 O O . TRP A 1 96 ? -2.694 3.567 5.247 1.00 0.00 81 TRP B O 6
ATOM 10650 N N . GLY A 1 97 ? -1.411 1.732 5.269 1.00 0.00 82 GLY B N 6
ATOM 10651 C CA . GLY A 1 97 ? -2.398 0.922 4.570 1.00 0.00 82 GLY B CA 6
ATOM 10652 C C . GLY A 1 97 ? -3.695 0.787 5.346 1.00 0.00 82 GLY B C 6
ATOM 10653 O O . GLY A 1 97 ? -4.757 0.617 4.753 1.00 0.00 82 GLY B O 6
ATOM 10657 N N . ARG A 1 98 ? -3.621 0.861 6.673 1.00 0.00 83 ARG B N 6
ATOM 10658 C CA . ARG A 1 98 ? -4.826 0.827 7.497 1.00 0.00 83 ARG B CA 6
ATOM 10659 C C . ARG A 1 98 ? -5.620 2.122 7.317 1.00 0.00 83 ARG B C 6
ATOM 10660 O O . ARG A 1 98 ? -6.833 2.088 7.118 1.00 0.00 83 ARG B O 6
ATOM 10681 N N . SER A 1 99 ? -4.922 3.258 7.358 1.00 0.00 84 SER B N 6
ATOM 10682 C CA . SER A 1 99 ? -5.542 4.561 7.133 1.00 0.00 84 SER B CA 6
ATOM 10683 C C . SER A 1 99 ? -6.041 4.651 5.693 1.00 0.00 84 SER B C 6
ATOM 10684 O O . SER A 1 99 ? -7.133 5.149 5.412 1.00 0.00 84 SER B O 6
ATOM 10692 N N . LEU A 1 100 ? -5.218 4.138 4.801 1.00 0.00 85 LEU B N 6
ATOM 10693 C CA . LEU A 1 100 ? -5.507 4.071 3.383 1.00 0.00 85 LEU B CA 6
ATOM 10694 C C . LEU A 1 100 ? -6.768 3.246 3.132 1.00 0.00 85 LEU B C 6
ATOM 10695 O O . LEU A 1 100 ? -7.653 3.658 2.382 1.00 0.00 85 LEU B O 6
ATOM 10711 N N . GLY A 1 101 ? -6.847 2.093 3.783 1.00 0.00 86 GLY B N 6
ATOM 10712 C CA . GLY A 1 101 ? -7.988 1.218 3.626 1.00 0.00 86 GLY B CA 6
ATOM 10713 C C . GLY A 1 101 ? -9.271 1.791 4.201 1.00 0.00 86 GLY B C 6
ATOM 10714 O O . GLY A 1 101 ? -10.302 1.791 3.527 1.00 0.00 86 GLY B O 6
ATOM 10718 N N . GLU A 1 102 ? -9.218 2.289 5.437 1.00 0.00 87 GLU B N 6
ATOM 10719 C CA . GLU A 1 102 ? -10.417 2.810 6.096 1.00 0.00 87 GLU B CA 6
ATOM 10720 C C . GLU A 1 102 ? -10.976 4.011 5.336 1.00 0.00 87 GLU B C 6
ATOM 10721 O O . GLU A 1 102 ? -12.191 4.195 5.256 1.00 0.00 87 GLU B O 6
ATOM 10733 N N . CYS A 1 103 ? -10.082 4.810 4.763 1.00 0.00 88 CYS B N 6
ATOM 10734 C CA . CYS A 1 103 ? -10.479 5.947 3.945 1.00 0.00 88 CYS B CA 6
ATOM 10735 C C . CYS A 1 103 ? -11.315 5.479 2.756 1.00 0.00 88 CYS B C 6
ATOM 10736 O O . CYS A 1 103 ? -12.375 6.039 2.459 1.00 0.00 88 CYS B O 6
ATOM 10743 N N . ILE A 1 104 ? -10.842 4.428 2.097 1.00 0.00 89 ILE B N 6
ATOM 10744 C CA . ILE A 1 104 ? -11.536 3.856 0.953 1.00 0.00 89 ILE B CA 6
ATOM 10745 C C . ILE A 1 104 ? -12.842 3.199 1.385 1.00 0.00 89 ILE B C 6
ATOM 10746 O O . ILE A 1 104 ? -13.863 3.315 0.707 1.00 0.00 89 ILE B O 6
ATOM 10762 N N . GLY A 1 105 ? -12.798 2.516 2.523 1.00 0.00 90 GLY B N 6
ATOM 10763 C CA . GLY A 1 105 ? -13.975 1.853 3.053 1.00 0.00 90 GLY B CA 6
ATOM 10764 C C . GLY A 1 105 ? -15.127 2.809 3.278 1.00 0.00 90 GLY B C 6
ATOM 10765 O O . GLY A 1 105 ? -16.292 2.421 3.189 1.00 0.00 90 GLY B O 6
ATOM 10769 N N . LYS A 1 106 ? -14.800 4.061 3.565 1.00 0.00 91 LYS B N 6
ATOM 10770 C CA . LYS A 1 106 ? -15.811 5.097 3.736 1.00 0.00 91 LYS B CA 6
ATOM 10771 C C . LYS A 1 106 ? -16.448 5.428 2.397 1.00 0.00 91 LYS B C 6
ATOM 10772 O O . LYS A 1 106 ? -17.672 5.460 2.264 1.00 0.00 91 LYS B O 6
ATOM 10791 N N . ASP A 1 107 ? -15.600 5.638 1.398 1.00 0.00 92 ASP B N 6
ATOM 10792 C CA . ASP A 1 107 ? -16.056 6.054 0.077 1.00 0.00 92 ASP B CA 6
ATOM 10793 C C . ASP A 1 107 ? -16.847 4.941 -0.587 1.00 0.00 92 ASP B C 6
ATOM 10794 O O . ASP A 1 107 ? -17.937 5.165 -1.113 1.00 0.00 92 ASP B O 6
ATOM 10803 N N . PHE A 1 108 ? -16.292 3.741 -0.536 1.00 0.00 93 PHE B N 6
ATOM 10804 C CA . PHE A 1 108 ? -16.927 2.563 -1.105 1.00 0.00 93 PHE B CA 6
ATOM 10805 C C . PHE A 1 108 ? -18.303 2.319 -0.488 1.00 0.00 93 PHE B C 6
ATOM 10806 O O . PHE A 1 108 ? -19.265 1.999 -1.195 1.00 0.00 93 PHE B O 6
ATOM 10823 N N . ALA A 1 109 ? -18.393 2.473 0.828 1.00 0.00 94 ALA B N 6
ATOM 10824 C CA . ALA A 1 109 ? -19.640 2.235 1.539 1.00 0.00 94 ALA B CA 6
ATOM 10825 C C . ALA A 1 109 ? -20.723 3.193 1.076 1.00 0.00 94 ALA B C 6
ATOM 10826 O O . ALA A 1 109 ? -21.802 2.773 0.668 1.00 0.00 94 ALA B O 6
ATOM 10833 N N . GLU A 1 110 ? -20.419 4.479 1.110 1.00 0.00 95 GLU B N 6
ATOM 10834 C CA . GLU A 1 110 ? -21.385 5.497 0.735 1.00 0.00 95 GLU B CA 6
ATOM 10835 C C . GLU A 1 110 ? -21.708 5.434 -0.757 1.00 0.00 95 GLU B C 6
ATOM 10836 O O . GLU A 1 110 ? -22.708 5.989 -1.209 1.00 0.00 95 GLU B O 6
ATOM 10848 N N . LYS A 1 111 ? -20.862 4.745 -1.510 1.00 0.00 96 LYS B N 6
ATOM 10849 C CA . LYS A 1 111 ? -21.090 4.550 -2.932 1.00 0.00 96 LYS B CA 6
ATOM 10850 C C . LYS A 1 111 ? -22.075 3.415 -3.192 1.00 0.00 96 LYS B C 6
ATOM 10851 O O . LYS A 1 111 ? -23.210 3.652 -3.604 1.00 0.00 96 LYS B O 6
ATOM 10870 N N . HIS A 1 112 ? -21.654 2.185 -2.932 1.00 0.00 97 HIS B N 6
ATOM 10871 C CA . HIS A 1 112 ? -22.437 1.031 -3.353 1.00 0.00 97 HIS B CA 6
ATOM 10872 C C . HIS A 1 112 ? -23.209 0.400 -2.196 1.00 0.00 97 HIS B C 6
ATOM 10873 O O . HIS A 1 112 ? -24.236 -0.235 -2.420 1.00 0.00 97 HIS B O 6
ATOM 10888 N N . LEU A 1 113 ? -22.734 0.567 -0.967 1.00 0.00 98 LEU B N 6
ATOM 10889 C CA . LEU A 1 113 ? -23.424 -0.028 0.176 1.00 0.00 98 LEU B CA 6
ATOM 10890 C C . LEU A 1 113 ? -24.609 0.834 0.588 1.00 0.00 98 LEU B C 6
ATOM 10891 O O . LEU A 1 113 ? -25.630 0.322 1.042 1.00 0.00 98 LEU B O 6
ATOM 10907 N N . ILE A 1 114 ? -24.463 2.142 0.434 1.00 0.00 99 ILE B N 6
ATOM 10908 C CA . ILE A 1 114 ? -25.569 3.058 0.649 1.00 0.00 99 ILE B CA 6
ATOM 10909 C C . ILE A 1 114 ? -26.293 3.329 -0.669 1.00 0.00 99 ILE B C 6
ATOM 10910 O O . ILE A 1 114 ? -25.747 3.980 -1.563 1.00 0.00 99 ILE B O 6
ATOM 10926 N N . PRO A 1 115 ? -27.517 2.808 -0.823 1.00 0.00 100 PRO B N 6
ATOM 10927 C CA . PRO A 1 115 ? -28.319 3.025 -2.025 1.00 0.00 100 PRO B CA 6
ATOM 10928 C C . PRO A 1 115 ? -29.071 4.356 -2.004 1.00 0.00 100 PRO B C 6
ATOM 10929 O O . PRO A 1 115 ? -29.463 4.875 -3.053 1.00 0.00 100 PRO B O 6
ATOM 10940 N N . LYS A 1 116 ? -29.269 4.906 -0.811 1.00 0.00 101 LYS B N 6
ATOM 10941 C CA . LYS A 1 116 ? -30.016 6.146 -0.658 1.00 0.00 101 LYS B CA 6
ATOM 10942 C C . LYS A 1 116 ? -29.069 7.283 -0.282 1.00 0.00 101 LYS B C 6
ATOM 10943 O O . LYS A 1 116 ? -28.894 7.542 0.924 1.00 0.00 101 LYS B O 6
ATOM 10963 N N . MET A 1 1 ? 17.454 20.858 -21.969 1.00 0.00 -14 MET B N 7
ATOM 10964 C CA . MET A 1 1 ? 16.178 20.971 -21.229 1.00 0.00 -14 MET B CA 7
ATOM 10965 C C . MET A 1 1 ? 16.239 20.179 -19.927 1.00 0.00 -14 MET B C 7
ATOM 10966 O O . MET A 1 1 ? 16.133 20.748 -18.842 1.00 0.00 -14 MET B O 7
ATOM 10982 N N . ALA A 1 2 ? 16.422 18.870 -20.035 1.00 0.00 -13 ALA B N 7
ATOM 10983 C CA . ALA A 1 2 ? 16.457 18.011 -18.862 1.00 0.00 -13 ALA B CA 7
ATOM 10984 C C . ALA A 1 2 ? 17.828 17.374 -18.693 1.00 0.00 -13 ALA B C 7
ATOM 10985 O O . ALA A 1 2 ? 18.223 16.504 -19.475 1.00 0.00 -13 ALA B O 7
ATOM 10992 N N . HIS A 1 3 ? 18.557 17.821 -17.682 1.00 0.00 -12 HIS B N 7
ATOM 10993 C CA . HIS A 1 3 ? 19.864 17.258 -17.375 1.00 0.00 -12 HIS B CA 7
ATOM 10994 C C . HIS A 1 3 ? 19.713 16.093 -16.411 1.00 0.00 -12 HIS B C 7
ATOM 10995 O O . HIS A 1 3 ? 19.104 16.233 -15.349 1.00 0.00 -12 HIS B O 7
ATOM 11010 N N . HIS A 1 4 ? 20.267 14.950 -16.776 1.00 0.00 -11 HIS B N 7
ATOM 11011 C CA . HIS A 1 4 ? 20.120 13.744 -15.974 1.00 0.00 -11 HIS B CA 7
ATOM 11012 C C . HIS A 1 4 ? 21.472 13.092 -15.716 1.00 0.00 -11 HIS B C 7
ATOM 11013 O O . HIS A 1 4 ? 22.238 12.839 -16.643 1.00 0.00 -11 HIS B O 7
ATOM 11028 N N . HIS A 1 5 ? 21.763 12.842 -14.450 1.00 0.00 -10 HIS B N 7
ATOM 11029 C CA . HIS A 1 5 ? 22.991 12.165 -14.059 1.00 0.00 -10 HIS B CA 7
ATOM 11030 C C . HIS A 1 5 ? 22.704 11.227 -12.891 1.00 0.00 -10 HIS B C 7
ATOM 11031 O O . HIS A 1 5 ? 23.076 11.496 -11.752 1.00 0.00 -10 HIS B O 7
ATOM 11046 N N . HIS A 1 6 ? 22.016 10.132 -13.180 1.00 0.00 -9 HIS B N 7
ATOM 11047 C CA . HIS A 1 6 ? 21.647 9.174 -12.147 1.00 0.00 -9 HIS B CA 7
ATOM 11048 C C . HIS A 1 6 ? 22.711 8.092 -12.034 1.00 0.00 -9 HIS B C 7
ATOM 11049 O O . HIS A 1 6 ? 22.835 7.428 -11.006 1.00 0.00 -9 HIS B O 7
ATOM 11064 N N . HIS A 1 7 ? 23.480 7.927 -13.100 1.00 0.00 -8 HIS B N 7
ATOM 11065 C CA . HIS A 1 7 ? 24.570 6.963 -13.123 1.00 0.00 -8 HIS B CA 7
ATOM 11066 C C . HIS A 1 7 ? 25.898 7.675 -12.910 1.00 0.00 -8 HIS B C 7
ATOM 11067 O O . HIS A 1 7 ? 25.953 8.905 -12.930 1.00 0.00 -8 HIS B O 7
ATOM 11082 N N . HIS A 1 8 ? 26.958 6.896 -12.704 1.00 0.00 -7 HIS B N 7
ATOM 11083 C CA . HIS A 1 8 ? 28.307 7.434 -12.520 1.00 0.00 -7 HIS B CA 7
ATOM 11084 C C . HIS A 1 8 ? 28.388 8.318 -11.282 1.00 0.00 -7 HIS B C 7
ATOM 11085 O O . HIS A 1 8 ? 29.088 9.330 -11.270 1.00 0.00 -7 HIS B O 7
ATOM 11100 N N . VAL A 1 9 ? 27.674 7.928 -10.236 1.00 0.00 -6 VAL B N 7
ATOM 11101 C CA . VAL A 1 9 ? 27.715 8.660 -8.979 1.00 0.00 -6 VAL B CA 7
ATOM 11102 C C . VAL A 1 9 ? 28.835 8.127 -8.093 1.00 0.00 -6 VAL B C 7
ATOM 11103 O O . VAL A 1 9 ? 28.936 8.468 -6.916 1.00 0.00 -6 VAL B O 7
ATOM 11116 N N . ASP A 1 10 ? 29.672 7.282 -8.680 1.00 0.00 -5 ASP B N 7
ATOM 11117 C CA . ASP A 1 10 ? 30.833 6.734 -7.989 1.00 0.00 -5 ASP B CA 7
ATOM 11118 C C . ASP A 1 10 ? 31.970 7.745 -8.006 1.00 0.00 -5 ASP B C 7
ATOM 11119 O O . ASP A 1 10 ? 32.953 7.611 -7.280 1.00 0.00 -5 ASP B O 7
ATOM 11128 N N . ASP A 1 11 ? 31.836 8.750 -8.860 1.00 0.00 -4 ASP B N 7
ATOM 11129 C CA . ASP A 1 11 ? 32.822 9.817 -8.951 1.00 0.00 -4 ASP B CA 7
ATOM 11130 C C . ASP A 1 11 ? 32.421 10.954 -8.023 1.00 0.00 -4 ASP B C 7
ATOM 11131 O O . ASP A 1 11 ? 31.418 11.630 -8.263 1.00 0.00 -4 ASP B O 7
ATOM 11140 N N . ASP A 1 12 ? 33.208 11.150 -6.968 1.00 0.00 -3 ASP B N 7
ATOM 11141 C CA . ASP A 1 12 ? 32.887 12.108 -5.908 1.00 0.00 -3 ASP B CA 7
ATOM 11142 C C . ASP A 1 12 ? 31.570 11.732 -5.232 1.00 0.00 -3 ASP B C 7
ATOM 11143 O O . ASP A 1 12 ? 30.505 12.262 -5.563 1.00 0.00 -3 ASP B O 7
ATOM 11152 N N . ASP A 1 13 ? 31.654 10.791 -4.297 1.00 0.00 -2 ASP B N 7
ATOM 11153 C CA . ASP A 1 13 ? 30.487 10.318 -3.558 1.00 0.00 -2 ASP B CA 7
ATOM 11154 C C . ASP A 1 13 ? 29.904 11.442 -2.715 1.00 0.00 -2 ASP B C 7
ATOM 11155 O O . ASP A 1 13 ? 30.606 12.036 -1.892 1.00 0.00 -2 ASP B O 7
ATOM 11164 N N . LYS A 1 14 ? 28.626 11.732 -2.911 1.00 0.00 -1 LYS B N 7
ATOM 11165 C CA . LYS A 1 14 ? 27.989 12.841 -2.226 1.00 0.00 -1 LYS B CA 7
ATOM 11166 C C . LYS A 1 14 ? 26.622 12.424 -1.712 1.00 0.00 -1 LYS B C 7
ATOM 11167 O O . LYS A 1 14 ? 25.997 11.521 -2.271 1.00 0.00 -1 LYS B O 7
ATOM 11186 N N . MET A 1 15 ? 26.176 13.084 -0.647 1.00 0.00 0 MET B N 7
ATOM 11187 C CA . MET A 1 15 ? 24.855 12.848 -0.069 1.00 0.00 0 MET B CA 7
ATOM 11188 C C . MET A 1 15 ? 24.734 11.452 0.539 1.00 0.00 0 MET B C 7
ATOM 11189 O O . MET A 1 15 ? 24.901 11.280 1.745 1.00 0.00 0 MET B O 7
ATOM 11203 N N . GLU A 1 16 ? 24.458 10.462 -0.300 1.00 0.00 1 GLU B N 7
ATOM 11204 C CA . GLU A 1 16 ? 24.240 9.095 0.156 1.00 0.00 1 GLU B CA 7
ATOM 11205 C C . GLU A 1 16 ? 24.893 8.106 -0.800 1.00 0.00 1 GLU B C 7
ATOM 11206 O O . GLU A 1 16 ? 24.369 7.831 -1.881 1.00 0.00 1 GLU B O 7
ATOM 11218 N N . ASP A 1 17 ? 26.041 7.584 -0.408 1.00 0.00 2 ASP B N 7
ATOM 11219 C CA . ASP A 1 17 ? 26.736 6.587 -1.213 1.00 0.00 2 ASP B CA 7
ATOM 11220 C C . ASP A 1 17 ? 26.448 5.191 -0.681 1.00 0.00 2 ASP B C 7
ATOM 11221 O O . ASP A 1 17 ? 26.077 5.037 0.484 1.00 0.00 2 ASP B O 7
ATOM 11230 N N . THR A 1 18 ? 26.624 4.191 -1.545 1.00 0.00 3 THR B N 7
ATOM 11231 C CA . THR A 1 18 ? 26.407 2.782 -1.203 1.00 0.00 3 THR B CA 7
ATOM 11232 C C . THR A 1 18 ? 25.114 2.561 -0.413 1.00 0.00 3 THR B C 7
ATOM 11233 O O . THR A 1 18 ? 25.082 1.816 0.568 1.00 0.00 3 THR B O 7
ATOM 11244 N N . ALA A 1 19 ? 24.044 3.207 -0.857 1.00 0.00 4 ALA B N 7
ATOM 11245 C CA . ALA A 1 19 ? 22.753 3.077 -0.202 1.00 0.00 4 ALA B CA 7
ATOM 11246 C C . ALA A 1 19 ? 21.905 2.033 -0.914 1.00 0.00 4 ALA B C 7
ATOM 11247 O O . ALA A 1 19 ? 21.734 2.085 -2.135 1.00 0.00 4 ALA B O 7
ATOM 11254 N N . ASN A 1 20 ? 21.385 1.085 -0.153 1.00 0.00 5 ASN B N 7
ATOM 11255 C CA . ASN A 1 20 ? 20.590 0.007 -0.719 1.00 0.00 5 ASN B CA 7
ATOM 11256 C C . ASN A 1 20 ? 19.105 0.285 -0.519 1.00 0.00 5 ASN B C 7
ATOM 11257 O O . ASN A 1 20 ? 18.687 0.647 0.579 1.00 0.00 5 ASN B O 7
ATOM 11268 N N . PRO A 1 21 ? 18.287 0.123 -1.570 1.00 0.00 6 PRO B N 7
ATOM 11269 C CA . PRO A 1 21 ? 16.838 0.295 -1.482 1.00 0.00 6 PRO B CA 7
ATOM 11270 C C . PRO A 1 21 ? 16.177 -0.927 -0.855 1.00 0.00 6 PRO B C 7
ATOM 11271 O O . PRO A 1 21 ? 15.655 -1.797 -1.556 1.00 0.00 6 PRO B O 7
ATOM 11282 N N . ASN A 1 22 ? 16.210 -0.990 0.467 1.00 0.00 7 ASN B N 7
ATOM 11283 C CA . ASN A 1 22 ? 15.706 -2.152 1.191 1.00 0.00 7 ASN B CA 7
ATOM 11284 C C . ASN A 1 22 ? 14.187 -2.169 1.206 1.00 0.00 7 ASN B C 7
ATOM 11285 O O . ASN A 1 22 ? 13.567 -3.228 1.277 1.00 0.00 7 ASN B O 7
ATOM 11296 N N . GLU A 1 23 ? 13.594 -0.994 1.135 1.00 0.00 8 GLU B N 7
ATOM 11297 C CA . GLU A 1 23 ? 12.149 -0.869 1.144 1.00 0.00 8 GLU B CA 7
ATOM 11298 C C . GLU A 1 23 ? 11.678 -0.158 -0.118 1.00 0.00 8 GLU B C 7
ATOM 11299 O O . GLU A 1 23 ? 12.462 0.079 -1.041 1.00 0.00 8 GLU B O 7
ATOM 11311 N N . MET A 1 24 ? 10.401 0.172 -0.160 1.00 0.00 9 MET B N 7
ATOM 11312 C CA . MET A 1 24 ? 9.829 0.871 -1.296 1.00 0.00 9 MET B CA 7
ATOM 11313 C C . MET A 1 24 ? 9.491 2.298 -0.903 1.00 0.00 9 MET B C 7
ATOM 11314 O O . MET A 1 24 ? 8.999 2.544 0.195 1.00 0.00 9 MET B O 7
ATOM 11328 N N . THR A 1 25 ? 9.782 3.238 -1.789 1.00 0.00 10 THR B N 7
ATOM 11329 C CA . THR A 1 25 ? 9.559 4.647 -1.510 1.00 0.00 10 THR B CA 7
ATOM 11330 C C . THR A 1 25 ? 8.072 4.961 -1.428 1.00 0.00 10 THR B C 7
ATOM 11331 O O . THR A 1 25 ? 7.255 4.161 -1.879 1.00 0.00 10 THR B O 7
ATOM 11342 N N . LYS A 1 26 ? 7.721 6.114 -0.874 1.00 0.00 11 LYS B N 7
ATOM 11343 C CA . LYS A 1 26 ? 6.316 6.481 -0.705 1.00 0.00 11 LYS B CA 7
ATOM 11344 C C . LYS A 1 26 ? 5.549 6.397 -2.026 1.00 0.00 11 LYS B C 7
ATOM 11345 O O . LYS A 1 26 ? 4.387 5.993 -2.058 1.00 0.00 11 LYS B O 7
ATOM 11364 N N . ASP A 1 27 ? 6.222 6.739 -3.117 1.00 0.00 12 ASP B N 7
ATOM 11365 C CA . ASP A 1 27 ? 5.582 6.783 -4.423 1.00 0.00 12 ASP B CA 7
ATOM 11366 C C . ASP A 1 27 ? 5.480 5.383 -5.024 1.00 0.00 12 ASP B C 7
ATOM 11367 O O . ASP A 1 27 ? 4.433 4.993 -5.546 1.00 0.00 12 ASP B O 7
ATOM 11376 N N . ALA A 1 28 ? 6.566 4.620 -4.929 1.00 0.00 13 ALA B N 7
ATOM 11377 C CA . ALA A 1 28 ? 6.614 3.278 -5.496 1.00 0.00 13 ALA B CA 7
ATOM 11378 C C . ALA A 1 28 ? 5.769 2.306 -4.681 1.00 0.00 13 ALA B C 7
ATOM 11379 O O . ALA A 1 28 ? 5.187 1.366 -5.227 1.00 0.00 13 ALA B O 7
ATOM 11386 N N . TRP A 1 29 ? 5.710 2.536 -3.375 1.00 0.00 14 TRP B N 7
ATOM 11387 C CA . TRP A 1 29 ? 4.880 1.734 -2.488 1.00 0.00 14 TRP B CA 7
ATOM 11388 C C . TRP A 1 29 ? 3.436 1.778 -2.952 1.00 0.00 14 TRP B C 7
ATOM 11389 O O . TRP A 1 29 ? 2.805 0.743 -3.134 1.00 0.00 14 TRP B O 7
ATOM 11410 N N . LEU A 1 30 ? 2.940 2.987 -3.177 1.00 0.00 15 LEU B N 7
ATOM 11411 C CA . LEU A 1 30 ? 1.576 3.189 -3.644 1.00 0.00 15 LEU B CA 7
ATOM 11412 C C . LEU A 1 30 ? 1.315 2.423 -4.936 1.00 0.00 15 LEU B C 7
ATOM 11413 O O . LEU A 1 30 ? 0.264 1.809 -5.095 1.00 0.00 15 LEU B O 7
ATOM 11429 N N . ASN A 1 31 ? 2.286 2.447 -5.843 1.00 0.00 16 ASN B N 7
ATOM 11430 C CA . ASN A 1 31 ? 2.145 1.798 -7.146 1.00 0.00 16 ASN B CA 7
ATOM 11431 C C . ASN A 1 31 ? 1.882 0.301 -6.994 1.00 0.00 16 ASN B C 7
ATOM 11432 O O . ASN A 1 31 ? 1.101 -0.285 -7.744 1.00 0.00 16 ASN B O 7
ATOM 11443 N N . SER A 1 32 ? 2.529 -0.310 -6.015 1.00 0.00 17 SER B N 7
ATOM 11444 C CA . SER A 1 32 ? 2.380 -1.737 -5.780 1.00 0.00 17 SER B CA 7
ATOM 11445 C C . SER A 1 32 ? 1.241 -2.015 -4.798 1.00 0.00 17 SER B C 7
ATOM 11446 O O . SER A 1 32 ? 0.609 -3.067 -4.850 1.00 0.00 17 SER B O 7
ATOM 11454 N N . MET A 1 33 ? 0.976 -1.059 -3.919 1.00 0.00 18 MET B N 7
ATOM 11455 C CA . MET A 1 33 ? 0.041 -1.259 -2.815 1.00 0.00 18 MET B CA 7
ATOM 11456 C C . MET A 1 33 ? -1.404 -0.974 -3.214 1.00 0.00 18 MET B C 7
ATOM 11457 O O . MET A 1 33 ? -2.317 -1.666 -2.766 1.00 0.00 18 MET B O 7
ATOM 11471 N N . THR A 1 34 ? -1.612 0.038 -4.053 1.00 0.00 19 THR B N 7
ATOM 11472 C CA . THR A 1 34 ? -2.964 0.472 -4.408 1.00 0.00 19 THR B CA 7
ATOM 11473 C C . THR A 1 34 ? -3.857 -0.664 -4.925 1.00 0.00 19 THR B C 7
ATOM 11474 O O . THR A 1 34 ? -4.988 -0.800 -4.464 1.00 0.00 19 THR B O 7
ATOM 11485 N N . PRO A 1 35 ? -3.392 -1.506 -5.868 1.00 0.00 20 PRO B N 7
ATOM 11486 C CA . PRO A 1 35 ? -4.229 -2.566 -6.425 1.00 0.00 20 PRO B CA 7
ATOM 11487 C C . PRO A 1 35 ? -4.305 -3.794 -5.522 1.00 0.00 20 PRO B C 7
ATOM 11488 O O . PRO A 1 35 ? -5.017 -4.756 -5.820 1.00 0.00 20 PRO B O 7
ATOM 11499 N N . LEU A 1 36 ? -3.578 -3.752 -4.413 1.00 0.00 21 LEU B N 7
ATOM 11500 C CA . LEU A 1 36 ? -3.658 -4.802 -3.407 1.00 0.00 21 LEU B CA 7
ATOM 11501 C C . LEU A 1 36 ? -4.759 -4.471 -2.411 1.00 0.00 21 LEU B C 7
ATOM 11502 O O . LEU A 1 36 ? -5.291 -5.349 -1.734 1.00 0.00 21 LEU B O 7
ATOM 11518 N N . LEU A 1 37 ? -5.109 -3.193 -2.351 1.00 0.00 22 LEU B N 7
ATOM 11519 C CA . LEU A 1 37 ? -6.125 -2.717 -1.427 1.00 0.00 22 LEU B CA 7
ATOM 11520 C C . LEU A 1 37 ? -7.507 -3.310 -1.734 1.00 0.00 22 LEU B C 7
ATOM 11521 O O . LEU A 1 37 ? -8.169 -3.786 -0.820 1.00 0.00 22 LEU B O 7
ATOM 11537 N N . PRO A 1 38 ? -7.966 -3.315 -3.012 1.00 0.00 23 PRO B N 7
ATOM 11538 C CA . PRO A 1 38 ? -9.260 -3.907 -3.382 1.00 0.00 23 PRO B CA 7
ATOM 11539 C C . PRO A 1 38 ? -9.427 -5.328 -2.861 1.00 0.00 23 PRO B C 7
ATOM 11540 O O . PRO A 1 38 ? -10.522 -5.736 -2.468 1.00 0.00 23 PRO B O 7
ATOM 11551 N N . ASP A 1 39 ? -8.324 -6.060 -2.850 1.00 0.00 24 ASP B N 7
ATOM 11552 C CA . ASP A 1 39 ? -8.314 -7.442 -2.403 1.00 0.00 24 ASP B CA 7
ATOM 11553 C C . ASP A 1 39 ? -8.597 -7.519 -0.903 1.00 0.00 24 ASP B C 7
ATOM 11554 O O . ASP A 1 39 ? -9.310 -8.407 -0.434 1.00 0.00 24 ASP B O 7
ATOM 11563 N N . LEU A 1 40 ? -8.068 -6.554 -0.165 1.00 0.00 25 LEU B N 7
ATOM 11564 C CA . LEU A 1 40 ? -8.202 -6.528 1.285 1.00 0.00 25 LEU B CA 7
ATOM 11565 C C . LEU A 1 40 ? -9.510 -5.861 1.716 1.00 0.00 25 LEU B C 7
ATOM 11566 O O . LEU A 1 40 ? -10.173 -6.324 2.646 1.00 0.00 25 LEU B O 7
ATOM 11582 N N . ILE A 1 41 ? -9.875 -4.775 1.034 1.00 0.00 26 ILE B N 7
ATOM 11583 C CA . ILE A 1 41 ? -11.047 -3.980 1.406 1.00 0.00 26 ILE B CA 7
ATOM 11584 C C . ILE A 1 41 ? -12.322 -4.817 1.409 1.00 0.00 26 ILE B C 7
ATOM 11585 O O . ILE A 1 41 ? -13.055 -4.835 2.399 1.00 0.00 26 ILE B O 7
ATOM 11601 N N . CYS A 1 42 ? -12.572 -5.519 0.306 1.00 0.00 27 CYS B N 7
ATOM 11602 C CA . CYS A 1 42 ? -13.821 -6.258 0.140 1.00 0.00 27 CYS B CA 7
ATOM 11603 C C . CYS A 1 42 ? -13.976 -7.314 1.226 1.00 0.00 27 CYS B C 7
ATOM 11604 O O . CYS A 1 42 ? -15.083 -7.575 1.696 1.00 0.00 27 CYS B O 7
ATOM 11611 N N . LYS A 1 43 ? -12.855 -7.899 1.642 1.00 0.00 28 LYS B N 7
ATOM 11612 C CA . LYS A 1 43 ? -12.864 -8.925 2.674 1.00 0.00 28 LYS B CA 7
ATOM 11613 C C . LYS A 1 43 ? -13.500 -8.408 3.957 1.00 0.00 28 LYS B C 7
ATOM 11614 O O . LYS A 1 43 ? -14.274 -9.113 4.594 1.00 0.00 28 LYS B O 7
ATOM 11633 N N . GLY A 1 44 ? -13.195 -7.166 4.310 1.00 0.00 29 GLY B N 7
ATOM 11634 C CA . GLY A 1 44 ? -13.730 -6.584 5.529 1.00 0.00 29 GLY B CA 7
ATOM 11635 C C . GLY A 1 44 ? -15.245 -6.528 5.535 1.00 0.00 29 GLY B C 7
ATOM 11636 O O . GLY A 1 44 ? -15.879 -6.724 6.573 1.00 0.00 29 GLY B O 7
ATOM 11640 N N . PHE A 1 45 ? -15.828 -6.290 4.365 1.00 0.00 30 PHE B N 7
ATOM 11641 C CA . PHE A 1 45 ? -17.275 -6.181 4.242 1.00 0.00 30 PHE B CA 7
ATOM 11642 C C . PHE A 1 45 ? -17.914 -7.561 4.131 1.00 0.00 30 PHE B C 7
ATOM 11643 O O . PHE A 1 45 ? -19.129 -7.703 4.222 1.00 0.00 30 PHE B O 7
ATOM 11660 N N . ILE A 1 46 ? -17.088 -8.573 3.922 1.00 0.00 31 ILE B N 7
ATOM 11661 C CA . ILE A 1 46 ? -17.558 -9.946 3.875 1.00 0.00 31 ILE B CA 7
ATOM 11662 C C . ILE A 1 46 ? -17.430 -10.599 5.246 1.00 0.00 31 ILE B C 7
ATOM 11663 O O . ILE A 1 46 ? -18.314 -11.339 5.686 1.00 0.00 31 ILE B O 7
ATOM 11679 N N . GLN A 1 47 ? -16.323 -10.309 5.915 1.00 0.00 32 GLN B N 7
ATOM 11680 C CA . GLN A 1 47 ? -16.022 -10.902 7.211 1.00 0.00 32 GLN B CA 7
ATOM 11681 C C . GLN A 1 47 ? -16.995 -10.429 8.280 1.00 0.00 32 GLN B C 7
ATOM 11682 O O . GLN A 1 47 ? -17.436 -11.215 9.119 1.00 0.00 32 GLN B O 7
ATOM 11696 N N . ASP A 1 48 ? -17.336 -9.150 8.248 1.00 0.00 33 ASP B N 7
ATOM 11697 C CA . ASP A 1 48 ? -18.243 -8.591 9.241 1.00 0.00 33 ASP B CA 7
ATOM 11698 C C . ASP A 1 48 ? -19.687 -8.748 8.778 1.00 0.00 33 ASP B C 7
ATOM 11699 O O . ASP A 1 48 ? -20.076 -8.200 7.750 1.00 0.00 33 ASP B O 7
ATOM 11708 N N . PRO A 1 49 ? -20.494 -9.516 9.533 1.00 0.00 34 PRO B N 7
ATOM 11709 C CA . PRO A 1 49 ? -21.909 -9.759 9.211 1.00 0.00 34 PRO B CA 7
ATOM 11710 C C . PRO A 1 49 ? -22.706 -8.468 9.069 1.00 0.00 34 PRO B C 7
ATOM 11711 O O . PRO A 1 49 ? -23.631 -8.382 8.258 1.00 0.00 34 PRO B O 7
ATOM 11722 N N . ASP A 1 50 ? -22.339 -7.474 9.868 1.00 0.00 35 ASP B N 7
ATOM 11723 C CA . ASP A 1 50 ? -22.977 -6.156 9.831 1.00 0.00 35 ASP B CA 7
ATOM 11724 C C . ASP A 1 50 ? -22.776 -5.504 8.477 1.00 0.00 35 ASP B C 7
ATOM 11725 O O . ASP A 1 50 ? -23.662 -4.850 7.930 1.00 0.00 35 ASP B O 7
ATOM 11734 N N . LEU A 1 51 ? -21.581 -5.675 7.970 1.00 0.00 36 LEU B N 7
ATOM 11735 C CA . LEU A 1 51 ? -21.163 -5.083 6.727 1.00 0.00 36 LEU B CA 7
ATOM 11736 C C . LEU A 1 51 ? -21.711 -5.899 5.567 1.00 0.00 36 LEU B C 7
ATOM 11737 O O . LEU A 1 51 ? -22.215 -5.356 4.582 1.00 0.00 36 LEU B O 7
ATOM 11753 N N . LYS A 1 52 ? -21.632 -7.216 5.725 1.00 0.00 37 LYS B N 7
ATOM 11754 C CA . LYS A 1 52 ? -22.107 -8.162 4.726 1.00 0.00 37 LYS B CA 7
ATOM 11755 C C . LYS A 1 52 ? -23.603 -8.000 4.493 1.00 0.00 37 LYS B C 7
ATOM 11756 O O . LYS A 1 52 ? -24.090 -8.187 3.380 1.00 0.00 37 LYS B O 7
ATOM 11775 N N . LYS A 1 53 ? -24.329 -7.627 5.542 1.00 0.00 38 LYS B N 7
ATOM 11776 C CA . LYS A 1 53 ? -25.773 -7.497 5.444 1.00 0.00 38 LYS B CA 7
ATOM 11777 C C . LYS A 1 53 ? -26.152 -6.310 4.561 1.00 0.00 38 LYS B C 7
ATOM 11778 O O . LYS A 1 53 ? -27.230 -6.285 3.983 1.00 0.00 38 LYS B O 7
ATOM 11797 N N . ARG A 1 54 ? -25.254 -5.337 4.448 1.00 0.00 39 ARG B N 7
ATOM 11798 C CA . ARG A 1 54 ? -25.462 -4.208 3.546 1.00 0.00 39 ARG B CA 7
ATOM 11799 C C . ARG A 1 54 ? -24.884 -4.543 2.177 1.00 0.00 39 ARG B C 7
ATOM 11800 O O . ARG A 1 54 ? -25.404 -4.132 1.139 1.00 0.00 39 ARG B O 7
ATOM 11821 N N . PHE A 1 55 ? -23.803 -5.307 2.207 1.00 0.00 40 PHE B N 7
ATOM 11822 C CA . PHE A 1 55 ? -23.132 -5.795 1.010 1.00 0.00 40 PHE B CA 7
ATOM 11823 C C . PHE A 1 55 ? -24.102 -6.614 0.154 1.00 0.00 40 PHE B C 7
ATOM 11824 O O . PHE A 1 55 ? -24.089 -6.532 -1.078 1.00 0.00 40 PHE B O 7
ATOM 11841 N N . ASP A 1 56 ? -24.957 -7.380 0.822 1.00 0.00 41 ASP B N 7
ATOM 11842 C CA . ASP A 1 56 ? -25.949 -8.211 0.144 1.00 0.00 41 ASP B CA 7
ATOM 11843 C C . ASP A 1 56 ? -27.133 -7.384 -0.353 1.00 0.00 41 ASP B C 7
ATOM 11844 O O . ASP A 1 56 ? -27.724 -7.698 -1.382 1.00 0.00 41 ASP B O 7
ATOM 11853 N N . GLU A 1 57 ? -27.472 -6.321 0.371 1.00 0.00 42 GLU B N 7
ATOM 11854 C CA . GLU A 1 57 ? -28.593 -5.462 -0.011 1.00 0.00 42 GLU B CA 7
ATOM 11855 C C . GLU A 1 57 ? -28.356 -4.824 -1.378 1.00 0.00 42 GLU B C 7
ATOM 11856 O O . GLU A 1 57 ? -29.295 -4.583 -2.137 1.00 0.00 42 GLU B O 7
ATOM 11868 N N . ILE A 1 58 ? -27.096 -4.561 -1.685 1.00 0.00 43 ILE B N 7
ATOM 11869 C CA . ILE A 1 58 ? -26.731 -3.962 -2.960 1.00 0.00 43 ILE B CA 7
ATOM 11870 C C . ILE A 1 58 ? -26.399 -5.057 -3.975 1.00 0.00 43 ILE B C 7
ATOM 11871 O O . ILE A 1 58 ? -26.156 -4.793 -5.155 1.00 0.00 43 ILE B O 7
ATOM 11887 N N . LYS A 1 59 ? -26.427 -6.300 -3.483 1.00 0.00 44 LYS B N 7
ATOM 11888 C CA . LYS A 1 59 ? -26.089 -7.481 -4.274 1.00 0.00 44 LYS B CA 7
ATOM 11889 C C . LYS A 1 59 ? -24.727 -7.320 -4.926 1.00 0.00 44 LYS B C 7
ATOM 11890 O O . LYS A 1 59 ? -24.530 -7.642 -6.098 1.00 0.00 44 LYS B O 7
ATOM 11909 N N . MET A 1 60 ? -23.789 -6.822 -4.142 1.00 0.00 45 MET B N 7
ATOM 11910 C CA . MET A 1 60 ? -22.443 -6.587 -4.614 1.00 0.00 45 MET B CA 7
ATOM 11911 C C . MET A 1 60 ? -21.572 -7.793 -4.304 1.00 0.00 45 MET B C 7
ATOM 11912 O O . MET A 1 60 ? -21.804 -8.494 -3.320 1.00 0.00 45 MET B O 7
ATOM 11926 N N . THR A 1 61 ? -20.596 -8.051 -5.156 1.00 0.00 46 THR B N 7
ATOM 11927 C CA . THR A 1 61 ? -19.736 -9.204 -4.989 1.00 0.00 46 THR B CA 7
ATOM 11928 C C . THR A 1 61 ? -18.278 -8.797 -4.820 1.00 0.00 46 THR B C 7
ATOM 11929 O O . THR A 1 61 ? -17.918 -7.643 -5.057 1.00 0.00 46 THR B O 7
ATOM 11940 N N . TYR A 1 62 ? -17.451 -9.748 -4.416 1.00 0.00 47 TYR B N 7
ATOM 11941 C CA . TYR A 1 62 ? -16.017 -9.526 -4.250 1.00 0.00 47 TYR B CA 7
ATOM 11942 C C . TYR A 1 62 ? -15.406 -9.018 -5.551 1.00 0.00 47 TYR B C 7
ATOM 11943 O O . TYR A 1 62 ? -14.668 -8.028 -5.568 1.00 0.00 47 TYR B O 7
ATOM 11961 N N . GLU A 1 63 ? -15.752 -9.689 -6.643 1.00 0.00 48 GLU B N 7
ATOM 11962 C CA . GLU A 1 63 ? -15.239 -9.340 -7.959 1.00 0.00 48 GLU B CA 7
ATOM 11963 C C . GLU A 1 63 ? -15.753 -7.971 -8.398 1.00 0.00 48 GLU B C 7
ATOM 11964 O O . GLU A 1 63 ? -15.174 -7.327 -9.271 1.00 0.00 48 GLU B O 7
ATOM 11976 N N . GLN A 1 64 ? -16.845 -7.531 -7.790 1.00 0.00 49 GLN B N 7
ATOM 11977 C CA . GLN A 1 64 ? -17.399 -6.218 -8.074 1.00 0.00 49 GLN B CA 7
ATOM 11978 C C . GLN A 1 64 ? -16.597 -5.145 -7.340 1.00 0.00 49 GLN B C 7
ATOM 11979 O O . GLN A 1 64 ? -16.283 -4.099 -7.900 1.00 0.00 49 GLN B O 7
ATOM 11993 N N . CYS A 1 65 ? -16.253 -5.427 -6.087 1.00 0.00 50 CYS B N 7
ATOM 11994 C CA . CYS A 1 65 ? -15.502 -4.490 -5.253 1.00 0.00 50 CYS B CA 7
ATOM 11995 C C . CYS A 1 65 ? -14.207 -4.054 -5.924 1.00 0.00 50 CYS B C 7
ATOM 11996 O O . CYS A 1 65 ? -13.860 -2.873 -5.913 1.00 0.00 50 CYS B O 7
ATOM 12003 N N . VAL A 1 66 ? -13.495 -5.003 -6.515 1.00 0.00 51 VAL B N 7
ATOM 12004 C CA . VAL A 1 66 ? -12.161 -4.733 -7.036 1.00 0.00 51 VAL B CA 7
ATOM 12005 C C . VAL A 1 66 ? -12.163 -3.797 -8.244 1.00 0.00 51 VAL B C 7
ATOM 12006 O O . VAL A 1 66 ? -11.109 -3.312 -8.643 1.00 0.00 51 VAL B O 7
ATOM 12019 N N . THR A 1 67 ? -13.322 -3.555 -8.839 1.00 0.00 52 THR B N 7
ATOM 12020 C CA . THR A 1 67 ? -13.414 -2.572 -9.910 1.00 0.00 52 THR B CA 7
ATOM 12021 C C . THR A 1 67 ? -13.798 -1.201 -9.344 1.00 0.00 52 THR B C 7
ATOM 12022 O O . THR A 1 67 ? -13.702 -0.183 -10.027 1.00 0.00 52 THR B O 7
ATOM 12033 N N . LEU A 1 68 ? -14.222 -1.186 -8.083 1.00 0.00 53 LEU B N 7
ATOM 12034 C CA . LEU A 1 68 ? -14.702 0.034 -7.445 1.00 0.00 53 LEU B CA 7
ATOM 12035 C C . LEU A 1 68 ? -13.620 0.643 -6.561 1.00 0.00 53 LEU B C 7
ATOM 12036 O O . LEU A 1 68 ? -13.446 1.862 -6.516 1.00 0.00 53 LEU B O 7
ATOM 12052 N N . ILE A 1 69 ? -12.901 -0.226 -5.861 1.00 0.00 54 ILE B N 7
ATOM 12053 C CA . ILE A 1 69 ? -11.861 0.189 -4.923 1.00 0.00 54 ILE B CA 7
ATOM 12054 C C . ILE A 1 69 ? -10.747 1.023 -5.581 1.00 0.00 54 ILE B C 7
ATOM 12055 O O . ILE A 1 69 ? -10.298 1.999 -4.986 1.00 0.00 54 ILE B O 7
ATOM 12071 N N . PRO A 1 70 ? -10.265 0.662 -6.794 1.00 0.00 55 PRO B N 7
ATOM 12072 C CA . PRO A 1 70 ? -9.257 1.459 -7.520 1.00 0.00 55 PRO B CA 7
ATOM 12073 C C . PRO A 1 70 ? -9.629 2.937 -7.648 1.00 0.00 55 PRO B C 7
ATOM 12074 O O . PRO A 1 70 ? -8.764 3.791 -7.834 1.00 0.00 55 PRO B O 7
ATOM 12085 N N . GLU A 1 71 ? -10.913 3.239 -7.545 1.00 0.00 56 GLU B N 7
ATOM 12086 C CA . GLU A 1 71 ? -11.371 4.616 -7.616 1.00 0.00 56 GLU B CA 7
ATOM 12087 C C . GLU A 1 71 ? -11.201 5.304 -6.265 1.00 0.00 56 GLU B C 7
ATOM 12088 O O . GLU A 1 71 ? -11.042 6.522 -6.185 1.00 0.00 56 GLU B O 7
ATOM 12100 N N . SER A 1 72 ? -11.226 4.514 -5.206 1.00 0.00 57 SER B N 7
ATOM 12101 C CA . SER A 1 72 ? -11.076 5.032 -3.861 1.00 0.00 57 SER B CA 7
ATOM 12102 C C . SER A 1 72 ? -9.603 5.051 -3.457 1.00 0.00 57 SER B C 7
ATOM 12103 O O . SER A 1 72 ? -9.177 5.901 -2.671 1.00 0.00 57 SER B O 7
ATOM 12111 N N . THR A 1 73 ? -8.828 4.119 -4.012 1.00 0.00 58 THR B N 7
ATOM 12112 C CA . THR A 1 73 ? -7.397 4.047 -3.739 1.00 0.00 58 THR B CA 7
ATOM 12113 C C . THR A 1 73 ? -6.713 5.344 -4.145 1.00 0.00 58 THR B C 7
ATOM 12114 O O . THR A 1 73 ? -5.886 5.874 -3.410 1.00 0.00 58 THR B O 7
ATOM 12125 N N . LYS A 1 74 ? -7.090 5.856 -5.311 1.00 0.00 59 LYS B N 7
ATOM 12126 C CA . LYS A 1 74 ? -6.513 7.083 -5.846 1.00 0.00 59 LYS B CA 7
ATOM 12127 C C . LYS A 1 74 ? -6.857 8.274 -4.953 1.00 0.00 59 LYS B C 7
ATOM 12128 O O . LYS A 1 74 ? -6.023 9.148 -4.710 1.00 0.00 59 LYS B O 7
ATOM 12147 N N . LYS A 1 75 ? -8.086 8.286 -4.455 1.00 0.00 60 LYS B N 7
ATOM 12148 C CA . LYS A 1 75 ? -8.560 9.358 -3.594 1.00 0.00 60 LYS B CA 7
ATOM 12149 C C . LYS A 1 75 ? -7.782 9.382 -2.283 1.00 0.00 60 LYS B C 7
ATOM 12150 O O . LYS A 1 75 ? -7.173 10.394 -1.931 1.00 0.00 60 LYS B O 7
ATOM 12169 N N . CYS A 1 76 ? -7.786 8.257 -1.581 1.00 0.00 61 CYS B N 7
ATOM 12170 C CA . CYS A 1 76 ? -7.135 8.159 -0.280 1.00 0.00 61 CYS B CA 7
ATOM 12171 C C . CYS A 1 76 ? -5.616 8.183 -0.409 1.00 0.00 61 CYS B C 7
ATOM 12172 O O . CYS A 1 76 ? -4.909 8.477 0.556 1.00 0.00 61 CYS B O 7
ATOM 12179 N N . GLN A 1 77 ? -5.120 7.872 -1.602 1.00 0.00 62 GLN B N 7
ATOM 12180 C CA . GLN A 1 77 ? -3.691 7.934 -1.880 1.00 0.00 62 GLN B CA 7
ATOM 12181 C C . GLN A 1 77 ? -3.156 9.330 -1.597 1.00 0.00 62 GLN B C 7
ATOM 12182 O O . GLN A 1 77 ? -2.242 9.500 -0.794 1.00 0.00 62 GLN B O 7
ATOM 12196 N N . ASP A 1 78 ? -3.758 10.321 -2.244 1.00 0.00 63 ASP B N 7
ATOM 12197 C CA . ASP A 1 78 ? -3.346 11.715 -2.094 1.00 0.00 63 ASP B CA 7
ATOM 12198 C C . ASP A 1 78 ? -3.440 12.160 -0.640 1.00 0.00 63 ASP B C 7
ATOM 12199 O O . ASP A 1 78 ? -2.597 12.918 -0.156 1.00 0.00 63 ASP B O 7
ATOM 12208 N N . GLU A 1 79 ? -4.461 11.660 0.050 1.00 0.00 64 GLU B N 7
ATOM 12209 C CA . GLU A 1 79 ? -4.699 11.992 1.451 1.00 0.00 64 GLU B CA 7
ATOM 12210 C C . GLU A 1 79 ? -3.459 11.760 2.294 1.00 0.00 64 GLU B C 7
ATOM 12211 O O . GLU A 1 79 ? -2.931 12.672 2.931 1.00 0.00 64 GLU B O 7
ATOM 12223 N N . LEU A 1 80 ? -3.000 10.528 2.275 1.00 0.00 65 LEU B N 7
ATOM 12224 C CA . LEU A 1 80 ? -1.932 10.093 3.147 1.00 0.00 65 LEU B CA 7
ATOM 12225 C C . LEU A 1 80 ? -0.560 10.312 2.518 1.00 0.00 65 LEU B C 7
ATOM 12226 O O . LEU A 1 80 ? 0.422 10.474 3.232 1.00 0.00 65 LEU B O 7
ATOM 12242 N N . TYR A 1 81 ? -0.492 10.312 1.185 1.00 0.00 66 TYR B N 7
ATOM 12243 C CA . TYR A 1 81 ? 0.765 10.578 0.472 1.00 0.00 66 TYR B CA 7
ATOM 12244 C C . TYR A 1 81 ? 1.418 11.861 0.976 1.00 0.00 66 TYR B C 7
ATOM 12245 O O . TYR A 1 81 ? 2.636 11.923 1.146 1.00 0.00 66 TYR B O 7
ATOM 12263 N N . ALA A 1 82 ? 0.597 12.869 1.232 1.00 0.00 67 ALA B N 7
ATOM 12264 C CA . ALA A 1 82 ? 1.087 14.155 1.712 1.00 0.00 67 ALA B CA 7
ATOM 12265 C C . ALA A 1 82 ? 1.688 14.037 3.112 1.00 0.00 67 ALA B C 7
ATOM 12266 O O . ALA A 1 82 ? 2.493 14.869 3.526 1.00 0.00 67 ALA B O 7
ATOM 12273 N N . SER A 1 83 ? 1.301 12.994 3.833 1.00 0.00 68 SER B N 7
ATOM 12274 C CA . SER A 1 83 ? 1.757 12.798 5.200 1.00 0.00 68 SER B CA 7
ATOM 12275 C C . SER A 1 83 ? 2.811 11.691 5.292 1.00 0.00 68 SER B C 7
ATOM 12276 O O . SER A 1 83 ? 3.496 11.564 6.305 1.00 0.00 68 SER B O 7
ATOM 12284 N N . MET A 1 84 ? 2.938 10.895 4.235 1.00 0.00 69 MET B N 7
ATOM 12285 C CA . MET A 1 84 ? 3.869 9.770 4.231 1.00 0.00 69 MET B CA 7
ATOM 12286 C C . MET A 1 84 ? 5.312 10.238 4.109 1.00 0.00 69 MET B C 7
ATOM 12287 O O . MET A 1 84 ? 5.596 11.232 3.438 1.00 0.00 69 MET B O 7
ATOM 12301 N N . PRO A 1 85 ? 6.239 9.515 4.759 1.00 0.00 70 PRO B N 7
ATOM 12302 C CA . PRO A 1 85 ? 7.674 9.814 4.703 1.00 0.00 70 PRO B CA 7
ATOM 12303 C C . PRO A 1 85 ? 8.283 9.479 3.345 1.00 0.00 70 PRO B C 7
ATOM 12304 O O . PRO A 1 85 ? 7.580 9.012 2.450 1.00 0.00 70 PRO B O 7
ATOM 12315 N N . ASP A 1 86 ? 9.582 9.706 3.195 1.00 0.00 71 ASP B N 7
ATOM 12316 C CA . ASP A 1 86 ? 10.266 9.465 1.923 1.00 0.00 71 ASP B CA 7
ATOM 12317 C C . ASP A 1 86 ? 10.131 8.007 1.500 1.00 0.00 71 ASP B C 7
ATOM 12318 O O . ASP A 1 86 ? 9.737 7.703 0.368 1.00 0.00 71 ASP B O 7
ATOM 12327 N N . LYS A 1 87 ? 10.438 7.110 2.422 1.00 0.00 72 LYS B N 7
ATOM 12328 C CA . LYS A 1 87 ? 10.416 5.687 2.136 1.00 0.00 72 LYS B CA 7
ATOM 12329 C C . LYS A 1 87 ? 9.433 4.972 3.046 1.00 0.00 72 LYS B C 7
ATOM 12330 O O . LYS A 1 87 ? 9.202 5.388 4.182 1.00 0.00 72 LYS B O 7
ATOM 12349 N N . ILE A 1 88 ? 8.865 3.892 2.544 1.00 0.00 73 ILE B N 7
ATOM 12350 C CA . ILE A 1 88 ? 7.882 3.129 3.285 1.00 0.00 73 ILE B CA 7
ATOM 12351 C C . ILE A 1 88 ? 8.428 1.744 3.615 1.00 0.00 73 ILE B C 7
ATOM 12352 O O . ILE A 1 88 ? 8.591 0.901 2.731 1.00 0.00 73 ILE B O 7
ATOM 12368 N N . ASN A 1 89 ? 8.719 1.523 4.887 1.00 0.00 74 ASN B N 7
ATOM 12369 C CA . ASN A 1 89 ? 9.248 0.246 5.346 1.00 0.00 74 ASN B CA 7
ATOM 12370 C C . ASN A 1 89 ? 8.109 -0.691 5.720 1.00 0.00 74 ASN B C 7
ATOM 12371 O O . ASN A 1 89 ? 6.945 -0.324 5.595 1.00 0.00 74 ASN B O 7
ATOM 12382 N N . SER A 1 90 ? 8.440 -1.892 6.179 1.00 0.00 75 SER B N 7
ATOM 12383 C CA . SER A 1 90 ? 7.431 -2.898 6.511 1.00 0.00 75 SER B CA 7
ATOM 12384 C C . SER A 1 90 ? 6.412 -2.365 7.525 1.00 0.00 75 SER B C 7
ATOM 12385 O O . SER A 1 90 ? 5.200 -2.468 7.317 1.00 0.00 75 SER B O 7
ATOM 12393 N N . GLU A 1 91 ? 6.903 -1.779 8.610 1.00 0.00 76 GLU B N 7
ATOM 12394 C CA . GLU A 1 91 ? 6.031 -1.218 9.634 1.00 0.00 76 GLU B CA 7
ATOM 12395 C C . GLU A 1 91 ? 5.272 -0.019 9.081 1.00 0.00 76 GLU B C 7
ATOM 12396 O O . GLU A 1 91 ? 4.095 0.191 9.385 1.00 0.00 76 GLU B O 7
ATOM 12408 N N . THR A 1 92 ? 5.950 0.751 8.245 1.00 0.00 77 THR B N 7
ATOM 12409 C CA . THR A 1 92 ? 5.373 1.942 7.653 1.00 0.00 77 THR B CA 7
ATOM 12410 C C . THR A 1 92 ? 4.228 1.555 6.719 1.00 0.00 77 THR B C 7
ATOM 12411 O O . THR A 1 92 ? 3.167 2.182 6.717 1.00 0.00 77 THR B O 7
ATOM 12422 N N . ALA A 1 93 ? 4.455 0.493 5.958 1.00 0.00 78 ALA B N 7
ATOM 12423 C CA . ALA A 1 93 ? 3.473 -0.031 5.021 1.00 0.00 78 ALA B CA 7
ATOM 12424 C C . ALA A 1 93 ? 2.184 -0.412 5.730 1.00 0.00 78 ALA B C 7
ATOM 12425 O O . ALA A 1 93 ? 1.099 -0.036 5.298 1.00 0.00 78 ALA B O 7
ATOM 12432 N N . GLY A 1 94 ? 2.311 -1.153 6.823 1.00 0.00 79 GLY B N 7
ATOM 12433 C CA . GLY A 1 94 ? 1.145 -1.541 7.592 1.00 0.00 79 GLY B CA 7
ATOM 12434 C C . GLY A 1 94 ? 0.416 -0.342 8.163 1.00 0.00 79 GLY B C 7
ATOM 12435 O O . GLY A 1 94 ? -0.814 -0.282 8.138 1.00 0.00 79 GLY B O 7
ATOM 12439 N N . THR A 1 95 ? 1.185 0.626 8.652 1.00 0.00 80 THR B N 7
ATOM 12440 C CA . THR A 1 95 ? 0.628 1.827 9.257 1.00 0.00 80 THR B CA 7
ATOM 12441 C C . THR A 1 95 ? -0.241 2.601 8.263 1.00 0.00 80 THR B C 7
ATOM 12442 O O . THR A 1 95 ? -1.395 2.930 8.549 1.00 0.00 80 THR B O 7
ATOM 12453 N N . TRP A 1 96 ? 0.304 2.869 7.086 1.00 0.00 81 TRP B N 7
ATOM 12454 C CA . TRP A 1 96 ? -0.404 3.655 6.086 1.00 0.00 81 TRP B CA 7
ATOM 12455 C C . TRP A 1 96 ? -1.390 2.794 5.305 1.00 0.00 81 TRP B C 7
ATOM 12456 O O . TRP A 1 96 ? -2.417 3.286 4.835 1.00 0.00 81 TRP B O 7
ATOM 12477 N N . GLY A 1 97 ? -1.088 1.508 5.194 1.00 0.00 82 GLY B N 7
ATOM 12478 C CA . GLY A 1 97 ? -1.979 0.588 4.514 1.00 0.00 82 GLY B CA 7
ATOM 12479 C C . GLY A 1 97 ? -3.324 0.486 5.202 1.00 0.00 82 GLY B C 7
ATOM 12480 O O . GLY A 1 97 ? -4.367 0.583 4.556 1.00 0.00 82 GLY B O 7
ATOM 12484 N N . ARG A 1 98 ? -3.302 0.311 6.519 1.00 0.00 83 ARG B N 7
ATOM 12485 C CA . ARG A 1 98 ? -4.535 0.236 7.297 1.00 0.00 83 ARG B CA 7
ATOM 12486 C C . ARG A 1 98 ? -5.266 1.577 7.269 1.00 0.00 83 ARG B C 7
ATOM 12487 O O . ARG A 1 98 ? -6.491 1.631 7.385 1.00 0.00 83 ARG B O 7
ATOM 12508 N N . SER A 1 99 ? -4.504 2.655 7.107 1.00 0.00 84 SER B N 7
ATOM 12509 C CA . SER A 1 99 ? -5.074 3.990 7.006 1.00 0.00 84 SER B CA 7
ATOM 12510 C C . SER A 1 99 ? -5.822 4.142 5.684 1.00 0.00 84 SER B C 7
ATOM 12511 O O . SER A 1 99 ? -6.935 4.666 5.645 1.00 0.00 84 SER B O 7
ATOM 12519 N N . LEU A 1 100 ? -5.207 3.665 4.605 1.00 0.00 85 LEU B N 7
ATOM 12520 C CA . LEU A 1 100 ? -5.872 3.620 3.309 1.00 0.00 85 LEU B CA 7
ATOM 12521 C C . LEU A 1 100 ? -7.113 2.745 3.405 1.00 0.00 85 LEU B C 7
ATOM 12522 O O . LEU A 1 100 ? -8.181 3.114 2.928 1.00 0.00 85 LEU B O 7
ATOM 12538 N N . GLY A 1 101 ? -6.960 1.597 4.056 1.00 0.00 86 GLY B N 7
ATOM 12539 C CA . GLY A 1 101 ? -8.051 0.653 4.200 1.00 0.00 86 GLY B CA 7
ATOM 12540 C C . GLY A 1 101 ? -9.286 1.247 4.851 1.00 0.00 86 GLY B C 7
ATOM 12541 O O . GLY A 1 101 ? -10.395 1.110 4.328 1.00 0.00 86 GLY B O 7
ATOM 12545 N N . GLU A 1 102 ? -9.109 1.916 5.985 1.00 0.00 87 GLU B N 7
ATOM 12546 C CA . GLU A 1 102 ? -10.240 2.499 6.697 1.00 0.00 87 GLU B CA 7
ATOM 12547 C C . GLU A 1 102 ? -10.826 3.678 5.924 1.00 0.00 87 GLU B C 7
ATOM 12548 O O . GLU A 1 102 ? -12.039 3.879 5.915 1.00 0.00 87 GLU B O 7
ATOM 12560 N N . CYS A 1 103 ? -9.960 4.443 5.268 1.00 0.00 88 CYS B N 7
ATOM 12561 C CA . CYS A 1 103 ? -10.393 5.585 4.471 1.00 0.00 88 CYS B CA 7
ATOM 12562 C C . CYS A 1 103 ? -11.217 5.123 3.273 1.00 0.00 88 CYS B C 7
ATOM 12563 O O . CYS A 1 103 ? -12.305 5.644 3.011 1.00 0.00 88 CYS B O 7
ATOM 12570 N N . ILE A 1 104 ? -10.695 4.132 2.563 1.00 0.00 89 ILE B N 7
ATOM 12571 C CA . ILE A 1 104 ? -11.360 3.583 1.392 1.00 0.00 89 ILE B CA 7
ATOM 12572 C C . ILE A 1 104 ? -12.690 2.952 1.769 1.00 0.00 89 ILE B C 7
ATOM 12573 O O . ILE A 1 104 ? -13.682 3.117 1.064 1.00 0.00 89 ILE B O 7
ATOM 12589 N N . GLY A 1 105 ? -12.708 2.244 2.891 1.00 0.00 90 GLY B N 7
ATOM 12590 C CA . GLY A 1 105 ? -13.930 1.619 3.354 1.00 0.00 90 GLY B CA 7
ATOM 12591 C C . GLY A 1 105 ? -15.038 2.630 3.585 1.00 0.00 90 GLY B C 7
ATOM 12592 O O . GLY A 1 105 ? -16.216 2.327 3.401 1.00 0.00 90 GLY B O 7
ATOM 12596 N N . LYS A 1 106 ? -14.650 3.842 3.963 1.00 0.00 91 LYS B N 7
ATOM 12597 C CA . LYS A 1 106 ? -15.601 4.922 4.196 1.00 0.00 91 LYS B CA 7
ATOM 12598 C C . LYS A 1 106 ? -16.168 5.428 2.878 1.00 0.00 91 LYS B C 7
ATOM 12599 O O . LYS A 1 106 ? -17.364 5.701 2.765 1.00 0.00 91 LYS B O 7
ATOM 12618 N N . ASP A 1 107 ? -15.297 5.546 1.885 1.00 0.00 92 ASP B N 7
ATOM 12619 C CA . ASP A 1 107 ? -15.701 5.988 0.556 1.00 0.00 92 ASP B CA 7
ATOM 12620 C C . ASP A 1 107 ? -16.536 4.915 -0.119 1.00 0.00 92 ASP B C 7
ATOM 12621 O O . ASP A 1 107 ? -17.600 5.190 -0.663 1.00 0.00 92 ASP B O 7
ATOM 12630 N N . PHE A 1 108 ? -16.047 3.687 -0.045 1.00 0.00 93 PHE B N 7
ATOM 12631 C CA . PHE A 1 108 ? -16.706 2.537 -0.649 1.00 0.00 93 PHE B CA 7
ATOM 12632 C C . PHE A 1 108 ? -18.122 2.369 -0.113 1.00 0.00 93 PHE B C 7
ATOM 12633 O O . PHE A 1 108 ? -19.053 2.067 -0.866 1.00 0.00 93 PHE B O 7
ATOM 12650 N N . ALA A 1 109 ? -18.281 2.570 1.189 1.00 0.00 94 ALA B N 7
ATOM 12651 C CA . ALA A 1 109 ? -19.584 2.451 1.819 1.00 0.00 94 ALA B CA 7
ATOM 12652 C C . ALA A 1 109 ? -20.562 3.459 1.239 1.00 0.00 94 ALA B C 7
ATOM 12653 O O . ALA A 1 109 ? -21.595 3.086 0.694 1.00 0.00 94 ALA B O 7
ATOM 12660 N N . GLU A 1 110 ? -20.219 4.733 1.326 1.00 0.00 95 GLU B N 7
ATOM 12661 C CA . GLU A 1 110 ? -21.107 5.790 0.868 1.00 0.00 95 GLU B CA 7
ATOM 12662 C C . GLU A 1 110 ? -21.276 5.776 -0.648 1.00 0.00 95 GLU B C 7
ATOM 12663 O O . GLU A 1 110 ? -22.272 6.273 -1.171 1.00 0.00 95 GLU B O 7
ATOM 12675 N N . LYS A 1 111 ? -20.312 5.198 -1.355 1.00 0.00 96 LYS B N 7
ATOM 12676 C CA . LYS A 1 111 ? -20.357 5.188 -2.807 1.00 0.00 96 LYS B CA 7
ATOM 12677 C C . LYS A 1 111 ? -21.264 4.081 -3.327 1.00 0.00 96 LYS B C 7
ATOM 12678 O O . LYS A 1 111 ? -22.154 4.330 -4.141 1.00 0.00 96 LYS B O 7
ATOM 12697 N N . HIS A 1 112 ? -21.039 2.862 -2.869 1.00 0.00 97 HIS B N 7
ATOM 12698 C CA . HIS A 1 112 ? -21.758 1.728 -3.419 1.00 0.00 97 HIS B CA 7
ATOM 12699 C C . HIS A 1 112 ? -22.718 1.087 -2.414 1.00 0.00 97 HIS B C 7
ATOM 12700 O O . HIS A 1 112 ? -23.821 0.691 -2.783 1.00 0.00 97 HIS B O 7
ATOM 12715 N N . LEU A 1 113 ? -22.300 0.977 -1.150 1.00 0.00 98 LEU B N 7
ATOM 12716 C CA . LEU A 1 113 ? -23.138 0.345 -0.124 1.00 0.00 98 LEU B CA 7
ATOM 12717 C C . LEU A 1 113 ? -24.343 1.215 0.209 1.00 0.00 98 LEU B C 7
ATOM 12718 O O . LEU A 1 113 ? -25.404 0.711 0.572 1.00 0.00 98 LEU B O 7
ATOM 12734 N N . ILE A 1 114 ? -24.163 2.522 0.111 1.00 0.00 99 ILE B N 7
ATOM 12735 C CA . ILE A 1 114 ? -25.270 3.454 0.245 1.00 0.00 99 ILE B CA 7
ATOM 12736 C C . ILE A 1 114 ? -25.885 3.707 -1.127 1.00 0.00 99 ILE B C 7
ATOM 12737 O O . ILE A 1 114 ? -25.277 4.360 -1.974 1.00 0.00 99 ILE B O 7
ATOM 12753 N N . PRO A 1 115 ? -27.094 3.182 -1.369 1.00 0.00 100 PRO B N 7
ATOM 12754 C CA . PRO A 1 115 ? -27.767 3.320 -2.660 1.00 0.00 100 PRO B CA 7
ATOM 12755 C C . PRO A 1 115 ? -28.457 4.670 -2.807 1.00 0.00 100 PRO B C 7
ATOM 12756 O O . PRO A 1 115 ? -28.789 5.098 -3.913 1.00 0.00 100 PRO B O 7
ATOM 12767 N N . LYS A 1 116 ? -28.661 5.336 -1.681 1.00 0.00 101 LYS B N 7
ATOM 12768 C CA . LYS A 1 116 ? -29.324 6.624 -1.666 1.00 0.00 101 LYS B CA 7
ATOM 12769 C C . LYS A 1 116 ? -28.292 7.748 -1.731 1.00 0.00 101 LYS B C 7
ATOM 12770 O O . LYS A 1 116 ? -27.952 8.325 -0.677 1.00 0.00 101 LYS B O 7
ATOM 12790 N N . MET A 1 1 ? 30.167 -33.810 11.157 1.00 0.00 -14 MET B N 8
ATOM 12791 C CA . MET A 1 1 ? 30.906 -34.529 10.098 1.00 0.00 -14 MET B CA 8
ATOM 12792 C C . MET A 1 1 ? 32.353 -34.061 10.050 1.00 0.00 -14 MET B C 8
ATOM 12793 O O . MET A 1 1 ? 32.630 -32.901 9.736 1.00 0.00 -14 MET B O 8
ATOM 12809 N N . ALA A 1 2 ? 33.270 -34.963 10.372 1.00 0.00 -13 ALA B N 8
ATOM 12810 C CA . ALA A 1 2 ? 34.693 -34.660 10.340 1.00 0.00 -13 ALA B CA 8
ATOM 12811 C C . ALA A 1 2 ? 35.176 -34.520 8.905 1.00 0.00 -13 ALA B C 8
ATOM 12812 O O . ALA A 1 2 ? 34.687 -35.220 8.016 1.00 0.00 -13 ALA B O 8
ATOM 12819 N N . HIS A 1 3 ? 36.138 -33.624 8.694 1.00 0.00 -12 HIS B N 8
ATOM 12820 C CA . HIS A 1 3 ? 36.656 -33.332 7.356 1.00 0.00 -12 HIS B CA 8
ATOM 12821 C C . HIS A 1 3 ? 35.532 -32.852 6.447 1.00 0.00 -12 HIS B C 8
ATOM 12822 O O . HIS A 1 3 ? 35.101 -33.567 5.542 1.00 0.00 -12 HIS B O 8
ATOM 12837 N N . HIS A 1 4 ? 35.053 -31.646 6.700 1.00 0.00 -11 HIS B N 8
ATOM 12838 C CA . HIS A 1 4 ? 33.963 -31.084 5.920 1.00 0.00 -11 HIS B CA 8
ATOM 12839 C C . HIS A 1 4 ? 34.431 -29.848 5.163 1.00 0.00 -11 HIS B C 8
ATOM 12840 O O . HIS A 1 4 ? 35.057 -28.956 5.738 1.00 0.00 -11 HIS B O 8
ATOM 12855 N N . HIS A 1 5 ? 34.131 -29.800 3.877 1.00 0.00 -10 HIS B N 8
ATOM 12856 C CA . HIS A 1 5 ? 34.502 -28.660 3.055 1.00 0.00 -10 HIS B CA 8
ATOM 12857 C C . HIS A 1 5 ? 33.266 -28.063 2.396 1.00 0.00 -10 HIS B C 8
ATOM 12858 O O . HIS A 1 5 ? 32.551 -28.742 1.661 1.00 0.00 -10 HIS B O 8
ATOM 12873 N N . HIS A 1 6 ? 33.006 -26.794 2.677 1.00 0.00 -9 HIS B N 8
ATOM 12874 C CA . HIS A 1 6 ? 31.831 -26.122 2.134 1.00 0.00 -9 HIS B CA 8
ATOM 12875 C C . HIS A 1 6 ? 32.123 -25.569 0.742 1.00 0.00 -9 HIS B C 8
ATOM 12876 O O . HIS A 1 6 ? 31.220 -25.126 0.036 1.00 0.00 -9 HIS B O 8
ATOM 12891 N N . HIS A 1 7 ? 33.393 -25.598 0.354 1.00 0.00 -8 HIS B N 8
ATOM 12892 C CA . HIS A 1 7 ? 33.790 -25.190 -0.989 1.00 0.00 -8 HIS B CA 8
ATOM 12893 C C . HIS A 1 7 ? 33.616 -26.347 -1.965 1.00 0.00 -8 HIS B C 8
ATOM 12894 O O . HIS A 1 7 ? 34.591 -26.951 -2.411 1.00 0.00 -8 HIS B O 8
ATOM 12909 N N . HIS A 1 8 ? 32.368 -26.667 -2.271 1.00 0.00 -7 HIS B N 8
ATOM 12910 C CA . HIS A 1 8 ? 32.068 -27.724 -3.225 1.00 0.00 -7 HIS B CA 8
ATOM 12911 C C . HIS A 1 8 ? 31.913 -27.135 -4.620 1.00 0.00 -7 HIS B C 8
ATOM 12912 O O . HIS A 1 8 ? 32.483 -27.639 -5.586 1.00 0.00 -7 HIS B O 8
ATOM 12927 N N . VAL A 1 9 ? 31.140 -26.064 -4.711 1.00 0.00 -6 VAL B N 8
ATOM 12928 C CA . VAL A 1 9 ? 30.890 -25.405 -5.983 1.00 0.00 -6 VAL B CA 8
ATOM 12929 C C . VAL A 1 9 ? 30.760 -23.892 -5.801 1.00 0.00 -6 VAL B C 8
ATOM 12930 O O . VAL A 1 9 ? 31.254 -23.113 -6.617 1.00 0.00 -6 VAL B O 8
ATOM 12943 N N . ASP A 1 10 ? 30.117 -23.481 -4.714 1.00 0.00 -5 ASP B N 8
ATOM 12944 C CA . ASP A 1 10 ? 29.922 -22.066 -4.435 1.00 0.00 -5 ASP B CA 8
ATOM 12945 C C . ASP A 1 10 ? 31.082 -21.531 -3.617 1.00 0.00 -5 ASP B C 8
ATOM 12946 O O . ASP A 1 10 ? 31.057 -21.564 -2.387 1.00 0.00 -5 ASP B O 8
ATOM 12955 N N . ASP A 1 11 ? 32.111 -21.051 -4.300 1.00 0.00 -4 ASP B N 8
ATOM 12956 C CA . ASP A 1 11 ? 33.272 -20.489 -3.619 1.00 0.00 -4 ASP B CA 8
ATOM 12957 C C . ASP A 1 11 ? 32.982 -19.054 -3.199 1.00 0.00 -4 ASP B C 8
ATOM 12958 O O . ASP A 1 11 ? 33.769 -18.430 -2.492 1.00 0.00 -4 ASP B O 8
ATOM 12967 N N . ASP A 1 12 ? 31.846 -18.540 -3.640 1.00 0.00 -3 ASP B N 8
ATOM 12968 C CA . ASP A 1 12 ? 31.403 -17.208 -3.258 1.00 0.00 -3 ASP B CA 8
ATOM 12969 C C . ASP A 1 12 ? 29.991 -17.280 -2.699 1.00 0.00 -3 ASP B C 8
ATOM 12970 O O . ASP A 1 12 ? 29.197 -18.128 -3.111 1.00 0.00 -3 ASP B O 8
ATOM 12979 N N . ASP A 1 13 ? 29.687 -16.407 -1.754 1.00 0.00 -2 ASP B N 8
ATOM 12980 C CA . ASP A 1 13 ? 28.367 -16.374 -1.143 1.00 0.00 -2 ASP B CA 8
ATOM 12981 C C . ASP A 1 13 ? 27.705 -15.034 -1.423 1.00 0.00 -2 ASP B C 8
ATOM 12982 O O . ASP A 1 13 ? 28.343 -14.115 -1.938 1.00 0.00 -2 ASP B O 8
ATOM 12991 N N . LYS A 1 14 ? 26.435 -14.918 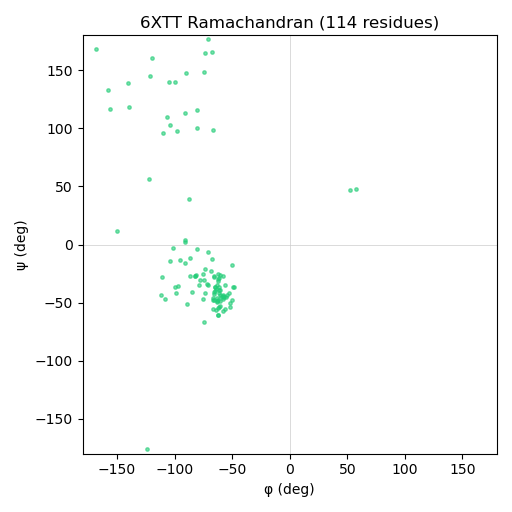-1.077 1.00 0.00 -1 LYS B N 8
ATOM 12992 C CA . LYS A 1 14 ? 25.678 -13.711 -1.361 1.00 0.00 -1 LYS B CA 8
ATOM 12993 C C . LYS A 1 14 ? 24.879 -13.265 -0.141 1.00 0.00 -1 LYS B C 8
ATOM 12994 O O . LYS A 1 14 ? 23.648 -13.306 -0.129 1.00 0.00 -1 LYS B O 8
ATOM 13013 N N . MET A 1 15 ? 25.590 -12.842 0.891 1.00 0.00 0 MET B N 8
ATOM 13014 C CA . MET A 1 15 ? 24.952 -12.332 2.095 1.00 0.00 0 MET B CA 8
ATOM 13015 C C . MET A 1 15 ? 24.481 -10.904 1.860 1.00 0.00 0 MET B C 8
ATOM 13016 O O . MET A 1 15 ? 23.350 -10.548 2.190 1.00 0.00 0 MET B O 8
ATOM 13030 N N . GLU A 1 16 ? 25.348 -10.097 1.270 1.00 0.00 1 GLU B N 8
ATOM 13031 C CA . GLU A 1 16 ? 25.019 -8.718 0.963 1.00 0.00 1 GLU B CA 8
ATOM 13032 C C . GLU A 1 16 ? 24.132 -8.660 -0.279 1.00 0.00 1 GLU B C 8
ATOM 13033 O O . GLU A 1 16 ? 24.626 -8.645 -1.408 1.00 0.00 1 GLU B O 8
ATOM 13045 N N . ASP A 1 17 ? 22.823 -8.655 -0.069 1.00 0.00 2 ASP B N 8
ATOM 13046 C CA . ASP A 1 17 ? 21.876 -8.600 -1.176 1.00 0.00 2 ASP B CA 8
ATOM 13047 C C . ASP A 1 17 ? 21.451 -7.167 -1.430 1.00 0.00 2 ASP B C 8
ATOM 13048 O O . ASP A 1 17 ? 20.821 -6.536 -0.585 1.00 0.00 2 ASP B O 8
ATOM 13057 N N . THR A 1 18 ? 21.816 -6.653 -2.586 1.00 0.00 3 THR B N 8
ATOM 13058 C CA . THR A 1 18 ? 21.430 -5.312 -2.975 1.00 0.00 3 THR B CA 8
ATOM 13059 C C . THR A 1 18 ? 20.390 -5.379 -4.091 1.00 0.00 3 THR B C 8
ATOM 13060 O O . THR A 1 18 ? 19.900 -4.359 -4.575 1.00 0.00 3 THR B O 8
ATOM 13071 N N . ALA A 1 19 ? 20.051 -6.604 -4.483 1.00 0.00 4 ALA B N 8
ATOM 13072 C CA . ALA A 1 19 ? 19.077 -6.832 -5.537 1.00 0.00 4 ALA B CA 8
ATOM 13073 C C . ALA A 1 19 ? 17.684 -6.407 -5.089 1.00 0.00 4 ALA B C 8
ATOM 13074 O O . ALA A 1 19 ? 17.019 -5.620 -5.764 1.00 0.00 4 ALA B O 8
ATOM 13081 N N . ASN A 1 20 ? 17.244 -6.916 -3.946 1.00 0.00 5 ASN B N 8
ATOM 13082 C CA . ASN A 1 20 ? 15.930 -6.562 -3.422 1.00 0.00 5 ASN B CA 8
ATOM 13083 C C . ASN A 1 20 ? 16.067 -5.654 -2.212 1.00 0.00 5 ASN B C 8
ATOM 13084 O O . ASN A 1 20 ? 16.725 -6.003 -1.231 1.00 0.00 5 ASN B O 8
ATOM 13095 N N . PRO A 1 21 ? 15.450 -4.473 -2.277 1.00 0.00 6 PRO B N 8
ATOM 13096 C CA . PRO A 1 21 ? 15.455 -3.516 -1.179 1.00 0.00 6 PRO B CA 8
ATOM 13097 C C . PRO A 1 21 ? 14.415 -3.865 -0.117 1.00 0.00 6 PRO B C 8
ATOM 13098 O O . PRO A 1 21 ? 13.276 -4.215 -0.438 1.00 0.00 6 PRO B O 8
ATOM 13109 N N . ASN A 1 22 ? 14.804 -3.770 1.146 1.00 0.00 7 ASN B N 8
ATOM 13110 C CA . ASN A 1 22 ? 13.890 -4.066 2.247 1.00 0.00 7 ASN B CA 8
ATOM 13111 C C . ASN A 1 22 ? 12.935 -2.899 2.472 1.00 0.00 7 ASN B C 8
ATOM 13112 O O . ASN A 1 22 ? 11.989 -2.991 3.254 1.00 0.00 7 ASN B O 8
ATOM 13123 N N . GLU A 1 23 ? 13.192 -1.802 1.779 1.00 0.00 8 GLU B N 8
ATOM 13124 C CA . GLU A 1 23 ? 12.378 -0.608 1.896 1.00 0.00 8 GLU B CA 8
ATOM 13125 C C . GLU A 1 23 ? 12.075 -0.045 0.514 1.00 0.00 8 GLU B C 8
ATOM 13126 O O . GLU A 1 23 ? 12.957 0.043 -0.341 1.00 0.00 8 GLU B O 8
ATOM 13138 N N . MET A 1 24 ? 10.822 0.316 0.300 1.00 0.00 9 MET B N 8
ATOM 13139 C CA . MET A 1 24 ? 10.383 0.894 -0.962 1.00 0.00 9 MET B CA 8
ATOM 13140 C C . MET A 1 24 ? 10.165 2.391 -0.790 1.00 0.00 9 MET B C 8
ATOM 13141 O O . MET A 1 24 ? 10.115 2.883 0.329 1.00 0.00 9 MET B O 8
ATOM 13155 N N . THR A 1 25 ? 10.060 3.116 -1.890 1.00 0.00 10 THR B N 8
ATOM 13156 C CA . THR A 1 25 ? 9.770 4.540 -1.825 1.00 0.00 10 THR B CA 8
ATOM 13157 C C . THR A 1 25 ? 8.276 4.777 -1.697 1.00 0.00 10 THR B C 8
ATOM 13158 O O . THR A 1 25 ? 7.485 3.891 -2.027 1.00 0.00 10 THR B O 8
ATOM 13169 N N . LYS A 1 26 ? 7.884 5.952 -1.218 1.00 0.00 11 LYS B N 8
ATOM 13170 C CA . LYS A 1 26 ? 6.472 6.268 -1.045 1.00 0.00 11 LYS B CA 8
ATOM 13171 C C . LYS A 1 26 ? 5.709 6.076 -2.356 1.00 0.00 11 LYS B C 8
ATOM 13172 O O . LYS A 1 26 ? 4.652 5.449 -2.380 1.00 0.00 11 LYS B O 8
ATOM 13191 N N . ASP A 1 27 ? 6.288 6.560 -3.448 1.00 0.00 12 ASP B N 8
ATOM 13192 C CA . ASP A 1 27 ? 5.645 6.504 -4.754 1.00 0.00 12 ASP B CA 8
ATOM 13193 C C . ASP A 1 27 ? 5.502 5.068 -5.237 1.00 0.00 12 ASP B C 8
ATOM 13194 O O . ASP A 1 27 ? 4.429 4.656 -5.678 1.00 0.00 12 ASP B O 8
ATOM 13203 N N . ALA A 1 28 ? 6.583 4.308 -5.136 1.00 0.00 13 ALA B N 8
ATOM 13204 C CA . ALA A 1 28 ? 6.587 2.929 -5.592 1.00 0.00 13 ALA B CA 8
ATOM 13205 C C . ALA A 1 28 ? 5.669 2.071 -4.735 1.00 0.00 13 ALA B C 8
ATOM 13206 O O . ALA A 1 28 ? 4.990 1.179 -5.244 1.00 0.00 13 ALA B O 8
ATOM 13213 N N . TRP A 1 29 ? 5.648 2.348 -3.436 1.00 0.00 14 TRP B N 8
ATOM 13214 C CA . TRP A 1 29 ? 4.751 1.654 -2.530 1.00 0.00 14 TRP B CA 8
ATOM 13215 C C . TRP A 1 29 ? 3.309 1.937 -2.918 1.00 0.00 14 TRP B C 8
ATOM 13216 O O . TRP A 1 29 ? 2.493 1.024 -3.021 1.00 0.00 14 TRP B O 8
ATOM 13237 N N . LEU A 1 30 ? 3.015 3.209 -3.157 1.00 0.00 15 LEU B N 8
ATOM 13238 C CA . LEU A 1 30 ? 1.683 3.633 -3.564 1.00 0.00 15 LEU B CA 8
ATOM 13239 C C . LEU A 1 30 ? 1.277 2.987 -4.880 1.00 0.00 15 LEU B C 8
ATOM 13240 O O . LEU A 1 30 ? 0.099 2.764 -5.145 1.00 0.00 15 LEU B O 8
ATOM 13256 N N . ASN A 1 31 ? 2.261 2.691 -5.699 1.00 0.00 16 ASN B N 8
ATOM 13257 C CA . ASN A 1 31 ? 2.019 2.064 -6.982 1.00 0.00 16 ASN B CA 8
ATOM 13258 C C . ASN A 1 31 ? 1.805 0.561 -6.810 1.00 0.00 16 ASN B C 8
ATOM 13259 O O . ASN A 1 31 ? 1.121 -0.078 -7.604 1.00 0.00 16 ASN B O 8
ATOM 13270 N N . SER A 1 32 ? 2.380 0.012 -5.750 1.00 0.00 17 SER B N 8
ATOM 13271 C CA . SER A 1 32 ? 2.326 -1.422 -5.498 1.00 0.00 17 SER B CA 8
ATOM 13272 C C . SER A 1 32 ? 1.130 -1.824 -4.624 1.00 0.00 17 SER B C 8
ATOM 13273 O O . SER A 1 32 ? 0.582 -2.914 -4.783 1.00 0.00 17 SER B O 8
ATOM 13281 N N . MET A 1 33 ? 0.714 -0.941 -3.720 1.00 0.00 18 MET B N 8
ATOM 13282 C CA . MET A 1 33 ? -0.255 -1.309 -2.684 1.00 0.00 18 MET B CA 8
ATOM 13283 C C . MET A 1 33 ? -1.679 -1.021 -3.136 1.00 0.00 18 MET B C 8
ATOM 13284 O O . MET A 1 33 ? -2.627 -1.643 -2.658 1.00 0.00 18 MET B O 8
ATOM 13298 N N . THR A 1 34 ? -1.810 -0.085 -4.066 1.00 0.00 19 THR B N 8
ATOM 13299 C CA . THR A 1 34 ? -3.109 0.356 -4.556 1.00 0.00 19 THR B CA 8
ATOM 13300 C C . THR A 1 34 ? -4.011 -0.809 -4.979 1.00 0.00 19 THR B C 8
ATOM 13301 O O . THR A 1 34 ? -5.152 -0.896 -4.529 1.00 0.00 19 THR B O 8
ATOM 13312 N N . PRO A 1 35 ? -3.527 -1.734 -5.831 1.00 0.00 20 PRO B N 8
ATOM 13313 C CA . PRO A 1 35 ? -4.342 -2.849 -6.304 1.00 0.00 20 PRO B CA 8
ATOM 13314 C C . PRO A 1 35 ? -4.427 -3.993 -5.297 1.00 0.00 20 PRO B C 8
ATOM 13315 O O . PRO A 1 35 ? -5.151 -4.964 -5.506 1.00 0.00 20 PRO B O 8
ATOM 13326 N N . LEU A 1 36 ? -3.697 -3.866 -4.199 1.00 0.00 21 LEU B N 8
ATOM 13327 C CA . LEU A 1 36 ? -3.710 -4.878 -3.149 1.00 0.00 21 LEU B CA 8
ATOM 13328 C C . LEU A 1 36 ? -4.776 -4.550 -2.114 1.00 0.00 21 LEU B C 8
ATOM 13329 O O . LEU A 1 36 ? -5.204 -5.411 -1.346 1.00 0.00 21 LEU B O 8
ATOM 13345 N N . LEU A 1 37 ? -5.203 -3.298 -2.113 1.00 0.00 22 LEU B N 8
ATOM 13346 C CA . LEU A 1 37 ? -6.195 -2.818 -1.162 1.00 0.00 22 LEU B CA 8
ATOM 13347 C C . LEU A 1 37 ? -7.587 -3.416 -1.422 1.00 0.00 22 LEU B C 8
ATOM 13348 O O . LEU A 1 37 ? -8.235 -3.864 -0.479 1.00 0.00 22 LEU B O 8
ATOM 13364 N N . PRO A 1 38 ? -8.072 -3.436 -2.692 1.00 0.00 23 PRO B N 8
ATOM 13365 C CA . PRO A 1 38 ? -9.401 -3.968 -3.041 1.00 0.00 23 PRO B CA 8
ATOM 13366 C C . PRO A 1 38 ? -9.775 -5.273 -2.337 1.00 0.00 23 PRO B C 8
ATOM 13367 O O . PRO A 1 38 ? -10.923 -5.442 -1.918 1.00 0.00 23 PRO B O 8
ATOM 13378 N N . ASP A 1 39 ? -8.819 -6.186 -2.198 1.00 0.00 24 ASP B N 8
ATOM 13379 C CA . ASP A 1 39 ? -9.081 -7.444 -1.509 1.00 0.00 24 ASP B CA 8
ATOM 13380 C C . ASP A 1 39 ? -9.388 -7.193 -0.040 1.00 0.00 24 ASP B C 8
ATOM 13381 O O . ASP A 1 39 ? -10.462 -7.546 0.446 1.00 0.00 24 ASP B O 8
ATOM 13390 N N . LEU A 1 40 ? -8.447 -6.551 0.643 1.00 0.00 25 LEU B N 8
ATOM 13391 C CA . LEU A 1 40 ? -8.565 -6.275 2.070 1.00 0.00 25 LEU B CA 8
ATOM 13392 C C . LEU A 1 40 ? -9.849 -5.512 2.373 1.00 0.00 25 LEU B C 8
ATOM 13393 O O . LEU A 1 40 ? -10.479 -5.718 3.413 1.00 0.00 25 LEU B O 8
ATOM 13409 N N . ILE A 1 41 ? -10.232 -4.636 1.458 1.00 0.00 26 ILE B N 8
ATOM 13410 C CA . ILE A 1 41 ? -11.422 -3.828 1.641 1.00 0.00 26 ILE B CA 8
ATOM 13411 C C . ILE A 1 41 ? -12.685 -4.674 1.513 1.00 0.00 26 ILE B C 8
ATOM 13412 O O . ILE A 1 41 ? -13.482 -4.751 2.448 1.00 0.00 26 ILE B O 8
ATOM 13428 N N . CYS A 1 42 ? -12.851 -5.331 0.365 1.00 0.00 27 CYS B N 8
ATOM 13429 C CA . CYS A 1 42 ? -14.061 -6.107 0.103 1.00 0.00 27 CYS B CA 8
ATOM 13430 C C . CYS A 1 42 ? -14.218 -7.221 1.128 1.00 0.00 27 CYS B C 8
ATOM 13431 O O . CYS A 1 42 ? -15.316 -7.460 1.628 1.00 0.00 27 CYS B O 8
ATOM 13438 N N . LYS A 1 43 ? -13.111 -7.882 1.460 1.00 0.00 28 LYS B N 8
ATOM 13439 C CA . LYS A 1 43 ? -13.137 -8.978 2.421 1.00 0.00 28 LYS B CA 8
ATOM 13440 C C . LYS A 1 43 ? -13.676 -8.509 3.767 1.00 0.00 28 LYS B C 8
ATOM 13441 O O . LYS A 1 43 ? -14.367 -9.252 4.457 1.00 0.00 28 LYS B O 8
ATOM 13460 N N . GLY A 1 44 ? -13.371 -7.264 4.123 1.00 0.00 29 GLY B N 8
ATOM 13461 C CA . GLY A 1 44 ? -13.838 -6.714 5.381 1.00 0.00 29 GLY B CA 8
ATOM 13462 C C . GLY A 1 44 ? -15.351 -6.633 5.441 1.00 0.00 29 GLY B C 8
ATOM 13463 O O . GLY A 1 44 ? -15.954 -6.880 6.486 1.00 0.00 29 GLY B O 8
ATOM 13467 N N . PHE A 1 45 ? -15.965 -6.303 4.312 1.00 0.00 30 PHE B N 8
ATOM 13468 C CA . PHE A 1 45 ? -17.416 -6.194 4.234 1.00 0.00 30 PHE B CA 8
ATOM 13469 C C . PHE A 1 45 ? -18.058 -7.571 4.108 1.00 0.00 30 PHE B C 8
ATOM 13470 O O . PHE A 1 45 ? -19.250 -7.736 4.353 1.00 0.00 30 PHE B O 8
ATOM 13487 N N . ILE A 1 46 ? -17.261 -8.556 3.720 1.00 0.00 31 ILE B N 8
ATOM 13488 C CA . ILE A 1 46 ? -17.747 -9.923 3.591 1.00 0.00 31 ILE B CA 8
ATOM 13489 C C . ILE A 1 46 ? -17.662 -10.654 4.930 1.00 0.00 31 ILE B C 8
ATOM 13490 O O . ILE A 1 46 ? -18.582 -11.379 5.314 1.00 0.00 31 ILE B O 8
ATOM 13506 N N . GLN A 1 47 ? -16.551 -10.455 5.631 1.00 0.00 32 GLN B N 8
ATOM 13507 C CA . GLN A 1 47 ? -16.308 -11.121 6.904 1.00 0.00 32 GLN B CA 8
ATOM 13508 C C . GLN A 1 47 ? -17.259 -10.632 7.990 1.00 0.00 32 GLN B C 8
ATOM 13509 O O . GLN A 1 47 ? -17.745 -11.423 8.799 1.00 0.00 32 GLN B O 8
ATOM 13523 N N . ASP A 1 48 ? -17.522 -9.332 8.009 1.00 0.00 33 ASP B N 8
ATOM 13524 C CA . ASP A 1 48 ? -18.441 -8.763 8.987 1.00 0.00 33 ASP B CA 8
ATOM 13525 C C . ASP A 1 48 ? -19.874 -9.101 8.598 1.00 0.00 33 ASP B C 8
ATOM 13526 O O . ASP A 1 48 ? -20.348 -8.699 7.537 1.00 0.00 33 ASP B O 8
ATOM 13535 N N . PRO A 1 49 ? -20.578 -9.853 9.464 1.00 0.00 34 PRO B N 8
ATOM 13536 C CA . PRO A 1 49 ? -21.929 -10.345 9.181 1.00 0.00 34 PRO B CA 8
ATOM 13537 C C . PRO A 1 49 ? -22.914 -9.225 8.888 1.00 0.00 34 PRO B C 8
ATOM 13538 O O . PRO A 1 49 ? -23.782 -9.365 8.028 1.00 0.00 34 PRO B O 8
ATOM 13549 N N . ASP A 1 50 ? -22.773 -8.115 9.596 1.00 0.00 35 ASP B N 8
ATOM 13550 C CA . ASP A 1 50 ? -23.683 -6.990 9.434 1.00 0.00 35 ASP B CA 8
ATOM 13551 C C . ASP A 1 50 ? -23.387 -6.232 8.152 1.00 0.00 35 ASP B C 8
ATOM 13552 O O . ASP A 1 50 ? -24.296 -5.729 7.494 1.00 0.00 35 ASP B O 8
ATOM 13561 N N . LEU A 1 51 ? -22.115 -6.153 7.797 1.00 0.00 36 LEU B N 8
ATOM 13562 C CA . LEU A 1 51 ? -21.724 -5.515 6.550 1.00 0.00 36 LEU B CA 8
ATOM 13563 C C . LEU A 1 51 ? -22.079 -6.402 5.367 1.00 0.00 36 LEU B C 8
ATOM 13564 O O . LEU A 1 51 ? -22.444 -5.910 4.298 1.00 0.00 36 LEU B O 8
ATOM 13580 N N . LYS A 1 52 ? -21.992 -7.710 5.577 1.00 0.00 37 LYS B N 8
ATOM 13581 C CA . LYS A 1 52 ? -22.325 -8.679 4.541 1.00 0.00 37 LYS B CA 8
ATOM 13582 C C . LYS A 1 52 ? -23.791 -8.548 4.149 1.00 0.00 37 LYS B C 8
ATOM 13583 O O . LYS A 1 52 ? -24.179 -8.887 3.030 1.00 0.00 37 LYS B O 8
ATOM 13602 N N . LYS A 1 53 ? -24.592 -8.042 5.076 1.00 0.00 38 LYS B N 8
ATOM 13603 C CA . LYS A 1 53 ? -25.995 -7.775 4.816 1.00 0.00 38 LYS B CA 8
ATOM 13604 C C . LYS A 1 53 ? -26.125 -6.730 3.721 1.00 0.00 38 LYS B C 8
ATOM 13605 O O . LYS A 1 53 ? -26.814 -6.940 2.729 1.00 0.00 38 LYS B O 8
ATOM 13624 N N . ARG A 1 54 ? -25.406 -5.626 3.888 1.00 0.00 39 ARG B N 8
ATOM 13625 C CA . ARG A 1 54 ? -25.490 -4.508 2.959 1.00 0.00 39 ARG B CA 8
ATOM 13626 C C . ARG A 1 54 ? -24.820 -4.891 1.651 1.00 0.00 39 ARG B C 8
ATOM 13627 O O . ARG A 1 54 ? -25.243 -4.483 0.570 1.00 0.00 39 ARG B O 8
ATOM 13648 N N . PHE A 1 55 ? -23.778 -5.694 1.777 1.00 0.00 40 PHE B N 8
ATOM 13649 C CA . PHE A 1 55 ? -23.071 -6.258 0.641 1.00 0.00 40 PHE B CA 8
ATOM 13650 C C . PHE A 1 55 ? -24.038 -7.042 -0.244 1.00 0.00 40 PHE B C 8
ATOM 13651 O O . PHE A 1 55 ? -23.971 -6.979 -1.475 1.00 0.00 40 PHE B O 8
ATOM 13668 N N . ASP A 1 56 ? -24.955 -7.756 0.398 1.00 0.00 41 ASP B N 8
ATOM 13669 C CA . ASP A 1 56 ? -25.946 -8.555 -0.310 1.00 0.00 41 ASP B CA 8
ATOM 13670 C C . ASP A 1 56 ? -27.088 -7.683 -0.824 1.00 0.00 41 ASP B C 8
ATOM 13671 O O . ASP A 1 56 ? -27.610 -7.912 -1.913 1.00 0.00 41 ASP B O 8
ATOM 13680 N N . GLU A 1 57 ? -27.464 -6.674 -0.040 1.00 0.00 42 GLU B N 8
ATOM 13681 C CA . GLU A 1 57 ? -28.549 -5.766 -0.411 1.00 0.00 42 GLU B CA 8
ATOM 13682 C C . GLU A 1 57 ? -28.243 -5.045 -1.722 1.00 0.00 42 GLU B C 8
ATOM 13683 O O . GLU A 1 57 ? -29.139 -4.806 -2.535 1.00 0.00 42 GLU B O 8
ATOM 13695 N N . ILE A 1 58 ? -26.976 -4.711 -1.933 1.00 0.00 43 ILE B N 8
ATOM 13696 C CA . ILE A 1 58 ? -26.566 -4.009 -3.141 1.00 0.00 43 ILE B CA 8
ATOM 13697 C C . ILE A 1 58 ? -26.330 -5.007 -4.276 1.00 0.00 43 ILE B C 8
ATOM 13698 O O . ILE A 1 58 ? -26.095 -4.631 -5.425 1.00 0.00 43 ILE B O 8
ATOM 13714 N N . LYS A 1 59 ? -26.425 -6.292 -3.929 1.00 0.00 44 LYS B N 8
ATOM 13715 C CA . LYS A 1 59 ? -26.186 -7.385 -4.865 1.00 0.00 44 LYS B CA 8
ATOM 13716 C C . LYS A 1 59 ? -24.789 -7.276 -5.452 1.00 0.00 44 LYS B C 8
ATOM 13717 O O . LYS A 1 59 ? -24.579 -7.468 -6.649 1.00 0.00 44 LYS B O 8
ATOM 13736 N N . MET A 1 60 ? -23.837 -6.967 -4.590 1.00 0.00 45 MET B N 8
ATOM 13737 C CA . MET A 1 60 ? -22.466 -6.759 -5.007 1.00 0.00 45 MET B CA 8
ATOM 13738 C C . MET A 1 60 ? -21.610 -7.954 -4.617 1.00 0.00 45 MET B C 8
ATOM 13739 O O . MET A 1 60 ? -21.849 -8.579 -3.585 1.00 0.00 45 MET B O 8
ATOM 13753 N N . THR A 1 61 ? -20.638 -8.282 -5.453 1.00 0.00 46 THR B N 8
ATOM 13754 C CA . THR A 1 61 ? -19.736 -9.387 -5.181 1.00 0.00 46 THR B CA 8
ATOM 13755 C C . THR A 1 61 ? -18.290 -8.907 -5.104 1.00 0.00 46 THR B C 8
ATOM 13756 O O . THR A 1 61 ? -17.997 -7.768 -5.478 1.00 0.00 46 THR B O 8
ATOM 13767 N N . TYR A 1 62 ? -17.400 -9.769 -4.627 1.00 0.00 47 TYR B N 8
ATOM 13768 C CA . TYR A 1 62 ? -15.980 -9.440 -4.496 1.00 0.00 47 TYR B CA 8
ATOM 13769 C C . TYR A 1 62 ? -15.411 -8.899 -5.811 1.00 0.00 47 TYR B C 8
ATOM 13770 O O . TYR A 1 62 ? -14.727 -7.869 -5.827 1.00 0.00 47 TYR B O 8
ATOM 13788 N N . GLU A 1 63 ? -15.717 -9.586 -6.912 1.00 0.00 48 GLU B N 8
ATOM 13789 C CA . GLU A 1 63 ? -15.228 -9.187 -8.230 1.00 0.00 48 GLU B CA 8
ATOM 13790 C C . GLU A 1 63 ? -15.729 -7.799 -8.618 1.00 0.00 48 GLU B C 8
ATOM 13791 O O . GLU A 1 63 ? -15.095 -7.095 -9.405 1.00 0.00 48 GLU B O 8
ATOM 13803 N N . GLN A 1 64 ? -16.870 -7.407 -8.077 1.00 0.00 49 GLN B N 8
ATOM 13804 C CA . GLN A 1 64 ? -17.427 -6.100 -8.366 1.00 0.00 49 GLN B CA 8
ATOM 13805 C C . GLN A 1 64 ? -16.768 -5.042 -7.489 1.00 0.00 49 GLN B C 8
ATOM 13806 O O . GLN A 1 64 ? -16.551 -3.918 -7.923 1.00 0.00 49 GLN B O 8
ATOM 13820 N N . CYS A 1 65 ? -16.436 -5.413 -6.262 1.00 0.00 50 CYS B N 8
ATOM 13821 C CA . CYS A 1 65 ? -15.760 -4.503 -5.346 1.00 0.00 50 CYS B CA 8
ATOM 13822 C C . CYS A 1 65 ? -14.443 -4.021 -5.935 1.00 0.00 50 CYS B C 8
ATOM 13823 O O . CYS A 1 65 ? -14.175 -2.823 -5.984 1.00 0.00 50 CYS B O 8
ATOM 13830 N N . VAL A 1 66 ? -13.637 -4.965 -6.405 1.00 0.00 51 VAL B N 8
ATOM 13831 C CA . VAL A 1 66 ? -12.260 -4.678 -6.785 1.00 0.00 51 VAL B CA 8
ATOM 13832 C C . VAL A 1 66 ? -12.148 -3.747 -7.989 1.00 0.00 51 VAL B C 8
ATOM 13833 O O . VAL A 1 66 ? -11.081 -3.192 -8.237 1.00 0.00 51 VAL B O 8
ATOM 13846 N N . THR A 1 67 ? -13.226 -3.571 -8.738 1.00 0.00 52 THR B N 8
ATOM 13847 C CA . THR A 1 67 ? -13.209 -2.629 -9.845 1.00 0.00 52 THR B CA 8
ATOM 13848 C C . THR A 1 67 ? -13.681 -1.248 -9.382 1.00 0.00 52 THR B C 8
ATOM 13849 O O . THR A 1 67 ? -13.508 -0.251 -10.081 1.00 0.00 52 THR B O 8
ATOM 13860 N N . LEU A 1 68 ? -14.257 -1.193 -8.186 1.00 0.00 53 LEU B N 8
ATOM 13861 C CA . LEU A 1 68 ? -14.778 0.059 -7.646 1.00 0.00 53 LEU B CA 8
ATOM 13862 C C . LEU A 1 68 ? -13.794 0.666 -6.648 1.00 0.00 53 LEU B C 8
ATOM 13863 O O . LEU A 1 68 ? -13.684 1.886 -6.524 1.00 0.00 53 LEU B O 8
ATOM 13879 N N . ILE A 1 69 ? -13.084 -0.211 -5.941 1.00 0.00 54 ILE B N 8
ATOM 13880 C CA . ILE A 1 69 ? -12.109 0.196 -4.927 1.00 0.00 54 ILE B CA 8
ATOM 13881 C C . ILE A 1 69 ? -11.026 1.148 -5.474 1.00 0.00 54 ILE B C 8
ATOM 13882 O O . ILE A 1 69 ? -10.671 2.107 -4.794 1.00 0.00 54 ILE B O 8
ATOM 13898 N N . PRO A 1 70 ? -10.472 0.900 -6.694 1.00 0.00 55 PRO B N 8
ATOM 13899 C CA . PRO A 1 70 ? -9.446 1.772 -7.305 1.00 0.00 55 PRO B CA 8
ATOM 13900 C C . PRO A 1 70 ? -9.795 3.265 -7.290 1.00 0.00 55 PRO B C 8
ATOM 13901 O O . PRO A 1 70 ? -8.914 4.116 -7.403 1.00 0.00 55 PRO B O 8
ATOM 13912 N N . GLU A 1 71 ? -11.075 3.579 -7.147 1.00 0.00 56 GLU B N 8
ATOM 13913 C CA . GLU A 1 71 ? -11.507 4.965 -7.047 1.00 0.00 56 GLU B CA 8
ATOM 13914 C C . GLU A 1 71 ? -11.035 5.559 -5.720 1.00 0.00 56 GLU B C 8
ATOM 13915 O O . GLU A 1 71 ? -10.542 6.686 -5.669 1.00 0.00 56 GLU B O 8
ATOM 13927 N N . SER A 1 72 ? -11.159 4.778 -4.653 1.00 0.00 57 SER B N 8
ATOM 13928 C CA . SER A 1 72 ? -10.751 5.231 -3.336 1.00 0.00 57 SER B CA 8
ATOM 13929 C C . SER A 1 72 ? -9.252 5.019 -3.144 1.00 0.00 57 SER B C 8
ATOM 13930 O O . SER A 1 72 ? -8.606 5.779 -2.426 1.00 0.00 57 SER B O 8
ATOM 13938 N N . THR A 1 73 ? -8.691 3.997 -3.793 1.00 0.00 58 THR B N 8
ATOM 13939 C CA . THR A 1 73 ? -7.259 3.738 -3.680 1.00 0.00 58 THR B CA 8
ATOM 13940 C C . THR A 1 73 ? -6.474 4.935 -4.196 1.00 0.00 58 THR B C 8
ATOM 13941 O O . THR A 1 73 ? -5.502 5.363 -3.583 1.00 0.00 58 THR B O 8
ATOM 13952 N N . LYS A 1 74 ? -6.926 5.476 -5.323 1.00 0.00 59 LYS B N 8
ATOM 13953 C CA . LYS A 1 74 ? -6.308 6.649 -5.917 1.00 0.00 59 LYS B CA 8
ATOM 13954 C C . LYS A 1 74 ? -6.536 7.865 -5.026 1.00 0.00 59 LYS B C 8
ATOM 13955 O O . LYS A 1 74 ? -5.618 8.645 -4.767 1.00 0.00 59 LYS B O 8
ATOM 13974 N N . LYS A 1 75 ? -7.769 7.990 -4.550 1.00 0.00 60 LYS B N 8
ATOM 13975 C CA . LYS A 1 75 ? -8.176 9.086 -3.682 1.00 0.00 60 LYS B CA 8
ATOM 13976 C C . LYS A 1 75 ? -7.355 9.106 -2.394 1.00 0.00 60 LYS B C 8
ATOM 13977 O O . LYS A 1 75 ? -6.632 10.063 -2.121 1.00 0.00 60 LYS B O 8
ATOM 13996 N N . CYS A 1 76 ? -7.454 8.032 -1.622 1.00 0.00 61 CYS B N 8
ATOM 13997 C CA . CYS A 1 76 ? -6.808 7.954 -0.318 1.00 0.00 61 CYS B CA 8
ATOM 13998 C C . CYS A 1 76 ? -5.289 7.930 -0.449 1.00 0.00 61 CYS B C 8
ATOM 13999 O O . CYS A 1 76 ? -4.574 8.270 0.494 1.00 0.00 61 CYS B O 8
ATOM 14006 N N . GLN A 1 77 ? -4.802 7.533 -1.620 1.00 0.00 62 GLN B N 8
ATOM 14007 C CA . GLN A 1 77 ? -3.381 7.621 -1.918 1.00 0.00 62 GLN B CA 8
ATOM 14008 C C . GLN A 1 77 ? -2.934 9.070 -1.823 1.00 0.00 62 GLN B C 8
ATOM 14009 O O . GLN A 1 77 ? -1.999 9.392 -1.099 1.00 0.00 62 GLN B O 8
ATOM 14023 N N . ASP A 1 78 ? -3.648 9.942 -2.528 1.00 0.00 63 ASP B N 8
ATOM 14024 C CA . ASP A 1 78 ? -3.320 11.364 -2.567 1.00 0.00 63 ASP B CA 8
ATOM 14025 C C . ASP A 1 78 ? -3.496 12.000 -1.194 1.00 0.00 63 ASP B C 8
ATOM 14026 O O . ASP A 1 78 ? -2.783 12.941 -0.835 1.00 0.00 63 ASP B O 8
ATOM 14035 N N . GLU A 1 79 ? -4.440 11.466 -0.432 1.00 0.00 64 GLU B N 8
ATOM 14036 C CA . GLU A 1 79 ? -4.718 11.945 0.915 1.00 0.00 64 GLU B CA 8
ATOM 14037 C C . GLU A 1 79 ? -3.482 11.847 1.790 1.00 0.00 64 GLU B C 8
ATOM 14038 O O . GLU A 1 79 ? -2.980 12.838 2.321 1.00 0.00 64 GLU B O 8
ATOM 14050 N N . LEU A 1 80 ? -2.996 10.631 1.915 1.00 0.00 65 LEU B N 8
ATOM 14051 C CA . LEU A 1 80 ? -1.920 10.315 2.831 1.00 0.00 65 LEU B CA 8
ATOM 14052 C C . LEU A 1 80 ? -0.550 10.609 2.223 1.00 0.00 65 LEU B C 8
ATOM 14053 O O . LEU A 1 80 ? 0.400 10.882 2.951 1.00 0.00 65 LEU B O 8
ATOM 14069 N N . TYR A 1 81 ? -0.457 10.546 0.894 1.00 0.00 66 TYR B N 8
ATOM 14070 C CA . TYR A 1 81 ? 0.793 10.826 0.167 1.00 0.00 66 TYR B CA 8
ATOM 14071 C C . TYR A 1 81 ? 1.475 12.098 0.667 1.00 0.00 66 TYR B C 8
ATOM 14072 O O . TYR A 1 81 ? 2.700 12.146 0.796 1.00 0.00 66 TYR B O 8
ATOM 14090 N N . ALA A 1 82 ? 0.676 13.111 0.972 1.00 0.00 67 ALA B N 8
ATOM 14091 C CA . ALA A 1 82 ? 1.197 14.406 1.393 1.00 0.00 67 ALA B CA 8
ATOM 14092 C C . ALA A 1 82 ? 1.812 14.352 2.794 1.00 0.00 67 ALA B C 8
ATOM 14093 O O . ALA A 1 82 ? 2.547 15.257 3.193 1.00 0.00 67 ALA B O 8
ATOM 14100 N N . SER A 1 83 ? 1.509 13.298 3.537 1.00 0.00 68 SER B N 8
ATOM 14101 C CA . SER A 1 83 ? 2.025 13.142 4.890 1.00 0.00 68 SER B CA 8
ATOM 14102 C C . SER A 1 83 ? 3.053 12.009 4.958 1.00 0.00 68 SER B C 8
ATOM 14103 O O . SER A 1 83 ? 3.839 11.922 5.900 1.00 0.00 68 SER B O 8
ATOM 14111 N N . MET A 1 84 ? 3.033 11.148 3.949 1.00 0.00 69 MET B N 8
ATOM 14112 C CA . MET A 1 84 ? 3.926 9.996 3.887 1.00 0.00 69 MET B CA 8
ATOM 14113 C C . MET A 1 84 ? 5.382 10.426 3.752 1.00 0.00 69 MET B C 8
ATOM 14114 O O . MET A 1 84 ? 5.685 11.408 3.076 1.00 0.00 69 MET B O 8
ATOM 14128 N N . PRO A 1 85 ? 6.299 9.689 4.399 1.00 0.00 70 PRO B N 8
ATOM 14129 C CA . PRO A 1 85 ? 7.737 9.947 4.301 1.00 0.00 70 PRO B CA 8
ATOM 14130 C C . PRO A 1 85 ? 8.295 9.558 2.934 1.00 0.00 70 PRO B C 8
ATOM 14131 O O . PRO A 1 85 ? 7.577 8.977 2.120 1.00 0.00 70 PRO B O 8
ATOM 14142 N N . ASP A 1 86 ? 9.562 9.870 2.685 1.00 0.00 71 ASP B N 8
ATOM 14143 C CA . ASP A 1 86 ? 10.179 9.586 1.388 1.00 0.00 71 ASP B CA 8
ATOM 14144 C C . ASP A 1 86 ? 10.114 8.101 1.069 1.00 0.00 71 ASP B C 8
ATOM 14145 O O . ASP A 1 86 ? 9.658 7.698 -0.005 1.00 0.00 71 ASP B O 8
ATOM 14154 N N . LYS A 1 87 ? 10.559 7.289 2.014 1.00 0.00 72 LYS B N 8
ATOM 14155 C CA . LYS A 1 87 ? 10.566 5.854 1.827 1.00 0.00 72 LYS B CA 8
ATOM 14156 C C . LYS A 1 87 ? 9.695 5.170 2.869 1.00 0.00 72 LYS B C 8
ATOM 14157 O O . LYS A 1 87 ? 9.404 5.733 3.925 1.00 0.00 72 LYS B O 8
ATOM 14176 N N . ILE A 1 88 ? 9.291 3.952 2.562 1.00 0.00 73 ILE B N 8
ATOM 14177 C CA . ILE A 1 88 ? 8.321 3.229 3.359 1.00 0.00 73 ILE B CA 8
ATOM 14178 C C . ILE A 1 88 ? 8.880 1.882 3.821 1.00 0.00 73 ILE B C 8
ATOM 14179 O O . ILE A 1 88 ? 9.179 1.009 3.004 1.00 0.00 73 ILE B O 8
ATOM 14195 N N . ASN A 1 89 ? 9.037 1.731 5.131 1.00 0.00 74 ASN B N 8
ATOM 14196 C CA . ASN A 1 89 ? 9.454 0.463 5.723 1.00 0.00 74 ASN B CA 8
ATOM 14197 C C . ASN A 1 89 ? 8.244 -0.464 5.837 1.00 0.00 74 ASN B C 8
ATOM 14198 O O . ASN A 1 89 ? 7.116 0.001 5.710 1.00 0.00 74 ASN B O 8
ATOM 14209 N N . SER A 1 90 ? 8.458 -1.756 6.062 1.00 0.00 75 SER B N 8
ATOM 14210 C CA . SER A 1 90 ? 7.348 -2.698 6.196 1.00 0.00 75 SER B CA 8
ATOM 14211 C C . SER A 1 90 ? 6.370 -2.248 7.288 1.00 0.00 75 SER B C 8
ATOM 14212 O O . SER A 1 90 ? 5.152 -2.324 7.116 1.00 0.00 75 SER B O 8
ATOM 14220 N N . GLU A 1 91 ? 6.911 -1.754 8.393 1.00 0.00 76 GLU B N 8
ATOM 14221 C CA . GLU A 1 91 ? 6.094 -1.234 9.481 1.00 0.00 76 GLU B CA 8
ATOM 14222 C C . GLU A 1 91 ? 5.317 -0.005 9.017 1.00 0.00 76 GLU B C 8
ATOM 14223 O O . GLU A 1 91 ? 4.118 0.128 9.273 1.00 0.00 76 GLU B O 8
ATOM 14235 N N . THR A 1 92 ? 6.010 0.869 8.303 1.00 0.00 77 THR B N 8
ATOM 14236 C CA . THR A 1 92 ? 5.421 2.088 7.780 1.00 0.00 77 THR B CA 8
ATOM 14237 C C . THR A 1 92 ? 4.321 1.744 6.780 1.00 0.00 77 THR B C 8
ATOM 14238 O O . THR A 1 92 ? 3.290 2.414 6.698 1.00 0.00 77 THR B O 8
ATOM 14249 N N . ALA A 1 93 ? 4.559 0.672 6.035 1.00 0.00 78 ALA B N 8
ATOM 14250 C CA . ALA A 1 93 ? 3.602 0.150 5.077 1.00 0.00 78 ALA B CA 8
ATOM 14251 C C . ALA A 1 93 ? 2.312 -0.261 5.772 1.00 0.00 78 ALA B C 8
ATOM 14252 O O . ALA A 1 93 ? 1.223 -0.105 5.224 1.00 0.00 78 ALA B O 8
ATOM 14259 N N . GLY A 1 94 ? 2.444 -0.786 6.981 1.00 0.00 79 GLY B N 8
ATOM 14260 C CA . GLY A 1 94 ? 1.279 -1.127 7.766 1.00 0.00 79 GLY B CA 8
ATOM 14261 C C . GLY A 1 94 ? 0.569 0.112 8.263 1.00 0.00 79 GLY B C 8
ATOM 14262 O O . GLY A 1 94 ? -0.658 0.195 8.216 1.00 0.00 79 GLY B O 8
ATOM 14266 N N . THR A 1 95 ? 1.353 1.086 8.712 1.00 0.00 80 THR B N 8
ATOM 14267 C CA . THR A 1 95 ? 0.823 2.344 9.222 1.00 0.00 80 THR B CA 8
ATOM 14268 C C . THR A 1 95 ? -0.088 3.024 8.196 1.00 0.00 80 THR B C 8
ATOM 14269 O O . THR A 1 95 ? -1.238 3.362 8.489 1.00 0.00 80 THR B O 8
ATOM 14280 N N . TRP A 1 96 ? 0.423 3.210 6.988 1.00 0.00 81 TRP B N 8
ATOM 14281 C CA . TRP A 1 96 ? -0.329 3.897 5.949 1.00 0.00 81 TRP B CA 8
ATOM 14282 C C . TRP A 1 96 ? -1.307 2.954 5.265 1.00 0.00 81 TRP B C 8
ATOM 14283 O O . TRP A 1 96 ? -2.366 3.378 4.804 1.00 0.00 81 TRP B O 8
ATOM 14304 N N . GLY A 1 97 ? -0.962 1.673 5.226 1.00 0.00 82 GLY B N 8
ATOM 14305 C CA . GLY A 1 97 ? -1.837 0.683 4.627 1.00 0.00 82 GLY B CA 8
ATOM 14306 C C . GLY A 1 97 ? -3.191 0.631 5.308 1.00 0.00 82 GLY B C 8
ATOM 14307 O O . GLY A 1 97 ? -4.231 0.659 4.646 1.00 0.00 82 GLY B O 8
ATOM 14311 N N . ARG A 1 98 ? -3.182 0.579 6.636 1.00 0.00 83 ARG B N 8
ATOM 14312 C CA . ARG A 1 98 ? -4.422 0.550 7.402 1.00 0.00 83 ARG B CA 8
ATOM 14313 C C . ARG A 1 98 ? -5.151 1.887 7.302 1.00 0.00 83 ARG B C 8
ATOM 14314 O O . ARG A 1 98 ? -6.379 1.936 7.334 1.00 0.00 83 ARG B O 8
ATOM 14335 N N . SER A 1 99 ? -4.386 2.966 7.158 1.00 0.00 84 SER B N 8
ATOM 14336 C CA . SER A 1 99 ? -4.961 4.297 7.006 1.00 0.00 84 SER B CA 8
ATOM 14337 C C . SER A 1 99 ? -5.733 4.388 5.691 1.00 0.00 84 SER B C 8
ATOM 14338 O O . SER A 1 99 ? -6.769 5.049 5.605 1.00 0.00 84 SER B O 8
ATOM 14346 N N . LEU A 1 100 ? -5.222 3.712 4.670 1.00 0.00 85 LEU B N 8
ATOM 14347 C CA . LEU A 1 100 ? -5.928 3.594 3.404 1.00 0.00 85 LEU B CA 8
ATOM 14348 C C . LEU A 1 100 ? -7.162 2.721 3.583 1.00 0.00 85 LEU B C 8
ATOM 14349 O O . LEU A 1 100 ? -8.248 3.068 3.127 1.00 0.00 85 LEU B O 8
ATOM 14365 N N . GLY A 1 101 ? -6.979 1.601 4.275 1.00 0.00 86 GLY B N 8
ATOM 14366 C CA . GLY A 1 101 ? -8.062 0.660 4.499 1.00 0.00 86 GLY B CA 8
ATOM 14367 C C . GLY A 1 101 ? -9.268 1.286 5.168 1.00 0.00 86 GLY B C 8
ATOM 14368 O O . GLY A 1 101 ? -10.401 1.086 4.724 1.00 0.00 86 GLY B O 8
ATOM 14372 N N . GLU A 1 102 ? -9.033 2.048 6.229 1.00 0.00 87 GLU B N 8
ATOM 14373 C CA . GLU A 1 102 ? -10.118 2.707 6.945 1.00 0.00 87 GLU B CA 8
ATOM 14374 C C . GLU A 1 102 ? -10.766 3.786 6.076 1.00 0.00 87 GLU B C 8
ATOM 14375 O O . GLU A 1 102 ? -11.984 3.929 6.060 1.00 0.00 87 GLU B O 8
ATOM 14387 N N . CYS A 1 103 ? -9.944 4.519 5.337 1.00 0.00 88 CYS B N 8
ATOM 14388 C CA . CYS A 1 103 ? -10.428 5.594 4.480 1.00 0.00 88 CYS B CA 8
ATOM 14389 C C . CYS A 1 103 ? -11.292 5.044 3.346 1.00 0.00 88 CYS B C 8
ATOM 14390 O O . CYS A 1 103 ? -12.413 5.510 3.118 1.00 0.00 88 CYS B O 8
ATOM 14397 N N . ILE A 1 104 ? -10.768 4.043 2.652 1.00 0.00 89 ILE B N 8
ATOM 14398 C CA . ILE A 1 104 ? -11.475 3.400 1.552 1.00 0.00 89 ILE B CA 8
ATOM 14399 C C . ILE A 1 104 ? -12.760 2.743 2.044 1.00 0.00 89 ILE B C 8
ATOM 14400 O O . ILE A 1 104 ? -13.793 2.815 1.385 1.00 0.00 89 ILE B O 8
ATOM 14416 N N . GLY A 1 105 ? -12.693 2.116 3.215 1.00 0.00 90 GLY B N 8
ATOM 14417 C CA . GLY A 1 105 ? -13.863 1.466 3.781 1.00 0.00 90 GLY B CA 8
ATOM 14418 C C . GLY A 1 105 ? -15.004 2.438 4.024 1.00 0.00 90 GLY B C 8
ATOM 14419 O O . GLY A 1 105 ? -16.172 2.054 4.015 1.00 0.00 90 GLY B O 8
ATOM 14423 N N . LYS A 1 106 ? -14.663 3.699 4.231 1.00 0.00 91 LYS B N 8
ATOM 14424 C CA . LYS A 1 106 ? -15.662 4.739 4.430 1.00 0.00 91 LYS B CA 8
ATOM 14425 C C . LYS A 1 106 ? -16.173 5.234 3.088 1.00 0.00 91 LYS B C 8
ATOM 14426 O O . LYS A 1 106 ? -17.369 5.462 2.898 1.00 0.00 91 LYS B O 8
ATOM 14445 N N . ASP A 1 107 ? -15.246 5.393 2.157 1.00 0.00 92 ASP B N 8
ATOM 14446 C CA . ASP A 1 107 ? -15.553 5.949 0.849 1.00 0.00 92 ASP B CA 8
ATOM 14447 C C . ASP A 1 107 ? -16.360 4.961 0.020 1.00 0.00 92 ASP B C 8
ATOM 14448 O O . ASP A 1 107 ? -17.356 5.324 -0.603 1.00 0.00 92 ASP B O 8
ATOM 14457 N N . PHE A 1 108 ? -15.939 3.707 0.046 1.00 0.00 93 PHE B N 8
ATOM 14458 C CA . PHE A 1 108 ? -16.614 2.648 -0.689 1.00 0.00 93 PHE B CA 8
ATOM 14459 C C . PHE A 1 108 ? -18.008 2.397 -0.120 1.00 0.00 93 PHE B C 8
ATOM 14460 O O . PHE A 1 108 ? -18.952 2.103 -0.860 1.00 0.00 93 PHE B O 8
ATOM 14477 N N . ALA A 1 109 ? -18.134 2.525 1.194 1.00 0.00 94 ALA B N 8
ATOM 14478 C CA . ALA A 1 109 ? -19.407 2.298 1.856 1.00 0.00 94 ALA B CA 8
ATOM 14479 C C . ALA A 1 109 ? -20.445 3.311 1.399 1.00 0.00 94 ALA B C 8
ATOM 14480 O O . ALA A 1 109 ? -21.473 2.942 0.843 1.00 0.00 94 ALA B O 8
ATOM 14487 N N . GLU A 1 110 ? -20.158 4.590 1.600 1.00 0.00 95 GLU B N 8
ATOM 14488 C CA . GLU A 1 110 ? -21.118 5.635 1.278 1.00 0.00 95 GLU B CA 8
ATOM 14489 C C . GLU A 1 110 ? -21.335 5.774 -0.225 1.00 0.00 95 GLU B C 8
ATOM 14490 O O . GLU A 1 110 ? -22.329 6.359 -0.659 1.00 0.00 95 GLU B O 8
ATOM 14502 N N . LYS A 1 111 ? -20.419 5.233 -1.019 1.00 0.00 96 LYS B N 8
ATOM 14503 C CA . LYS A 1 111 ? -20.543 5.328 -2.465 1.00 0.00 96 LYS B CA 8
ATOM 14504 C C . LYS A 1 111 ? -21.489 4.262 -3.002 1.00 0.00 96 LYS B C 8
ATOM 14505 O O . LYS A 1 111 ? -22.419 4.565 -3.747 1.00 0.00 96 LYS B O 8
ATOM 14524 N N . HIS A 1 112 ? -21.248 3.012 -2.633 1.00 0.00 97 HIS B N 8
ATOM 14525 C CA . HIS A 1 112 ? -22.005 1.916 -3.212 1.00 0.00 97 HIS B CA 8
ATOM 14526 C C . HIS A 1 112 ? -22.919 1.234 -2.200 1.00 0.00 97 HIS B C 8
ATOM 14527 O O . HIS A 1 112 ? -24.053 0.893 -2.529 1.00 0.00 97 HIS B O 8
ATOM 14542 N N . LEU A 1 113 ? -22.427 1.015 -0.980 1.00 0.00 98 LEU B N 8
ATOM 14543 C CA . LEU A 1 113 ? -23.227 0.333 0.038 1.00 0.00 98 LEU B CA 8
ATOM 14544 C C . LEU A 1 113 ? -24.375 1.211 0.486 1.00 0.00 98 LEU B C 8
ATOM 14545 O O . LEU A 1 113 ? -25.441 0.722 0.844 1.00 0.00 98 LEU B O 8
ATOM 14561 N N . ILE A 1 114 ? -24.141 2.509 0.471 1.00 0.00 99 ILE B N 8
ATOM 14562 C CA . ILE A 1 114 ? -25.189 3.463 0.741 1.00 0.00 99 ILE B CA 8
ATOM 14563 C C . ILE A 1 114 ? -25.876 3.835 -0.566 1.00 0.00 99 ILE B C 8
ATOM 14564 O O . ILE A 1 114 ? -25.301 4.521 -1.411 1.00 0.00 99 ILE B O 8
ATOM 14580 N N . PRO A 1 115 ? -27.117 3.365 -0.750 1.00 0.00 100 PRO B N 8
ATOM 14581 C CA . PRO A 1 115 ? -27.896 3.630 -1.961 1.00 0.00 100 PRO B CA 8
ATOM 14582 C C . PRO A 1 115 ? -28.450 5.049 -1.984 1.00 0.00 100 PRO B C 8
ATOM 14583 O O . PRO A 1 115 ? -29.245 5.415 -2.850 1.00 0.00 100 PRO B O 8
ATOM 14594 N N . LYS A 1 116 ? -28.021 5.833 -1.017 1.00 0.00 101 LYS B N 8
ATOM 14595 C CA . LYS A 1 116 ? -28.445 7.211 -0.888 1.00 0.00 101 LYS B CA 8
ATOM 14596 C C . LYS A 1 116 ? -27.404 8.139 -1.503 1.00 0.00 101 LYS B C 8
ATOM 14597 O O . LYS A 1 116 ? -27.623 8.606 -2.641 1.00 0.00 101 LYS B O 8
ATOM 14617 N N . MET A 1 1 ? 38.911 30.552 9.395 1.00 0.00 -14 MET B N 9
ATOM 14618 C CA . MET A 1 1 ? 38.676 29.285 10.127 1.00 0.00 -14 MET B CA 9
ATOM 14619 C C . MET A 1 1 ? 37.231 28.841 9.953 1.00 0.00 -14 MET B C 9
ATOM 14620 O O . MET A 1 1 ? 36.347 29.663 9.708 1.00 0.00 -14 MET B O 9
ATOM 14636 N N . ALA A 1 2 ? 36.997 27.544 10.075 1.00 0.00 -13 ALA B N 9
ATOM 14637 C CA . ALA A 1 2 ? 35.661 26.991 9.934 1.00 0.00 -13 ALA B CA 9
ATOM 14638 C C . ALA A 1 2 ? 34.889 27.112 11.242 1.00 0.00 -13 ALA B C 9
ATOM 14639 O O . ALA A 1 2 ? 35.096 26.333 12.173 1.00 0.00 -13 ALA B O 9
ATOM 14646 N N . HIS A 1 3 ? 34.012 28.100 11.314 1.00 0.00 -12 HIS B N 9
ATOM 14647 C CA . HIS A 1 3 ? 33.188 28.308 12.496 1.00 0.00 -12 HIS B CA 9
ATOM 14648 C C . HIS A 1 3 ? 31.970 27.388 12.449 1.00 0.00 -12 HIS B C 9
ATOM 14649 O O . HIS A 1 3 ? 31.078 27.571 11.624 1.00 0.00 -12 HIS B O 9
ATOM 14664 N N . HIS A 1 4 ? 31.944 26.399 13.329 1.00 0.00 -11 HIS B N 9
ATOM 14665 C CA . HIS A 1 4 ? 30.867 25.416 13.342 1.00 0.00 -11 HIS B CA 9
ATOM 14666 C C . HIS A 1 4 ? 29.787 25.802 14.343 1.00 0.00 -11 HIS B C 9
ATOM 14667 O O . HIS A 1 4 ? 29.937 25.580 15.546 1.00 0.00 -11 HIS B O 9
ATOM 14682 N N . HIS A 1 5 ? 28.707 26.385 13.849 1.00 0.00 -10 HIS B N 9
ATOM 14683 C CA . HIS A 1 5 ? 27.577 26.742 14.696 1.00 0.00 -10 HIS B CA 9
ATOM 14684 C C . HIS A 1 5 ? 26.378 25.858 14.363 1.00 0.00 -10 HIS B C 9
ATOM 14685 O O . HIS A 1 5 ? 25.447 25.721 15.159 1.00 0.00 -10 HIS B O 9
ATOM 14700 N N . HIS A 1 6 ? 26.408 25.255 13.183 1.00 0.00 -9 HIS B N 9
ATOM 14701 C CA . HIS A 1 6 ? 25.329 24.379 12.742 1.00 0.00 -9 HIS B CA 9
ATOM 14702 C C . HIS A 1 6 ? 25.615 22.937 13.132 1.00 0.00 -9 HIS B C 9
ATOM 14703 O O . HIS A 1 6 ? 26.331 22.223 12.434 1.00 0.00 -9 HIS B O 9
ATOM 14718 N N . HIS A 1 7 ? 25.053 22.513 14.252 1.00 0.00 -8 HIS B N 9
ATOM 14719 C CA . HIS A 1 7 ? 25.238 21.149 14.734 1.00 0.00 -8 HIS B CA 9
ATOM 14720 C C . HIS A 1 7 ? 23.923 20.381 14.673 1.00 0.00 -8 HIS B C 9
ATOM 14721 O O . HIS A 1 7 ? 23.675 19.474 15.465 1.00 0.00 -8 HIS B O 9
ATOM 14736 N N . HIS A 1 8 ? 23.082 20.767 13.724 1.00 0.00 -7 HIS B N 9
ATOM 14737 C CA . HIS A 1 8 ? 21.798 20.111 13.522 1.00 0.00 -7 HIS B CA 9
ATOM 14738 C C . HIS A 1 8 ? 22.002 18.859 12.680 1.00 0.00 -7 HIS B C 9
ATOM 14739 O O . HIS A 1 8 ? 22.120 18.936 11.459 1.00 0.00 -7 HIS B O 9
ATOM 14754 N N . VAL A 1 9 ? 22.056 17.715 13.338 1.00 0.00 -6 VAL B N 9
ATOM 14755 C CA . VAL A 1 9 ? 22.365 16.461 12.666 1.00 0.00 -6 VAL B CA 9
ATOM 14756 C C . VAL A 1 9 ? 21.120 15.809 12.061 1.00 0.00 -6 VAL B C 9
ATOM 14757 O O . VAL A 1 9 ? 20.664 14.751 12.506 1.00 0.00 -6 VAL B O 9
ATOM 14770 N N . ASP A 1 10 ? 20.576 16.451 11.034 1.00 0.00 -5 ASP B N 9
ATOM 14771 C CA . ASP A 1 10 ? 19.433 15.911 10.302 1.00 0.00 -5 ASP B CA 9
ATOM 14772 C C . ASP A 1 10 ? 19.908 15.056 9.135 1.00 0.00 -5 ASP B C 9
ATOM 14773 O O . ASP A 1 10 ? 19.109 14.581 8.324 1.00 0.00 -5 ASP B O 9
ATOM 14782 N N . ASP A 1 11 ? 21.215 14.864 9.062 1.00 0.00 -4 ASP B N 9
ATOM 14783 C CA . ASP A 1 11 ? 21.822 14.025 8.041 1.00 0.00 -4 ASP B CA 9
ATOM 14784 C C . ASP A 1 11 ? 21.797 12.559 8.473 1.00 0.00 -4 ASP B C 9
ATOM 14785 O O . ASP A 1 11 ? 22.706 12.075 9.148 1.00 0.00 -4 ASP B O 9
ATOM 14794 N N . ASP A 1 12 ? 20.735 11.859 8.096 1.00 0.00 -3 ASP B N 9
ATOM 14795 C CA . ASP A 1 12 ? 20.571 10.460 8.478 1.00 0.00 -3 ASP B CA 9
ATOM 14796 C C . ASP A 1 12 ? 20.985 9.534 7.341 1.00 0.00 -3 ASP B C 9
ATOM 14797 O O . ASP A 1 12 ? 21.239 8.348 7.561 1.00 0.00 -3 ASP B O 9
ATOM 14806 N N . ASP A 1 13 ? 21.062 10.078 6.131 1.00 0.00 -2 ASP B N 9
ATOM 14807 C CA . ASP A 1 13 ? 21.420 9.284 4.960 1.00 0.00 -2 ASP B CA 9
ATOM 14808 C C . ASP A 1 13 ? 22.915 9.011 4.949 1.00 0.00 -2 ASP B C 9
ATOM 14809 O O . ASP A 1 13 ? 23.718 9.890 4.630 1.00 0.00 -2 ASP B O 9
ATOM 14818 N N . LYS A 1 14 ? 23.287 7.793 5.319 1.00 0.00 -1 LYS B N 9
ATOM 14819 C CA . LYS A 1 14 ? 24.690 7.407 5.391 1.00 0.00 -1 LYS B CA 9
ATOM 14820 C C . LYS A 1 14 ? 24.925 6.113 4.619 1.00 0.00 -1 LYS B C 9
ATOM 14821 O O . LYS A 1 14 ? 25.811 5.327 4.952 1.00 0.00 -1 LYS B O 9
ATOM 14840 N N . MET A 1 15 ? 24.128 5.901 3.582 1.00 0.00 0 MET B N 9
ATOM 14841 C CA . MET A 1 15 ? 24.221 4.691 2.775 1.00 0.00 0 MET B CA 9
ATOM 14842 C C . MET A 1 15 ? 24.373 5.043 1.300 1.00 0.00 0 MET B C 9
ATOM 14843 O O . MET A 1 15 ? 23.569 4.624 0.465 1.00 0.00 0 MET B O 9
ATOM 14857 N N . GLU A 1 16 ? 25.400 5.823 0.985 1.00 0.00 1 GLU B N 9
ATOM 14858 C CA . GLU A 1 16 ? 25.658 6.223 -0.392 1.00 0.00 1 GLU B CA 9
ATOM 14859 C C . GLU A 1 16 ? 26.342 5.076 -1.134 1.00 0.00 1 GLU B C 9
ATOM 14860 O O . GLU A 1 16 ? 26.194 4.921 -2.347 1.00 0.00 1 GLU B O 9
ATOM 14872 N N . ASP A 1 17 ? 27.081 4.270 -0.386 1.00 0.00 2 ASP B N 9
ATOM 14873 C CA . ASP A 1 17 ? 27.692 3.062 -0.922 1.00 0.00 2 ASP B CA 9
ATOM 14874 C C . ASP A 1 17 ? 27.046 1.844 -0.292 1.00 0.00 2 ASP B C 9
ATOM 14875 O O . ASP A 1 17 ? 26.653 1.887 0.876 1.00 0.00 2 ASP B O 9
ATOM 14884 N N . THR A 1 18 ? 26.937 0.768 -1.063 1.00 0.00 3 THR B N 9
ATOM 14885 C CA . THR A 1 18 ? 26.330 -0.465 -0.581 1.00 0.00 3 THR B CA 9
ATOM 14886 C C . THR A 1 18 ? 24.877 -0.206 -0.178 1.00 0.00 3 THR B C 9
ATOM 14887 O O . THR A 1 18 ? 24.498 -0.326 0.988 1.00 0.00 3 THR B O 9
ATOM 14898 N N . ALA A 1 19 ? 24.073 0.182 -1.157 1.00 0.00 4 ALA B N 9
ATOM 14899 C CA . ALA A 1 19 ? 22.690 0.549 -0.907 1.00 0.00 4 ALA B CA 9
ATOM 14900 C C . ALA A 1 19 ? 21.734 -0.472 -1.504 1.00 0.00 4 ALA B C 9
ATOM 14901 O O . ALA A 1 19 ? 21.585 -0.567 -2.725 1.00 0.00 4 ALA B O 9
ATOM 14908 N N . ASN A 1 20 ? 21.101 -1.240 -0.635 1.00 0.00 5 ASN B N 9
ATOM 14909 C CA . ASN A 1 20 ? 20.095 -2.205 -1.049 1.00 0.00 5 ASN B CA 9
ATOM 14910 C C . ASN A 1 20 ? 18.704 -1.656 -0.758 1.00 0.00 5 ASN B C 9
ATOM 14911 O O . ASN A 1 20 ? 18.467 -1.089 0.309 1.00 0.00 5 ASN B O 9
ATOM 14922 N N . PRO A 1 21 ? 17.770 -1.789 -1.712 1.00 0.00 6 PRO B N 9
ATOM 14923 C CA . PRO A 1 21 ? 16.395 -1.313 -1.546 1.00 0.00 6 PRO B CA 9
ATOM 14924 C C . PRO A 1 21 ? 15.563 -2.220 -0.640 1.00 0.00 6 PRO B C 9
ATOM 14925 O O . PRO A 1 21 ? 14.617 -2.873 -1.086 1.00 0.00 6 PRO B O 9
ATOM 14936 N N . ASN A 1 22 ? 15.933 -2.267 0.631 1.00 0.00 7 ASN B N 9
ATOM 14937 C CA . ASN A 1 22 ? 15.175 -3.009 1.629 1.00 0.00 7 ASN B CA 9
ATOM 14938 C C . ASN A 1 22 ? 13.938 -2.216 2.029 1.00 0.00 7 ASN B C 9
ATOM 14939 O O . ASN A 1 22 ? 12.880 -2.779 2.322 1.00 0.00 7 ASN B O 9
ATOM 14950 N N . GLU A 1 23 ? 14.082 -0.902 2.029 1.00 0.00 8 GLU B N 9
ATOM 14951 C CA . GLU A 1 23 ? 12.983 -0.006 2.323 1.00 0.00 8 GLU B CA 9
ATOM 14952 C C . GLU A 1 23 ? 12.400 0.507 1.010 1.00 0.00 8 GLU B C 9
ATOM 14953 O O . GLU A 1 23 ? 13.139 0.897 0.106 1.00 0.00 8 GLU B O 9
ATOM 14965 N N . MET A 1 24 ? 11.080 0.499 0.906 1.00 0.00 9 MET B N 9
ATOM 14966 C CA . MET A 1 24 ? 10.411 0.818 -0.349 1.00 0.00 9 MET B CA 9
ATOM 14967 C C . MET A 1 24 ? 9.916 2.254 -0.327 1.00 0.00 9 MET B C 9
ATOM 14968 O O . MET A 1 24 ? 9.371 2.710 0.666 1.00 0.00 9 MET B O 9
ATOM 14982 N N . THR A 1 25 ? 10.123 2.966 -1.424 1.00 0.00 10 THR B N 9
ATOM 14983 C CA . THR A 1 25 ? 9.805 4.383 -1.482 1.00 0.00 10 THR B CA 9
ATOM 14984 C C . THR A 1 25 ? 8.306 4.632 -1.411 1.00 0.00 10 THR B C 9
ATOM 14985 O O . THR A 1 25 ? 7.520 3.755 -1.771 1.00 0.00 10 THR B O 9
ATOM 14996 N N . LYS A 1 26 ? 7.911 5.815 -0.946 1.00 0.00 11 LYS B N 9
ATOM 14997 C CA . LYS A 1 26 ? 6.499 6.134 -0.771 1.00 0.00 11 LYS B CA 9
ATOM 14998 C C . LYS A 1 26 ? 5.713 5.876 -2.056 1.00 0.00 11 LYS B C 9
ATOM 14999 O O . LYS A 1 26 ? 4.629 5.290 -2.023 1.00 0.00 11 LYS B O 9
ATOM 15018 N N . ASP A 1 27 ? 6.290 6.261 -3.189 1.00 0.00 12 ASP B N 9
ATOM 15019 C CA . ASP A 1 27 ? 5.619 6.117 -4.473 1.00 0.00 12 ASP B CA 9
ATOM 15020 C C . ASP A 1 27 ? 5.538 4.656 -4.885 1.00 0.00 12 ASP B C 9
ATOM 15021 O O . ASP A 1 27 ? 4.497 4.192 -5.349 1.00 0.00 12 ASP B O 9
ATOM 15030 N N . ALA A 1 28 ? 6.634 3.931 -4.698 1.00 0.00 13 ALA B N 9
ATOM 15031 C CA . ALA A 1 28 ? 6.691 2.524 -5.070 1.00 0.00 13 ALA B CA 9
ATOM 15032 C C . ALA A 1 28 ? 5.748 1.706 -4.208 1.00 0.00 13 ALA B C 9
ATOM 15033 O O . ALA A 1 28 ? 5.054 0.815 -4.700 1.00 0.00 13 ALA B O 9
ATOM 15040 N N . TRP A 1 29 ? 5.723 2.016 -2.920 1.00 0.00 14 TRP B N 9
ATOM 15041 C CA . TRP A 1 29 ? 4.811 1.361 -2.005 1.00 0.00 14 TRP B CA 9
ATOM 15042 C C . TRP A 1 29 ? 3.375 1.615 -2.442 1.00 0.00 14 TRP B C 9
ATOM 15043 O O . TRP A 1 29 ? 2.593 0.684 -2.601 1.00 0.00 14 TRP B O 9
ATOM 15064 N N . LEU A 1 30 ? 3.047 2.886 -2.656 1.00 0.00 15 LEU B N 9
ATOM 15065 C CA . LEU A 1 30 ? 1.726 3.276 -3.135 1.00 0.00 15 LEU B CA 9
ATOM 15066 C C . LEU A 1 30 ? 1.374 2.541 -4.419 1.00 0.00 15 LEU B C 9
ATOM 15067 O O . LEU A 1 30 ? 0.264 2.029 -4.566 1.00 0.00 15 LEU B O 9
ATOM 15083 N N . ASN A 1 31 ? 2.337 2.485 -5.328 1.00 0.00 16 ASN B N 9
ATOM 15084 C CA . ASN A 1 31 ? 2.158 1.846 -6.628 1.00 0.00 16 ASN B CA 9
ATOM 15085 C C . ASN A 1 31 ? 1.786 0.377 -6.468 1.00 0.00 16 ASN B C 9
ATOM 15086 O O . ASN A 1 31 ? 0.909 -0.138 -7.162 1.00 0.00 16 ASN B O 9
ATOM 15097 N N . SER A 1 32 ? 2.440 -0.282 -5.528 1.00 0.00 17 SER B N 9
ATOM 15098 C CA . SER A 1 32 ? 2.252 -1.705 -5.312 1.00 0.00 17 SER B CA 9
ATOM 15099 C C . SER A 1 32 ? 1.063 -1.994 -4.390 1.00 0.00 17 SER B C 9
ATOM 15100 O O . SER A 1 32 ? 0.436 -3.047 -4.483 1.00 0.00 17 SER B O 9
ATOM 15108 N N . MET A 1 33 ? 0.738 -1.046 -3.524 1.00 0.00 18 MET B N 9
ATOM 15109 C CA . MET A 1 33 ? -0.266 -1.265 -2.484 1.00 0.00 18 MET B CA 9
ATOM 15110 C C . MET A 1 33 ? -1.674 -0.973 -2.981 1.00 0.00 18 MET B C 9
ATOM 15111 O O . MET A 1 33 ? -2.611 -1.704 -2.660 1.00 0.00 18 MET B O 9
ATOM 15125 N N . THR A 1 34 ? -1.816 0.084 -3.770 1.00 0.00 19 THR B N 9
ATOM 15126 C CA . THR A 1 34 ? -3.131 0.563 -4.191 1.00 0.00 19 THR B CA 9
ATOM 15127 C C . THR A 1 34 ? -4.016 -0.525 -4.820 1.00 0.00 19 THR B C 9
ATOM 15128 O O . THR A 1 34 ? -5.150 -0.708 -4.384 1.00 0.00 19 THR B O 9
ATOM 15139 N N . PRO A 1 35 ? -3.532 -1.284 -5.826 1.00 0.00 20 PRO B N 9
ATOM 15140 C CA . PRO A 1 35 ? -4.366 -2.273 -6.511 1.00 0.00 20 PRO B CA 9
ATOM 15141 C C . PRO A 1 35 ? -4.517 -3.576 -5.725 1.00 0.00 20 PRO B C 9
ATOM 15142 O O . PRO A 1 35 ? -5.284 -4.459 -6.111 1.00 0.00 20 PRO B O 9
ATOM 15153 N N . LEU A 1 36 ? -3.800 -3.682 -4.614 1.00 0.00 21 LEU B N 9
ATOM 15154 C CA . LEU A 1 36 ? -3.901 -4.856 -3.756 1.00 0.00 21 LEU B CA 9
ATOM 15155 C C . LEU A 1 36 ? -4.921 -4.618 -2.654 1.00 0.00 21 LEU B C 9
ATOM 15156 O O . LEU A 1 36 ? -5.377 -5.556 -2.002 1.00 0.00 21 LEU B O 9
ATOM 15172 N N . LEU A 1 37 ? -5.283 -3.356 -2.465 1.00 0.00 22 LEU B N 9
ATOM 15173 C CA . LEU A 1 37 ? -6.244 -2.972 -1.438 1.00 0.00 22 LEU B CA 9
ATOM 15174 C C . LEU A 1 37 ? -7.654 -3.480 -1.757 1.00 0.00 22 LEU B C 9
ATOM 15175 O O . LEU A 1 37 ? -8.315 -4.007 -0.865 1.00 0.00 22 LEU B O 9
ATOM 15191 N N . PRO A 1 38 ? -8.142 -3.345 -3.021 1.00 0.00 23 PRO B N 9
ATOM 15192 C CA . PRO A 1 38 ? -9.470 -3.840 -3.417 1.00 0.00 23 PRO B CA 9
ATOM 15193 C C . PRO A 1 38 ? -9.740 -5.258 -2.928 1.00 0.00 23 PRO B C 9
ATOM 15194 O O . PRO A 1 38 ? -10.867 -5.596 -2.554 1.00 0.00 23 PRO B O 9
ATOM 15205 N N . ASP A 1 39 ? -8.689 -6.066 -2.926 1.00 0.00 24 ASP B N 9
ATOM 15206 C CA . ASP A 1 39 ? -8.762 -7.443 -2.467 1.00 0.00 24 ASP B CA 9
ATOM 15207 C C . ASP A 1 39 ? -9.215 -7.511 -1.012 1.00 0.00 24 ASP B C 9
ATOM 15208 O O . ASP A 1 39 ? -10.201 -8.170 -0.693 1.00 0.00 24 ASP B O 9
ATOM 15217 N N . LEU A 1 40 ? -8.514 -6.798 -0.139 1.00 0.00 25 LEU B N 9
ATOM 15218 C CA . LEU A 1 40 ? -8.811 -6.838 1.288 1.00 0.00 25 LEU B CA 9
ATOM 15219 C C . LEU A 1 40 ? -10.079 -6.057 1.612 1.00 0.00 25 LEU B C 9
ATOM 15220 O O . LEU A 1 40 ? -10.821 -6.421 2.526 1.00 0.00 25 LEU B O 9
ATOM 15236 N N . ILE A 1 41 ? -10.323 -4.986 0.862 1.00 0.00 26 ILE B N 9
ATOM 15237 C CA . ILE A 1 41 ? -11.485 -4.138 1.104 1.00 0.00 26 ILE B CA 9
ATOM 15238 C C . ILE A 1 41 ? -12.780 -4.931 0.975 1.00 0.00 26 ILE B C 9
ATOM 15239 O O . ILE A 1 41 ? -13.584 -4.967 1.904 1.00 0.00 26 ILE B O 9
ATOM 15255 N N . CYS A 1 42 ? -12.969 -5.583 -0.169 1.00 0.00 27 CYS B N 9
ATOM 15256 C CA . CYS A 1 42 ? -14.199 -6.325 -0.418 1.00 0.00 27 CYS B CA 9
ATOM 15257 C C . CYS A 1 42 ? -14.373 -7.427 0.614 1.00 0.00 27 CYS B C 9
ATOM 15258 O O . CYS A 1 42 ? -15.465 -7.630 1.141 1.00 0.00 27 CYS B O 9
ATOM 15265 N N . LYS A 1 43 ? -13.279 -8.119 0.917 1.00 0.00 28 LYS B N 9
ATOM 15266 C CA . LYS A 1 43 ? -13.304 -9.203 1.887 1.00 0.00 28 LYS B CA 9
ATOM 15267 C C . LYS A 1 43 ? -13.769 -8.695 3.247 1.00 0.00 28 LYS B C 9
ATOM 15268 O O . LYS A 1 43 ? -14.471 -9.392 3.971 1.00 0.00 28 LYS B O 9
ATOM 15287 N N . GLY A 1 44 ? -13.389 -7.463 3.571 1.00 0.00 29 GLY B N 9
ATOM 15288 C CA . GLY A 1 44 ? -13.764 -6.871 4.841 1.00 0.00 29 GLY B CA 9
ATOM 15289 C C . GLY A 1 44 ? -15.265 -6.733 4.998 1.00 0.00 29 GLY B C 9
ATOM 15290 O O . GLY A 1 44 ? -15.788 -6.846 6.106 1.00 0.00 29 GLY B O 9
ATOM 15294 N N . PHE A 1 45 ? -15.960 -6.503 3.891 1.00 0.00 30 PHE B N 9
ATOM 15295 C CA . PHE A 1 45 ? -17.411 -6.359 3.917 1.00 0.00 30 PHE B CA 9
ATOM 15296 C C . PHE A 1 45 ? -18.094 -7.720 3.892 1.00 0.00 30 PHE B C 9
ATOM 15297 O O . PHE A 1 45 ? -19.296 -7.827 4.113 1.00 0.00 30 PHE B O 9
ATOM 15314 N N . ILE A 1 46 ? -17.323 -8.755 3.614 1.00 0.00 31 ILE B N 9
ATOM 15315 C CA . ILE A 1 46 ? -17.850 -10.108 3.582 1.00 0.00 31 ILE B CA 9
ATOM 15316 C C . ILE A 1 46 ? -17.590 -10.814 4.907 1.00 0.00 31 ILE B C 9
ATOM 15317 O O . ILE A 1 46 ? -18.481 -11.447 5.475 1.00 0.00 31 ILE B O 9
ATOM 15333 N N . GLN A 1 47 ? -16.362 -10.687 5.392 1.00 0.00 32 GLN B N 9
ATOM 15334 C CA . GLN A 1 47 ? -15.940 -11.337 6.624 1.00 0.00 32 GLN B CA 9
ATOM 15335 C C . GLN A 1 47 ? -16.678 -10.770 7.830 1.00 0.00 32 GLN B C 9
ATOM 15336 O O . GLN A 1 47 ? -17.090 -11.513 8.722 1.00 0.00 32 GLN B O 9
ATOM 15350 N N . ASP A 1 48 ? -16.858 -9.458 7.841 1.00 0.00 33 ASP B N 9
ATOM 15351 C CA . ASP A 1 48 ? -17.521 -8.789 8.955 1.00 0.00 33 ASP B CA 9
ATOM 15352 C C . ASP A 1 48 ? -19.026 -9.027 8.897 1.00 0.00 33 ASP B C 9
ATOM 15353 O O . ASP A 1 48 ? -19.673 -8.699 7.903 1.00 0.00 33 ASP B O 9
ATOM 15362 N N . PRO A 1 49 ? -19.602 -9.604 9.968 1.00 0.00 34 PRO B N 9
ATOM 15363 C CA . PRO A 1 49 ? -21.027 -9.951 10.013 1.00 0.00 34 PRO B CA 9
ATOM 15364 C C . PRO A 1 49 ? -21.930 -8.730 9.899 1.00 0.00 34 PRO B C 9
ATOM 15365 O O . PRO A 1 49 ? -23.030 -8.814 9.363 1.00 0.00 34 PRO B O 9
ATOM 15376 N N . ASP A 1 50 ? -21.457 -7.598 10.406 1.00 0.00 35 ASP B N 9
ATOM 15377 C CA . ASP A 1 50 ? -22.222 -6.358 10.350 1.00 0.00 35 ASP B CA 9
ATOM 15378 C C . ASP A 1 50 ? -22.233 -5.802 8.937 1.00 0.00 35 ASP B C 9
ATOM 15379 O O . ASP A 1 50 ? -23.240 -5.274 8.471 1.00 0.00 35 ASP B O 9
ATOM 15388 N N . LEU A 1 51 ? -21.107 -5.927 8.258 1.00 0.00 36 LEU B N 9
ATOM 15389 C CA . LEU A 1 51 ? -20.960 -5.374 6.921 1.00 0.00 36 LEU B CA 9
ATOM 15390 C C . LEU A 1 51 ? -21.562 -6.290 5.870 1.00 0.00 36 LEU B C 9
ATOM 15391 O O . LEU A 1 51 ? -22.053 -5.819 4.839 1.00 0.00 36 LEU B O 9
ATOM 15407 N N . LYS A 1 52 ? -21.537 -7.593 6.130 1.00 0.00 37 LYS B N 9
ATOM 15408 C CA . LYS A 1 52 ? -22.095 -8.562 5.197 1.00 0.00 37 LYS B CA 9
ATOM 15409 C C . LYS A 1 52 ? -23.583 -8.302 5.001 1.00 0.00 37 LYS B C 9
ATOM 15410 O O . LYS A 1 52 ? -24.151 -8.620 3.957 1.00 0.00 37 LYS B O 9
ATOM 15429 N N . LYS A 1 53 ? -24.198 -7.697 6.010 1.00 0.00 38 LYS B N 9
ATOM 15430 C CA . LYS A 1 53 ? -25.595 -7.297 5.937 1.00 0.00 38 LYS B CA 9
ATOM 15431 C C . LYS A 1 53 ? -25.812 -6.355 4.758 1.00 0.00 38 LYS B C 9
ATOM 15432 O O . LYS A 1 53 ? -26.706 -6.561 3.937 1.00 0.00 38 LYS B O 9
ATOM 15451 N N . ARG A 1 54 ? -24.958 -5.341 4.666 1.00 0.00 39 ARG B N 9
ATOM 15452 C CA . ARG A 1 54 ? -25.062 -4.338 3.618 1.00 0.00 39 ARG B CA 9
ATOM 15453 C C . ARG A 1 54 ? -24.643 -4.940 2.286 1.00 0.00 39 ARG B C 9
ATOM 15454 O O . ARG A 1 54 ? -25.254 -4.685 1.250 1.00 0.00 39 ARG B O 9
ATOM 15475 N N . PHE A 1 55 ? -23.599 -5.754 2.341 1.00 0.00 40 PHE B N 9
ATOM 15476 C CA . PHE A 1 55 ? -23.062 -6.430 1.167 1.00 0.00 40 PHE B CA 9
ATOM 15477 C C . PHE A 1 55 ? -24.149 -7.261 0.486 1.00 0.00 40 PHE B C 9
ATOM 15478 O O . PHE A 1 55 ? -24.267 -7.276 -0.742 1.00 0.00 40 PHE B O 9
ATOM 15495 N N . ASP A 1 56 ? -24.953 -7.932 1.302 1.00 0.00 41 ASP B N 9
ATOM 15496 C CA . ASP A 1 56 ? -26.060 -8.741 0.805 1.00 0.00 41 ASP B CA 9
ATOM 15497 C C . ASP A 1 56 ? -27.198 -7.863 0.293 1.00 0.00 41 ASP B C 9
ATOM 15498 O O . ASP A 1 56 ? -27.793 -8.148 -0.745 1.00 0.00 41 ASP B O 9
ATOM 15507 N N . GLU A 1 57 ? -27.484 -6.788 1.022 1.00 0.00 42 GLU B N 9
ATOM 15508 C CA . GLU A 1 57 ? -28.551 -5.858 0.656 1.00 0.00 42 GLU B CA 9
ATOM 15509 C C . GLU A 1 57 ? -28.346 -5.273 -0.734 1.00 0.00 42 GLU B C 9
ATOM 15510 O O . GLU A 1 57 ? -29.310 -4.998 -1.450 1.00 0.00 42 GLU B O 9
ATOM 15522 N N . ILE A 1 58 ? -27.093 -5.084 -1.110 1.00 0.00 43 ILE B N 9
ATOM 15523 C CA . ILE A 1 58 ? -26.770 -4.452 -2.379 1.00 0.00 43 ILE B CA 9
ATOM 15524 C C . ILE A 1 58 ? -26.544 -5.503 -3.473 1.00 0.00 43 ILE B C 9
ATOM 15525 O O . ILE A 1 58 ? -26.375 -5.178 -4.650 1.00 0.00 43 ILE B O 9
ATOM 15541 N N . LYS A 1 59 ? -26.583 -6.775 -3.061 1.00 0.00 44 LYS B N 9
ATOM 15542 C CA . LYS A 1 59 ? -26.374 -7.908 -3.964 1.00 0.00 44 LYS B CA 9
ATOM 15543 C C . LYS A 1 59 ? -25.020 -7.803 -4.653 1.00 0.00 44 LYS B C 9
ATOM 15544 O O . LYS A 1 59 ? -24.895 -8.041 -5.855 1.00 0.00 44 LYS B O 9
ATOM 15563 N N . MET A 1 60 ? -24.007 -7.451 -3.882 1.00 0.00 45 MET B N 9
ATOM 15564 C CA . MET A 1 60 ? -22.688 -7.197 -4.433 1.00 0.00 45 MET B CA 9
ATOM 15565 C C . MET A 1 60 ? -21.812 -8.440 -4.349 1.00 0.00 45 MET B C 9
ATOM 15566 O O . MET A 1 60 ? -21.995 -9.278 -3.467 1.00 0.00 45 MET B O 9
ATOM 15580 N N . THR A 1 61 ? -20.897 -8.574 -5.298 1.00 0.00 46 THR B N 9
ATOM 15581 C CA . THR A 1 61 ? -19.948 -9.672 -5.304 1.00 0.00 46 THR B CA 9
ATOM 15582 C C . THR A 1 61 ? -18.514 -9.150 -5.280 1.00 0.00 46 THR B C 9
ATOM 15583 O O . THR A 1 61 ? -18.282 -7.981 -5.596 1.00 0.00 46 THR B O 9
ATOM 15594 N N . TYR A 1 62 ? -17.561 -10.006 -4.923 1.00 0.00 47 TYR B N 9
ATOM 15595 C CA . TYR A 1 62 ? -16.156 -9.601 -4.808 1.00 0.00 47 TYR B CA 9
ATOM 15596 C C . TYR A 1 62 ? -15.657 -8.910 -6.080 1.00 0.00 47 TYR B C 9
ATOM 15597 O O . TYR A 1 62 ? -15.048 -7.835 -6.015 1.00 0.00 47 TYR B O 9
ATOM 15615 N N . GLU A 1 63 ? -15.932 -9.520 -7.229 1.00 0.00 48 GLU B N 9
ATOM 15616 C CA . GLU A 1 63 ? -15.464 -8.999 -8.512 1.00 0.00 48 GLU B CA 9
ATOM 15617 C C . GLU A 1 63 ? -16.018 -7.603 -8.784 1.00 0.00 48 GLU B C 9
ATOM 15618 O O . GLU A 1 63 ? -15.372 -6.786 -9.439 1.00 0.00 48 GLU B O 9
ATOM 15630 N N . GLN A 1 64 ? -17.208 -7.334 -8.267 1.00 0.00 49 GLN B N 9
ATOM 15631 C CA . GLN A 1 64 ? -17.837 -6.035 -8.438 1.00 0.00 49 GLN B CA 9
ATOM 15632 C C . GLN A 1 64 ? -17.117 -4.982 -7.603 1.00 0.00 49 GLN B C 9
ATOM 15633 O O . GLN A 1 64 ? -16.890 -3.867 -8.052 1.00 0.00 49 GLN B O 9
ATOM 15647 N N . CYS A 1 65 ? -16.745 -5.350 -6.387 1.00 0.00 50 CYS B N 9
ATOM 15648 C CA . CYS A 1 65 ? -16.078 -4.428 -5.476 1.00 0.00 50 CYS B CA 9
ATOM 15649 C C . CYS A 1 65 ? -14.771 -3.909 -6.067 1.00 0.00 50 CYS B C 9
ATOM 15650 O O . CYS A 1 65 ? -14.536 -2.703 -6.111 1.00 0.00 50 CYS B O 9
ATOM 15657 N N . VAL A 1 66 ? -13.930 -4.826 -6.539 1.00 0.00 51 VAL B N 9
ATOM 15658 C CA . VAL A 1 66 ? -12.561 -4.486 -6.923 1.00 0.00 51 VAL B CA 9
ATOM 15659 C C . VAL A 1 66 ? -12.481 -3.552 -8.126 1.00 0.00 51 VAL B C 9
ATOM 15660 O O . VAL A 1 66 ? -11.421 -2.994 -8.397 1.00 0.00 51 VAL B O 9
ATOM 15673 N N . THR A 1 67 ? -13.578 -3.376 -8.848 1.00 0.00 52 THR B N 9
ATOM 15674 C CA . THR A 1 67 ? -13.585 -2.447 -9.967 1.00 0.00 52 THR B CA 9
ATOM 15675 C C . THR A 1 67 ? -14.031 -1.057 -9.504 1.00 0.00 52 THR B C 9
ATOM 15676 O O . THR A 1 67 ? -13.850 -0.061 -10.209 1.00 0.00 52 THR B O 9
ATOM 15687 N N . LEU A 1 68 ? -14.590 -0.994 -8.297 1.00 0.00 53 LEU B N 9
ATOM 15688 C CA . LEU A 1 68 ? -15.103 0.258 -7.750 1.00 0.00 53 LEU B CA 9
ATOM 15689 C C . LEU A 1 68 ? -14.115 0.861 -6.750 1.00 0.00 53 LEU B C 9
ATOM 15690 O O . LEU A 1 68 ? -14.232 2.026 -6.362 1.00 0.00 53 LEU B O 9
ATOM 15706 N N . ILE A 1 69 ? -13.152 0.046 -6.333 1.00 0.00 54 ILE B N 9
ATOM 15707 C CA . ILE A 1 69 ? -12.178 0.436 -5.311 1.00 0.00 54 ILE B CA 9
ATOM 15708 C C . ILE A 1 69 ? -11.080 1.379 -5.837 1.00 0.00 54 ILE B C 9
ATOM 15709 O O . ILE A 1 69 ? -10.738 2.344 -5.152 1.00 0.00 54 ILE B O 9
ATOM 15725 N N . PRO A 1 70 ? -10.493 1.115 -7.039 1.00 0.00 55 PRO B N 9
ATOM 15726 C CA . PRO A 1 70 ? -9.421 1.954 -7.622 1.00 0.00 55 PRO B CA 9
ATOM 15727 C C . PRO A 1 70 ? -9.735 3.454 -7.626 1.00 0.00 55 PRO B C 9
ATOM 15728 O O . PRO A 1 70 ? -8.841 4.288 -7.771 1.00 0.00 55 PRO B O 9
ATOM 15739 N N . GLU A 1 71 ? -11.001 3.794 -7.481 1.00 0.00 56 GLU B N 9
ATOM 15740 C CA . GLU A 1 71 ? -11.404 5.186 -7.399 1.00 0.00 56 GLU B CA 9
ATOM 15741 C C . GLU A 1 71 ? -10.922 5.805 -6.084 1.00 0.00 56 GLU B C 9
ATOM 15742 O O . GLU A 1 71 ? -10.377 6.909 -6.068 1.00 0.00 56 GLU B O 9
ATOM 15754 N N . SER A 1 72 ? -11.091 5.075 -4.986 1.00 0.00 57 SER B N 9
ATOM 15755 C CA . SER A 1 72 ? -10.724 5.587 -3.672 1.00 0.00 57 SER B CA 9
ATOM 15756 C C . SER A 1 72 ? -9.243 5.369 -3.402 1.00 0.00 57 SER B C 9
ATOM 15757 O O . SER A 1 72 ? -8.647 6.085 -2.596 1.00 0.00 57 SER B O 9
ATOM 15765 N N . THR A 1 73 ? -8.650 4.382 -4.067 1.00 0.00 58 THR B N 9
ATOM 15766 C CA . THR A 1 73 ? -7.235 4.080 -3.870 1.00 0.00 58 THR B CA 9
ATOM 15767 C C . THR A 1 73 ? -6.379 5.296 -4.197 1.00 0.00 58 THR B C 9
ATOM 15768 O O . THR A 1 73 ? -5.515 5.683 -3.413 1.00 0.00 58 THR B O 9
ATOM 15779 N N . LYS A 1 74 ? -6.639 5.908 -5.349 1.00 0.00 59 LYS B N 9
ATOM 15780 C CA . LYS A 1 74 ? -5.910 7.099 -5.761 1.00 0.00 59 LYS B CA 9
ATOM 15781 C C . LYS A 1 74 ? -6.284 8.296 -4.893 1.00 0.00 59 LYS B C 9
ATOM 15782 O O . LYS A 1 74 ? -5.447 9.161 -4.620 1.00 0.00 59 LYS B O 9
ATOM 15801 N N . LYS A 1 75 ? -7.540 8.340 -4.456 1.00 0.00 60 LYS B N 9
ATOM 15802 C CA . LYS A 1 75 ? -8.007 9.413 -3.586 1.00 0.00 60 LYS B CA 9
ATOM 15803 C C . LYS A 1 75 ? -7.237 9.392 -2.274 1.00 0.00 60 LYS B C 9
ATOM 15804 O O . LYS A 1 75 ? -6.515 10.332 -1.947 1.00 0.00 60 LYS B O 9
ATOM 15823 N N . CYS A 1 76 ? -7.388 8.296 -1.543 1.00 0.00 61 CYS B N 9
ATOM 15824 C CA . CYS A 1 76 ? -6.736 8.126 -0.252 1.00 0.00 61 CYS B CA 9
ATOM 15825 C C . CYS A 1 76 ? -5.218 8.174 -0.399 1.00 0.00 61 CYS B C 9
ATOM 15826 O O . CYS A 1 76 ? -4.505 8.541 0.535 1.00 0.00 61 CYS B O 9
ATOM 15833 N N . GLN A 1 77 ? -4.737 7.807 -1.581 1.00 0.00 62 GLN B N 9
ATOM 15834 C CA . GLN A 1 77 ? -3.325 7.922 -1.901 1.00 0.00 62 GLN B CA 9
ATOM 15835 C C . GLN A 1 77 ? -2.881 9.373 -1.786 1.00 0.00 62 GLN B C 9
ATOM 15836 O O . GLN A 1 77 ? -2.000 9.692 -0.998 1.00 0.00 62 GLN B O 9
ATOM 15850 N N . ASP A 1 78 ? -3.532 10.246 -2.548 1.00 0.00 63 ASP B N 9
ATOM 15851 C CA . ASP A 1 78 ? -3.203 11.670 -2.553 1.00 0.00 63 ASP B CA 9
ATOM 15852 C C . ASP A 1 78 ? -3.396 12.282 -1.168 1.00 0.00 63 ASP B C 9
ATOM 15853 O O . ASP A 1 78 ? -2.705 13.231 -0.790 1.00 0.00 63 ASP B O 9
ATOM 15862 N N . GLU A 1 79 ? -4.331 11.719 -0.415 1.00 0.00 64 GLU B N 9
ATOM 15863 C CA . GLU A 1 79 ? -4.615 12.176 0.940 1.00 0.00 64 GLU B CA 9
ATOM 15864 C C . GLU A 1 79 ? -3.396 12.015 1.835 1.00 0.00 64 GLU B C 9
ATOM 15865 O O . GLU A 1 79 ? -2.879 12.977 2.404 1.00 0.00 64 GLU B O 9
ATOM 15877 N N . LEU A 1 80 ? -2.947 10.782 1.940 1.00 0.00 65 LEU B N 9
ATOM 15878 C CA . LEU A 1 80 ? -1.898 10.416 2.873 1.00 0.00 65 LEU B CA 9
ATOM 15879 C C . LEU A 1 80 ? -0.507 10.663 2.295 1.00 0.00 65 LEU B C 9
ATOM 15880 O O . LEU A 1 80 ? 0.435 10.908 3.044 1.00 0.00 65 LEU B O 9
ATOM 15896 N N . TYR A 1 81 ? -0.387 10.601 0.968 1.00 0.00 66 TYR B N 9
ATOM 15897 C CA . TYR A 1 81 ? 0.889 10.825 0.269 1.00 0.00 66 TYR B CA 9
ATOM 15898 C C . TYR A 1 81 ? 1.607 12.077 0.773 1.00 0.00 66 TYR B C 9
ATOM 15899 O O . TYR A 1 81 ? 2.834 12.090 0.903 1.00 0.00 66 TYR B O 9
ATOM 15917 N N . ALA A 1 82 ? 0.838 13.116 1.069 1.00 0.00 67 ALA B N 9
ATOM 15918 C CA . ALA A 1 82 ? 1.395 14.383 1.528 1.00 0.00 67 ALA B CA 9
ATOM 15919 C C . ALA A 1 82 ? 2.032 14.254 2.910 1.00 0.00 67 ALA B C 9
ATOM 15920 O O . ALA A 1 82 ? 2.979 14.972 3.234 1.00 0.00 67 ALA B O 9
ATOM 15927 N N . SER A 1 83 ? 1.525 13.333 3.715 1.00 0.00 68 SER B N 9
ATOM 15928 C CA . SER A 1 83 ? 2.027 13.139 5.069 1.00 0.00 68 SER B CA 9
ATOM 15929 C C . SER A 1 83 ? 3.013 11.971 5.126 1.00 0.00 68 SER B C 9
ATOM 15930 O O . SER A 1 83 ? 3.726 11.794 6.112 1.00 0.00 68 SER B O 9
ATOM 15938 N N . MET A 1 84 ? 3.042 11.175 4.063 1.00 0.00 69 MET B N 9
ATOM 15939 C CA . MET A 1 84 ? 3.948 10.038 3.973 1.00 0.00 69 MET B CA 9
ATOM 15940 C C . MET A 1 84 ? 5.394 10.505 3.863 1.00 0.00 69 MET B C 9
ATOM 15941 O O . MET A 1 84 ? 5.681 11.497 3.191 1.00 0.00 69 MET B O 9
ATOM 15955 N N . PRO A 1 85 ? 6.320 9.799 4.530 1.00 0.00 70 PRO B N 9
ATOM 15956 C CA . PRO A 1 85 ? 7.748 10.098 4.448 1.00 0.00 70 PRO B CA 9
ATOM 15957 C C . PRO A 1 85 ? 8.335 9.663 3.112 1.00 0.00 70 PRO B C 9
ATOM 15958 O O . PRO A 1 85 ? 7.638 9.048 2.304 1.00 0.00 70 PRO B O 9
ATOM 15969 N N . ASP A 1 86 ? 9.606 9.971 2.886 1.00 0.00 71 ASP B N 9
ATOM 15970 C CA . ASP A 1 86 ? 10.254 9.675 1.607 1.00 0.00 71 ASP B CA 9
ATOM 15971 C C . ASP A 1 86 ? 10.177 8.191 1.291 1.00 0.00 71 ASP B C 9
ATOM 15972 O O . ASP A 1 86 ? 9.720 7.788 0.217 1.00 0.00 71 ASP B O 9
ATOM 15981 N N . LYS A 1 87 ? 10.609 7.379 2.238 1.00 0.00 72 LYS B N 9
ATOM 15982 C CA . LYS A 1 87 ? 10.604 5.945 2.055 1.00 0.00 72 LYS B CA 9
ATOM 15983 C C . LYS A 1 87 ? 9.774 5.278 3.141 1.00 0.00 72 LYS B C 9
ATOM 15984 O O . LYS A 1 87 ? 9.591 5.830 4.226 1.00 0.00 72 LYS B O 9
ATOM 16003 N N . ILE A 1 88 ? 9.279 4.096 2.836 1.00 0.00 73 ILE B N 9
ATOM 16004 C CA . ILE A 1 88 ? 8.332 3.399 3.686 1.00 0.00 73 ILE B CA 9
ATOM 16005 C C . ILE A 1 88 ? 8.907 2.066 4.161 1.00 0.00 73 ILE B C 9
ATOM 16006 O O . ILE A 1 88 ? 9.168 1.169 3.357 1.00 0.00 73 ILE B O 9
ATOM 16022 N N . ASN A 1 89 ? 9.116 1.948 5.465 1.00 0.00 74 ASN B N 9
ATOM 16023 C CA . ASN A 1 89 ? 9.597 0.704 6.057 1.00 0.00 74 ASN B CA 9
ATOM 16024 C C . ASN A 1 89 ? 8.414 -0.233 6.303 1.00 0.00 74 ASN B C 9
ATOM 16025 O O . ASN A 1 89 ? 7.268 0.187 6.172 1.00 0.00 74 ASN B O 9
ATOM 16036 N N . SER A 1 90 ? 8.681 -1.487 6.657 1.00 0.00 75 SER B N 9
ATOM 16037 C CA . SER A 1 90 ? 7.620 -2.477 6.831 1.00 0.00 75 SER B CA 9
ATOM 16038 C C . SER A 1 90 ? 6.570 -1.995 7.839 1.00 0.00 75 SER B C 9
ATOM 16039 O O . SER A 1 90 ? 5.368 -2.046 7.567 1.00 0.00 75 SER B O 9
ATOM 16047 N N . GLU A 1 91 ? 7.028 -1.510 8.991 1.00 0.00 76 GLU B N 9
ATOM 16048 C CA . GLU A 1 91 ? 6.129 -0.971 10.007 1.00 0.00 76 GLU B CA 9
ATOM 16049 C C . GLU A 1 91 ? 5.359 0.232 9.469 1.00 0.00 76 GLU B C 9
ATOM 16050 O O . GLU A 1 91 ? 4.154 0.360 9.688 1.00 0.00 76 GLU B O 9
ATOM 16062 N N . THR A 1 92 ? 6.063 1.097 8.752 1.00 0.00 77 THR B N 9
ATOM 16063 C CA . THR A 1 92 ? 5.475 2.311 8.208 1.00 0.00 77 THR B CA 9
ATOM 16064 C C . THR A 1 92 ? 4.412 1.965 7.168 1.00 0.00 77 THR B C 9
ATOM 16065 O O . THR A 1 92 ? 3.408 2.663 7.021 1.00 0.00 77 THR B O 9
ATOM 16076 N N . ALA A 1 93 ? 4.647 0.867 6.462 1.00 0.00 78 ALA B N 9
ATOM 16077 C CA . ALA A 1 93 ? 3.718 0.366 5.462 1.00 0.00 78 ALA B CA 9
ATOM 16078 C C . ALA A 1 93 ? 2.375 0.030 6.090 1.00 0.00 78 ALA B C 9
ATOM 16079 O O . ALA A 1 93 ? 1.325 0.377 5.552 1.00 0.00 78 ALA B O 9
ATOM 16086 N N . GLY A 1 94 ? 2.416 -0.629 7.242 1.00 0.00 79 GLY B N 9
ATOM 16087 C CA . GLY A 1 94 ? 1.197 -0.966 7.947 1.00 0.00 79 GLY B CA 9
ATOM 16088 C C . GLY A 1 94 ? 0.429 0.272 8.366 1.00 0.00 79 GLY B C 9
ATOM 16089 O O . GLY A 1 94 ? -0.801 0.291 8.319 1.00 0.00 79 GLY B O 9
ATOM 16093 N N . THR A 1 95 ? 1.165 1.308 8.751 1.00 0.00 80 THR B N 9
ATOM 16094 C CA . THR A 1 95 ? 0.576 2.575 9.168 1.00 0.00 80 THR B CA 9
ATOM 16095 C C . THR A 1 95 ? -0.306 3.165 8.068 1.00 0.00 80 THR B C 9
ATOM 16096 O O . THR A 1 95 ? -1.484 3.461 8.283 1.00 0.00 80 THR B O 9
ATOM 16107 N N . TRP A 1 96 ? 0.266 3.320 6.887 1.00 0.00 81 TRP B N 9
ATOM 16108 C CA . TRP A 1 96 ? -0.439 3.947 5.781 1.00 0.00 81 TRP B CA 9
ATOM 16109 C C . TRP A 1 96 ? -1.377 2.961 5.098 1.00 0.00 81 TRP B C 9
ATOM 16110 O O . TRP A 1 96 ? -2.426 3.347 4.581 1.00 0.00 81 TRP B O 9
ATOM 16131 N N . GLY A 1 97 ? -1.005 1.685 5.121 1.00 0.00 82 GLY B N 9
ATOM 16132 C CA . GLY A 1 97 ? -1.821 0.651 4.514 1.00 0.00 82 GLY B CA 9
ATOM 16133 C C . GLY A 1 97 ? -3.199 0.564 5.133 1.00 0.00 82 GLY B C 9
ATOM 16134 O O . GLY A 1 97 ? -4.205 0.518 4.422 1.00 0.00 82 GLY B O 9
ATOM 16138 N N . ARG A 1 98 ? -3.256 0.551 6.460 1.00 0.00 83 ARG B N 9
ATOM 16139 C CA . ARG A 1 98 ? -4.535 0.503 7.152 1.00 0.00 83 ARG B CA 9
ATOM 16140 C C . ARG A 1 98 ? -5.299 1.807 6.951 1.00 0.00 83 ARG B C 9
ATOM 16141 O O . ARG A 1 98 ? -6.519 1.802 6.815 1.00 0.00 83 ARG B O 9
ATOM 16162 N N . SER A 1 99 ? -4.568 2.919 6.910 1.00 0.00 84 SER B N 9
ATOM 16163 C CA . SER A 1 99 ? -5.177 4.227 6.715 1.00 0.00 84 SER B CA 9
ATOM 16164 C C . SER A 1 99 ? -5.856 4.305 5.351 1.00 0.00 84 SER B C 9
ATOM 16165 O O . SER A 1 99 ? -6.957 4.842 5.228 1.00 0.00 84 SER B O 9
ATOM 16173 N N . LEU A 1 100 ? -5.200 3.759 4.331 1.00 0.00 85 LEU B N 9
ATOM 16174 C CA . LEU A 1 100 ? -5.805 3.640 3.013 1.00 0.00 85 LEU B CA 9
ATOM 16175 C C . LEU A 1 100 ? -7.042 2.757 3.090 1.00 0.00 85 LEU B C 9
ATOM 16176 O O . LEU A 1 100 ? -8.109 3.124 2.604 1.00 0.00 85 LEU B O 9
ATOM 16192 N N . GLY A 1 101 ? -6.884 1.603 3.731 1.00 0.00 86 GLY B N 9
ATOM 16193 C CA . GLY A 1 101 ? -7.955 0.627 3.819 1.00 0.00 86 GLY B CA 9
ATOM 16194 C C . GLY A 1 101 ? -9.224 1.181 4.440 1.00 0.00 86 GLY B C 9
ATOM 16195 O O . GLY A 1 101 ? -10.293 1.121 3.831 1.00 0.00 86 GLY B O 9
ATOM 16199 N N . GLU A 1 102 ? -9.111 1.730 5.646 1.00 0.00 87 GLU B N 9
ATOM 16200 C CA . GLU A 1 102 ? -10.277 2.252 6.354 1.00 0.00 87 GLU B CA 9
ATOM 16201 C C . GLU A 1 102 ? -10.892 3.434 5.608 1.00 0.00 87 GLU B C 9
ATOM 16202 O O . GLU A 1 102 ? -12.108 3.598 5.590 1.00 0.00 87 GLU B O 9
ATOM 16214 N N . CYS A 1 103 ? -10.047 4.242 4.982 1.00 0.00 88 CYS B N 9
ATOM 16215 C CA . CYS A 1 103 ? -10.512 5.378 4.198 1.00 0.00 88 CYS B CA 9
ATOM 16216 C C . CYS A 1 103 ? -11.326 4.904 2.997 1.00 0.00 88 CYS B C 9
ATOM 16217 O O . CYS A 1 103 ? -12.465 5.332 2.791 1.00 0.00 88 CYS B O 9
ATOM 16224 N N . ILE A 1 104 ? -10.732 4.006 2.223 1.00 0.00 89 ILE B N 9
ATOM 16225 C CA . ILE A 1 104 ? -11.373 3.438 1.046 1.00 0.00 89 ILE B CA 9
ATOM 16226 C C . ILE A 1 104 ? -12.670 2.728 1.412 1.00 0.00 89 ILE B C 9
ATOM 16227 O O . ILE A 1 104 ? -13.690 2.918 0.754 1.00 0.00 89 ILE B O 9
ATOM 16243 N N . GLY A 1 105 ? -12.620 1.915 2.463 1.00 0.00 90 GLY B N 9
ATOM 16244 C CA . GLY A 1 105 ? -13.791 1.171 2.889 1.00 0.00 90 GLY B CA 9
ATOM 16245 C C . GLY A 1 105 ? -14.980 2.070 3.161 1.00 0.00 90 GLY B C 9
ATOM 16246 O O . GLY A 1 105 ? -16.114 1.730 2.828 1.00 0.00 90 GLY B O 9
ATOM 16250 N N . LYS A 1 106 ? -14.714 3.232 3.738 1.00 0.00 91 LYS B N 9
ATOM 16251 C CA . LYS A 1 106 ? -15.769 4.189 4.050 1.00 0.00 91 LYS B CA 9
ATOM 16252 C C . LYS A 1 106 ? -16.289 4.838 2.779 1.00 0.00 91 LYS B C 9
ATOM 16253 O O . LYS A 1 106 ? -17.490 5.062 2.626 1.00 0.00 91 LYS B O 9
ATOM 16272 N N . ASP A 1 107 ? -15.376 5.124 1.860 1.00 0.00 92 ASP B N 9
ATOM 16273 C CA . ASP A 1 107 ? -15.733 5.775 0.609 1.00 0.00 92 ASP B CA 9
ATOM 16274 C C . ASP A 1 107 ? -16.547 4.822 -0.244 1.00 0.00 92 ASP B C 9
ATOM 16275 O O . ASP A 1 107 ? -17.596 5.179 -0.774 1.00 0.00 92 ASP B O 9
ATOM 16284 N N . PHE A 1 108 ? -16.055 3.597 -0.342 1.00 0.00 93 PHE B N 9
ATOM 16285 C CA . PHE A 1 108 ? -16.719 2.545 -1.090 1.00 0.00 93 PHE B CA 9
ATOM 16286 C C . PHE A 1 108 ? -18.115 2.287 -0.535 1.00 0.00 93 PHE B C 9
ATOM 16287 O O . PHE A 1 108 ? -19.074 2.095 -1.291 1.00 0.00 93 PHE B O 9
ATOM 16304 N N . ALA A 1 109 ? -18.221 2.287 0.788 1.00 0.00 94 ALA B N 9
ATOM 16305 C CA . ALA A 1 109 ? -19.497 2.082 1.446 1.00 0.00 94 ALA B CA 9
ATOM 16306 C C . ALA A 1 109 ? -20.487 3.167 1.050 1.00 0.00 94 ALA B C 9
ATOM 16307 O O . ALA A 1 109 ? -21.551 2.876 0.517 1.00 0.00 94 ALA B O 9
ATOM 16314 N N . GLU A 1 110 ? -20.116 4.418 1.272 1.00 0.00 95 GLU B N 9
ATOM 16315 C CA . GLU A 1 110 ? -21.013 5.532 1.008 1.00 0.00 95 GLU B CA 9
ATOM 16316 C C . GLU A 1 110 ? -21.281 5.714 -0.484 1.00 0.00 95 GLU B C 9
ATOM 16317 O O . GLU A 1 110 ? -22.329 6.232 -0.868 1.00 0.00 95 GLU B O 9
ATOM 16329 N N . LYS A 1 111 ? -20.343 5.290 -1.323 1.00 0.00 96 LYS B N 9
ATOM 16330 C CA . LYS A 1 111 ? -20.487 5.479 -2.758 1.00 0.00 96 LYS B CA 9
ATOM 16331 C C . LYS A 1 111 ? -21.477 4.477 -3.345 1.00 0.00 96 LYS B C 9
ATOM 16332 O O . LYS A 1 111 ? -22.431 4.860 -4.026 1.00 0.00 96 LYS B O 9
ATOM 16351 N N . HIS A 1 112 ? -21.257 3.203 -3.073 1.00 0.00 97 HIS B N 9
ATOM 16352 C CA . HIS A 1 112 ? -22.033 2.160 -3.724 1.00 0.00 97 HIS B CA 9
ATOM 16353 C C . HIS A 1 112 ? -22.956 1.430 -2.757 1.00 0.00 97 HIS B C 9
ATOM 16354 O O . HIS A 1 112 ? -24.102 1.142 -3.099 1.00 0.00 97 HIS B O 9
ATOM 16369 N N . LEU A 1 113 ? -22.466 1.117 -1.561 1.00 0.00 98 LEU B N 9
ATOM 16370 C CA . LEU A 1 113 ? -23.262 0.352 -0.603 1.00 0.00 98 LEU B CA 9
ATOM 16371 C C . LEU A 1 113 ? -24.395 1.202 -0.047 1.00 0.00 98 LEU B C 9
ATOM 16372 O O . LEU A 1 113 ? -25.463 0.694 0.280 1.00 0.00 98 LEU B O 9
ATOM 16388 N N . ILE A 1 114 ? -24.144 2.494 0.075 1.00 0.00 99 ILE B N 9
ATOM 16389 C CA . ILE A 1 114 ? -25.184 3.441 0.426 1.00 0.00 99 ILE B CA 9
ATOM 16390 C C . ILE A 1 114 ? -25.806 4.012 -0.845 1.00 0.00 99 ILE B C 9
ATOM 16391 O O . ILE A 1 114 ? -25.178 4.805 -1.548 1.00 0.00 99 ILE B O 9
ATOM 16407 N N . PRO A 1 115 ? -27.050 3.617 -1.160 1.00 0.00 100 PRO B N 9
ATOM 16408 C CA . PRO A 1 115 ? -27.750 4.092 -2.357 1.00 0.00 100 PRO B CA 9
ATOM 16409 C C . PRO A 1 115 ? -28.305 5.500 -2.176 1.00 0.00 100 PRO B C 9
ATOM 16410 O O . PRO A 1 115 ? -28.971 6.043 -3.059 1.00 0.00 100 PRO B O 9
ATOM 16421 N N . LYS A 1 116 ? -28.026 6.078 -1.020 1.00 0.00 101 LYS B N 9
ATOM 16422 C CA . LYS A 1 116 ? -28.502 7.405 -0.680 1.00 0.00 101 LYS B CA 9
ATOM 16423 C C . LYS A 1 116 ? -27.465 8.448 -1.070 1.00 0.00 101 LYS B C 9
ATOM 16424 O O . LYS A 1 116 ? -27.663 9.129 -2.093 1.00 0.00 101 LYS B O 9
ATOM 16444 N N . MET A 1 1 ? 1.950 -23.279 -16.593 1.00 0.00 -14 MET B N 10
ATOM 16445 C CA . MET A 1 1 ? 0.738 -24.063 -16.265 1.00 0.00 -14 MET B CA 10
ATOM 16446 C C . MET A 1 1 ? -0.215 -24.085 -17.455 1.00 0.00 -14 MET B C 10
ATOM 16447 O O . MET A 1 1 ? -1.314 -23.530 -17.386 1.00 0.00 -14 MET B O 10
ATOM 16463 N N . ALA A 1 2 ? 0.222 -24.729 -18.541 1.00 0.00 -13 ALA B N 10
ATOM 16464 C CA . ALA A 1 2 ? -0.542 -24.810 -19.791 1.00 0.00 -13 ALA B CA 10
ATOM 16465 C C . ALA A 1 2 ? -0.652 -23.444 -20.472 1.00 0.00 -13 ALA B C 10
ATOM 16466 O O . ALA A 1 2 ? -0.302 -22.419 -19.887 1.00 0.00 -13 ALA B O 10
ATOM 16473 N N . HIS A 1 3 ? -1.142 -23.445 -21.712 1.00 0.00 -12 HIS B N 10
ATOM 16474 C CA . HIS A 1 3 ? -1.228 -22.230 -22.527 1.00 0.00 -12 HIS B CA 10
ATOM 16475 C C . HIS A 1 3 ? 0.148 -21.598 -22.688 1.00 0.00 -12 HIS B C 10
ATOM 16476 O O . HIS A 1 3 ? 0.447 -20.576 -22.068 1.00 0.00 -12 HIS B O 10
ATOM 16491 N N . HIS A 1 4 ? 0.977 -22.219 -23.527 1.00 0.00 -11 HIS B N 10
ATOM 16492 C CA . HIS A 1 4 ? 2.363 -21.793 -23.725 1.00 0.00 -11 HIS B CA 10
ATOM 16493 C C . HIS A 1 4 ? 3.165 -22.004 -22.444 1.00 0.00 -11 HIS B C 10
ATOM 16494 O O . HIS A 1 4 ? 2.711 -22.706 -21.538 1.00 0.00 -11 HIS B O 10
ATOM 16509 N N . HIS A 1 5 ? 4.356 -21.414 -22.383 1.00 0.00 -10 HIS B N 10
ATOM 16510 C CA . HIS A 1 5 ? 5.222 -21.526 -21.209 1.00 0.00 -10 HIS B CA 10
ATOM 16511 C C . HIS A 1 5 ? 5.556 -22.981 -20.897 1.00 0.00 -10 HIS B C 10
ATOM 16512 O O . HIS A 1 5 ? 5.237 -23.487 -19.821 1.00 0.00 -10 HIS B O 10
ATOM 16527 N N . HIS A 1 6 ? 6.193 -23.653 -21.845 1.00 0.00 -9 HIS B N 10
ATOM 16528 C CA . HIS A 1 6 ? 6.615 -25.032 -21.641 1.00 0.00 -9 HIS B CA 10
ATOM 16529 C C . HIS A 1 6 ? 8.099 -25.191 -21.947 1.00 0.00 -9 HIS B C 10
ATOM 16530 O O . HIS A 1 6 ? 8.607 -26.305 -22.040 1.00 0.00 -9 HIS B O 10
ATOM 16545 N N . HIS A 1 7 ? 8.792 -24.071 -22.104 1.00 0.00 -8 HIS B N 10
ATOM 16546 C CA . HIS A 1 7 ? 10.233 -24.095 -22.314 1.00 0.00 -8 HIS B CA 10
ATOM 16547 C C . HIS A 1 7 ? 10.947 -23.833 -21.001 1.00 0.00 -8 HIS B C 10
ATOM 16548 O O . HIS A 1 7 ? 12.154 -24.048 -20.890 1.00 0.00 -8 HIS B O 10
ATOM 16563 N N . HIS A 1 8 ? 10.181 -23.347 -20.018 1.00 0.00 -7 HIS B N 10
ATOM 16564 C CA . HIS A 1 8 ? 10.700 -22.961 -18.699 1.00 0.00 -7 HIS B CA 10
ATOM 16565 C C . HIS A 1 8 ? 11.497 -21.663 -18.780 1.00 0.00 -7 HIS B C 10
ATOM 16566 O O . HIS A 1 8 ? 11.379 -20.795 -17.916 1.00 0.00 -7 HIS B O 10
ATOM 16581 N N . VAL A 1 9 ? 12.288 -21.526 -19.832 1.00 0.00 -6 VAL B N 10
ATOM 16582 C CA . VAL A 1 9 ? 13.060 -20.318 -20.062 1.00 0.00 -6 VAL B CA 10
ATOM 16583 C C . VAL A 1 9 ? 12.363 -19.413 -21.072 1.00 0.00 -6 VAL B C 10
ATOM 16584 O O . VAL A 1 9 ? 13.006 -18.603 -21.741 1.00 0.00 -6 VAL B O 10
ATOM 16597 N N . ASP A 1 10 ? 11.042 -19.564 -21.186 1.00 0.00 -5 ASP B N 10
ATOM 16598 C CA . ASP A 1 10 ? 10.242 -18.697 -22.052 1.00 0.00 -5 ASP B CA 10
ATOM 16599 C C . ASP A 1 10 ? 10.443 -17.250 -21.639 1.00 0.00 -5 ASP B C 10
ATOM 16600 O O . ASP A 1 10 ? 10.539 -16.358 -22.476 1.00 0.00 -5 ASP B O 10
ATOM 16609 N N . ASP A 1 11 ? 10.518 -17.039 -20.335 1.00 0.00 -4 ASP B N 10
ATOM 16610 C CA . ASP A 1 11 ? 10.841 -15.736 -19.780 1.00 0.00 -4 ASP B CA 10
ATOM 16611 C C . ASP A 1 11 ? 12.187 -15.833 -19.084 1.00 0.00 -4 ASP B C 10
ATOM 16612 O O . ASP A 1 11 ? 12.261 -16.043 -17.870 1.00 0.00 -4 ASP B O 10
ATOM 16621 N N . ASP A 1 12 ? 13.252 -15.698 -19.860 1.00 0.00 -3 ASP B N 10
ATOM 16622 C CA . ASP A 1 12 ? 14.603 -15.922 -19.357 1.00 0.00 -3 ASP B CA 10
ATOM 16623 C C . ASP A 1 12 ? 15.163 -14.679 -18.674 1.00 0.00 -3 ASP B C 10
ATOM 16624 O O . ASP A 1 12 ? 16.344 -14.634 -18.329 1.00 0.00 -3 ASP B O 10
ATOM 16633 N N . ASP A 1 13 ? 14.317 -13.672 -18.485 1.00 0.00 -2 ASP B N 10
ATOM 16634 C CA . ASP A 1 13 ? 14.715 -12.475 -17.754 1.00 0.00 -2 ASP B CA 10
ATOM 16635 C C . ASP A 1 13 ? 14.937 -12.823 -16.292 1.00 0.00 -2 ASP B C 10
ATOM 16636 O O . ASP A 1 13 ? 13.978 -13.069 -15.554 1.00 0.00 -2 ASP B O 10
ATOM 16645 N N . LYS A 1 14 ? 16.193 -12.862 -15.880 1.00 0.00 -1 LYS B N 10
ATOM 16646 C CA . LYS A 1 14 ? 16.536 -13.230 -14.524 1.00 0.00 -1 LYS B CA 10
ATOM 16647 C C . LYS A 1 14 ? 16.874 -11.985 -13.732 1.00 0.00 -1 LYS B C 10
ATOM 16648 O O . LYS A 1 14 ? 17.152 -10.933 -14.316 1.00 0.00 -1 LYS B O 10
ATOM 16667 N N . MET A 1 15 ? 16.826 -12.099 -12.410 1.00 0.00 0 MET B N 10
ATOM 16668 C CA . MET A 1 15 ? 17.141 -10.985 -11.522 1.00 0.00 0 MET B CA 10
ATOM 16669 C C . MET A 1 15 ? 16.128 -9.852 -11.662 1.00 0.00 0 MET B C 10
ATOM 16670 O O . MET A 1 15 ? 16.377 -8.729 -11.220 1.00 0.00 0 MET B O 10
ATOM 16684 N N . GLU A 1 16 ? 14.986 -10.147 -12.267 1.00 0.00 1 GLU B N 10
ATOM 16685 C CA . GLU A 1 16 ? 13.934 -9.155 -12.445 1.00 0.00 1 GLU B CA 10
ATOM 16686 C C . GLU A 1 16 ? 12.911 -9.281 -11.319 1.00 0.00 1 GLU B C 10
ATOM 16687 O O . GLU A 1 16 ? 12.241 -8.315 -10.948 1.00 0.00 1 GLU B O 10
ATOM 16699 N N . ASP A 1 17 ? 12.811 -10.483 -10.768 1.00 0.00 2 ASP B N 10
ATOM 16700 C CA . ASP A 1 17 ? 11.897 -10.753 -9.666 1.00 0.00 2 ASP B CA 10
ATOM 16701 C C . ASP A 1 17 ? 12.477 -10.199 -8.372 1.00 0.00 2 ASP B C 10
ATOM 16702 O O . ASP A 1 17 ? 13.694 -10.083 -8.238 1.00 0.00 2 ASP B O 10
ATOM 16711 N N . THR A 1 18 ? 11.605 -9.860 -7.430 1.00 0.00 3 THR B N 10
ATOM 16712 C CA . THR A 1 18 ? 12.023 -9.295 -6.153 1.00 0.00 3 THR B CA 10
ATOM 16713 C C . THR A 1 18 ? 12.645 -7.917 -6.383 1.00 0.00 3 THR B C 10
ATOM 16714 O O . THR A 1 18 ? 13.712 -7.589 -5.861 1.00 0.00 3 THR B O 10
ATOM 16725 N N . ALA A 1 19 ? 11.957 -7.118 -7.188 1.00 0.00 4 ALA B N 10
ATOM 16726 C CA . ALA A 1 19 ? 12.444 -5.805 -7.579 1.00 0.00 4 ALA B CA 10
ATOM 16727 C C . ALA A 1 19 ? 12.109 -4.756 -6.523 1.00 0.00 4 ALA B C 10
ATOM 16728 O O . ALA A 1 19 ? 11.162 -3.980 -6.674 1.00 0.00 4 ALA B O 10
ATOM 16735 N N . ASN A 1 20 ? 12.882 -4.750 -5.448 1.00 0.00 5 ASN B N 10
ATOM 16736 C CA . ASN A 1 20 ? 12.721 -3.765 -4.388 1.00 0.00 5 ASN B CA 10
ATOM 16737 C C . ASN A 1 20 ? 14.018 -3.650 -3.594 1.00 0.00 5 ASN B C 10
ATOM 16738 O O . ASN A 1 20 ? 14.712 -4.646 -3.393 1.00 0.00 5 ASN B O 10
ATOM 16749 N N . PRO A 1 21 ? 14.380 -2.438 -3.145 1.00 0.00 6 PRO B N 10
ATOM 16750 C CA . PRO A 1 21 ? 15.605 -2.204 -2.386 1.00 0.00 6 PRO B CA 10
ATOM 16751 C C . PRO A 1 21 ? 15.410 -2.430 -0.890 1.00 0.00 6 PRO B C 10
ATOM 16752 O O . PRO A 1 21 ? 15.882 -1.634 -0.074 1.00 0.00 6 PRO B O 10
ATOM 16763 N N . ASN A 1 22 ? 14.707 -3.515 -0.547 1.00 0.00 7 ASN B N 10
ATOM 16764 C CA . ASN A 1 22 ? 14.318 -3.819 0.838 1.00 0.00 7 ASN B CA 10
ATOM 16765 C C . ASN A 1 22 ? 13.266 -2.833 1.327 1.00 0.00 7 ASN B C 10
ATOM 16766 O O . ASN A 1 22 ? 12.152 -3.219 1.689 1.00 0.00 7 ASN B O 10
ATOM 16777 N N . GLU A 1 23 ? 13.620 -1.562 1.322 1.00 0.00 8 GLU B N 10
ATOM 16778 C CA . GLU A 1 23 ? 12.697 -0.514 1.689 1.00 0.00 8 GLU B CA 10
ATOM 16779 C C . GLU A 1 23 ? 12.284 0.237 0.438 1.00 0.00 8 GLU B C 10
ATOM 16780 O O . GLU A 1 23 ? 13.128 0.653 -0.358 1.00 0.00 8 GLU B O 10
ATOM 16792 N N . MET A 1 24 ? 10.990 0.403 0.271 1.00 0.00 9 MET B N 10
ATOM 16793 C CA . MET A 1 24 ? 10.439 1.004 -0.929 1.00 0.00 9 MET B CA 10
ATOM 16794 C C . MET A 1 24 ? 10.109 2.460 -0.671 1.00 0.00 9 MET B C 10
ATOM 16795 O O . MET A 1 24 ? 9.999 2.879 0.476 1.00 0.00 9 MET B O 10
ATOM 16809 N N . THR A 1 25 ? 9.973 3.236 -1.730 1.00 0.00 10 THR B N 10
ATOM 16810 C CA . THR A 1 25 ? 9.656 4.642 -1.588 1.00 0.00 10 THR B CA 10
ATOM 16811 C C . THR A 1 25 ? 8.160 4.842 -1.427 1.00 0.00 10 THR B C 10
ATOM 16812 O O . THR A 1 25 ? 7.382 3.936 -1.730 1.00 0.00 10 THR B O 10
ATOM 16823 N N . LYS A 1 26 ? 7.758 6.011 -0.951 1.00 0.00 11 LYS B N 10
ATOM 16824 C CA . LYS A 1 26 ? 6.346 6.307 -0.748 1.00 0.00 11 LYS B CA 10
ATOM 16825 C C . LYS A 1 26 ? 5.544 6.064 -2.028 1.00 0.00 11 LYS B C 10
ATOM 16826 O O . LYS A 1 26 ? 4.477 5.453 -1.995 1.00 0.00 11 LYS B O 10
ATOM 16845 N N . ASP A 1 27 ? 6.096 6.489 -3.159 1.00 0.00 12 ASP B N 10
ATOM 16846 C CA . ASP A 1 27 ? 5.404 6.390 -4.439 1.00 0.00 12 ASP B CA 10
ATOM 16847 C C . ASP A 1 27 ? 5.349 4.943 -4.921 1.00 0.00 12 ASP B C 10
ATOM 16848 O O . ASP A 1 27 ? 4.304 4.461 -5.359 1.00 0.00 12 ASP B O 10
ATOM 16857 N N . ALA A 1 28 ? 6.473 4.249 -4.814 1.00 0.00 13 ALA B N 10
ATOM 16858 C CA . ALA A 1 28 ? 6.571 2.879 -5.294 1.00 0.00 13 ALA B CA 10
ATOM 16859 C C . ALA A 1 28 ? 5.750 1.940 -4.428 1.00 0.00 13 ALA B C 10
ATOM 16860 O O . ALA A 1 28 ? 5.133 0.992 -4.929 1.00 0.00 13 ALA B O 10
ATOM 16867 N N . TRP A 1 29 ? 5.743 2.202 -3.128 1.00 0.00 14 TRP B N 10
ATOM 16868 C CA . TRP A 1 29 ? 4.922 1.435 -2.211 1.00 0.00 14 TRP B CA 10
ATOM 16869 C C . TRP A 1 29 ? 3.461 1.581 -2.592 1.00 0.00 14 TRP B C 10
ATOM 16870 O O . TRP A 1 29 ? 2.749 0.593 -2.717 1.00 0.00 14 TRP B O 10
ATOM 16891 N N . LEU A 1 30 ? 3.034 2.821 -2.803 1.00 0.00 15 LEU B N 10
ATOM 16892 C CA . LEU A 1 30 ? 1.664 3.103 -3.208 1.00 0.00 15 LEU B CA 10
ATOM 16893 C C . LEU A 1 30 ? 1.318 2.356 -4.486 1.00 0.00 15 LEU B C 10
ATOM 16894 O O . LEU A 1 30 ? 0.265 1.731 -4.579 1.00 0.00 15 LEU B O 10
ATOM 16910 N N . ASN A 1 31 ? 2.225 2.406 -5.456 1.00 0.00 16 ASN B N 10
ATOM 16911 C CA . ASN A 1 31 ? 2.026 1.737 -6.740 1.00 0.00 16 ASN B CA 10
ATOM 16912 C C . ASN A 1 31 ? 1.780 0.242 -6.552 1.00 0.00 16 ASN B C 10
ATOM 16913 O O . ASN A 1 31 ? 0.938 -0.353 -7.221 1.00 0.00 16 ASN B O 10
ATOM 16924 N N . SER A 1 32 ? 2.504 -0.352 -5.617 1.00 0.00 17 SER B N 10
ATOM 16925 C CA . SER A 1 32 ? 2.431 -1.785 -5.390 1.00 0.00 17 SER B CA 10
ATOM 16926 C C . SER A 1 32 ? 1.310 -2.146 -4.411 1.00 0.00 17 SER B C 10
ATOM 16927 O O . SER A 1 32 ? 0.765 -3.248 -4.457 1.00 0.00 17 SER B O 10
ATOM 16935 N N . MET A 1 33 ? 0.967 -1.208 -3.542 1.00 0.00 18 MET B N 10
ATOM 16936 C CA . MET A 1 33 ? 0.012 -1.451 -2.466 1.00 0.00 18 MET B CA 10
ATOM 16937 C C . MET A 1 33 ? -1.425 -1.212 -2.916 1.00 0.00 18 MET B C 10
ATOM 16938 O O . MET A 1 33 ? -2.330 -1.955 -2.538 1.00 0.00 18 MET B O 10
ATOM 16952 N N . THR A 1 34 ? -1.624 -0.177 -3.724 1.00 0.00 19 THR B N 10
ATOM 16953 C CA . THR A 1 34 ? -2.965 0.244 -4.127 1.00 0.00 19 THR B CA 10
ATOM 16954 C C . THR A 1 34 ? -3.825 -0.889 -4.706 1.00 0.00 19 THR B C 10
ATOM 16955 O O . THR A 1 34 ? -4.971 -1.045 -4.294 1.00 0.00 19 THR B O 10
ATOM 16966 N N . PRO A 1 35 ? -3.314 -1.715 -5.643 1.00 0.00 20 PRO B N 10
ATOM 16967 C CA . PRO A 1 35 ? -4.128 -2.752 -6.272 1.00 0.00 20 PRO B CA 10
ATOM 16968 C C . PRO A 1 35 ? -4.268 -4.000 -5.400 1.00 0.00 20 PRO B C 10
ATOM 16969 O O . PRO A 1 35 ? -4.921 -4.970 -5.785 1.00 0.00 20 PRO B O 10
ATOM 16980 N N . LEU A 1 36 ? -3.660 -3.964 -4.221 1.00 0.00 21 LEU B N 10
ATOM 16981 C CA . LEU A 1 36 ? -3.809 -5.041 -3.251 1.00 0.00 21 LEU B CA 10
ATOM 16982 C C . LEU A 1 36 ? -4.929 -4.706 -2.282 1.00 0.00 21 LEU B C 10
ATOM 16983 O O . LEU A 1 36 ? -5.449 -5.576 -1.581 1.00 0.00 21 LEU B O 10
ATOM 16999 N N . LEU A 1 37 ? -5.289 -3.433 -2.255 1.00 0.00 22 LEU B N 10
ATOM 17000 C CA . LEU A 1 37 ? -6.312 -2.937 -1.352 1.00 0.00 22 LEU B CA 10
ATOM 17001 C C . LEU A 1 37 ? -7.706 -3.453 -1.723 1.00 0.00 22 LEU B C 10
ATOM 17002 O O . LEU A 1 37 ? -8.431 -3.899 -0.840 1.00 0.00 22 LEU B O 10
ATOM 17018 N N . PRO A 1 38 ? -8.112 -3.410 -3.020 1.00 0.00 23 PRO B N 10
ATOM 17019 C CA . PRO A 1 38 ? -9.426 -3.897 -3.457 1.00 0.00 23 PRO B CA 10
ATOM 17020 C C . PRO A 1 38 ? -9.809 -5.251 -2.869 1.00 0.00 23 PRO B C 10
ATOM 17021 O O . PRO A 1 38 ? -10.976 -5.482 -2.544 1.00 0.00 23 PRO B O 10
ATOM 17032 N N . ASP A 1 39 ? -8.830 -6.136 -2.719 1.00 0.00 24 ASP B N 10
ATOM 17033 C CA . ASP A 1 39 ? -9.075 -7.420 -2.079 1.00 0.00 24 ASP B CA 10
ATOM 17034 C C . ASP A 1 39 ? -9.407 -7.212 -0.612 1.00 0.00 24 ASP B C 10
ATOM 17035 O O . ASP A 1 39 ? -10.510 -7.526 -0.169 1.00 0.00 24 ASP B O 10
ATOM 17044 N N . LEU A 1 40 ? -8.459 -6.629 0.115 1.00 0.00 25 LEU B N 10
ATOM 17045 C CA . LEU A 1 40 ? -8.570 -6.448 1.558 1.00 0.00 25 LEU B CA 10
ATOM 17046 C C . LEU A 1 40 ? -9.825 -5.669 1.934 1.00 0.00 25 LEU B C 10
ATOM 17047 O O . LEU A 1 40 ? -10.476 -5.968 2.937 1.00 0.00 25 LEU B O 10
ATOM 17063 N N . ILE A 1 41 ? -10.165 -4.673 1.127 1.00 0.00 26 ILE B N 10
ATOM 17064 C CA . ILE A 1 41 ? -11.332 -3.848 1.394 1.00 0.00 26 ILE B CA 10
ATOM 17065 C C . ILE A 1 41 ? -12.610 -4.666 1.277 1.00 0.00 26 ILE B C 10
ATOM 17066 O O . ILE A 1 41 ? -13.393 -4.732 2.223 1.00 0.00 26 ILE B O 10
ATOM 17082 N N . CYS A 1 42 ? -12.810 -5.305 0.124 1.00 0.00 27 CYS B N 10
ATOM 17083 C CA . CYS A 1 42 ? -14.021 -6.088 -0.102 1.00 0.00 27 CYS B CA 10
ATOM 17084 C C . CYS A 1 42 ? -14.088 -7.238 0.886 1.00 0.00 27 CYS B C 10
ATOM 17085 O O . CYS A 1 42 ? -15.152 -7.549 1.419 1.00 0.00 27 CYS B O 10
ATOM 17092 N N . LYS A 1 43 ? -12.938 -7.855 1.143 1.00 0.00 28 LYS B N 10
ATOM 17093 C CA . LYS A 1 43 ? -12.855 -8.930 2.118 1.00 0.00 28 LYS B CA 10
ATOM 17094 C C . LYS A 1 43 ? -13.355 -8.446 3.472 1.00 0.00 28 LYS B C 10
ATOM 17095 O O . LYS A 1 43 ? -14.061 -9.161 4.171 1.00 0.00 28 LYS B O 10
ATOM 17114 N N . GLY A 1 44 ? -13.007 -7.210 3.815 1.00 0.00 29 GLY B N 10
ATOM 17115 C CA . GLY A 1 44 ? -13.416 -6.635 5.083 1.00 0.00 29 GLY B CA 10
ATOM 17116 C C . GLY A 1 44 ? -14.922 -6.504 5.216 1.00 0.00 29 GLY B C 10
ATOM 17117 O O . GLY A 1 44 ? -15.448 -6.509 6.326 1.00 0.00 29 GLY B O 10
ATOM 17121 N N . PHE A 1 45 ? -15.617 -6.382 4.091 1.00 0.00 30 PHE B N 10
ATOM 17122 C CA . PHE A 1 45 ? -17.075 -6.293 4.103 1.00 0.00 30 PHE B CA 10
ATOM 17123 C C . PHE A 1 45 ? -17.705 -7.681 4.030 1.00 0.00 30 PHE B C 10
ATOM 17124 O O . PHE A 1 45 ? -18.864 -7.868 4.391 1.00 0.00 30 PHE B O 10
ATOM 17141 N N . ILE A 1 46 ? -16.935 -8.652 3.559 1.00 0.00 31 ILE B N 10
ATOM 17142 C CA . ILE A 1 46 ? -17.411 -10.026 3.458 1.00 0.00 31 ILE B CA 10
ATOM 17143 C C . ILE A 1 46 ? -17.161 -10.784 4.761 1.00 0.00 31 ILE B C 10
ATOM 17144 O O . ILE A 1 46 ? -18.010 -11.546 5.229 1.00 0.00 31 ILE B O 10
ATOM 17160 N N . GLN A 1 47 ? -15.991 -10.558 5.341 1.00 0.00 32 GLN B N 10
ATOM 17161 C CA . GLN A 1 47 ? -15.576 -11.250 6.556 1.00 0.00 32 GLN B CA 10
ATOM 17162 C C . GLN A 1 47 ? -16.214 -10.629 7.792 1.00 0.00 32 GLN B C 10
ATOM 17163 O O . GLN A 1 47 ? -16.158 -11.190 8.888 1.00 0.00 32 GLN B O 10
ATOM 17177 N N . ASP A 1 48 ? -16.809 -9.462 7.614 1.00 0.00 33 ASP B N 10
ATOM 17178 C CA . ASP A 1 48 ? -17.546 -8.807 8.688 1.00 0.00 33 ASP B CA 10
ATOM 17179 C C . ASP A 1 48 ? -19.024 -9.147 8.561 1.00 0.00 33 ASP B C 10
ATOM 17180 O O . ASP A 1 48 ? -19.635 -8.917 7.518 1.00 0.00 33 ASP B O 10
ATOM 17189 N N . PRO A 1 49 ? -19.614 -9.705 9.628 1.00 0.00 34 PRO B N 10
ATOM 17190 C CA . PRO A 1 49 ? -20.993 -10.201 9.608 1.00 0.00 34 PRO B CA 10
ATOM 17191 C C . PRO A 1 49 ? -22.008 -9.091 9.446 1.00 0.00 34 PRO B C 10
ATOM 17192 O O . PRO A 1 49 ? -22.998 -9.226 8.730 1.00 0.00 34 PRO B O 10
ATOM 17203 N N . ASP A 1 50 ? -21.747 -7.997 10.127 1.00 0.00 35 ASP B N 10
ATOM 17204 C CA . ASP A 1 50 ? -22.625 -6.835 10.083 1.00 0.00 35 ASP B CA 10
ATOM 17205 C C . ASP A 1 50 ? -22.571 -6.165 8.720 1.00 0.00 35 ASP B C 10
ATOM 17206 O O . ASP A 1 50 ? -23.589 -5.702 8.203 1.00 0.00 35 ASP B O 10
ATOM 17215 N N . LEU A 1 51 ? -21.387 -6.119 8.134 1.00 0.00 36 LEU B N 10
ATOM 17216 C CA . LEU A 1 51 ? -21.211 -5.499 6.830 1.00 0.00 36 LEU B CA 10
ATOM 17217 C C . LEU A 1 51 ? -21.734 -6.398 5.726 1.00 0.00 36 LEU B C 10
ATOM 17218 O O . LEU A 1 51 ? -22.233 -5.917 4.706 1.00 0.00 36 LEU B O 10
ATOM 17234 N N . LYS A 1 52 ? -21.632 -7.702 5.938 1.00 0.00 37 LYS B N 10
ATOM 17235 C CA . LYS A 1 52 ? -22.099 -8.673 4.961 1.00 0.00 37 LYS B CA 10
ATOM 17236 C C . LYS A 1 52 ? -23.596 -8.502 4.730 1.00 0.00 37 LYS B C 10
ATOM 17237 O O . LYS A 1 52 ? -24.114 -8.839 3.666 1.00 0.00 37 LYS B O 10
ATOM 17256 N N . LYS A 1 53 ? -24.277 -7.956 5.729 1.00 0.00 38 LYS B N 10
ATOM 17257 C CA . LYS A 1 53 ? -25.693 -7.649 5.622 1.00 0.00 38 LYS B CA 10
ATOM 17258 C C . LYS A 1 53 ? -25.932 -6.627 4.519 1.00 0.00 38 LYS B C 10
ATOM 17259 O O . LYS A 1 53 ? -26.791 -6.812 3.662 1.00 0.00 38 LYS B O 10
ATOM 17278 N N . ARG A 1 54 ? -25.138 -5.563 4.532 1.00 0.00 39 ARG B N 10
ATOM 17279 C CA . ARG A 1 54 ? -25.285 -4.484 3.566 1.00 0.00 39 ARG B CA 10
ATOM 17280 C C . ARG A 1 54 ? -24.786 -4.948 2.206 1.00 0.00 39 ARG B C 10
ATOM 17281 O O . ARG A 1 54 ? -25.328 -4.577 1.165 1.00 0.00 39 ARG B O 10
ATOM 17302 N N . PHE A 1 55 ? -23.750 -5.774 2.242 1.00 0.00 40 PHE B N 10
ATOM 17303 C CA . PHE A 1 55 ? -23.193 -6.391 1.048 1.00 0.00 40 PHE B CA 10
ATOM 17304 C C . PHE A 1 55 ? -24.269 -7.220 0.345 1.00 0.00 40 PHE B C 10
ATOM 17305 O O . PHE A 1 55 ? -24.366 -7.234 -0.885 1.00 0.00 40 PHE B O 10
ATOM 17322 N N . ASP A 1 56 ? -25.091 -7.883 1.153 1.00 0.00 41 ASP B N 10
ATOM 17323 C CA . ASP A 1 56 ? -26.192 -8.703 0.654 1.00 0.00 41 ASP B CA 10
ATOM 17324 C C . ASP A 1 56 ? -27.320 -7.826 0.120 1.00 0.00 41 ASP B C 10
ATOM 17325 O O . ASP A 1 56 ? -27.878 -8.098 -0.942 1.00 0.00 41 ASP B O 10
ATOM 17334 N N . GLU A 1 57 ? -27.633 -6.764 0.860 1.00 0.00 42 GLU B N 10
ATOM 17335 C CA . GLU A 1 57 ? -28.702 -5.837 0.492 1.00 0.00 42 GLU B CA 10
ATOM 17336 C C . GLU A 1 57 ? -28.481 -5.236 -0.892 1.00 0.00 42 GLU B C 10
ATOM 17337 O O . GLU A 1 57 ? -29.436 -4.943 -1.608 1.00 0.00 42 GLU B O 10
ATOM 17349 N N . ILE A 1 58 ? -27.224 -5.037 -1.259 1.00 0.00 43 ILE B N 10
ATOM 17350 C CA . ILE A 1 58 ? -26.904 -4.411 -2.535 1.00 0.00 43 ILE B CA 10
ATOM 17351 C C . ILE A 1 58 ? -26.682 -5.470 -3.621 1.00 0.00 43 ILE B C 10
ATOM 17352 O O . ILE A 1 58 ? -26.595 -5.154 -4.813 1.00 0.00 43 ILE B O 10
ATOM 17368 N N . LYS A 1 59 ? -26.631 -6.737 -3.194 1.00 0.00 44 LYS B N 10
ATOM 17369 C CA . LYS A 1 59 ? -26.388 -7.870 -4.093 1.00 0.00 44 LYS B CA 10
ATOM 17370 C C . LYS A 1 59 ? -25.046 -7.716 -4.798 1.00 0.00 44 LYS B C 10
ATOM 17371 O O . LYS A 1 59 ? -24.868 -8.148 -5.936 1.00 0.00 44 LYS B O 10
ATOM 17390 N N . MET A 1 60 ? -24.102 -7.105 -4.103 1.00 0.00 45 MET B N 10
ATOM 17391 C CA . MET A 1 60 ? -22.807 -6.785 -4.680 1.00 0.00 45 MET B CA 10
ATOM 17392 C C . MET A 1 60 ? -21.856 -7.968 -4.542 1.00 0.00 45 MET B C 10
ATOM 17393 O O . MET A 1 60 ? -22.025 -8.801 -3.656 1.00 0.00 45 MET B O 10
ATOM 17407 N N . THR A 1 61 ? -20.876 -8.053 -5.433 1.00 0.00 46 THR B N 10
ATOM 17408 C CA . THR A 1 61 ? -19.915 -9.142 -5.405 1.00 0.00 46 THR B CA 10
ATOM 17409 C C . THR A 1 61 ? -18.496 -8.615 -5.217 1.00 0.00 46 THR B C 10
ATOM 17410 O O . THR A 1 61 ? -18.249 -7.418 -5.383 1.00 0.00 46 THR B O 10
ATOM 17421 N N . TYR A 1 62 ? -17.571 -9.507 -4.888 1.00 0.00 47 TYR B N 10
ATOM 17422 C CA . TYR A 1 62 ? -16.163 -9.147 -4.745 1.00 0.00 47 TYR B CA 10
ATOM 17423 C C . TYR A 1 62 ? -15.635 -8.525 -6.040 1.00 0.00 47 TYR B C 10
ATOM 17424 O O . TYR A 1 62 ? -14.907 -7.528 -6.016 1.00 0.00 47 TYR B O 10
ATOM 17442 N N . GLU A 1 63 ? -16.029 -9.108 -7.170 1.00 0.00 48 GLU B N 10
ATOM 17443 C CA . GLU A 1 63 ? -15.579 -8.640 -8.477 1.00 0.00 48 GLU B CA 10
ATOM 17444 C C . GLU A 1 63 ? -16.065 -7.224 -8.757 1.00 0.00 48 GLU B C 10
ATOM 17445 O O . GLU A 1 63 ? -15.440 -6.482 -9.516 1.00 0.00 48 GLU B O 10
ATOM 17457 N N . GLN A 1 64 ? -17.185 -6.856 -8.152 1.00 0.00 49 GLN B N 10
ATOM 17458 C CA . GLN A 1 64 ? -17.696 -5.500 -8.266 1.00 0.00 49 GLN B CA 10
ATOM 17459 C C . GLN A 1 64 ? -16.810 -4.556 -7.462 1.00 0.00 49 GLN B C 10
ATOM 17460 O O . GLN A 1 64 ? -16.404 -3.503 -7.944 1.00 0.00 49 GLN B O 10
ATOM 17474 N N . CYS A 1 65 ? -16.494 -4.967 -6.241 1.00 0.00 50 CYS B N 10
ATOM 17475 C CA . CYS A 1 65 ? -15.676 -4.168 -5.336 1.00 0.00 50 CYS B CA 10
ATOM 17476 C C . CYS A 1 65 ? -14.350 -3.769 -5.974 1.00 0.00 50 CYS B C 10
ATOM 17477 O O . CYS A 1 65 ? -13.935 -2.616 -5.886 1.00 0.00 50 CYS B O 10
ATOM 17484 N N . VAL A 1 66 ? -13.687 -4.716 -6.627 1.00 0.00 51 VAL B N 10
ATOM 17485 C CA . VAL A 1 66 ? -12.338 -4.480 -7.127 1.00 0.00 51 VAL B CA 10
ATOM 17486 C C . VAL A 1 66 ? -12.301 -3.494 -8.291 1.00 0.00 51 VAL B C 10
ATOM 17487 O O . VAL A 1 66 ? -11.230 -3.035 -8.672 1.00 0.00 51 VAL B O 10
ATOM 17500 N N . THR A 1 67 ? -13.451 -3.178 -8.868 1.00 0.00 52 THR B N 10
ATOM 17501 C CA . THR A 1 67 ? -13.509 -2.139 -9.884 1.00 0.00 52 THR B CA 10
ATOM 17502 C C . THR A 1 67 ? -13.836 -0.786 -9.237 1.00 0.00 52 THR B C 10
ATOM 17503 O O . THR A 1 67 ? -13.638 0.276 -9.834 1.00 0.00 52 THR B O 10
ATOM 17514 N N . LEU A 1 68 ? -14.315 -0.839 -7.996 1.00 0.00 53 LEU B N 10
ATOM 17515 C CA . LEU A 1 68 ? -14.750 0.354 -7.282 1.00 0.00 53 LEU B CA 10
ATOM 17516 C C . LEU A 1 68 ? -13.646 0.880 -6.372 1.00 0.00 53 LEU B C 10
ATOM 17517 O O . LEU A 1 68 ? -13.518 2.083 -6.162 1.00 0.00 53 LEU B O 10
ATOM 17533 N N . ILE A 1 69 ? -12.850 -0.034 -5.836 1.00 0.00 54 ILE B N 10
ATOM 17534 C CA . ILE A 1 69 ? -11.803 0.321 -4.884 1.00 0.00 54 ILE B CA 10
ATOM 17535 C C . ILE A 1 69 ? -10.678 1.164 -5.509 1.00 0.00 54 ILE B C 10
ATOM 17536 O O . ILE A 1 69 ? -10.230 2.123 -4.885 1.00 0.00 54 ILE B O 10
ATOM 17552 N N . PRO A 1 70 ? -10.198 0.835 -6.735 1.00 0.00 55 PRO B N 10
ATOM 17553 C CA . PRO A 1 70 ? -9.180 1.641 -7.438 1.00 0.00 55 PRO B CA 10
ATOM 17554 C C . PRO A 1 70 ? -9.547 3.125 -7.531 1.00 0.00 55 PRO B C 10
ATOM 17555 O O . PRO A 1 70 ? -8.694 3.977 -7.788 1.00 0.00 55 PRO B O 10
ATOM 17566 N N . GLU A 1 71 ? -10.821 3.422 -7.334 1.00 0.00 56 GLU B N 10
ATOM 17567 C CA . GLU A 1 71 ? -11.287 4.799 -7.303 1.00 0.00 56 GLU B CA 10
ATOM 17568 C C . GLU A 1 71 ? -10.833 5.476 -6.012 1.00 0.00 56 GLU B C 10
ATOM 17569 O O . GLU A 1 71 ? -10.282 6.579 -6.032 1.00 0.00 56 GLU B O 10
ATOM 17581 N N . SER A 1 72 ? -11.040 4.787 -4.894 1.00 0.00 57 SER B N 10
ATOM 17582 C CA . SER A 1 72 ? -10.701 5.330 -3.588 1.00 0.00 57 SER B CA 10
ATOM 17583 C C . SER A 1 72 ? -9.207 5.189 -3.324 1.00 0.00 57 SER B C 10
ATOM 17584 O O . SER A 1 72 ? -8.626 5.993 -2.595 1.00 0.00 57 SER B O 10
ATOM 17592 N N . THR A 1 73 ? -8.579 4.173 -3.920 1.00 0.00 58 THR B N 10
ATOM 17593 C CA . THR A 1 73 ? -7.148 3.963 -3.735 1.00 0.00 58 THR B CA 10
ATOM 17594 C C . THR A 1 73 ? -6.379 5.208 -4.141 1.00 0.00 58 THR B C 10
ATOM 17595 O O . THR A 1 73 ? -5.524 5.679 -3.405 1.00 0.00 58 THR B O 10
ATOM 17606 N N . LYS A 1 74 ? -6.717 5.751 -5.306 1.00 0.00 59 LYS B N 10
ATOM 17607 C CA . LYS A 1 74 ? -6.073 6.953 -5.809 1.00 0.00 59 LYS B CA 10
ATOM 17608 C C . LYS A 1 74 ? -6.440 8.153 -4.942 1.00 0.00 59 LYS B C 10
ATOM 17609 O O . LYS A 1 74 ? -5.600 9.007 -4.653 1.00 0.00 59 LYS B O 10
ATOM 17628 N N . LYS A 1 75 ? -7.701 8.199 -4.523 1.00 0.00 60 LYS B N 10
ATOM 17629 C CA . LYS A 1 75 ? -8.191 9.270 -3.666 1.00 0.00 60 LYS B CA 10
ATOM 17630 C C . LYS A 1 75 ? -7.412 9.308 -2.354 1.00 0.00 60 LYS B C 10
ATOM 17631 O O . LYS A 1 75 ? -6.768 10.305 -2.031 1.00 0.00 60 LYS B O 10
ATOM 17650 N N . CYS A 1 76 ? -7.456 8.207 -1.621 1.00 0.00 61 CYS B N 10
ATOM 17651 C CA . CYS A 1 76 ? -6.809 8.118 -0.321 1.00 0.00 61 CYS B CA 10
ATOM 17652 C C . CYS A 1 76 ? -5.290 8.122 -0.460 1.00 0.00 61 CYS B C 10
ATOM 17653 O O . CYS A 1 76 ? -4.577 8.500 0.471 1.00 0.00 61 CYS B O 10
ATOM 17660 N N . GLN A 1 77 ? -4.803 7.706 -1.625 1.00 0.00 62 GLN B N 10
ATOM 17661 C CA . GLN A 1 77 ? -3.380 7.757 -1.925 1.00 0.00 62 GLN B CA 10
ATOM 17662 C C . GLN A 1 77 ? -2.870 9.180 -1.788 1.00 0.00 62 GLN B C 10
ATOM 17663 O O . GLN A 1 77 ? -1.988 9.452 -0.983 1.00 0.00 62 GLN B O 10
ATOM 17677 N N . ASP A 1 78 ? -3.466 10.088 -2.554 1.00 0.00 63 ASP B N 10
ATOM 17678 C CA . ASP A 1 78 ? -3.055 11.490 -2.553 1.00 0.00 63 ASP B CA 10
ATOM 17679 C C . ASP A 1 78 ? -3.238 12.111 -1.172 1.00 0.00 63 ASP B C 10
ATOM 17680 O O . ASP A 1 78 ? -2.483 13.002 -0.776 1.00 0.00 63 ASP B O 10
ATOM 17689 N N . GLU A 1 79 ? -4.234 11.621 -0.440 1.00 0.00 64 GLU B N 10
ATOM 17690 C CA . GLU A 1 79 ? -4.524 12.116 0.900 1.00 0.00 64 GLU B CA 10
ATOM 17691 C C . GLU A 1 79 ? -3.322 11.945 1.807 1.00 0.00 64 GLU B C 10
ATOM 17692 O O . GLU A 1 79 ? -2.803 12.902 2.384 1.00 0.00 64 GLU B O 10
ATOM 17704 N N . LEU A 1 80 ? -2.891 10.711 1.911 1.00 0.00 65 LEU B N 10
ATOM 17705 C CA . LEU A 1 80 ? -1.858 10.330 2.847 1.00 0.00 65 LEU B CA 10
ATOM 17706 C C . LEU A 1 80 ? -0.467 10.548 2.265 1.00 0.00 65 LEU B C 10
ATOM 17707 O O . LEU A 1 80 ? 0.479 10.794 3.005 1.00 0.00 65 LEU B O 10
ATOM 17723 N N . TYR A 1 81 ? -0.352 10.466 0.940 1.00 0.00 66 TYR B N 10
ATOM 17724 C CA . TYR A 1 81 ? 0.914 10.699 0.235 1.00 0.00 66 TYR B CA 10
ATOM 17725 C C . TYR A 1 81 ? 1.550 12.022 0.654 1.00 0.00 66 TYR B C 10
ATOM 17726 O O . TYR A 1 81 ? 2.775 12.132 0.748 1.00 0.00 66 TYR B O 10
ATOM 17744 N N . ALA A 1 82 ? 0.713 13.015 0.929 1.00 0.00 67 ALA B N 10
ATOM 17745 C CA . ALA A 1 82 ? 1.189 14.329 1.343 1.00 0.00 67 ALA B CA 10
ATOM 17746 C C . ALA A 1 82 ? 1.812 14.288 2.741 1.00 0.00 67 ALA B C 10
ATOM 17747 O O . ALA A 1 82 ? 2.596 15.162 3.102 1.00 0.00 67 ALA B O 10
ATOM 17754 N N . SER A 1 83 ? 1.465 13.272 3.519 1.00 0.00 68 SER B N 10
ATOM 17755 C CA . SER A 1 83 ? 1.965 13.146 4.885 1.00 0.00 68 SER B CA 10
ATOM 17756 C C . SER A 1 83 ? 3.006 12.029 4.992 1.00 0.00 68 SER B C 10
ATOM 17757 O O . SER A 1 83 ? 3.846 12.036 5.889 1.00 0.00 68 SER B O 10
ATOM 17765 N N . MET A 1 84 ? 2.936 11.077 4.068 1.00 0.00 69 MET B N 10
ATOM 17766 C CA . MET A 1 84 ? 3.837 9.926 4.050 1.00 0.00 69 MET B CA 10
ATOM 17767 C C . MET A 1 84 ? 5.298 10.355 3.967 1.00 0.00 69 MET B C 10
ATOM 17768 O O . MET A 1 84 ? 5.627 11.344 3.310 1.00 0.00 69 MET B O 10
ATOM 17782 N N . PRO A 1 85 ? 6.190 9.611 4.641 1.00 0.00 70 PRO B N 10
ATOM 17783 C CA . PRO A 1 85 ? 7.634 9.860 4.591 1.00 0.00 70 PRO B CA 10
ATOM 17784 C C . PRO A 1 85 ? 8.221 9.525 3.225 1.00 0.00 70 PRO B C 10
ATOM 17785 O O . PRO A 1 85 ? 7.521 8.975 2.373 1.00 0.00 70 PRO B O 10
ATOM 17796 N N . ASP A 1 86 ? 9.494 9.845 3.016 1.00 0.00 71 ASP B N 10
ATOM 17797 C CA . ASP A 1 86 ? 10.137 9.608 1.724 1.00 0.00 71 ASP B CA 10
ATOM 17798 C C . ASP A 1 86 ? 10.064 8.136 1.352 1.00 0.00 71 ASP B C 10
ATOM 17799 O O . ASP A 1 86 ? 9.638 7.775 0.251 1.00 0.00 71 ASP B O 10
ATOM 17808 N N . LYS A 1 87 ? 10.462 7.290 2.285 1.00 0.00 72 LYS B N 10
ATOM 17809 C CA . LYS A 1 87 ? 10.449 5.862 2.058 1.00 0.00 72 LYS B CA 10
ATOM 17810 C C . LYS A 1 87 ? 9.504 5.175 3.026 1.00 0.00 72 LYS B C 10
ATOM 17811 O O . LYS A 1 87 ? 9.116 5.742 4.050 1.00 0.00 72 LYS B O 10
ATOM 17830 N N . ILE A 1 88 ? 9.150 3.947 2.704 1.00 0.00 73 ILE B N 10
ATOM 17831 C CA . ILE A 1 88 ? 8.178 3.199 3.469 1.00 0.00 73 ILE B CA 10
ATOM 17832 C C . ILE A 1 88 ? 8.768 1.869 3.917 1.00 0.00 73 ILE B C 10
ATOM 17833 O O . ILE A 1 88 ? 9.012 0.977 3.104 1.00 0.00 73 ILE B O 10
ATOM 17849 N N . ASN A 1 89 ? 9.016 1.756 5.208 1.00 0.00 74 ASN B N 10
ATOM 17850 C CA . ASN A 1 89 ? 9.547 0.532 5.782 1.00 0.00 74 ASN B CA 10
ATOM 17851 C C . ASN A 1 89 ? 8.410 -0.462 6.017 1.00 0.00 74 ASN B C 10
ATOM 17852 O O . ASN A 1 89 ? 7.242 -0.078 5.961 1.00 0.00 74 ASN B O 10
ATOM 17863 N N . SER A 1 90 ? 8.742 -1.723 6.267 1.00 0.00 75 SER B N 10
ATOM 17864 C CA . SER A 1 90 ? 7.737 -2.771 6.440 1.00 0.00 75 SER B CA 10
ATOM 17865 C C . SER A 1 90 ? 6.671 -2.378 7.469 1.00 0.00 75 SER B C 10
ATOM 17866 O O . SER A 1 90 ? 5.470 -2.495 7.208 1.00 0.00 75 SER B O 10
ATOM 17874 N N . GLU A 1 91 ? 7.114 -1.887 8.622 1.00 0.00 76 GLU B N 10
ATOM 17875 C CA . GLU A 1 91 ? 6.197 -1.461 9.671 1.00 0.00 76 GLU B CA 10
ATOM 17876 C C . GLU A 1 91 ? 5.411 -0.227 9.233 1.00 0.00 76 GLU B C 10
ATOM 17877 O O . GLU A 1 91 ? 4.217 -0.106 9.515 1.00 0.00 76 GLU B O 10
ATOM 17889 N N . THR A 1 92 ? 6.085 0.670 8.519 1.00 0.00 77 THR B N 10
ATOM 17890 C CA . THR A 1 92 ? 5.473 1.903 8.040 1.00 0.00 77 THR B CA 10
ATOM 17891 C C . THR A 1 92 ? 4.358 1.583 7.045 1.00 0.00 77 THR B C 10
ATOM 17892 O O . THR A 1 92 ? 3.344 2.280 6.971 1.00 0.00 77 THR B O 10
ATOM 17903 N N . ALA A 1 93 ? 4.561 0.503 6.298 1.00 0.00 78 ALA B N 10
ATOM 17904 C CA . ALA A 1 93 ? 3.595 0.033 5.318 1.00 0.00 78 ALA B CA 10
ATOM 17905 C C . ALA A 1 93 ? 2.256 -0.280 5.973 1.00 0.00 78 ALA B C 10
ATOM 17906 O O . ALA A 1 93 ? 1.201 0.081 5.453 1.00 0.00 78 ALA B O 10
ATOM 17913 N N . GLY A 1 94 ? 2.309 -0.933 7.126 1.00 0.00 79 GLY B N 10
ATOM 17914 C CA . GLY A 1 94 ? 1.094 -1.279 7.837 1.00 0.00 79 GLY B CA 10
ATOM 17915 C C . GLY A 1 94 ? 0.370 -0.054 8.357 1.00 0.00 79 GLY B C 10
ATOM 17916 O O . GLY A 1 94 ? -0.860 -0.031 8.420 1.00 0.00 79 GLY B O 10
ATOM 17920 N N . THR A 1 95 ? 1.137 0.969 8.711 1.00 0.00 80 THR B N 10
ATOM 17921 C CA . THR A 1 95 ? 0.583 2.213 9.226 1.00 0.00 80 THR B CA 10
ATOM 17922 C C . THR A 1 95 ? -0.302 2.894 8.182 1.00 0.00 80 THR B C 10
ATOM 17923 O O . THR A 1 95 ? -1.457 3.224 8.447 1.00 0.00 80 THR B O 10
ATOM 17934 N N . TRP A 1 96 ? 0.235 3.080 6.989 1.00 0.00 81 TRP B N 10
ATOM 17935 C CA . TRP A 1 96 ? -0.496 3.766 5.935 1.00 0.00 81 TRP B CA 10
ATOM 17936 C C . TRP A 1 96 ? -1.462 2.821 5.233 1.00 0.00 81 TRP B C 10
ATOM 17937 O O . TRP A 1 96 ? -2.486 3.250 4.706 1.00 0.00 81 TRP B O 10
ATOM 17958 N N . GLY A 1 97 ? -1.141 1.532 5.251 1.00 0.00 82 GLY B N 10
ATOM 17959 C CA . GLY A 1 97 ? -2.017 0.538 4.661 1.00 0.00 82 GLY B CA 10
ATOM 17960 C C . GLY A 1 97 ? -3.362 0.481 5.353 1.00 0.00 82 GLY B C 10
ATOM 17961 O O . GLY A 1 97 ? -4.405 0.404 4.697 1.00 0.00 82 GLY B O 10
ATOM 17965 N N . ARG A 1 98 ? -3.346 0.534 6.682 1.00 0.00 83 ARG B N 10
ATOM 17966 C CA . ARG A 1 98 ? -4.582 0.536 7.453 1.00 0.00 83 ARG B CA 10
ATOM 17967 C C . ARG A 1 98 ? -5.325 1.852 7.239 1.00 0.00 83 ARG B C 10
ATOM 17968 O O . ARG A 1 98 ? -6.551 1.878 7.173 1.00 0.00 83 ARG B O 10
ATOM 17989 N N . SER A 1 99 ? -4.566 2.939 7.098 1.00 0.00 84 SER B N 10
ATOM 17990 C CA . SER A 1 99 ? -5.144 4.260 6.896 1.00 0.00 84 SER B CA 10
ATOM 17991 C C . SER A 1 99 ? -5.872 4.317 5.556 1.00 0.00 84 SER B C 10
ATOM 17992 O O . SER A 1 99 ? -6.971 4.862 5.454 1.00 0.00 84 SER B O 10
ATOM 18000 N N . LEU A 1 100 ? -5.255 3.739 4.529 1.00 0.00 85 LEU B N 10
ATOM 18001 C CA . LEU A 1 100 ? -5.898 3.614 3.230 1.00 0.00 85 LEU B CA 10
ATOM 18002 C C . LEU A 1 100 ? -7.154 2.763 3.357 1.00 0.00 85 LEU B C 10
ATOM 18003 O O . LEU A 1 100 ? -8.206 3.113 2.831 1.00 0.00 85 LEU B O 10
ATOM 18019 N N . GLY A 1 101 ? -7.034 1.665 4.095 1.00 0.00 86 GLY B N 10
ATOM 18020 C CA . GLY A 1 101 ? -8.143 0.743 4.267 1.00 0.00 86 GLY B CA 10
ATOM 18021 C C . GLY A 1 101 ? -9.370 1.381 4.889 1.00 0.00 86 GLY B C 10
ATOM 18022 O O . GLY A 1 101 ? -10.476 1.252 4.362 1.00 0.00 86 GLY B O 10
ATOM 18026 N N . GLU A 1 102 ? -9.181 2.071 6.005 1.00 0.00 87 GLU B N 10
ATOM 18027 C CA . GLU A 1 102 ? -10.293 2.705 6.707 1.00 0.00 87 GLU B CA 10
ATOM 18028 C C . GLU A 1 102 ? -10.869 3.861 5.891 1.00 0.00 87 GLU B C 10
ATOM 18029 O O . GLU A 1 102 ? -12.071 4.117 5.924 1.00 0.00 87 GLU B O 10
ATOM 18041 N N . CYS A 1 103 ? -10.007 4.540 5.146 1.00 0.00 88 CYS B N 10
ATOM 18042 C CA . CYS A 1 103 ? -10.427 5.647 4.297 1.00 0.00 88 CYS B CA 10
ATOM 18043 C C . CYS A 1 103 ? -11.275 5.136 3.134 1.00 0.00 88 CYS B C 10
ATOM 18044 O O . CYS A 1 103 ? -12.402 5.593 2.923 1.00 0.00 88 CYS B O 10
ATOM 18051 N N . ILE A 1 104 ? -10.731 4.169 2.404 1.00 0.00 89 ILE B N 10
ATOM 18052 C CA . ILE A 1 104 ? -11.423 3.549 1.278 1.00 0.00 89 ILE B CA 10
ATOM 18053 C C . ILE A 1 104 ? -12.746 2.932 1.719 1.00 0.00 89 ILE B C 10
ATOM 18054 O O . ILE A 1 104 ? -13.755 3.044 1.025 1.00 0.00 89 ILE B O 10
ATOM 18070 N N . GLY A 1 105 ? -12.733 2.290 2.883 1.00 0.00 90 GLY B N 10
ATOM 18071 C CA . GLY A 1 105 ? -13.930 1.649 3.402 1.00 0.00 90 GLY B CA 10
ATOM 18072 C C . GLY A 1 105 ? -15.091 2.613 3.561 1.00 0.00 90 GLY B C 10
ATOM 18073 O O . GLY A 1 105 ? -16.253 2.222 3.439 1.00 0.00 90 GLY B O 10
ATOM 18077 N N . LYS A 1 106 ? -14.775 3.872 3.826 1.00 0.00 91 LYS B N 10
ATOM 18078 C CA . LYS A 1 106 ? -15.790 4.907 3.968 1.00 0.00 91 LYS B CA 10
ATOM 18079 C C . LYS A 1 106 ? -16.321 5.314 2.602 1.00 0.00 91 LYS B C 10
ATOM 18080 O O . LYS A 1 106 ? -17.529 5.417 2.390 1.00 0.00 91 LYS B O 10
ATOM 18099 N N . ASP A 1 107 ? -15.399 5.518 1.672 1.00 0.00 92 ASP B N 10
ATOM 18100 C CA . ASP A 1 107 ? -15.743 6.011 0.346 1.00 0.00 92 ASP B CA 10
ATOM 18101 C C . ASP A 1 107 ? -16.469 4.937 -0.451 1.00 0.00 92 ASP B C 10
ATOM 18102 O O . ASP A 1 107 ? -17.450 5.214 -1.140 1.00 0.00 92 ASP B O 10
ATOM 18111 N N . PHE A 1 108 ? -15.995 3.705 -0.323 1.00 0.00 93 PHE B N 10
ATOM 18112 C CA . PHE A 1 108 ? -16.620 2.561 -0.973 1.00 0.00 93 PHE B CA 10
ATOM 18113 C C . PHE A 1 108 ? -18.048 2.372 -0.472 1.00 0.00 93 PHE B C 10
ATOM 18114 O O . PHE A 1 108 ? -18.954 2.044 -1.248 1.00 0.00 93 PHE B O 10
ATOM 18131 N N . ALA A 1 109 ? -18.245 2.586 0.824 1.00 0.00 94 ALA B N 10
ATOM 18132 C CA . ALA A 1 109 ? -19.563 2.468 1.421 1.00 0.00 94 ALA B CA 10
ATOM 18133 C C . ALA A 1 109 ? -20.518 3.470 0.794 1.00 0.00 94 ALA B C 10
ATOM 18134 O O . ALA A 1 109 ? -21.594 3.104 0.323 1.00 0.00 94 ALA B O 10
ATOM 18141 N N . GLU A 1 110 ? -20.105 4.729 0.765 1.00 0.00 95 GLU B N 10
ATOM 18142 C CA . GLU A 1 110 ? -20.918 5.786 0.187 1.00 0.00 95 GLU B CA 10
ATOM 18143 C C . GLU A 1 110 ? -21.161 5.555 -1.303 1.00 0.00 95 GLU B C 10
ATOM 18144 O O . GLU A 1 110 ? -22.173 5.994 -1.846 1.00 0.00 95 GLU B O 10
ATOM 18156 N N . LYS A 1 111 ? -20.234 4.868 -1.958 1.00 0.00 96 LYS B N 10
ATOM 18157 C CA . LYS A 1 111 ? -20.379 4.558 -3.373 1.00 0.00 96 LYS B CA 10
ATOM 18158 C C . LYS A 1 111 ? -21.502 3.560 -3.622 1.00 0.00 96 LYS B C 10
ATOM 18159 O O . LYS A 1 111 ? -22.518 3.893 -4.231 1.00 0.00 96 LYS B O 10
ATOM 18178 N N . HIS A 1 112 ? -21.317 2.334 -3.151 1.00 0.00 97 HIS B N 10
ATOM 18179 C CA . HIS A 1 112 ? -22.196 1.242 -3.546 1.00 0.00 97 HIS B CA 10
ATOM 18180 C C . HIS A 1 112 ? -23.086 0.759 -2.405 1.00 0.00 97 HIS B C 10
ATOM 18181 O O . HIS A 1 112 ? -24.219 0.343 -2.642 1.00 0.00 97 HIS B O 10
ATOM 18196 N N . LEU A 1 113 ? -22.588 0.820 -1.174 1.00 0.00 98 LEU B N 10
ATOM 18197 C CA . LEU A 1 113 ? -23.341 0.302 -0.033 1.00 0.00 98 LEU B CA 10
ATOM 18198 C C . LEU A 1 113 ? -24.509 1.221 0.312 1.00 0.00 98 LEU B C 10
ATOM 18199 O O . LEU A 1 113 ? -25.545 0.768 0.795 1.00 0.00 98 LEU B O 10
ATOM 18215 N N . ILE A 1 114 ? -24.329 2.510 0.065 1.00 0.00 99 ILE B N 10
ATOM 18216 C CA . ILE A 1 114 ? -25.388 3.485 0.281 1.00 0.00 99 ILE B CA 10
ATOM 18217 C C . ILE A 1 114 ? -26.223 3.662 -0.989 1.00 0.00 99 ILE B C 10
ATOM 18218 O O . ILE A 1 114 ? -25.746 4.214 -1.980 1.00 0.00 99 ILE B O 10
ATOM 18234 N N . PRO A 1 115 ? -27.478 3.186 -0.977 1.00 0.00 100 PRO B N 10
ATOM 18235 C CA . PRO A 1 115 ? -28.380 3.292 -2.129 1.00 0.00 100 PRO B CA 10
ATOM 18236 C C . PRO A 1 115 ? -29.059 4.659 -2.222 1.00 0.00 100 PRO B C 10
ATOM 18237 O O . PRO A 1 115 ? -29.876 4.904 -3.111 1.00 0.00 100 PRO B O 10
ATOM 18248 N N . LYS A 1 116 ? -28.718 5.538 -1.297 1.00 0.00 101 LYS B N 10
ATOM 18249 C CA . LYS A 1 116 ? -29.325 6.857 -1.228 1.00 0.00 101 LYS B CA 10
ATOM 18250 C C . LYS A 1 116 ? -28.492 7.875 -1.993 1.00 0.00 101 LYS B C 10
ATOM 18251 O O . LYS A 1 116 ? -27.392 8.224 -1.518 1.00 0.00 101 LYS B O 10
#

Solvent-accessible surface area: 8717 Å² total; per-residue (Å²): 241,88,113,170,158,117,123,153,95,152,91,100,100,152,168,137,114,99,103,112,122,138,44,82,60,41,96,40,4,9,108,60,41,25,87,108,4,8,49,108,18,0,73,31,13,65,142,66,100,92,75,80,144,105,11,65,124,60,149,13,80,79,136,72,0,51,80,32,0,61,111,1,7,140,99,0,28,98,90,30,92,87,76,9,62,108,104,1,72,97,147,31,20,44,54,47,5,166,19,0,16,111,27,0,20,131,20,3,23,110,91,88,6,63,101,226